Protein 6IXM (pdb70)

Radius of gyration: 27.57 Å; Cα contacts (8 Å, |Δi|>4): 2607; chains: 4; bounding box: 64×72×77 Å

CATH classification: 3.40.50.720

Foldseek 3Di:
DLQAPAEEEFEQCLFFLNLLLQLVCFVNHYAYEQEYQDPVSRVVSQVVSVVVVGHYDYDYAQLLDLVRLLVSLVVSCVVRNAHAEYELADADQFFQAAPVPHDPVRLVVRLSRLAVSQVSNCVNNVVRQLVVQEHEYEYEAAVLLPDDDHSRVSNSVSSVNVLVVQLVVQVVCVPRRYAYEYEHEYAEDTVVCVPDDPVRVQVSLVLALQSHHHYSNLSSVVSVCRRGCVCVVDHSYYHYPYNCNPVD/DLCALAEEEFEQCLDFLNVLLQLVNFVVHYAYEQEYQDPVSSVVSQVVSVVVVGHYDYDYAQLLDLVRLLVSLVVSCVVRNAHAEYELADADQFFFAAPVPHDPVRLVVRLSRLAVSQVSNCVNNVVRQLVVQEHEYEYEAAVLLPDPDHRRRSNSVNSVNVLVVQLVCQVVCVVSNYAYEYEHEYAEDVVQVSLVLALQSHHHHSNLSSVVSVCRRGCVCVVDHSYYHYPYNCNPVD/DLCALAEEEFEQCLFFLNLLLQLVNFVVHYAYEQEYQDVVSSVVSQVVSVVVPGHYDYDYAQLLDLVRLLVSLVVSCVVSNAHAEYELDDADQFFFAAPVPHDPVRLCVRLSRLAVSQVSNCVNNQVRQLVVQEHEYEYEAAVLLPDPDHRRVSNSVSSVNSLVVQLVCQVVCVVSNYAYEYEHEYAEDTCVCVPDDPVRLQVSLVLACQSHHHYSNQSSVVVVCRRGCVCVVDHSYYHYPYNCNPVD/DLCAAAEEEFEQCLDFLNVLLQLVNFVNHYAYEQEYQDPVSRVVSQVVSVVVPGHYDYDYAQLLDLVRLLVSLVVSCVVRNAHAEYELADADQFFFAAPVPHDPVRLVVRLSRLAVSQVSNCVNNQVRQLVPQEHEYEYEAAVLLPDDDHRRVSNSVSSVNSLVVQLVCQVVCVVSNYAYEYEHEYAEDDVVCVPDDPVVLQVSLVLALLSHHHYSNLSSVVVVCRRGCVCVVDHSYYHYPYNCNPVD

Solvent-accessible surface area: 33746 Å² total; per-residue (Å²): 65,68,3,80,119,68,2,0,1,0,6,16,0,10,61,22,32,0,50,11,0,0,54,18,0,8,176,37,31,1,71,0,0,0,1,17,96,56,76,116,85,0,81,100,2,10,103,46,1,116,85,149,73,18,78,1,26,42,20,108,4,43,12,29,54,30,134,68,2,84,52,2,8,135,110,0,44,98,54,36,52,82,0,7,4,0,0,4,20,25,41,61,48,31,73,126,15,36,0,6,94,0,24,63,96,29,2,121,84,1,4,16,18,1,0,6,3,5,1,17,2,0,29,17,1,1,78,18,0,89,145,27,56,5,11,20,0,0,0,8,3,6,1,6,2,58,13,1,9,59,68,13,0,0,48,0,0,0,9,5,0,0,5,0,0,1,36,0,0,0,13,19,4,8,141,84,114,2,21,0,0,0,0,0,7,11,65,14,70,16,102,156,28,133,99,54,71,145,110,97,54,89,59,26,43,90,117,3,26,28,28,77,10,0,117,23,107,13,0,3,53,2,0,16,8,0,4,3,135,80,1,35,0,0,1,5,4,33,1,20,0,1,0,0,17,17,4,57,73,70,2,86,101,84,2,0,1,0,5,14,0,10,66,43,31,0,51,11,1,0,55,18,0,8,175,36,30,2,64,0,0,0,1,15,101,54,90,115,95,0,74,127,2,9,102,48,1,97,88,143,72,17,77,1,26,33,13,99,3,39,13,36,54,31,131,65,2,81,48,2,8,137,100,0,43,106,56,35,52,80,0,11,2,0,1,4,18,22,39,52,50,31,71,140,19,43,1,11,97,0,28,54,122,29,0,75,94,0,0,22,30,1,0,13,4,5,0,25,1,0,21,14,1,1,74,22,0,88,153,22,70,5,12,20,0,0,0,8,2,6,1,7,2,58,12,1,8,64,64,18,0,0,46,0,0,0,8,4,0,0,5,0,0,1,36,0,0,0,14,19,2,8,144,81,120,3,19,0,0,0,0,0,8,9,69,42,122,179,94,135,61,54,48,92,116,3,25,28,26,74,20,0,117,27,106,16,0,3,50,3,0,12,8,0,4,2,137,73,1,22,0,1,1,4,3,34,0,21,0,1,0,0,18,17,4,59,70,64,2,89,98,69,2,0,1,0,7,17,0,9,62,21,31,0,46,12,0,0,53,16,0,7,171,30,28,2,60,0,0,0,1,14,106,56,94,105,88,0,66,133,4,6,89,53,2,100,85,146,71,20,79,6,28,44,21,123,3,41,14,36,52,31,132,67,2,79,58,3,4,101,105,0,28,129,59,38,55,87,0,9,3,0,0,4,19,24,42,65,46,35,70,134,21,40,1,3,90,0,20,72,78,11,4,144,91,0,5,21,37,0,0,7,3,5,1,17,2,0,25,27,1,0,52,12,0,79,145,22,65,6,12,20,0,0,0,7,3,6,1,7,2,59,13,0,8,68,62,19,0,0,46,0,0,0,8,4,0,0,6,0,0,1,37,0,0,0,14,18,1,7,141,82,116,2,17,0,0,0,0,0,7,10,55,14,80,13,104,156,34,138,104,55,69,166,139,103,48,98,55,27,49,92,117,3,28,26,26,73,12,0,115,21,110,14,0,3,52,2,0,13,6,0,4,2,118,75,0,32,1,1,1,6,4,33,0,18,0,2,0,0,18,17,4,57,72,70,2,90,97,96,2,0,0,0,5,16,0,9,62,26,30,0,51,11,0,0,43,16,0,8,175,36,26,1,65,0,0,0,1,15,105,51,75,113,87,0,79,107,2,12,104,42,2,117,90,138,73,19,76,2,27,42,19,106,3,43,13,36,54,36,124,67,2,75,51,2,8,135,104,0,41,101,57,28,54,93,0,10,2,0,0,4,19,23,42,55,46,34,69,133,17,40,0,1,85,1,25,60,124,38,0,79,115,2,0,22,21,1,0,14,4,6,0,29,2,0,19,15,1,0,67,22,0,87,155,21,63,6,13,21,0,0,0,8,2,6,1,8,3,58,12,0,8,59,70,14,0,0,46,0,0,0,9,4,0,0,5,0,0,1,37,0,0,0,14,20,1,8,142,78,117,3,18,0,0,0,0,0,8,10,59,14,65,18,104,146,28,116,99,46,71,156,139,96,59,98,57,24,43,89,111,4,24,28,28,68,10,0,113,22,108,16,0,2,51,2,0,11,6,0,4,3,140,73,0,20,1,2,1,4,3,33,0,20,0,1,0,0,15,17,4,57

Sequence (982 aa):
GILDNKVALVTGAGSGIGLAVAHSYAKEGAKVIVSDINEDHGNKAVEDIKAQGGEASFVKADTSNPEEVEALVKRTVEIYGRLDIACNNAGIGGEQALAGDYGLDSWRKVLSINLDGVFYGCKYELEQMEKNGGGVIVNMASIHGIVAAPLSSAYTSAKHAVVGLTKNIGAEYGQKNIRCNAVGPAYIETPLLESLTKEMKEALISKHPMGRLGKPEEVAELVLFLSSEKSSFMTGGYYLVDGGYTAVGILDNKVALVTGAGSGIGLAVAHSYAKEGAKVIVSDINEDHGNKAVEDIKAQGGEASFVKADTSNPEEVEALVKRTVEIYGRLDIACNNAG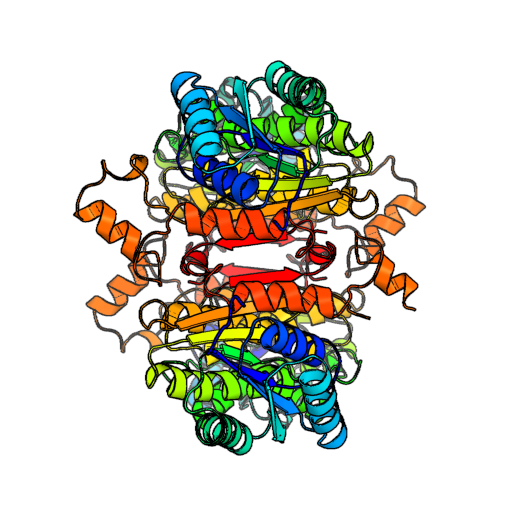IGGEQALAGDYGLDSWRKVLSINLDGVFYGCKYELEQMEKNGGGVIVNMASIHGIVAAPLSSAYTSAKHAVVGLTKNIGAEYGQKNIRCNAVGPAYIEMKEALISKHPMGRLGKPEEVAELVLFLSSEKSSFMTGGYYLVDGGYTAVGILDNKVALVTGAGSGIGLAVAHSYAKEGAKVIVSDINEDHGNKAVEDIKAQGGEASFVKADTSNPEEVEALVKRTVEIYGRLDIACNNAGIGGEQALAGDYGLDSWRKVLSINLDGVFYGCKYELEQMEKNGGGVIVNMASIHGIVAAPLSSAYTSAKHAVVGLTKNIGAEYGQKNIRCNAVGPAYIETPLLESLTKEMKEALISKHPMGRLGKPEEVAELVLFLSSEKSSFMTGGYYLVDGGYTAVGILDNKVALVTGAGSGIGLAVAHSYAKEGAKVIVSDINEDHGNKAVEDIKAQGGEASFVKADTSNPEEVEALVKRTVEIYGRLDIACNNAGIGGEQALAGDYGLDSWRKVLSINLDGVFYGCKYELEQMEKNGGGVIVNMASIHGIVAAPLSSAYTSAKHAVVGLTKNIGAEYGQKNIRCNAVGPAYIETPLLESLTKEMKEALISKHPMGRLGKPEEVAELVLFLSSEKSSFMTGGYYLVDGGYTAV

Structure (mmCIF, N/CA/C/O backbone):
data_6IXM
#
_entry.id   6IXM
#
_cell.length_a   63.891
_cell.length_b   113.980
_cell.length_c   131.819
_cell.angle_alpha   90.00
_cell.angle_beta   90.00
_cell.angle_gamma   90.00
#
_symmetry.space_group_name_H-M   'P 21 21 21'
#
loop_
_entity.id
_entity.type
_entity.pdbx_description
1 polymer 'Short-chain dehydrogenase reductase'
2 non-polymer NICOTINAMIDE-ADENINE-DINUCLEOTIDE
3 water water
#
loop_
_atom_site.group_PDB
_atom_site.id
_atom_site.type_symbol
_atom_site.label_atom_id
_atom_site.label_alt_id
_atom_site.label_comp_id
_atom_site.label_asym_id
_atom_site.label_entity_id
_atom_site.label_seq_id
_atom_site.pdbx_PDB_ins_code
_atom_site.Cartn_x
_atom_site.Cartn_y
_atom_site.Cartn_z
_atom_site.occupancy
_atom_site.B_iso_or_equiv
_atom_site.auth_seq_id
_atom_site.auth_comp_id
_atom_site.auth_asym_id
_atom_site.auth_atom_id
_atom_site.pdbx_PDB_model_num
ATOM 1 N N . GLY A 1 2 ? -30.919 -14.423 -12.889 1.00 29.01 2 GLY A N 1
ATOM 2 C CA . GLY A 1 2 ? -30.667 -14.192 -11.476 1.00 20.94 2 GLY A CA 1
ATOM 3 C C . GLY A 1 2 ? -30.202 -12.774 -11.223 1.00 16.58 2 GLY A C 1
ATOM 4 O O . GLY A 1 2 ? -29.336 -12.268 -11.935 1.00 20.96 2 GLY A O 1
ATOM 5 N N . ILE A 1 3 ? -30.767 -12.124 -10.199 1.00 14.75 3 ILE A N 1
ATOM 6 C CA . ILE A 1 3 ? -30.484 -10.709 -9.989 1.00 13.97 3 ILE A CA 1
ATOM 7 C C . ILE A 1 3 ? -29.083 -10.462 -9.455 1.00 17.53 3 ILE A C 1
ATOM 8 O O . ILE A 1 3 ? -28.644 -9.305 -9.417 1.00 20.93 3 ILE A O 1
ATOM 13 N N . LEU A 1 4 ? -28.362 -11.512 -9.055 1.00 12.70 4 LEU A N 1
ATOM 14 C CA . LEU A 1 4 ? -26.973 -11.390 -8.633 1.00 13.15 4 LEU A CA 1
ATOM 15 C C . LEU A 1 4 ? -26.014 -12.093 -9.591 1.00 11.62 4 LEU A C 1
ATOM 16 O O . LEU A 1 4 ? -24.900 -12.448 -9.192 1.00 12.01 4 LEU A O 1
ATOM 21 N N . ASP A 1 5 ? -26.429 -12.312 -10.845 1.00 12.73 5 ASP A N 1
ATOM 22 C CA . ASP A 1 5 ? -25.537 -12.911 -11.832 1.00 14.73 5 ASP A CA 1
ATOM 23 C C . ASP A 1 5 ? -24.230 -12.123 -11.898 1.00 12.67 5 ASP A C 1
ATOM 24 O O . ASP A 1 5 ? -24.229 -10.894 -11.826 1.00 12.06 5 ASP A O 1
ATOM 29 N N . ASN A 1 6 ? -23.117 -12.849 -11.993 1.00 14.07 6 ASN A N 1
ATOM 30 C CA . ASN A 1 6 ? -21.759 -12.317 -12.080 1.00 15.70 6 ASN A CA 1
ATOM 31 C C . ASN A 1 6 ? -21.315 -11.588 -10.819 1.00 14.73 6 ASN A C 1
ATOM 32 O O . ASN A 1 6 ? -20.318 -10.858 -10.857 1.00 15.31 6 ASN A O 1
ATOM 37 N N . LYS A 1 7 ? -22.015 -11.755 -9.702 1.00 11.91 7 LYS A N 1
ATOM 38 C CA . LYS A 1 7 ? -21.554 -11.196 -8.439 1.00 10.36 7 LYS A CA 1
ATOM 39 C C . LYS A 1 7 ? -20.957 -12.284 -7.554 1.00 10.82 7 LYS A C 1
ATOM 40 O O . LYS A 1 7 ? -21.327 -13.456 -7.641 1.00 12.32 7 LYS A O 1
ATOM 46 N N . VAL A 1 8 ? -20.029 -11.878 -6.691 1.00 9.51 8 VAL A N 1
ATOM 47 C CA . VAL A 1 8 ? -19.456 -12.749 -5.667 1.00 11.14 8 VAL A CA 1
ATOM 48 C C . VAL A 1 8 ? -19.900 -12.242 -4.304 1.00 9.21 8 VAL A C 1
ATOM 49 O O . VAL A 1 8 ? -19.743 -11.055 -4.000 1.00 9.47 8 VAL A O 1
ATOM 53 N N . ALA A 1 9 ? -20.430 -13.142 -3.476 1.00 10.23 9 ALA A N 1
ATOM 54 C CA . ALA A 1 9 ? -21.011 -12.773 -2.188 1.00 8.15 9 ALA A CA 1
ATOM 55 C C . ALA A 1 9 ? -20.382 -13.582 -1.066 1.00 12.52 9 ALA A C 1
ATOM 56 O O . ALA A 1 9 ? -20.123 -14.776 -1.225 1.00 13.05 9 ALA A O 1
ATOM 58 N N . LEU A 1 10 ? -20.137 -12.923 0.065 1.00 8.74 10 LEU A N 1
ATOM 59 C CA . LEU A 1 10 ? -19.611 -13.554 1.265 1.00 10.51 10 LEU A CA 1
ATOM 60 C C . LEU A 1 10 ? -20.667 -13.491 2.359 1.00 9.42 10 LEU A C 1
ATOM 61 O O . LEU A 1 10 ? -21.312 -12.452 2.539 1.00 8.88 10 LEU A O 1
ATOM 66 N N . VAL A 1 11 ? -20.844 -14.591 3.095 1.00 8.88 11 VAL A N 1
ATOM 67 C CA . VAL A 1 11 ? -21.757 -14.617 4.238 1.00 7.21 11 VAL A CA 1
ATOM 68 C C . VAL A 1 11 ? -21.030 -15.218 5.433 1.00 9.23 11 VAL A C 1
ATOM 69 O O . VAL A 1 11 ? -20.547 -16.351 5.351 1.00 8.51 11 VAL A O 1
ATOM 73 N N . THR A 1 12 ? -20.989 -14.491 6.554 1.00 8.55 12 THR A N 1
ATOM 74 C CA . THR A 1 12 ? -20.408 -15.052 7.773 1.00 10.04 12 THR A CA 1
ATOM 75 C C . THR A 1 12 ? -21.489 -15.715 8.619 1.00 11.14 12 THR A C 1
ATOM 76 O O . THR A 1 12 ? -22.667 -15.366 8.538 1.00 10.05 12 THR A O 1
ATOM 80 N N . GLY A 1 13 ? -21.076 -16.686 9.428 1.00 9.83 13 GLY A N 1
ATOM 81 C CA . GLY A 1 13 ? -22.038 -17.465 10.201 1.00 11.80 13 GLY A CA 1
ATOM 82 C C . GLY A 1 13 ? -23.082 -18.161 9.354 1.00 14.19 13 GLY A C 1
ATOM 83 O O . GLY A 1 13 ? -24.248 -18.258 9.765 1.00 12.91 13 GLY A O 1
ATOM 84 N N . ALA A 1 14 ? -22.687 -18.660 8.177 1.00 10.26 14 ALA A N 1
ATOM 85 C CA . ALA A 1 14 ? -23.611 -19.145 7.162 1.00 8.86 14 ALA A CA 1
ATOM 86 C C . ALA A 1 14 ? -23.926 -20.633 7.286 1.00 9.20 14 ALA A C 1
ATOM 87 O O . ALA A 1 14 ? -24.588 -21.179 6.402 1.00 11.22 14 ALA A O 1
ATOM 89 N N . GLY A 1 15 ? -23.469 -21.294 8.351 1.00 12.04 15 GLY A N 1
ATOM 90 C CA . GLY A 1 15 ? -23.764 -22.709 8.500 1.00 12.43 15 GLY A CA 1
ATOM 91 C C . GLY A 1 15 ? -25.131 -23.023 9.059 1.00 15.86 15 GLY A C 1
ATOM 92 O O . GLY A 1 15 ? -25.534 -24.191 9.056 1.00 14.89 15 GLY A O 1
ATOM 93 N N . SER A 1 16 ? -25.864 -22.013 9.522 1.00 12.19 16 SER A N 1
ATOM 94 C CA . SER A 1 16 ? -27.132 -22.244 10.199 1.00 12.26 16 SER A CA 1
ATOM 95 C C . SER A 1 16 ? -27.959 -20.963 10.190 1.00 13.28 16 SER A C 1
ATOM 96 O O . SER A 1 16 ? -27.445 -19.872 9.931 1.00 12.54 16 SER A O 1
ATOM 99 N N . GLY A 1 17 ? -29.256 -21.122 10.454 1.00 11.48 17 GLY A N 1
ATOM 100 C CA . GLY A 1 17 ? -30.108 -19.987 10.797 1.00 11.38 17 GLY A CA 1
ATOM 101 C C . GLY A 1 17 ? -30.220 -18.961 9.685 1.00 9.25 17 GLY A C 1
ATOM 102 O O . GLY A 1 17 ? -30.337 -19.295 8.507 1.00 9.99 17 GLY A O 1
ATOM 103 N N . ILE A 1 18 ? -30.190 -17.682 10.073 1.00 11.07 18 ILE A N 1
ATOM 104 C CA . ILE A 1 18 ? -30.366 -16.604 9.099 1.00 8.34 18 ILE A CA 1
ATOM 105 C C . ILE A 1 18 ? -29.262 -16.644 8.055 1.00 10.15 18 ILE A C 1
ATOM 106 O O . ILE A 1 18 ? -29.524 -16.465 6.861 1.00 8.76 18 ILE A O 1
ATOM 111 N N . GLY A 1 19 ? -28.016 -16.871 8.487 1.00 8.43 19 GLY A N 1
ATOM 112 C CA . GLY A 1 19 ? -26.898 -16.863 7.547 1.00 7.70 19 GLY A CA 1
ATOM 113 C C . GLY A 1 19 ? -27.020 -17.930 6.477 1.00 9.29 19 GLY A C 1
ATOM 114 O O . GLY A 1 19 ? -26.737 -17.685 5.300 1.00 9.29 19 GLY A O 1
ATOM 115 N N . LEU A 1 20 ? -27.432 -19.131 6.874 1.00 9.67 20 LEU A N 1
ATOM 116 C CA . LEU A 1 20 ? -27.664 -20.197 5.910 1.00 10.86 20 LEU A CA 1
ATOM 117 C C . LEU A 1 20 ? -28.736 -19.798 4.904 1.00 10.10 20 LEU A C 1
ATOM 118 O O . LEU A 1 20 ? -28.606 -20.056 3.700 1.00 11.50 20 LEU A O 1
ATOM 123 N N . ALA A 1 21 ? -29.798 -19.147 5.375 1.00 8.73 21 ALA A N 1
ATOM 124 C CA . ALA A 1 21 ? -30.855 -18.731 4.462 1.00 8.86 21 ALA A CA 1
ATOM 125 C C . ALA A 1 21 ? -30.368 -17.639 3.520 1.00 8.03 21 ALA A C 1
ATOM 126 O O . ALA A 1 21 ? -30.758 -17.608 2.349 1.00 9.55 21 ALA A O 1
ATOM 128 N N . VAL A 1 22 ? -29.531 -16.727 4.020 1.00 7.63 22 VAL A N 1
ATOM 129 C CA . VAL A 1 22 ? -28.970 -15.684 3.161 1.00 9.59 22 VAL A CA 1
ATOM 130 C C . VAL A 1 22 ? -28.087 -16.309 2.092 1.00 8.95 22 VAL A C 1
ATOM 131 O O . VAL A 1 22 ? -28.162 -15.949 0.910 1.00 8.98 22 VAL A O 1
ATOM 135 N N . ALA A 1 23 ? -27.259 -17.279 2.484 1.00 7.98 23 ALA A N 1
ATOM 136 C CA . ALA A 1 23 ? -26.379 -17.914 1.512 1.00 8.40 23 ALA A CA 1
ATOM 137 C C . ALA A 1 23 ? -27.194 -18.605 0.426 1.00 9.20 23 ALA A C 1
ATOM 138 O O . ALA A 1 23 ? -26.863 -18.518 -0.761 1.00 10.55 23 ALA A O 1
ATOM 140 N N . HIS A 1 24 ? -28.269 -19.293 0.816 1.00 9.86 24 HIS A N 1
ATOM 141 C CA . HIS A 1 24 ? -29.130 -19.944 -0.165 1.00 9.55 24 HIS A CA 1
ATOM 142 C C . HIS A 1 24 ? -29.793 -18.932 -1.087 1.00 12.78 24 HIS A C 1
ATOM 143 O O . HIS A 1 24 ? -29.935 -19.180 -2.291 1.00 12.93 24 HIS A O 1
ATOM 150 N N . SER A 1 25 ? -30.233 -17.798 -0.531 1.00 10.19 25 SER A N 1
ATOM 151 C CA . SER A 1 25 ? -30.913 -16.791 -1.336 1.00 9.84 25 SER A CA 1
ATOM 152 C C . SER A 1 25 ? -29.962 -16.159 -2.340 1.00 11.34 25 SER A C 1
ATOM 153 O O . SER A 1 25 ? -30.315 -15.970 -3.511 1.00 9.80 25 SER A O 1
ATOM 156 N N . TYR A 1 26 ? -28.753 -15.826 -1.892 1.00 7.90 26 TYR A N 1
ATOM 157 C CA . TYR A 1 26 ? -27.734 -15.299 -2.792 1.00 7.72 26 TYR A CA 1
ATOM 158 C C . TYR A 1 26 ? -27.455 -16.274 -3.926 1.00 9.07 26 TYR A C 1
ATOM 159 O O . TYR A 1 26 ? -27.393 -15.880 -5.097 1.00 11.19 26 TYR A O 1
ATOM 168 N N . ALA A 1 27 ? -27.259 -17.553 -3.590 1.00 9.20 27 ALA A N 1
ATOM 169 C CA . ALA A 1 27 ? -26.882 -18.535 -4.603 1.00 9.33 27 ALA A CA 1
ATOM 170 C C . ALA A 1 27 ? -28.015 -18.759 -5.594 1.00 12.37 27 ALA A C 1
ATOM 171 O O . ALA A 1 27 ? -27.777 -18.918 -6.803 1.00 11.80 27 ALA A O 1
ATOM 173 N N . LYS A 1 28 ? -29.252 -18.774 -5.096 1.00 11.08 28 LYS A N 1
ATOM 174 C CA . LYS A 1 28 ? -30.413 -18.946 -5.966 1.00 11.00 28 LYS A CA 1
ATOM 175 C C . LYS A 1 28 ? -30.494 -17.846 -7.012 1.00 13.40 28 LYS A C 1
ATOM 176 O O . LYS A 1 28 ? -30.938 -18.090 -8.142 1.00 16.17 28 LYS A O 1
ATOM 182 N N . GLU A 1 29 ? -30.062 -16.633 -6.667 1.00 11.21 29 GLU A N 1
ATOM 183 C CA . GLU A 1 29 ? -30.089 -15.506 -7.586 1.00 10.06 29 GLU A CA 1
ATOM 184 C C . GLU A 1 29 ? -28.800 -15.368 -8.394 1.00 11.20 29 GLU A C 1
ATOM 185 O O . GLU A 1 29 ? -28.574 -14.324 -9.009 1.00 12.47 29 GLU A O 1
ATOM 191 N N . GLY A 1 30 ? -27.960 -16.402 -8.419 1.00 10.58 30 GLY A N 1
ATOM 192 C CA . GLY A 1 30 ? -26.848 -16.445 -9.343 1.00 12.69 30 GLY A CA 1
ATOM 193 C C . GLY A 1 30 ? -25.508 -16.022 -8.787 1.00 11.37 30 GLY A C 1
ATOM 194 O O . GLY A 1 30 ? -24.521 -16.036 -9.531 1.00 13.35 30 GLY A O 1
ATOM 195 N N . ALA A 1 31 ? -25.433 -15.641 -7.515 1.00 10.25 31 ALA A N 1
ATOM 196 C CA . ALA A 1 31 ? -24.154 -15.228 -6.960 1.00 9.40 31 ALA A CA 1
ATOM 197 C C . ALA A 1 31 ? -23.260 -16.438 -6.714 1.00 11.85 31 ALA A C 1
ATOM 198 O O . ALA A 1 31 ? -23.733 -17.541 -6.434 1.00 12.51 31 ALA A O 1
ATOM 200 N N . LYS A 1 32 ? -21.951 -16.219 -6.818 1.00 12.68 32 LYS A N 1
ATOM 201 C CA . LYS A 1 32 ? -20.969 -17.181 -6.332 1.00 11.74 32 LYS A CA 1
ATOM 202 C C . LYS A 1 32 ? -20.739 -16.875 -4.860 1.00 9.66 32 LYS A C 1
ATOM 203 O O . LYS A 1 32 ? -20.316 -15.769 -4.516 1.00 11.50 32 LYS A O 1
ATOM 209 N N . VAL A 1 33 ? -21.056 -17.831 -3.990 1.00 9.31 33 VAL A N 1
ATOM 210 C CA . VAL A 1 33 ? -21.191 -17.568 -2.561 1.00 9.39 33 VAL A CA 1
ATOM 211 C C . VAL A 1 33 ? -20.039 -18.202 -1.803 1.00 11.37 33 VAL A C 1
ATOM 212 O O . VAL A 1 33 ? -19.813 -19.412 -1.902 1.00 12.58 33 VAL A O 1
ATOM 216 N N . ILE A 1 34 ? -19.340 -17.396 -1.010 1.00 9.82 34 ILE A N 1
ATOM 217 C CA . ILE A 1 34 ? -18.446 -17.928 0.006 1.00 8.63 34 ILE A CA 1
ATOM 218 C C . ILE A 1 34 ? -19.257 -18.101 1.284 1.00 11.69 34 ILE A C 1
ATOM 219 O O . ILE A 1 34 ? -19.739 -17.127 1.875 1.00 10.71 34 ILE A O 1
ATOM 224 N N . VAL A 1 35 ? -19.418 -19.351 1.693 1.00 9.24 35 VAL A N 1
ATOM 225 C CA . VAL A 1 35 ? -20.051 -19.704 2.954 1.00 11.81 35 VAL A CA 1
ATOM 226 C C . VAL A 1 35 ? -18.954 -19.759 4.000 1.00 11.10 35 VAL A C 1
ATOM 227 O O . VAL A 1 35 ? -18.024 -20.561 3.880 1.00 10.83 35 VAL A O 1
ATOM 231 N N . SER A 1 36 ? -19.028 -18.889 5.008 1.00 11.51 36 SER A N 1
ATOM 232 C CA . SER A 1 36 ? -18.069 -18.925 6.100 1.00 10.52 36 SER A CA 1
ATOM 233 C C . SER A 1 36 ? -18.789 -19.246 7.397 1.00 12.08 36 SER A C 1
ATOM 234 O O . SER A 1 36 ? -19.941 -18.839 7.599 1.00 12.38 36 SER A O 1
ATOM 237 N N . ASP A 1 37 ? -18.090 -19.966 8.274 1.00 12.67 37 ASP A N 1
ATOM 238 C CA . ASP A 1 37 ? -18.603 -20.357 9.586 1.00 10.17 37 ASP A CA 1
ATOM 239 C C . ASP A 1 37 ? -17.422 -20.831 10.416 1.00 14.39 37 ASP A C 1
ATOM 240 O O . ASP A 1 37 ? -16.386 -21.204 9.870 1.00 14.71 37 ASP A O 1
ATOM 245 N N . ILE A 1 38 ? -17.588 -20.819 11.742 1.00 14.74 38 ILE A N 1
ATOM 246 C CA . ILE A 1 38 ? -16.583 -21.458 12.584 1.00 18.14 38 ILE A CA 1
ATOM 247 C C . ILE A 1 38 ? -16.711 -22.972 12.508 1.00 19.58 38 ILE A C 1
ATOM 248 O O . ILE A 1 38 ? -15.713 -23.697 12.632 1.00 21.72 38 ILE A O 1
ATOM 253 N N . ASN A 1 39 ? -17.922 -23.473 12.287 1.00 17.72 39 ASN A N 1
ATOM 254 C CA . ASN A 1 39 ? -18.203 -24.905 12.313 1.00 20.80 39 ASN A CA 1
ATOM 255 C C . ASN A 1 39 ? -18.040 -25.464 10.904 1.00 19.03 39 ASN A C 1
ATOM 256 O O . ASN A 1 39 ? -18.872 -25.208 10.029 1.00 17.96 39 ASN A O 1
ATOM 261 N N . GLU A 1 40 ? -16.973 -26.239 10.686 1.00 21.16 40 GLU A N 1
ATOM 262 C CA . GLU A 1 40 ? -16.723 -26.762 9.347 1.00 19.94 40 GLU A CA 1
ATOM 263 C C . GLU A 1 40 ? -17.788 -27.758 8.910 1.00 19.00 40 GLU A C 1
ATOM 264 O O . GLU A 1 40 ? -18.123 -27.812 7.722 1.00 15.55 40 GLU A O 1
ATOM 270 N N . ASP A 1 41 ? -18.325 -28.563 9.831 1.00 19.32 41 ASP A N 1
ATOM 271 C CA . ASP A 1 41 ? -19.370 -29.501 9.436 1.00 18.77 41 ASP A CA 1
ATOM 272 C C . ASP A 1 41 ? -20.604 -28.758 8.945 1.00 17.74 41 ASP A C 1
ATOM 273 O O . ASP A 1 41 ? -21.210 -29.139 7.934 1.00 18.45 41 ASP A O 1
ATOM 278 N N . HIS A 1 42 ? -20.983 -27.687 9.649 1.00 17.80 42 HIS A N 1
ATOM 279 C CA . HIS A 1 42 ? -22.116 -26.874 9.225 1.00 16.90 42 HIS A CA 1
ATOM 280 C C . HIS A 1 42 ? -21.834 -26.197 7.893 1.00 14.86 42 HIS A C 1
ATOM 281 O O . HIS A 1 42 ? -22.686 -26.196 6.994 1.00 14.02 42 HIS A O 1
ATOM 288 N N . GLY A 1 43 ? -20.637 -25.626 7.747 1.00 15.34 43 GLY A N 1
ATOM 289 C CA . GLY A 1 43 ? -20.325 -24.883 6.538 1.00 15.76 43 GLY A CA 1
ATOM 290 C C . GLY A 1 43 ? -20.208 -25.764 5.311 1.00 15.45 43 GLY A C 1
ATOM 291 O O . GLY A 1 43 ? -20.685 -25.402 4.237 1.00 14.46 43 GLY A O 1
ATOM 292 N N . ASN A 1 44 ? -19.558 -26.926 5.442 1.00 14.41 44 ASN A N 1
ATOM 293 C CA . ASN A 1 44 ? -19.443 -27.804 4.283 1.00 17.00 44 ASN A CA 1
ATOM 294 C C . ASN A 1 44 ? -20.807 -28.343 3.870 1.00 15.46 44 ASN A C 1
ATOM 295 O O . ASN A 1 44 ? -21.101 -28.446 2.674 1.00 17.14 44 ASN A O 1
ATOM 300 N N . LYS A 1 45 ? -21.658 -28.659 4.848 1.00 17.08 45 LYS A N 1
ATOM 301 C CA . LYS A 1 45 ? -23.015 -29.099 4.550 1.00 19.00 45 LYS A CA 1
ATOM 302 C C . LYS A 1 45 ? -23.813 -28.010 3.841 1.00 19.25 45 LYS A C 1
ATOM 303 O O . LYS A 1 45 ? -24.582 -28.297 2.915 1.00 18.27 45 LYS A O 1
ATOM 309 N N . ALA A 1 46 ? -23.650 -26.754 4.267 1.00 14.74 46 ALA A N 1
ATOM 310 C CA . ALA A 1 46 ? -24.337 -25.656 3.597 1.00 15.74 46 ALA A CA 1
ATOM 311 C C . ALA A 1 46 ? -23.943 -25.577 2.132 1.00 15.22 46 ALA A C 1
ATOM 312 O O . ALA A 1 46 ? -24.801 -25.416 1.252 1.00 13.87 46 ALA A O 1
ATOM 314 N N . VAL A 1 47 ? -22.648 -25.720 1.852 1.00 13.99 47 VAL A N 1
ATOM 315 C CA . VAL A 1 47 ? -22.163 -25.667 0.477 1.00 14.25 47 VAL A CA 1
ATOM 316 C C . VAL A 1 47 ? -22.733 -26.830 -0.326 1.00 14.85 47 VAL A C 1
ATOM 317 O O . VAL A 1 47 ? -23.217 -26.656 -1.449 1.00 16.95 47 VAL A O 1
ATOM 321 N N . GLU A 1 48 ? -22.703 -28.029 0.256 1.00 17.92 48 GLU A N 1
ATOM 322 C CA . GLU A 1 48 ? -23.296 -29.208 -0.363 1.00 20.65 48 GLU A CA 1
ATOM 323 C C . GLU A 1 48 ? -24.756 -28.963 -0.741 1.00 20.72 48 GLU A C 1
ATOM 324 O O . GLU A 1 48 ? -25.180 -29.278 -1.859 1.00 20.77 48 GLU A O 1
ATOM 330 N N . ASP A 1 49 ? -25.532 -28.370 0.174 1.00 17.98 49 ASP A N 1
ATOM 331 C CA . ASP A 1 49 ? -26.948 -28.126 -0.099 1.00 19.00 49 ASP A CA 1
ATOM 332 C C . ASP A 1 49 ? -27.134 -27.069 -1.178 1.00 22.42 49 ASP A C 1
ATOM 333 O O . ASP A 1 49 ? -28.033 -27.185 -2.019 1.00 23.13 49 ASP A O 1
ATOM 338 N N . ILE A 1 50 ? -26.317 -26.014 -1.148 1.00 16.94 50 ILE A N 1
ATOM 339 C CA . ILE A 1 50 ? -26.415 -24.976 -2.167 1.00 16.76 50 ILE A CA 1
ATOM 340 C C . ILE A 1 50 ? -26.153 -25.563 -3.549 1.00 18.46 50 ILE A C 1
ATOM 341 O O . ILE A 1 50 ? -26.892 -25.303 -4.507 1.00 18.94 50 ILE A O 1
ATOM 346 N N . LYS A 1 51 ? -25.098 -26.374 -3.675 1.00 20.63 51 LYS A N 1
ATOM 347 C CA . LYS A 1 51 ? -24.784 -26.943 -4.981 1.00 20.63 51 LYS A CA 1
ATOM 348 C C . LYS A 1 51 ? -25.874 -27.896 -5.455 1.00 21.41 51 LYS A C 1
ATOM 349 O O . LYS A 1 51 ? -26.139 -27.981 -6.656 1.00 21.78 51 LYS A O 1
ATOM 355 N N . ALA A 1 52 ? -26.515 -28.611 -4.530 1.00 25.00 52 ALA A N 1
ATOM 356 C CA . ALA A 1 52 ? -27.600 -29.510 -4.904 1.00 25.05 52 ALA A CA 1
ATOM 357 C C . ALA A 1 52 ? -28.821 -28.758 -5.407 1.00 23.68 52 ALA A C 1
ATOM 358 O O . ALA A 1 52 ? -29.641 -29.342 -6.123 1.00 29.12 52 ALA A O 1
ATOM 360 N N . GLN A 1 53 ? -28.960 -27.481 -5.055 1.00 23.13 53 GLN A N 1
ATOM 361 C CA . GLN A 1 53 ? -30.021 -26.642 -5.593 1.00 22.23 53 GLN A CA 1
ATOM 362 C C . GLN A 1 53 ? -29.628 -25.968 -6.900 1.00 23.18 53 GLN A C 1
ATOM 363 O O . GLN A 1 53 ? -30.418 -25.181 -7.432 1.00 25.47 53 GLN A O 1
ATOM 369 N N . GLY A 1 54 ? -28.438 -26.254 -7.425 1.00 19.25 54 GLY A N 1
ATOM 370 C CA . GLY A 1 54 ? -27.970 -25.669 -8.662 1.00 19.81 54 GLY A CA 1
ATOM 371 C C . GLY A 1 54 ? -27.091 -24.450 -8.510 1.00 19.62 54 GLY A C 1
ATOM 372 O O . GLY A 1 54 ? -26.741 -23.831 -9.524 1.00 21.02 54 GLY A O 1
ATOM 373 N N . GLY A 1 55 ? -26.712 -24.092 -7.281 1.00 16.56 55 GLY A N 1
ATOM 374 C CA . GLY A 1 55 ? -25.934 -22.897 -7.040 1.00 16.61 55 GLY A CA 1
ATOM 375 C C . GLY A 1 55 ? -24.439 -23.159 -6.977 1.00 18.39 55 GLY A C 1
ATOM 376 O O . GLY A 1 55 ? -23.959 -24.290 -7.027 1.00 22.72 55 GLY A O 1
ATOM 377 N N . GLU A 1 56 ? -23.691 -22.068 -6.862 1.00 15.82 56 GLU A N 1
ATOM 378 C CA . GLU A 1 56 ? -22.233 -22.096 -6.817 1.00 15.40 56 GLU A CA 1
ATOM 379 C C . GLU A 1 56 ? -21.774 -21.546 -5.474 1.00 14.85 56 GLU A C 1
ATOM 380 O O . GLU A 1 56 ? -22.111 -20.409 -5.122 1.00 13.81 56 GLU A O 1
ATOM 386 N N . ALA A 1 57 ? -21.004 -22.342 -4.732 1.00 13.04 57 ALA A N 1
ATOM 387 C CA . ALA A 1 57 ? -20.563 -21.927 -3.405 1.00 12.92 57 ALA A CA 1
ATOM 388 C C . ALA A 1 57 ? -19.303 -22.678 -3.007 1.00 15.19 57 ALA A C 1
ATOM 389 O O . ALA A 1 57 ? -19.008 -23.755 -3.531 1.00 15.31 57 ALA A O 1
ATOM 391 N N . SER A 1 58 ? -18.574 -22.089 -2.058 1.00 13.15 58 SER A N 1
ATOM 392 C CA . SER A 1 58 ? -17.354 -22.663 -1.503 1.00 12.82 58 SER A CA 1
ATOM 393 C C . SER A 1 58 ? -17.257 -22.293 -0.029 1.00 14.93 58 SER A C 1
ATOM 394 O O . SER A 1 58 ? -17.653 -21.189 0.364 1.00 13.24 58 SER A O 1
ATOM 397 N N . PHE A 1 59 ? -16.709 -23.203 0.776 1.00 12.30 59 PHE A N 1
ATOM 398 C CA . PHE A 1 59 ? -16.595 -23.002 2.218 1.00 10.88 59 PHE A CA 1
ATOM 399 C C . PHE A 1 59 ? -15.225 -22.457 2.605 1.00 12.19 59 PHE A C 1
ATOM 400 O O . PHE A 1 59 ? -14.186 -22.940 2.133 1.00 14.69 59 PHE A O 1
ATOM 408 N N . VAL A 1 60 ? -15.228 -21.471 3.501 1.00 12.39 60 VAL A N 1
ATOM 409 C CA . VAL A 1 60 ? -14.008 -20.936 4.104 1.00 12.00 60 VAL A CA 1
ATOM 410 C C . VAL A 1 60 ? -14.249 -20.737 5.597 1.00 16.92 60 VAL A C 1
ATOM 411 O O . VAL A 1 60 ? -15.111 -19.943 5.987 1.00 14.47 60 VAL A O 1
ATOM 415 N N . LYS A 1 61 ? -13.482 -21.439 6.428 1.00 14.74 61 LYS A N 1
ATOM 416 C CA . LYS A 1 61 ? -13.626 -21.330 7.874 1.00 13.98 61 LYS A CA 1
ATOM 417 C C . LYS A 1 61 ? -13.067 -20.003 8.377 1.00 14.60 61 LYS A C 1
ATOM 418 O O . LYS A 1 61 ? -12.021 -19.539 7.917 1.00 16.08 61 LYS A O 1
ATOM 424 N N . ALA A 1 62 ? -13.774 -19.381 9.324 1.00 12.30 62 ALA A N 1
ATOM 425 C CA . ALA A 1 62 ? -13.274 -18.164 9.949 1.00 11.65 62 ALA A CA 1
ATOM 426 C C . ALA A 1 62 ? -14.007 -17.889 11.252 1.00 13.75 62 ALA A C 1
ATOM 427 O O . ALA A 1 62 ? -15.207 -18.160 11.374 1.00 12.82 62 ALA A O 1
ATOM 429 N N . ASP A 1 63 ? -13.257 -17.355 12.214 1.00 11.29 63 ASP A N 1
ATOM 430 C CA . ASP A 1 63 ? -13.766 -16.800 13.462 1.00 9.96 63 ASP A CA 1
ATOM 431 C C . ASP A 1 63 ? -13.722 -15.285 13.293 1.00 10.64 63 ASP A C 1
ATOM 432 O O . ASP A 1 63 ? -12.639 -14.706 13.173 1.00 11.73 63 ASP A O 1
ATOM 437 N N . THR A 1 64 ? -14.895 -14.641 13.256 1.00 11.68 64 THR A N 1
ATOM 438 C CA . THR A 1 64 ? -14.924 -13.222 12.902 1.00 9.91 64 THR A CA 1
ATOM 439 C C . THR A 1 64 ? -14.332 -12.326 13.983 1.00 11.70 64 THR A C 1
ATOM 440 O O . THR A 1 64 ? -14.047 -11.158 13.706 1.00 11.01 64 THR A O 1
ATOM 444 N N . SER A 1 65 ? -14.143 -12.827 15.204 1.00 12.26 65 SER A N 1
ATOM 445 C CA . SER A 1 65 ? -13.501 -12.035 16.242 1.00 11.41 65 SER A CA 1
ATOM 446 C C . SER A 1 65 ? -11.995 -11.933 16.042 1.00 10.41 65 SER A C 1
ATOM 447 O O . SER A 1 65 ? -11.343 -11.149 16.744 1.00 12.03 65 SER A O 1
ATOM 450 N N . ASN A 1 66 ? -11.441 -12.699 15.099 1.00 9.97 66 ASN A N 1
ATOM 451 C CA . ASN A 1 66 ? -10.013 -12.690 14.831 1.00 11.38 66 ASN A CA 1
ATOM 452 C C . ASN A 1 66 ? -9.780 -11.906 13.549 1.00 11.29 66 ASN A C 1
ATOM 453 O O . ASN A 1 66 ? -10.143 -12.394 12.466 1.00 10.51 66 ASN A O 1
ATOM 458 N N . PRO A 1 67 ? -9.216 -10.696 13.612 1.00 12.68 67 PRO A N 1
ATOM 459 C CA . PRO A 1 67 ? -9.113 -9.876 12.393 1.00 10.69 67 PRO A CA 1
ATOM 460 C C . PRO A 1 67 ? -8.253 -10.505 11.319 1.00 11.90 67 PRO A C 1
ATOM 461 O O . PRO A 1 67 ? -8.558 -10.354 10.126 1.00 11.75 67 PRO A O 1
ATOM 465 N N . GLU A 1 68 ? -7.200 -11.231 11.704 1.00 14.22 68 GLU A N 1
ATOM 466 C CA . GLU A 1 68 ? -6.380 -11.906 10.704 1.00 15.40 68 GLU A CA 1
ATOM 467 C C . GLU A 1 68 ? -7.177 -12.961 9.945 1.00 13.64 68 GLU A C 1
ATOM 468 O O . GLU A 1 68 ? -6.968 -13.156 8.743 1.00 12.28 68 GLU A O 1
ATOM 474 N N . GLU A 1 69 ? -8.103 -13.651 10.622 1.00 12.43 69 GLU A N 1
ATOM 475 C CA . GLU A 1 69 ? -8.903 -14.640 9.913 1.00 11.49 69 GLU A CA 1
ATOM 476 C C . GLU A 1 69 ? -9.919 -13.978 8.994 1.00 10.90 69 GLU A C 1
ATOM 477 O O . GLU A 1 69 ? -10.256 -14.539 7.949 1.00 11.08 69 GLU A O 1
ATOM 483 N N . VAL A 1 70 ? -10.413 -12.795 9.364 1.00 11.39 70 VAL A N 1
ATOM 484 C CA . VAL A 1 70 ? -11.348 -12.091 8.493 1.00 10.90 70 VAL A CA 1
ATOM 485 C C . VAL A 1 70 ? -10.625 -11.569 7.261 1.00 10.79 70 VAL A C 1
ATOM 486 O O . VAL A 1 70 ? -11.122 -11.689 6.134 1.00 9.60 70 VAL A O 1
ATOM 490 N N . GLU A 1 71 ? -9.433 -10.998 7.453 1.00 10.53 71 GLU A N 1
ATOM 491 C CA . GLU A 1 71 ? -8.611 -10.601 6.312 1.00 11.38 71 GLU A CA 1
ATOM 492 C C . GLU A 1 71 ? -8.349 -11.787 5.386 1.00 10.88 71 GLU A C 1
ATOM 493 O O . GLU A 1 71 ? -8.495 -11.680 4.160 1.00 10.13 71 GLU A O 1
ATOM 499 N N . ALA A 1 72 ? -7.979 -12.937 5.960 1.00 11.03 72 ALA A N 1
ATOM 500 C CA . ALA A 1 72 ? -7.739 -14.128 5.149 1.00 12.36 72 ALA A CA 1
ATOM 501 C C . ALA A 1 72 ? -9.007 -14.608 4.465 1.00 11.69 72 ALA A C 1
ATOM 502 O O . ALA A 1 72 ? -8.944 -15.174 3.364 1.00 12.14 72 ALA A O 1
ATOM 504 N N . LEU A 1 73 ? -10.161 -14.437 5.120 1.00 10.56 73 LEU A N 1
ATOM 505 C CA . LEU A 1 73 ? -11.427 -14.830 4.515 1.00 9.08 73 LEU A CA 1
ATOM 506 C C . LEU A 1 73 ? -11.670 -14.063 3.221 1.00 9.60 73 LEU A C 1
ATOM 507 O O . LEU A 1 73 ? -12.064 -14.643 2.205 1.00 10.11 73 LEU A O 1
ATOM 512 N N . VAL A 1 74 ? -11.447 -12.747 3.246 1.00 9.64 74 VAL A N 1
ATOM 513 C CA . VAL A 1 74 ? -11.652 -11.952 2.042 1.00 8.71 74 VAL A CA 1
ATOM 514 C C . VAL A 1 74 ? -10.594 -12.295 1.001 1.00 9.76 74 VAL A C 1
ATOM 515 O O . VAL A 1 74 ? -10.897 -12.428 -0.191 1.00 12.87 74 VAL A O 1
ATOM 519 N N . LYS A 1 75 ? -9.348 -12.492 1.437 1.00 11.91 75 LYS A N 1
ATOM 520 C CA . LYS A 1 75 ? -8.302 -12.884 0.494 1.00 13.19 75 LYS A CA 1
ATOM 521 C C . LYS A 1 75 ? -8.640 -14.213 -0.179 1.00 14.06 75 LYS A C 1
ATOM 522 O O . LYS A 1 75 ? -8.495 -14.356 -1.400 1.00 13.52 75 LYS A O 1
ATOM 528 N N . ARG A 1 76 ? -9.138 -15.183 0.592 1.00 11.59 76 ARG A N 1
ATOM 529 C CA . ARG A 1 76 ? -9.478 -16.476 0.009 1.00 12.43 76 ARG A CA 1
ATOM 530 C C . ARG A 1 76 ? -10.675 -16.364 -0.932 1.00 15.01 76 ARG A C 1
ATOM 531 O O . ARG A 1 76 ? -10.738 -17.066 -1.950 1.00 15.48 76 ARG A O 1
ATOM 539 N N . THR A 1 77 ? -11.631 -15.478 -0.612 1.00 9.52 77 THR A N 1
ATOM 540 C CA . THR A 1 77 ? -12.761 -15.221 -1.500 1.00 11.44 77 THR A CA 1
ATOM 541 C C . THR A 1 77 ? -12.282 -14.775 -2.876 1.00 13.41 77 THR A C 1
ATOM 542 O O . THR A 1 77 ? -12.779 -15.242 -3.912 1.00 12.50 77 THR A O 1
ATOM 546 N N . VAL A 1 78 ? -11.318 -13.854 -2.894 1.00 12.64 78 VAL A N 1
ATOM 547 C CA . VAL A 1 78 ? -10.762 -13.359 -4.151 1.00 12.97 78 VAL A CA 1
ATOM 548 C C . VAL A 1 78 ? -9.973 -14.462 -4.858 1.00 14.34 78 VAL A C 1
ATOM 549 O O . VAL A 1 78 ? -10.026 -14.589 -6.086 1.00 15.16 78 VAL A O 1
ATOM 553 N N . GLU A 1 79 ? -9.259 -15.295 -4.097 1.00 14.99 79 GLU A N 1
ATOM 554 C CA . GLU A 1 79 ? -8.537 -16.418 -4.701 1.00 15.20 79 GLU A CA 1
ATOM 555 C C . GLU A 1 79 ? -9.487 -17.398 -5.377 1.00 17.62 79 GLU A C 1
ATOM 556 O O . GLU A 1 79 ? -9.165 -17.963 -6.430 1.00 17.61 79 GLU A O 1
ATOM 562 N N . ILE A 1 80 ? -10.658 -17.622 -4.783 1.00 13.14 80 ILE A N 1
ATOM 563 C CA . ILE A 1 80 ? -11.580 -18.617 -5.317 1.00 13.31 80 ILE A CA 1
ATOM 564 C C . ILE A 1 80 ? -12.404 -18.048 -6.465 1.00 15.86 80 ILE A C 1
ATOM 565 O O . ILE A 1 80 ? -12.561 -18.698 -7.509 1.00 16.92 80 ILE A O 1
ATOM 570 N N . TYR A 1 81 ? -12.943 -16.832 -6.305 1.00 13.75 81 TYR A N 1
ATOM 571 C CA . TYR A 1 81 ? -13.904 -16.290 -7.263 1.00 11.99 81 TYR A CA 1
ATOM 572 C C . TYR A 1 81 ? -13.507 -14.957 -7.889 1.00 13.96 81 TYR A C 1
ATOM 573 O O . TYR A 1 81 ? -14.259 -14.446 -8.730 1.00 17.28 81 TYR A O 1
ATOM 582 N N . GLY A 1 82 ? -12.382 -14.359 -7.493 1.00 13.14 82 GLY A N 1
ATOM 583 C CA . GLY A 1 82 ? -11.755 -13.290 -8.255 1.00 14.34 82 GLY A CA 1
ATOM 584 C C . GLY A 1 82 ? -12.071 -11.867 -7.828 1.00 14.74 82 GLY A C 1
ATOM 585 O O . GLY A 1 82 ? -11.406 -10.937 -8.308 1.00 14.82 82 GLY A O 1
ATOM 586 N N . ARG A 1 83 ? -13.031 -11.669 -6.928 1.00 10.41 83 ARG A N 1
ATOM 587 C CA . ARG A 1 83 ? -13.548 -10.344 -6.608 1.00 11.80 83 ARG A CA 1
ATOM 588 C C . ARG A 1 83 ? -14.502 -10.512 -5.431 1.00 11.30 83 ARG A C 1
ATOM 589 O O . ARG A 1 83 ? -14.838 -11.637 -5.051 1.00 11.14 83 ARG A O 1
ATOM 597 N N . LEU A 1 84 ? -14.955 -9.383 -4.874 1.00 10.58 84 LEU A N 1
ATOM 598 C CA . LEU A 1 84 ? -15.988 -9.403 -3.835 1.00 9.15 84 LEU A CA 1
ATOM 599 C C . LEU A 1 84 ? -16.993 -8.298 -4.107 1.00 7.36 84 LEU A C 1
ATOM 600 O O . LEU A 1 84 ? -16.624 -7.124 -4.131 1.00 9.52 84 LEU A O 1
ATOM 605 N N . ASP A 1 85 ? -18.259 -8.664 -4.303 1.00 8.03 85 ASP A N 1
ATOM 606 C CA . ASP A 1 85 ? -19.276 -7.667 -4.621 1.00 9.01 85 ASP A CA 1
ATOM 607 C C . ASP A 1 85 ? -20.246 -7.392 -3.489 1.00 8.29 85 ASP A C 1
ATOM 608 O O . ASP A 1 85 ? -20.751 -6.270 -3.384 1.00 7.52 85 ASP A O 1
ATOM 613 N N . ILE A 1 86 ? -20.521 -8.399 -2.664 1.00 7.66 86 ILE A N 1
ATOM 614 C CA . ILE A 1 86 ? -21.595 -8.388 -1.678 1.00 6.73 86 ILE A CA 1
ATOM 615 C C . ILE A 1 86 ? -21.069 -9.073 -0.428 1.00 7.10 86 ILE A C 1
ATOM 616 O O . ILE A 1 86 ? -20.421 -10.117 -0.525 1.00 8.43 86 ILE A O 1
ATOM 621 N N . ALA A 1 87 ? -21.352 -8.510 0.744 1.00 7.32 87 ALA A N 1
ATOM 622 C CA . ALA A 1 87 ? -20.984 -9.196 1.976 1.00 7.07 87 ALA A CA 1
ATOM 623 C C . ALA A 1 87 ? -22.082 -9.017 3.006 1.00 7.12 87 ALA A C 1
ATOM 624 O O . ALA A 1 87 ? -22.607 -7.920 3.178 1.00 8.06 87 ALA A O 1
ATOM 626 N N . CYS A 1 88 ? -22.418 -10.105 3.686 1.00 8.28 88 CYS A N 1
ATOM 627 C CA . CYS A 1 88 ? -23.386 -10.079 4.776 1.00 6.97 88 CYS A CA 1
ATOM 628 C C . CYS A 1 88 ? -22.675 -10.495 6.058 1.00 8.64 88 CYS A C 1
ATOM 629 O O . CYS A 1 88 ? -22.291 -11.659 6.203 1.00 9.05 88 CYS A O 1
ATOM 632 N N . ASN A 1 89 ? -22.499 -9.545 6.982 1.00 7.47 89 ASN A N 1
ATOM 633 C CA . ASN A 1 89 ? -21.827 -9.784 8.262 1.00 5.94 89 ASN A CA 1
ATOM 634 C C . ASN A 1 89 ? -22.880 -10.234 9.263 1.00 7.23 89 ASN A C 1
ATOM 635 O O . ASN A 1 89 ? -23.541 -9.423 9.916 1.00 9.99 89 ASN A O 1
ATOM 640 N N . ASN A 1 90 ? -23.023 -11.553 9.386 1.00 7.29 90 ASN A N 1
ATOM 641 C CA . ASN A 1 90 ? -24.144 -12.159 10.099 1.00 7.94 90 ASN A CA 1
ATOM 642 C C . ASN A 1 90 ? -23.761 -12.923 11.362 1.00 11.18 90 ASN A C 1
ATOM 643 O O . ASN A 1 90 ? -24.595 -13.044 12.269 1.00 12.18 90 ASN A O 1
ATOM 648 N N . ALA A 1 91 ? -22.539 -13.455 11.445 1.00 9.72 91 ALA A N 1
ATOM 649 C CA . ALA A 1 91 ? -22.143 -14.250 12.608 1.00 12.60 91 ALA A CA 1
ATOM 650 C C . ALA A 1 91 ? -22.321 -13.463 13.907 1.00 12.37 91 ALA A C 1
ATOM 651 O O . ALA A 1 91 ? -21.911 -12.305 14.008 1.00 9.91 91 ALA A O 1
ATOM 653 N N . GLY A 1 92 ? -22.942 -14.097 14.906 1.00 12.12 92 GLY A N 1
ATOM 654 C CA . GLY A 1 92 ? -23.195 -13.423 16.169 1.00 11.82 92 GLY A CA 1
ATOM 655 C C . GLY A 1 92 ? -23.477 -14.437 17.255 1.00 13.71 92 GLY A C 1
ATOM 656 O O . GLY A 1 92 ? -23.738 -15.612 16.983 1.00 15.67 92 GLY A O 1
ATOM 657 N N . ILE A 1 93 ? -23.418 -13.969 18.506 1.00 11.57 93 ILE A N 1
ATOM 658 C CA . ILE A 1 93 ? -23.738 -14.800 19.666 1.00 10.88 93 ILE A CA 1
ATOM 659 C C . ILE A 1 93 ? -24.690 -14.053 20.590 1.00 11.70 93 ILE A C 1
ATOM 660 O O . ILE A 1 93 ? -24.755 -12.824 20.600 1.00 12.58 93 ILE A O 1
ATOM 665 N N . GLY A 1 94 ? -25.419 -14.824 21.403 1.00 12.05 94 GLY A N 1
ATOM 666 C CA . GLY A 1 94 ? -26.407 -14.242 22.298 1.00 12.25 94 GLY A CA 1
ATOM 667 C C . GLY A 1 94 ? -25.853 -13.671 23.587 1.00 14.42 94 GLY A C 1
ATOM 668 O O . GLY A 1 94 ? -26.302 -12.620 24.058 1.00 14.96 94 GLY A O 1
ATOM 669 N N . GLY A 1 95 ? -24.881 -14.351 24.180 1.00 11.46 95 GLY A N 1
ATOM 670 C CA . GLY A 1 95 ? -24.247 -13.866 25.387 1.00 10.22 95 GLY A CA 1
ATOM 671 C C . GLY A 1 95 ? -24.878 -14.365 26.676 1.00 11.39 95 GLY A C 1
ATOM 672 O O . GLY A 1 95 ? -25.992 -14.903 26.714 1.00 11.83 95 GLY A O 1
ATOM 673 N N . GLU A 1 96 ? -24.139 -14.140 27.766 1.00 10.19 96 GLU A N 1
ATOM 674 C CA . GLU A 1 96 ? -24.623 -14.441 29.107 1.00 9.35 96 GLU A CA 1
ATOM 675 C C . GLU A 1 96 ? -25.947 -13.730 29.373 1.00 11.84 96 GLU A C 1
ATOM 676 O O . GLU A 1 96 ? -26.191 -12.627 28.879 1.00 11.00 96 GLU A O 1
ATOM 682 N N . GLN A 1 97 ? -26.821 -14.379 30.140 1.00 10.54 97 GLN A N 1
ATOM 683 C CA . GLN A 1 97 ? -28.081 -13.780 30.566 1.00 12.00 97 GLN A CA 1
ATOM 684 C C . GLN A 1 97 ? -27.945 -13.362 32.025 1.00 11.25 97 GLN A C 1
ATOM 685 O O . GLN A 1 97 ? -28.011 -14.199 32.932 1.00 13.67 97 GLN A O 1
ATOM 691 N N . ALA A 1 98 ? -27.773 -12.060 32.253 1.00 8.00 98 ALA A N 1
ATOM 692 C CA . ALA A 1 98 ? -27.542 -11.545 33.598 1.00 9.22 98 ALA A CA 1
ATOM 693 C C . ALA A 1 98 ? -27.830 -10.050 33.635 1.00 8.11 98 ALA A C 1
ATOM 694 O O . ALA A 1 98 ? -27.714 -9.362 32.618 1.00 9.74 98 ALA A O 1
ATOM 696 N N . LEU A 1 99 ? -28.200 -9.554 34.817 1.00 8.63 99 LEU A N 1
ATOM 697 C CA . LEU A 1 99 ? -28.357 -8.114 34.999 1.00 8.24 99 LEU A CA 1
ATOM 698 C C . LEU A 1 99 ? -27.036 -7.414 34.711 1.00 9.05 99 LEU A C 1
ATOM 699 O O . LEU A 1 99 ? -25.962 -7.976 34.923 1.00 9.97 99 LEU A O 1
ATOM 704 N N . ALA A 1 100 ? -27.118 -6.174 34.212 1.00 8.03 100 ALA A N 1
ATOM 705 C CA . ALA A 1 100 ? -25.889 -5.454 33.874 1.00 9.74 100 ALA A CA 1
ATOM 706 C C . ALA A 1 100 ? -24.908 -5.431 35.041 1.00 8.65 100 ALA A C 1
ATOM 707 O O . ALA A 1 100 ? -23.702 -5.611 34.847 1.00 9.04 100 ALA A O 1
ATOM 709 N N . GLY A 1 101 ? -25.400 -5.224 36.266 1.00 8.06 101 GLY A N 1
ATOM 710 C CA . GLY A 1 101 ? -24.490 -5.172 37.400 1.00 11.37 101 GLY A CA 1
ATOM 711 C C . GLY A 1 101 ? -23.845 -6.504 37.717 1.00 11.26 101 GLY A C 1
ATOM 712 O O . GLY A 1 101 ? -22.772 -6.544 38.331 1.00 13.12 101 GLY A O 1
ATOM 713 N N . ASP A 1 102 ? -24.465 -7.589 37.294 1.00 8.69 102 ASP A N 1
ATOM 714 C CA . ASP A 1 102 ? -23.944 -8.931 37.475 1.00 11.12 102 ASP A CA 1
ATOM 715 C C . ASP A 1 102 ? -23.172 -9.443 36.263 1.00 11.37 102 ASP A C 1
ATOM 716 O O . ASP A 1 102 ? -22.695 -10.579 36.290 1.00 11.19 102 ASP A O 1
ATOM 721 N N . TYR A 1 103 ? -23.064 -8.656 35.193 1.00 8.40 103 TYR A N 1
ATOM 722 C CA . TYR A 1 103 ? -22.570 -9.184 33.928 1.00 9.43 103 TYR A CA 1
ATOM 723 C C . TYR A 1 103 ? -21.072 -9.475 34.002 1.00 8.06 103 TYR A C 1
ATOM 724 O O . TYR A 1 103 ? -20.289 -8.653 34.486 1.00 9.13 103 TYR A O 1
ATOM 733 N N . GLY A 1 104 ? -20.675 -10.648 33.513 1.00 7.71 104 GLY A N 1
ATOM 734 C CA . GLY A 1 104 ? -19.269 -11.020 33.564 1.00 7.70 104 GLY A CA 1
ATOM 735 C C . GLY A 1 104 ? -18.429 -10.150 32.644 1.00 9.90 104 GLY A C 1
ATOM 736 O O . GLY A 1 104 ? -18.856 -9.768 31.552 1.00 9.09 104 GLY A O 1
ATOM 737 N N . LEU A 1 105 ? -17.216 -9.829 33.103 1.00 10.11 105 LEU A N 1
ATOM 738 C CA . LEU A 1 105 ? -16.292 -9.083 32.253 1.00 9.15 105 LEU A CA 1
ATOM 739 C C . LEU A 1 105 ? -15.944 -9.871 30.997 1.00 8.93 105 LEU A C 1
ATOM 740 O O . LEU A 1 105 ? -15.894 -9.309 29.895 1.00 9.27 105 LEU A O 1
ATOM 745 N N . ASP A 1 106 ? -15.672 -11.173 31.141 1.00 9.09 106 ASP A N 1
ATOM 746 C CA . ASP A 1 106 ? -15.358 -11.979 29.971 1.00 10.73 106 ASP A CA 1
ATOM 747 C C . ASP A 1 106 ? -16.565 -12.104 29.057 1.00 9.24 106 ASP A C 1
ATOM 748 O O . ASP A 1 106 ? -16.417 -12.086 27.828 1.00 10.93 106 ASP A O 1
ATOM 753 N N . SER A 1 107 ? -17.766 -12.228 29.641 1.00 9.06 107 SER A N 1
ATOM 754 C CA . SER A 1 107 ? -18.990 -12.298 28.843 1.00 8.64 107 SER A CA 1
ATOM 755 C C . SER A 1 107 ? -19.192 -11.036 28.019 1.00 8.20 107 SER A C 1
ATOM 756 O O . SER A 1 107 ? -19.552 -11.108 26.835 1.00 8.48 107 SER A O 1
ATOM 759 N N . TRP A 1 108 ? -18.992 -9.876 28.641 1.00 7.90 108 TRP A N 1
ATOM 760 C CA . TRP A 1 108 ? -19.110 -8.611 27.925 1.00 7.26 108 TRP A CA 1
ATOM 761 C C . TRP A 1 108 ? -18.132 -8.552 26.764 1.00 9.16 108 TRP A C 1
ATOM 762 O O . TRP A 1 108 ? -18.521 -8.306 25.612 1.00 8.70 108 TRP A O 1
ATOM 773 N N . ARG A 1 109 ? -16.851 -8.766 27.060 1.00 8.23 109 ARG A N 1
ATOM 774 C CA . ARG A 1 109 ? -15.811 -8.754 26.032 1.00 7.89 109 ARG A CA 1
ATOM 775 C C . ARG A 1 109 ? -16.139 -9.696 24.881 1.00 8.70 109 ARG A C 1
ATOM 776 O O . ARG A 1 109 ? -15.974 -9.340 23.704 1.00 10.54 109 ARG A O 1
ATOM 784 N N . LYS A 1 110 ? -16.584 -10.913 25.205 1.00 9.24 110 LYS A N 1
ATOM 785 C CA . LYS A 1 110 ? -16.837 -11.916 24.177 1.00 10.59 110 LYS A CA 1
ATOM 786 C C . LYS A 1 110 ? -17.940 -11.462 23.231 1.00 9.38 110 LYS A C 1
ATOM 787 O O . LYS A 1 110 ? -17.794 -11.544 22.005 1.00 10.69 110 LYS A O 1
ATOM 793 N N . VAL A 1 111 ? -19.053 -10.974 23.780 1.00 7.72 111 VAL A N 1
ATOM 794 C CA . VAL A 1 111 ? -20.173 -10.555 22.934 1.00 7.47 111 VAL A CA 1
ATOM 795 C C . VAL A 1 111 ? -19.748 -9.398 22.046 1.00 8.15 111 VAL A C 1
ATOM 796 O O . VAL A 1 111 ? -20.036 -9.374 20.844 1.00 9.03 111 VAL A O 1
ATOM 800 N N . LEU A 1 112 ? -19.059 -8.420 22.625 1.00 6.98 112 LEU A N 1
ATOM 801 C CA . LEU A 1 112 ? -18.660 -7.273 21.825 1.00 6.59 112 LEU A CA 1
ATOM 802 C C . LEU A 1 112 ? -17.619 -7.669 20.787 1.00 9.43 112 LEU A C 1
ATOM 803 O O . LEU A 1 112 ? -17.619 -7.123 19.679 1.00 9.53 112 LEU A O 1
ATOM 808 N N . SER A 1 113 ? -16.749 -8.637 21.101 1.00 8.47 113 SER A N 1
ATOM 809 C CA . SER A 1 113 ? -15.713 -9.007 20.139 1.00 10.44 113 SER A CA 1
ATOM 810 C C . SER A 1 113 ? -16.312 -9.657 18.899 1.00 10.52 113 SER A C 1
ATOM 811 O O . SER A 1 113 ? -15.827 -9.441 17.781 1.00 10.79 113 SER A O 1
ATOM 814 N N . ILE A 1 114 ? -17.374 -10.441 19.059 1.00 7.85 114 ILE A N 1
ATOM 815 C CA . ILE A 1 114 ? -17.998 -11.077 17.902 1.00 9.49 114 ILE A CA 1
ATOM 816 C C . ILE A 1 114 ? -19.026 -10.164 17.257 1.00 9.55 114 ILE A C 1
ATOM 817 O O . ILE A 1 114 ? -18.999 -9.940 16.043 1.00 10.91 114 ILE A O 1
ATOM 822 N N . ASN A 1 115 ? -19.950 -9.634 18.060 1.00 8.68 115 ASN A N 1
ATOM 823 C CA . ASN A 1 115 ? -21.118 -8.960 17.511 1.00 8.40 115 ASN A CA 1
ATOM 824 C C . ASN A 1 115 ? -20.824 -7.544 17.048 1.00 8.76 115 ASN A C 1
ATOM 825 O O . ASN A 1 115 ? -21.570 -7.025 16.216 1.00 9.68 115 ASN A O 1
ATOM 830 N N . LEU A 1 116 ? -19.771 -6.911 17.563 1.00 7.17 116 LEU A N 1
ATOM 831 C CA . LEU A 1 116 ? -19.339 -5.610 17.065 1.00 7.55 116 LEU A CA 1
ATOM 832 C C . LEU A 1 116 ? -17.995 -5.697 16.355 1.00 9.36 116 LEU A C 1
ATOM 833 O O . LEU A 1 116 ? -17.915 -5.384 15.160 1.00 9.43 116 LEU A O 1
ATOM 838 N N . ASP A 1 117 ? -16.925 -6.104 17.053 1.00 7.80 117 ASP A N 1
ATOM 839 C CA . ASP A 1 117 ? -15.607 -6.053 16.420 1.00 10.12 117 ASP A CA 1
ATOM 840 C C . ASP A 1 117 ? -15.565 -6.915 15.162 1.00 8.88 117 ASP A C 1
ATOM 841 O O . ASP A 1 117 ? -14.995 -6.506 14.141 1.00 7.59 117 ASP A O 1
ATOM 846 N N . GLY A 1 118 ? -16.182 -8.095 15.206 1.00 8.19 118 GLY A N 1
ATOM 847 C CA . GLY A 1 118 ? -16.186 -8.968 14.039 1.00 9.66 118 GLY A CA 1
ATOM 848 C C . GLY A 1 118 ? -16.906 -8.360 12.855 1.00 9.08 118 GLY A C 1
ATOM 849 O O . GLY A 1 118 ? -16.522 -8.579 11.700 1.00 7.61 118 GLY A O 1
ATOM 850 N N . VAL A 1 119 ? -17.963 -7.588 13.126 1.00 7.14 119 VAL A N 1
ATOM 851 C CA . VAL A 1 119 ? -18.645 -6.876 12.054 1.00 7.49 119 VAL A CA 1
ATOM 852 C C . VAL A 1 119 ? -17.746 -5.780 11.503 1.00 7.94 119 VAL A C 1
ATOM 853 O O . VAL A 1 119 ? -17.640 -5.596 10.285 1.00 9.04 119 VAL A O 1
ATOM 857 N N . PHE A 1 120 ? -17.061 -5.058 12.388 1.00 5.93 120 PHE A N 1
ATOM 858 C CA . PHE A 1 120 ? -16.129 -4.031 11.937 1.00 6.11 120 PHE A CA 1
ATOM 859 C C . PHE A 1 120 ? -14.998 -4.638 11.116 1.00 7.83 120 PHE A C 1
ATOM 860 O O . PHE A 1 120 ? -14.663 -4.122 10.043 1.00 8.04 120 PHE A O 1
ATOM 868 N N . TYR A 1 121 ? -14.395 -5.734 11.603 1.00 9.43 121 TYR A N 1
ATOM 869 C CA . TYR A 1 121 ? -13.329 -6.382 10.835 1.00 11.49 121 TYR A CA 1
ATOM 870 C C . TYR A 1 121 ? -13.830 -6.805 9.462 1.00 7.92 121 TYR A C 1
ATOM 871 O O . TYR A 1 121 ? -13.136 -6.614 8.454 1.00 7.35 121 TYR A O 1
ATOM 880 N N . GLY A 1 122 ? -15.021 -7.406 9.404 1.00 8.39 122 GLY A N 1
ATOM 881 C CA . GLY A 1 122 ? -15.612 -7.741 8.121 1.00 7.09 122 GLY A CA 1
ATOM 882 C C . GLY A 1 122 ? -15.728 -6.533 7.217 1.00 8.06 122 GLY A C 1
ATOM 883 O O . GLY A 1 122 ? -15.237 -6.540 6.087 1.00 8.01 122 GLY A O 1
ATOM 884 N N . CYS A 1 123 ? -16.349 -5.464 7.715 1.00 7.18 123 CYS A N 1
ATOM 885 C CA . CYS A 1 123 ? -16.500 -4.262 6.898 1.00 6.50 123 CYS A CA 1
ATOM 886 C C . CYS A 1 123 ? -15.145 -3.731 6.440 1.00 9.01 123 CYS A C 1
ATOM 887 O O . CYS A 1 123 ? -14.979 -3.348 5.275 1.00 9.01 123 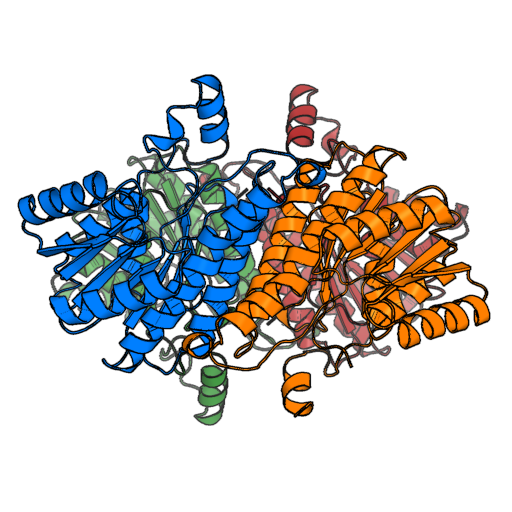CYS A O 1
ATOM 890 N N . LYS A 1 124 ? -14.164 -3.700 7.341 1.00 6.95 124 LYS A N 1
ATOM 891 C CA . LYS A 1 124 ? -12.851 -3.172 6.980 1.00 7.62 124 LYS A CA 1
ATOM 892 C C . LYS A 1 124 ? -12.268 -3.923 5.788 1.00 9.79 124 LYS A C 1
ATOM 893 O O . LYS A 1 124 ? -11.898 -3.314 4.776 1.00 9.85 124 LYS A O 1
ATOM 899 N N . TYR A 1 125 ? -12.194 -5.248 5.873 1.00 9.02 125 TYR A N 1
ATOM 900 C CA . TYR A 1 125 ? -11.528 -5.965 4.792 1.00 8.45 125 TYR A CA 1
ATOM 901 C C . TYR A 1 125 ? -12.430 -6.124 3.575 1.00 8.94 125 TYR A C 1
ATOM 902 O O . TYR A 1 125 ? -11.923 -6.248 2.450 1.00 10.12 125 TYR A O 1
ATOM 911 N N . GLU A 1 126 ? -13.755 -6.124 3.771 1.00 7.39 126 GLU A N 1
ATOM 912 C CA . GLU A 1 126 ? -14.674 -6.101 2.640 1.00 6.76 126 GLU A CA 1
ATOM 913 C C . GLU A 1 126 ? -14.538 -4.802 1.856 1.00 7.92 126 GLU A C 1
ATOM 914 O O . GLU A 1 126 ? -14.425 -4.820 0.623 1.00 8.09 126 GLU A O 1
ATOM 920 N N . LEU A 1 127 ? -14.576 -3.664 2.557 1.00 7.53 127 LEU A N 1
ATOM 921 C CA . LEU A 1 127 ? -14.412 -2.370 1.905 1.00 7.54 127 LEU A CA 1
ATOM 922 C C . LEU A 1 127 ? -13.087 -2.298 1.162 1.00 9.70 127 LEU A C 1
ATOM 923 O O . LEU A 1 127 ? -13.029 -1.767 0.046 1.00 9.60 127 LEU A O 1
ATOM 928 N N . GLU A 1 128 ? -12.018 -2.836 1.755 1.00 10.22 128 GLU A N 1
ATOM 929 C CA . GLU A 1 128 ? -10.721 -2.809 1.080 1.00 12.57 128 GLU A CA 1
ATOM 930 C C . GLU A 1 128 ? -10.790 -3.506 -0.275 1.00 12.23 128 GLU A C 1
ATOM 931 O O . GLU A 1 128 ? -10.272 -2.989 -1.277 1.00 11.86 128 GLU A O 1
ATOM 937 N N . GLN A 1 129 ? -11.419 -4.683 -0.332 1.00 9.80 129 GLN A N 1
ATOM 938 C CA . GLN A 1 129 ? -11.520 -5.370 -1.616 1.00 9.68 129 GLN A CA 1
ATOM 939 C C . GLN A 1 129 ? -12.517 -4.679 -2.538 1.00 10.64 129 GLN A C 1
ATOM 940 O O . GLN A 1 129 ? -12.305 -4.620 -3.758 1.00 10.72 129 GLN A O 1
ATOM 946 N N . MET A 1 130 ? -13.631 -4.191 -1.992 1.00 8.97 130 MET A N 1
ATOM 947 C CA . MET A 1 130 ? -14.615 -3.538 -2.853 1.00 7.86 130 MET A CA 1
ATOM 948 C C . MET A 1 130 ? -14.018 -2.319 -3.549 1.00 11.24 130 MET A C 1
ATOM 949 O O . MET A 1 130 ? -14.311 -2.064 -4.725 1.00 11.37 130 MET A O 1
ATOM 954 N N . GLU A 1 131 ? -13.144 -1.584 -2.862 1.00 9.74 131 GLU A N 1
ATOM 955 C CA . GLU A 1 131 ? -12.461 -0.469 -3.514 1.00 12.41 131 GLU A CA 1
ATOM 956 C C . GLU A 1 131 ? -11.591 -0.958 -4.668 1.00 15.43 131 GLU A C 1
ATOM 957 O O . GLU A 1 131 ? -11.406 -0.230 -5.650 1.00 17.15 131 GLU A O 1
ATOM 963 N N . LYS A 1 132 ? -11.088 -2.195 -4.590 1.00 11.82 132 LYS A N 1
ATOM 964 C CA . LYS A 1 132 ? -10.242 -2.707 -5.665 1.00 14.54 132 LYS A CA 1
ATOM 965 C C . LYS A 1 132 ? -11.040 -3.166 -6.881 1.00 17.34 132 LYS A C 1
ATOM 966 O O . LYS A 1 132 ? -10.493 -3.183 -7.993 1.00 16.18 132 LYS A O 1
ATOM 972 N N . ASN A 1 133 ? -12.306 -3.566 -6.718 1.00 12.40 133 ASN A N 1
ATOM 973 C CA . ASN A 1 133 ? -13.094 -4.018 -7.863 1.00 11.37 133 ASN A CA 1
ATOM 974 C C . ASN A 1 133 ? -14.340 -3.161 -8.080 1.00 12.01 133 ASN A C 1
ATOM 975 O O . ASN A 1 133 ? -15.404 -3.662 -8.456 1.00 13.60 133 ASN A O 1
ATOM 980 N N . GLY A 1 134 ? -14.209 -1.850 -7.858 1.00 11.65 134 GLY A N 1
ATOM 981 C CA . GLY A 1 134 ? -15.159 -0.877 -8.354 1.00 11.77 134 GLY A CA 1
ATOM 982 C C . GLY A 1 134 ? -16.368 -0.616 -7.482 1.00 12.73 134 GLY A C 1
ATOM 983 O O . GLY A 1 134 ? -17.254 0.139 -7.902 1.00 13.95 134 GLY A O 1
ATOM 984 N N . GLY A 1 135 ? -16.431 -1.196 -6.297 1.00 10.25 135 GLY A N 1
ATOM 985 C CA . GLY A 1 135 ? -17.518 -0.935 -5.373 1.00 10.61 135 GLY A CA 1
ATOM 986 C C . GLY A 1 135 ? -18.156 -2.221 -4.887 1.00 9.67 135 GLY A C 1
ATOM 987 O O . GLY A 1 135 ? -17.639 -3.322 -5.097 1.00 10.73 135 GLY A O 1
ATOM 988 N N . GLY A 1 136 ? -19.311 -2.087 -4.245 1.00 9.31 136 GLY A N 1
ATOM 989 C CA . GLY A 1 136 ? -19.986 -3.248 -3.697 1.00 8.45 136 GLY A CA 1
ATOM 990 C C . GLY A 1 136 ? -21.047 -2.847 -2.685 1.00 7.66 136 GLY A C 1
ATOM 991 O O . GLY A 1 136 ? -21.332 -1.670 -2.492 1.00 9.50 136 GLY A O 1
ATOM 992 N N . VAL A 1 137 ? -21.624 -3.861 -2.044 1.00 6.66 137 VAL A N 1
ATOM 993 C CA . VAL A 1 137 ? -22.722 -3.644 -1.104 1.00 5.67 137 VAL A CA 1
ATOM 994 C C . VAL A 1 137 ? -22.497 -4.518 0.123 1.00 6.12 137 VAL A C 1
ATOM 995 O O . VAL A 1 137 ? -22.187 -5.706 -0.007 1.00 6.86 137 VAL A O 1
ATOM 999 N N . ILE A 1 138 ? -22.668 -3.938 1.312 1.00 5.33 138 ILE A N 1
ATOM 1000 C CA . ILE A 1 138 ? -22.557 -4.661 2.574 1.00 5.27 138 ILE A CA 1
ATOM 1001 C C . ILE A 1 138 ? -23.910 -4.636 3.274 1.00 5.67 138 ILE A C 1
ATOM 1002 O O . ILE A 1 138 ? -24.597 -3.605 3.281 1.00 6.11 138 ILE A O 1
ATOM 1007 N N . VAL A 1 139 ? -24.296 -5.765 3.864 1.00 6.66 139 VAL A N 1
ATOM 1008 C CA . VAL A 1 139 ? -25.435 -5.809 4.781 1.00 5.49 139 VAL A CA 1
ATOM 1009 C C . VAL A 1 139 ? -24.918 -6.281 6.127 1.00 6.12 139 VAL A C 1
ATOM 1010 O O . VAL A 1 139 ? -24.323 -7.358 6.225 1.00 8.33 139 VAL A O 1
ATOM 1014 N N . ASN A 1 140 ? -25.164 -5.490 7.168 1.00 6.79 140 ASN A N 1
ATOM 1015 C CA . ASN A 1 140 ? -24.785 -5.843 8.525 1.00 6.80 140 ASN A CA 1
ATOM 1016 C C . ASN A 1 140 ? -26.004 -6.379 9.253 1.00 6.63 140 ASN A C 1
ATOM 1017 O O . ASN A 1 140 ? -27.080 -5.767 9.210 1.00 7.77 140 ASN A O 1
ATOM 1022 N N . MET A 1 141 ? -25.850 -7.537 9.885 1.00 7.94 141 MET A N 1
ATOM 1023 C CA . MET A 1 141 ? -26.937 -8.105 10.670 1.00 9.68 141 MET A CA 1
ATOM 1024 C C . MET A 1 141 ? -26.953 -7.432 12.025 1.00 10.25 141 MET A C 1
ATOM 1025 O O . MET A 1 141 ? -26.042 -7.611 12.835 1.00 10.20 141 MET A O 1
ATOM 1030 N N . ALA A 1 142 ? -27.977 -6.632 12.264 1.00 10.30 142 ALA A N 1
ATOM 1031 C CA . ALA A 1 142 ? -28.215 -6.061 13.579 1.00 8.78 142 ALA A CA 1
ATOM 1032 C C . ALA A 1 142 ? -29.307 -6.898 14.252 1.00 12.38 142 ALA A C 1
ATOM 1033 O O . ALA A 1 142 ? -29.177 -8.128 14.256 1.00 12.01 142 ALA A O 1
ATOM 1035 N N . SER A 1 143 ? -30.390 -6.315 14.725 1.00 7.05 143 SER A N 1
ATOM 1036 C CA . SER A 1 143 ? -31.397 -6.956 15.548 1.00 8.26 143 SER A CA 1
ATOM 1037 C C . SER A 1 143 ? -32.389 -5.854 15.869 1.00 6.78 143 SER A C 1
ATOM 1038 O O . SER A 1 143 ? -32.054 -4.667 15.757 1.00 7.21 143 SER A O 1
ATOM 1041 N N . ILE A 1 144 ? -33.596 -6.242 16.304 1.00 6.66 144 ILE A N 1
ATOM 1042 C CA . ILE A 1 144 ? -34.450 -5.262 16.976 1.00 6.89 144 ILE A CA 1
ATOM 1043 C C . ILE A 1 144 ? -33.701 -4.619 18.127 1.00 4.74 144 ILE A C 1
ATOM 1044 O O . ILE A 1 144 ? -33.990 -3.479 18.508 1.00 6.29 144 ILE A O 1
ATOM 1049 N N . HIS A 1 145 ? -32.720 -5.321 18.690 1.00 6.10 145 HIS A N 1
ATOM 1050 C CA . HIS A 1 145 ? -32.004 -4.799 19.845 1.00 5.91 145 HIS A CA 1
ATOM 1051 C C . HIS A 1 145 ? -30.874 -3.859 19.461 1.00 6.81 145 HIS A C 1
ATOM 1052 O O . HIS A 1 145 ? -30.116 -3.425 20.327 1.00 7.17 145 HIS A O 1
ATOM 1059 N N . GLY A 1 146 ? -30.797 -3.498 18.180 1.00 5.81 146 GLY A N 1
ATOM 1060 C CA . GLY A 1 146 ? -30.118 -2.284 17.782 1.00 6.89 146 GLY A CA 1
ATOM 1061 C C . GLY A 1 146 ? -30.898 -1.013 18.065 1.00 5.58 146 GLY A C 1
ATOM 1062 O O . GLY A 1 146 ? -30.325 0.074 17.945 1.00 7.88 146 GLY A O 1
ATOM 1063 N N . ILE A 1 147 ? -32.182 -1.114 18.440 1.00 7.69 147 ILE A N 1
ATOM 1064 C CA . ILE A 1 147 ? -32.949 0.088 18.766 1.00 5.65 147 ILE A CA 1
ATOM 1065 C C . ILE A 1 147 ? -33.780 -0.039 20.048 1.00 7.44 147 ILE A C 1
ATOM 1066 O O . ILE A 1 147 ? -34.228 0.979 20.570 1.00 7.56 147 ILE A O 1
ATOM 1071 N N . VAL A 1 148 ? -33.993 -1.256 20.580 1.00 7.50 148 VAL A N 1
ATOM 1072 C CA . VAL A 1 148 ? -34.684 -1.412 21.866 1.00 7.81 148 VAL A CA 1
ATOM 1073 C C . VAL A 1 148 ? -33.950 -2.425 22.740 1.00 6.38 148 VAL A C 1
ATOM 1074 O O . VAL A 1 148 ? -33.211 -3.285 22.259 1.00 7.46 148 VAL A O 1
ATOM 1078 N N . ALA A 1 149 ? -34.197 -2.330 24.043 1.00 6.27 149 ALA A N 1
ATOM 1079 C CA . ALA A 1 149 ? -33.486 -3.137 25.027 1.00 7.38 149 ALA A CA 1
ATOM 1080 C C . ALA A 1 149 ? -33.871 -4.610 24.958 1.00 6.96 149 ALA A C 1
ATOM 1081 O O . ALA A 1 149 ? -34.981 -4.983 24.568 1.00 8.68 149 ALA A O 1
ATOM 1083 N N . ALA A 1 150 ? -32.929 -5.452 25.383 1.00 8.02 150 ALA A N 1
ATOM 1084 C CA . ALA A 1 150 ? -33.172 -6.872 25.632 1.00 7.71 150 ALA A CA 1
ATOM 1085 C C . ALA A 1 150 ? -32.761 -7.115 27.076 1.00 7.14 150 ALA A C 1
ATOM 1086 O O . ALA A 1 150 ? -31.588 -7.395 27.343 1.00 8.59 150 ALA A O 1
ATOM 1088 N N . PRO A 1 151 ? -33.676 -7.003 28.036 1.00 8.25 151 PRO A N 1
ATOM 1089 C CA . PRO A 1 151 ? -33.289 -7.162 29.445 1.00 9.18 151 PRO A CA 1
ATOM 1090 C C . PRO A 1 151 ? -32.578 -8.486 29.699 1.00 9.47 151 PRO A C 1
ATOM 1091 O O . PRO A 1 151 ? -33.008 -9.542 29.224 1.00 12.59 151 PRO A O 1
ATOM 1095 N N . LEU A 1 152 ? -31.467 -8.407 30.437 1.00 8.00 152 LEU A N 1
ATOM 1096 C CA . LEU A 1 152 ? -30.521 -9.469 30.794 1.00 11.20 152 LEU A CA 1
ATOM 1097 C C . LEU A 1 152 ? -29.504 -9.699 29.682 1.00 8.84 152 LEU A C 1
ATOM 1098 O O . LEU A 1 152 ? -28.604 -10.549 29.841 1.00 8.57 152 LEU A O 1
ATOM 1103 N N . SER A 1 153 ? -29.588 -8.966 28.573 1.00 8.20 153 SER A N 1
ATOM 1104 C CA . SER A 1 153 ? -28.631 -9.085 27.478 1.00 6.39 153 SER A CA 1
ATOM 1105 C C . SER A 1 153 ? -28.032 -7.725 27.121 1.00 6.52 153 SER A C 1
ATOM 1106 O O . SER A 1 153 ? -28.059 -7.303 25.960 1.00 7.16 153 SER A O 1
ATOM 1109 N N . SER A 1 154 ? -27.440 -7.034 28.103 1.00 7.86 154 SER A N 1
ATOM 1110 C CA . SER A 1 154 ? -26.949 -5.679 27.855 1.00 6.00 154 SER A CA 1
ATOM 1111 C C . SER A 1 154 ? -25.803 -5.662 26.846 1.00 6.84 154 SER A C 1
ATOM 1112 O O . SER A 1 154 ? -25.694 -4.722 26.056 1.00 7.83 154 SER A O 1
ATOM 1115 N N . ALA A 1 155 ? -24.932 -6.675 26.861 1.00 5.57 155 ALA A N 1
ATOM 1116 C CA . ALA A 1 155 ? -23.832 -6.684 25.897 1.00 5.59 155 ALA A CA 1
ATOM 1117 C C . ALA A 1 155 ? -24.361 -6.838 24.480 1.00 6.89 155 ALA A C 1
ATOM 1118 O O . ALA A 1 155 ? -23.891 -6.164 23.552 1.00 6.07 155 ALA A O 1
ATOM 1120 N N . TYR A 1 156 ? -25.343 -7.724 24.294 1.00 6.11 156 TYR A N 1
ATOM 1121 C CA . TYR A 1 156 ? -25.933 -7.909 22.974 1.00 7.24 156 TYR A CA 1
ATOM 1122 C C . TYR A 1 156 ? -26.552 -6.613 22.466 1.00 7.25 156 TYR A C 1
ATOM 1123 O O . TYR A 1 156 ? -26.323 -6.209 21.321 1.00 6.50 156 TYR A O 1
ATOM 1132 N N . THR A 1 157 ? -27.348 -5.953 23.311 1.00 5.75 157 THR A N 1
ATOM 1133 C CA . THR A 1 157 ? -27.990 -4.704 22.919 1.00 5.32 157 THR A CA 1
ATOM 1134 C C . THR A 1 157 ? -26.961 -3.630 22.588 1.00 5.49 157 THR A C 1
ATOM 1135 O O . THR A 1 157 ? -27.110 -2.892 21.604 1.00 6.38 157 THR A O 1
ATOM 1139 N N . SER A 1 158 ? -25.934 -3.495 23.429 1.00 5.20 158 SER A N 1
ATOM 1140 C CA . SER A 1 158 ? -24.858 -2.545 23.157 1.00 5.95 158 SER A CA 1
ATOM 1141 C C . SER A 1 158 ? -24.206 -2.812 21.812 1.00 6.48 158 SER A C 1
ATOM 1142 O O . SER A 1 158 ? -24.037 -1.898 20.993 1.00 6.62 158 SER A O 1
ATOM 1145 N N . ALA A 1 159 ? -23.814 -4.065 21.585 1.00 5.80 159 ALA A N 1
ATOM 1146 C CA . ALA A 1 159 ? -23.159 -4.422 20.335 1.00 6.15 159 ALA A CA 1
ATOM 1147 C C . ALA A 1 159 ? -24.049 -4.149 19.127 1.00 6.49 159 ALA A C 1
ATOM 1148 O O . ALA A 1 159 ? -23.573 -3.650 18.101 1.00 6.49 159 ALA A O 1
ATOM 1150 N N . LYS A 1 160 ? -25.339 -4.485 19.218 1.00 4.93 160 LYS A N 1
ATOM 1151 C CA . LYS A 1 160 ? -26.197 -4.334 18.048 1.00 5.83 160 LYS A CA 1
ATOM 1152 C C . LYS A 1 160 ? -26.506 -2.866 17.772 1.00 7.31 160 LYS A C 1
ATOM 1153 O O . LYS A 1 160 ? -26.600 -2.459 16.608 1.00 6.99 160 LYS A O 1
ATOM 1159 N N . HIS A 1 161 ? -26.669 -2.059 18.829 1.00 5.02 161 HIS A N 1
ATOM 1160 C CA . HIS A 1 161 ? -26.729 -0.608 18.656 1.00 6.62 161 HIS A CA 1
ATOM 1161 C C . HIS A 1 161 ? -25.478 -0.101 17.949 1.00 7.06 161 HIS A C 1
ATOM 1162 O O . HIS A 1 161 ? -25.564 0.738 17.046 1.00 6.27 161 HIS A O 1
ATOM 1169 N N . ALA A 1 162 ? -24.304 -0.592 18.362 1.00 6.24 162 ALA A N 1
ATOM 1170 C CA . ALA A 1 162 ? -23.049 -0.178 17.734 1.00 4.79 162 ALA A CA 1
ATOM 1171 C C . ALA A 1 162 ? -23.040 -0.500 16.244 1.00 6.66 162 ALA A C 1
ATOM 1172 O O . ALA A 1 162 ? -22.540 0.297 15.440 1.00 6.33 162 ALA A O 1
ATOM 1174 N N . VAL A 1 163 ? -23.612 -1.650 15.858 1.00 5.71 163 VAL A N 1
ATOM 1175 C CA . VAL A 1 163 ? -23.654 -2.034 14.442 1.00 5.06 163 VAL A CA 1
ATOM 1176 C C . VAL A 1 163 ? -24.502 -1.054 13.647 1.00 7.94 163 VAL A C 1
ATOM 1177 O O . VAL A 1 163 ? -24.165 -0.699 12.510 1.00 7.40 163 VAL A O 1
ATOM 1181 N N . VAL A 1 164 ? -25.607 -0.592 14.231 1.00 6.37 164 VAL A N 1
ATOM 1182 C CA . VAL A 1 164 ? -26.418 0.422 13.562 1.00 6.07 164 VAL A CA 1
ATOM 1183 C C . VAL A 1 164 ? -25.597 1.686 13.322 1.00 7.21 164 VAL A C 1
ATOM 1184 O O . VAL A 1 164 ? -25.619 2.262 12.221 1.00 6.66 164 VAL A O 1
ATOM 1188 N N . GLY A 1 165 ? -24.835 2.120 14.337 1.00 7.65 165 GLY A N 1
ATOM 1189 C CA . GLY A 1 165 ? -24.022 3.319 14.184 1.00 7.16 165 GLY A CA 1
ATOM 1190 C C . GLY A 1 165 ? -22.923 3.147 13.151 1.00 6.66 165 GLY A C 1
ATOM 1191 O O . GLY A 1 165 ? -22.704 4.034 12.310 1.00 6.80 165 GLY A O 1
ATOM 1192 N N . LEU A 1 166 ? -22.244 1.989 13.172 1.00 6.09 166 LEU A N 1
ATOM 1193 C CA . LEU A 1 166 ? -21.203 1.706 12.185 1.00 5.35 166 LEU A CA 1
ATOM 1194 C C . LEU A 1 166 ? -21.773 1.751 10.782 1.00 8.10 166 LEU A C 1
ATOM 1195 O O . LEU A 1 166 ? -21.135 2.265 9.856 1.00 7.53 166 LEU A O 1
ATOM 1200 N N . THR A 1 167 ? -22.978 1.201 10.615 1.00 5.67 167 THR A N 1
ATOM 1201 C CA . THR A 1 167 ? -23.642 1.176 9.314 1.00 5.51 167 THR A CA 1
ATOM 1202 C C . THR A 1 167 ? -23.945 2.588 8.812 1.00 7.48 167 THR A C 1
ATOM 1203 O O . THR A 1 167 ? -23.715 2.899 7.635 1.00 6.61 167 THR A O 1
ATOM 1207 N N . LYS A 1 168 ? -24.466 3.461 9.691 1.00 7.72 168 LYS A N 1
ATOM 1208 C CA . LYS A 1 168 ? -24.676 4.860 9.301 1.00 6.88 168 LYS A CA 1
ATOM 1209 C C . LYS A 1 168 ? -23.363 5.492 8.851 1.00 6.38 168 LYS A C 1
ATOM 1210 O O . LYS A 1 168 ? -23.311 6.199 7.838 1.00 7.33 168 LYS A O 1
ATOM 1216 N N . ASN A 1 169 ? -22.286 5.240 9.594 1.00 6.73 169 ASN A N 1
ATOM 1217 C CA . ASN A 1 169 ? -20.998 5.828 9.246 1.00 8.10 169 ASN A CA 1
ATOM 1218 C C . ASN A 1 169 ? -20.503 5.342 7.890 1.00 8.73 169 ASN A C 1
ATOM 1219 O O . ASN A 1 169 ? -20.059 6.144 7.062 1.00 9.44 169 ASN A O 1
ATOM 1224 N N . ILE A 1 170 ? -20.570 4.032 7.636 1.00 6.85 170 ILE A N 1
ATOM 1225 C CA . ILE A 1 170 ? -20.050 3.529 6.367 1.00 7.48 170 ILE A CA 1
ATOM 1226 C C . ILE A 1 170 ? -20.896 4.044 5.215 1.00 6.96 170 ILE A C 1
ATOM 1227 O O . ILE A 1 170 ? -20.372 4.483 4.184 1.00 8.23 170 ILE A O 1
ATOM 1232 N N . GLY A 1 171 ? -22.218 4.008 5.372 1.00 5.88 171 GLY A N 1
ATOM 1233 C CA . GLY A 1 171 ? -23.083 4.532 4.327 1.00 7.06 171 GLY A CA 1
ATOM 1234 C C . GLY A 1 171 ? -22.759 5.973 3.990 1.00 7.03 171 GLY A C 1
ATOM 1235 O O . GLY A 1 171 ? -22.675 6.347 2.818 1.00 9.28 171 GLY A O 1
ATOM 1236 N N . ALA A 1 172 ? -22.596 6.811 5.019 1.00 8.10 172 ALA A N 1
ATOM 1237 C CA . ALA A 1 172 ? -22.316 8.226 4.779 1.00 7.56 172 ALA A CA 1
ATOM 1238 C C . ALA A 1 172 ? -20.940 8.420 4.157 1.00 8.88 172 ALA A C 1
ATOM 1239 O O . ALA A 1 172 ? -20.783 9.216 3.222 1.00 10.72 172 ALA A O 1
ATOM 1241 N N . GLU A 1 173 ? -19.939 7.677 4.637 1.00 7.96 173 GLU A N 1
ATOM 1242 C CA . GLU A 1 173 ? -18.568 7.883 4.180 1.00 8.79 173 GLU A CA 1
ATOM 1243 C C . GLU A 1 173 ? -18.356 7.423 2.748 1.00 9.67 173 GLU A C 1
ATOM 1244 O O . GLU A 1 173 ? -17.535 8.014 2.032 1.00 10.52 173 GLU A O 1
ATOM 1250 N N . TYR A 1 174 ? -19.046 6.359 2.325 1.00 6.93 174 TYR A N 1
ATOM 1251 C CA . TYR A 1 174 ? -18.779 5.721 1.043 1.00 8.44 174 TYR A CA 1
ATOM 1252 C C . TYR A 1 174 ? -19.867 6.003 0.013 1.00 8.52 174 TYR A C 1
ATOM 1253 O O . TYR A 1 174 ? -19.906 5.349 -1.039 1.00 8.49 174 TYR A O 1
ATOM 1262 N N . GLY A 1 175 ? -20.726 6.990 0.281 1.00 9.59 175 GLY A N 1
ATOM 1263 C CA . GLY A 1 175 ? -21.857 7.261 -0.594 1.00 9.01 175 GLY A CA 1
ATOM 1264 C C . GLY A 1 175 ? -21.471 7.563 -2.027 1.00 8.77 175 GLY A C 1
ATOM 1265 O O . GLY A 1 175 ? -22.217 7.236 -2.949 1.00 10.41 175 GLY A O 1
ATOM 1266 N N . GLN A 1 176 ? -20.307 8.181 -2.240 1.00 8.54 176 GLN A N 1
ATOM 1267 C CA . GLN A 1 176 ? -19.869 8.523 -3.590 1.00 10.26 176 GLN A CA 1
ATOM 1268 C C . GLN A 1 176 ? -18.749 7.609 -4.082 1.00 13.36 176 GLN A C 1
ATOM 1269 O O . GLN A 1 176 ? -18.032 7.953 -5.036 1.00 12.78 176 GLN A O 1
ATOM 1275 N N . LYS A 1 177 ? -18.588 6.443 -3.455 1.00 9.74 177 LYS A N 1
ATOM 1276 C CA . LYS A 1 177 ? -17.580 5.467 -3.847 1.00 11.50 177 LYS A CA 1
ATOM 1277 C C . LYS A 1 177 ? -18.189 4.168 -4.371 1.00 10.10 177 LYS A C 1
ATOM 1278 O O . LYS A 1 177 ? -17.509 3.133 -4.388 1.00 11.50 177 LYS A O 1
ATOM 1284 N N . ASN A 1 178 ? -19.445 4.213 -4.838 1.00 9.90 178 ASN A N 1
ATOM 1285 C CA . ASN A 1 178 ? -20.151 3.045 -5.379 1.00 9.36 178 ASN A CA 1
ATOM 1286 C C . ASN A 1 178 ? -20.196 1.898 -4.379 1.00 8.25 178 ASN A C 1
ATOM 1287 O O . ASN A 1 178 ? -20.171 0.728 -4.761 1.00 10.06 178 ASN A O 1
ATOM 1292 N N . ILE A 1 179 ? -20.282 2.225 -3.097 1.00 9.84 179 ILE A N 1
ATOM 1293 C CA . ILE A 1 179 ? -20.466 1.241 -2.041 1.00 7.75 179 ILE A CA 1
ATOM 1294 C C . ILE A 1 179 ? -21.688 1.651 -1.232 1.00 7.94 179 ILE A C 1
ATOM 1295 O O . ILE A 1 179 ? -21.889 2.840 -0.960 1.00 11.45 179 ILE A O 1
ATOM 1300 N N . ARG A 1 180 ? -22.541 0.684 -0.913 1.00 6.56 180 ARG A N 1
ATOM 1301 C CA . ARG A 1 180 ? -23.662 0.932 -0.018 1.00 5.91 180 ARG A CA 1
ATOM 1302 C C . ARG A 1 180 ? -23.530 0.009 1.184 1.00 6.35 180 ARG A C 1
ATOM 1303 O O . ARG A 1 180 ? -22.931 -1.064 1.086 1.00 7.32 180 ARG A O 1
ATOM 1311 N N . CYS A 1 181 ? -24.093 0.441 2.317 1.00 5.43 181 CYS A N 1
ATOM 1312 C CA . CYS A 1 181 ? -24.062 -0.356 3.545 1.00 5.93 181 CYS A CA 1
ATOM 1313 C C . CYS A 1 181 ? -25.344 -0.109 4.328 1.00 4.68 181 CYS A C 1
ATOM 1314 O O . CYS A 1 181 ? -25.678 1.043 4.609 1.00 7.03 181 CYS A O 1
ATOM 1317 N N . ASN A 1 182 ? -26.051 -1.188 4.676 1.00 4.79 182 ASN A N 1
ATOM 1318 C CA . ASN A 1 182 ? -27.300 -1.085 5.421 1.00 4.53 182 ASN A CA 1
ATOM 1319 C C . ASN A 1 182 ? -27.333 -2.182 6.472 1.00 6.50 182 ASN A C 1
ATOM 1320 O O . ASN A 1 182 ? -26.588 -3.163 6.394 1.00 6.42 182 ASN A O 1
ATOM 1325 N N . ALA A 1 183 ? -28.217 -2.009 7.454 1.00 5.96 183 ALA A N 1
ATOM 1326 C CA . ALA A 1 183 ? -28.370 -2.964 8.539 1.00 6.40 183 ALA A CA 1
ATOM 1327 C C . ALA A 1 183 ? -29.792 -3.500 8.556 1.00 7.46 183 ALA A C 1
ATOM 1328 O O . ALA A 1 183 ? -30.748 -2.770 8.262 1.00 6.57 183 ALA A O 1
ATOM 1330 N N . VAL A 1 184 ? -29.911 -4.777 8.896 1.00 7.53 184 VAL A N 1
ATOM 1331 C CA . VAL A 1 184 ? -31.186 -5.468 9.018 1.00 6.79 184 VAL A CA 1
ATOM 1332 C C . VAL A 1 184 ? -31.441 -5.741 10.495 1.00 6.93 184 VAL A C 1
ATOM 1333 O O . VAL A 1 184 ? -30.526 -6.122 11.233 1.00 8.04 184 VAL A O 1
ATOM 1337 N N . GLY A 1 185 ? -32.679 -5.511 10.931 1.00 5.99 185 GLY A N 1
ATOM 1338 C CA . GLY A 1 185 ? -33.047 -5.723 12.318 1.00 5.91 185 GLY A CA 1
ATOM 1339 C C . GLY A 1 185 ? -34.153 -6.748 12.488 1.00 6.64 185 GLY A C 1
ATOM 1340 O O . GLY A 1 185 ? -35.331 -6.409 12.579 1.00 8.13 185 GLY A O 1
ATOM 1341 N N . PRO A 1 186 ? -33.798 -8.026 12.552 1.00 5.49 186 PRO A N 1
ATOM 1342 C CA . PRO A 1 186 ? -34.819 -9.049 12.819 1.00 5.19 186 PRO A CA 1
ATOM 1343 C C . PRO A 1 186 ? -35.274 -9.043 14.268 1.00 7.51 186 PRO A C 1
ATOM 1344 O O . PRO A 1 186 ? -34.510 -8.748 15.192 1.00 8.14 186 PRO A O 1
ATOM 1348 N N . ALA A 1 187 ? -36.538 -9.418 14.453 1.00 6.74 187 ALA A N 1
ATOM 1349 C CA . ALA A 1 187 ? -37.024 -9.786 15.777 1.00 6.83 187 ALA A CA 1
ATOM 1350 C C . ALA A 1 187 ? -36.654 -11.241 16.033 1.00 8.81 187 ALA A C 1
ATOM 1351 O O . ALA A 1 187 ? -35.607 -11.703 15.570 1.00 11.36 187 ALA A O 1
ATOM 1353 N N . TYR A 1 188 ? -37.481 -11.987 16.753 1.00 7.67 188 TYR A N 1
ATOM 1354 C CA . TYR A 1 188 ? -37.110 -13.352 17.088 1.00 10.05 188 TYR A CA 1
ATOM 1355 C C . TYR A 1 188 ? -37.518 -14.278 15.947 1.00 9.72 188 TYR A C 1
ATOM 1356 O O . TYR A 1 188 ? -38.625 -14.169 15.408 1.00 10.30 188 TYR A O 1
ATOM 1365 N N . ILE A 1 189 ? -36.591 -15.152 15.553 1.00 11.16 189 ILE A N 1
ATOM 1366 C CA . ILE A 1 189 ? -36.691 -15.973 14.353 1.00 12.02 189 ILE A CA 1
ATOM 1367 C C . ILE A 1 189 ? -36.687 -17.425 14.797 1.00 13.02 189 ILE A C 1
ATOM 1368 O O . ILE A 1 189 ? -35.854 -17.810 15.621 1.00 14.76 189 ILE A O 1
ATOM 1373 N N . GLU A 1 190 ? -37.598 -18.225 14.241 1.00 12.68 190 GLU A N 1
ATOM 1374 C CA . GLU A 1 190 ? -37.680 -19.641 14.589 1.00 17.92 190 GLU A CA 1
ATOM 1375 C C . GLU A 1 190 ? -36.484 -20.382 14.008 1.00 16.46 190 GLU A C 1
ATOM 1376 O O . GLU A 1 190 ? -36.386 -20.558 12.789 1.00 19.26 190 GLU A O 1
ATOM 1382 N N . THR A 1 191 ? -35.566 -20.803 14.875 1.00 17.65 191 THR A N 1
ATOM 1383 C CA . THR A 1 191 ? -34.433 -21.648 14.509 1.00 20.19 191 THR A CA 1
ATOM 1384 C C . THR A 1 191 ? -34.212 -22.639 15.647 1.00 19.24 191 THR A C 1
ATOM 1385 O O . THR A 1 191 ? -34.799 -22.469 16.723 1.00 16.56 191 THR A O 1
ATOM 1389 N N . PRO A 1 192 ? -33.379 -23.670 15.466 1.00 25.54 192 PRO A N 1
ATOM 1390 C CA . PRO A 1 192 ? -33.081 -24.573 16.593 1.00 26.80 192 PRO A CA 1
ATOM 1391 C C . PRO A 1 192 ? -32.566 -23.860 17.837 1.00 26.85 192 PRO A C 1
ATOM 1392 O O . PRO A 1 192 ? -32.670 -24.422 18.937 1.00 30.14 192 PRO A O 1
ATOM 1396 N N . LEU A 1 193 ? -32.035 -22.640 17.706 1.00 22.32 193 LEU A N 1
ATOM 1397 C CA . LEU A 1 193 ? -31.584 -21.890 18.876 1.00 24.03 193 LEU A CA 1
ATOM 1398 C C . LEU A 1 193 ? -32.690 -21.729 19.912 1.00 27.62 193 LEU A C 1
ATOM 1399 O O . LEU A 1 193 ? -32.404 -21.633 21.110 1.00 29.44 193 LEU A O 1
ATOM 1404 N N . LEU A 1 194 ? -33.952 -21.685 19.482 1.00 22.80 194 LEU A N 1
ATOM 1405 C CA . LEU A 1 194 ? -35.046 -21.413 20.405 1.00 23.38 194 LEU A CA 1
ATOM 1406 C C . LEU A 1 194 ? -35.646 -22.670 21.014 1.00 29.98 194 LEU A C 1
ATOM 1407 O O . LEU A 1 194 ? -36.607 -22.571 21.782 1.00 31.17 194 LEU A O 1
ATOM 1412 N N . GLU A 1 195 ? -35.102 -23.843 20.704 1.00 31.48 195 GLU A N 1
ATOM 1413 C CA . GLU A 1 195 ? -35.670 -25.069 21.243 1.00 33.39 195 GLU A CA 1
ATOM 1414 C C . GLU A 1 195 ? -35.396 -25.240 22.732 1.00 34.94 195 GLU A C 1
ATOM 1415 O O . GLU A 1 195 ? -35.998 -26.118 23.356 1.00 36.23 195 GLU A O 1
ATOM 1421 N N . SER A 1 196 ? -34.532 -24.414 23.320 1.00 34.91 196 SER A N 1
ATOM 1422 C CA . SER A 1 196 ? -34.300 -24.437 24.761 1.00 37.24 196 SER A CA 1
ATOM 1423 C C . SER A 1 196 ? -35.377 -23.708 25.558 1.00 43.30 196 SER A C 1
ATOM 1424 O O . SER A 1 196 ? -35.312 -23.707 26.793 1.00 41.32 196 SER A O 1
ATOM 1427 N N . LEU A 1 197 ? -36.355 -23.084 24.899 1.00 35.91 197 LEU A N 1
ATOM 1428 C CA . LEU A 1 197 ? -37.428 -22.387 25.596 1.00 34.59 197 LEU A CA 1
ATOM 1429 C C . LEU A 1 197 ? -38.624 -23.310 25.778 1.00 36.79 197 LEU A C 1
ATOM 1430 O O . LEU A 1 197 ? -38.927 -24.137 24.912 1.00 36.96 197 LEU A O 1
ATOM 1435 N N . THR A 1 198 ? -39.309 -23.161 26.908 1.00 31.70 198 THR A N 1
ATOM 1436 C CA . THR A 1 198 ? -40.478 -23.983 27.171 1.00 33.32 198 THR A CA 1
ATOM 1437 C C . THR A 1 198 ? -41.679 -23.477 26.375 1.00 37.00 198 THR A C 1
ATOM 1438 O O . THR A 1 198 ? -41.676 -22.376 25.820 1.00 34.71 198 THR A O 1
ATOM 1442 N N . LYS A 1 199 ? -42.718 -24.317 26.333 1.00 31.72 199 LYS A N 1
ATOM 1443 C CA . LYS A 1 199 ? -43.997 -23.918 25.755 1.00 33.43 199 LYS A CA 1
ATOM 1444 C C . LYS A 1 199 ? -44.427 -22.555 26.277 1.00 31.70 199 LYS A C 1
ATOM 1445 O O . LYS A 1 199 ? -44.888 -21.699 25.512 1.00 30.07 199 LYS A O 1
ATOM 1451 N N . GLU A 1 200 ? -44.238 -22.320 27.574 1.00 30.59 200 GLU A N 1
ATOM 1452 C CA . GLU A 1 200 ? -44.678 -21.069 28.177 1.00 29.76 200 GLU A CA 1
ATOM 1453 C C . GLU A 1 200 ? -43.801 -19.905 27.730 1.00 29.57 200 GLU A C 1
ATOM 1454 O O . GLU A 1 200 ? -44.311 -18.846 27.342 1.00 23.83 200 GLU A O 1
ATOM 1460 N N . MET A 1 201 ? -42.477 -20.082 27.776 1.00 29.78 201 MET A N 1
ATOM 1461 C CA . MET A 1 201 ? -41.572 -18.993 27.416 1.00 28.29 201 MET A CA 1
ATOM 1462 C C . MET A 1 201 ? -41.764 -18.567 25.967 1.00 24.17 201 MET A C 1
ATOM 1463 O O . MET A 1 201 ? -41.684 -17.375 25.645 1.00 24.97 201 MET A O 1
ATOM 1468 N N . LYS A 1 202 ? -41.999 -19.524 25.072 1.00 24.90 202 LYS A N 1
ATOM 1469 C CA . LYS A 1 202 ? -42.122 -19.158 23.668 1.00 23.14 202 LYS A CA 1
ATOM 1470 C C . LYS A 1 202 ? -43.446 -18.459 23.399 1.00 24.35 202 LYS A C 1
ATOM 1471 O O . LYS A 1 202 ? -43.506 -17.525 22.593 1.00 19.43 202 LYS A O 1
ATOM 1477 N N . GLU A 1 203 ? -44.515 -18.890 24.071 1.00 20.92 203 GLU A N 1
ATOM 1478 C CA . GLU A 1 203 ? -45.775 -18.156 23.996 1.00 19.27 203 GLU A CA 1
ATOM 1479 C C . GLU A 1 203 ? -45.589 -16.716 24.463 1.00 19.66 203 GLU A C 1
ATOM 1480 O O . GLU A 1 203 ? -46.109 -15.781 23.843 1.00 18.50 203 GLU A O 1
ATOM 1486 N N . ALA A 1 204 ? -44.846 -16.515 25.557 1.00 20.65 204 ALA A N 1
ATOM 1487 C CA . ALA A 1 204 ? -44.580 -15.162 26.033 1.00 20.15 204 ALA A CA 1
ATOM 1488 C C . ALA A 1 204 ? -43.786 -14.366 25.006 1.00 21.11 204 ALA A C 1
ATOM 1489 O O . ALA A 1 204 ? -44.060 -13.180 24.783 1.00 21.14 204 ALA A O 1
ATOM 1491 N N . LEU A 1 205 ? -42.813 -15.008 24.354 1.00 16.25 205 LEU A N 1
ATOM 1492 C CA . LEU A 1 205 ? -42.027 -14.328 23.325 1.00 16.16 205 LEU A CA 1
ATOM 1493 C C . LEU A 1 205 ? -42.885 -13.968 22.116 1.00 12.43 205 LEU A C 1
ATOM 1494 O O . LEU A 1 205 ? -42.790 -12.853 21.583 1.00 13.81 205 LEU A O 1
ATOM 1499 N N . ILE A 1 206 ? -43.730 -14.897 21.673 1.00 14.87 206 ILE A N 1
ATOM 1500 C CA . ILE A 1 206 ? -44.624 -14.629 20.552 1.00 11.85 206 ILE A CA 1
ATOM 1501 C C . ILE A 1 206 ? -45.581 -13.490 20.879 1.00 12.45 206 ILE A C 1
ATOM 1502 O O . ILE A 1 206 ? -45.954 -12.707 19.995 1.00 13.71 206 ILE A O 1
ATOM 1507 N N . SER A 1 207 ? -45.985 -13.360 22.145 1.00 15.23 207 SER A N 1
ATOM 1508 C CA . SER A 1 207 ? -46.923 -12.296 22.499 1.00 13.45 207 SER A CA 1
ATOM 1509 C C . SER A 1 207 ? -46.315 -10.901 22.371 1.00 13.91 207 SER A C 1
ATOM 1510 O O . SER A 1 207 ? -47.066 -9.917 22.332 1.00 15.36 207 SER A O 1
ATOM 1513 N N . LYS A 1 208 ? -44.986 -10.789 22.293 1.00 14.04 208 LYS A N 1
ATOM 1514 C CA . LYS A 1 208 ? -44.337 -9.512 22.028 1.00 12.15 208 LYS A CA 1
ATOM 1515 C C . LYS A 1 208 ? -44.246 -9.191 20.539 1.00 12.62 208 LYS A C 1
ATOM 1516 O O . LYS A 1 208 ? -43.734 -8.123 20.191 1.00 11.48 208 LYS A O 1
ATOM 1522 N N . HIS A 1 209 ? -44.713 -10.080 19.661 1.00 10.22 209 HIS A N 1
ATOM 1523 C CA . HIS A 1 209 ? -44.736 -9.799 18.224 1.00 9.12 209 HIS A CA 1
ATOM 1524 C C . HIS A 1 209 ? -46.181 -9.603 17.778 1.00 11.49 209 HIS A C 1
ATOM 1525 O O . HIS A 1 209 ? -46.963 -10.568 17.790 1.00 10.76 209 HIS A O 1
ATOM 1532 N N . PRO A 1 210 ? -46.575 -8.402 17.356 1.00 10.24 210 PRO A N 1
ATOM 1533 C CA . PRO A 1 210 ? -47.964 -8.187 16.907 1.00 9.93 210 PRO A CA 1
ATOM 1534 C C . PRO A 1 210 ? -48.445 -9.134 15.815 1.00 12.21 210 PRO A C 1
ATOM 1535 O O . PRO A 1 210 ? -49.659 -9.388 15.729 1.00 12.40 210 PRO A O 1
ATOM 1539 N N . MET A 1 211 ? -47.553 -9.663 14.973 1.00 10.66 211 MET A N 1
ATOM 1540 C CA . MET A 1 211 ? -48.010 -10.605 13.953 1.00 10.03 211 MET A CA 1
ATOM 1541 C C . MET A 1 211 ? -48.369 -11.981 14.521 1.00 11.71 211 MET A C 1
ATOM 1542 O O . MET A 1 211 ? -48.831 -12.834 13.752 1.00 13.57 211 MET A O 1
ATOM 1547 N N . GLY A 1 212 ? -48.173 -12.214 15.818 1.00 13.27 212 GLY A N 1
ATOM 1548 C CA . GLY A 1 212 ? -48.668 -13.426 16.454 1.00 13.20 212 GLY A CA 1
ATOM 1549 C C . GLY A 1 212 ? -47.871 -14.677 16.175 1.00 13.88 212 GLY A C 1
ATOM 1550 O O . GLY A 1 212 ? -48.386 -15.785 16.376 1.00 14.02 212 GLY A O 1
ATOM 1551 N N . ARG A 1 213 ? -46.628 -14.535 15.720 1.00 11.80 213 ARG A N 1
ATOM 1552 C CA . ARG A 1 213 ? -45.754 -15.655 15.413 1.00 11.90 213 ARG A CA 1
ATOM 1553 C C . ARG A 1 213 ? -44.333 -15.124 15.361 1.00 11.12 213 ARG A C 1
ATOM 1554 O O . ARG A 1 213 ? -44.111 -13.911 15.291 1.00 11.33 213 ARG A O 1
ATOM 1562 N N . LEU A 1 214 ? -43.380 -16.042 15.401 1.00 11.80 214 LEU A N 1
ATOM 1563 C CA . LEU A 1 214 ? -41.996 -15.672 15.163 1.00 12.60 214 LEU A CA 1
ATOM 1564 C C . LEU A 1 214 ? -41.712 -15.676 13.671 1.00 9.87 214 LEU A C 1
ATOM 1565 O O . LEU A 1 214 ? -42.480 -16.209 12.864 1.00 12.43 214 LEU A O 1
ATOM 1570 N N . GLY A 1 215 ? -40.600 -15.051 13.304 1.00 9.56 215 GLY A N 1
ATOM 1571 C CA . GLY A 1 215 ? -40.213 -15.005 11.910 1.00 8.84 215 GLY A CA 1
ATOM 1572 C C . GLY A 1 215 ? -39.501 -16.270 11.457 1.00 12.81 215 GLY A C 1
ATOM 1573 O O . GLY A 1 215 ? -39.044 -17.078 12.257 1.00 13.70 215 GLY A O 1
ATOM 1574 N N . LYS A 1 216 ? -39.415 -16.438 10.143 1.00 10.03 216 LYS A N 1
ATOM 1575 C CA . LYS A 1 216 ? -38.636 -17.526 9.567 1.00 12.81 216 LYS A CA 1
ATOM 1576 C C . LYS A 1 216 ? -37.325 -16.988 9.005 1.00 11.96 216 LYS A C 1
ATOM 1577 O O . LYS A 1 216 ? -37.260 -15.832 8.576 1.00 10.94 216 LYS A O 1
ATOM 1583 N N . PRO A 1 217 ? -36.245 -17.784 9.006 1.00 12.87 217 PRO A N 1
ATOM 1584 C CA . PRO A 1 217 ? -34.972 -17.269 8.462 1.00 9.05 217 PRO A CA 1
ATOM 1585 C C . PRO A 1 217 ? -35.091 -16.790 7.025 1.00 10.84 217 PRO A C 1
ATOM 1586 O O . PRO A 1 217 ? -34.452 -15.797 6.648 1.00 8.92 217 PRO A O 1
ATOM 1590 N N . GLU A 1 218 ? -35.910 -17.465 6.215 1.00 10.63 218 GLU A N 1
ATOM 1591 C CA . GLU A 1 218 ? -36.098 -17.050 4.828 1.00 8.43 218 GLU A CA 1
ATOM 1592 C C . GLU A 1 218 ? -36.710 -15.656 4.729 1.00 10.55 218 GLU A C 1
ATOM 1593 O O . GLU A 1 218 ? -36.464 -14.936 3.753 1.00 10.57 218 GLU A O 1
ATOM 1599 N N . GLU A 1 219 ? -37.521 -15.258 5.715 1.00 10.14 219 GLU A N 1
ATOM 1600 C CA . GLU A 1 219 ? -38.125 -13.933 5.666 1.00 10.31 219 GLU A CA 1
ATOM 1601 C C . GLU A 1 219 ? -37.085 -12.857 5.922 1.00 8.51 219 GLU A C 1
ATOM 1602 O O . GLU A 1 219 ? -37.191 -11.743 5.387 1.00 9.26 219 GLU A O 1
ATOM 1608 N N . VAL A 1 220 ? -36.091 -13.156 6.753 1.00 8.15 220 VAL A N 1
ATOM 1609 C CA . VAL A 1 220 ? -34.968 -12.241 6.907 1.00 7.11 220 VAL A CA 1
ATOM 1610 C C . VAL A 1 220 ? -34.128 -12.216 5.639 1.00 9.81 220 VAL A C 1
ATOM 1611 O O . VAL A 1 220 ? -33.706 -11.149 5.170 1.00 8.62 220 VAL A O 1
ATOM 1615 N N . ALA A 1 221 ? -33.852 -13.395 5.077 1.00 7.75 221 ALA A N 1
ATOM 1616 C CA . ALA A 1 221 ? -33.009 -13.464 3.894 1.00 7.53 221 ALA A CA 1
ATOM 1617 C C . ALA A 1 221 ? -33.597 -12.672 2.727 1.00 10.41 221 ALA A C 1
ATOM 1618 O O . ALA A 1 221 ? -32.842 -12.098 1.937 1.00 6.93 221 ALA A O 1
ATOM 1620 N N . GLU A 1 222 ? -34.931 -12.606 2.606 1.00 7.23 222 GLU A N 1
ATOM 1621 C CA . GLU A 1 222 ? -35.505 -11.836 1.503 1.00 8.77 222 GLU A CA 1
ATOM 1622 C C . GLU A 1 222 ? -35.130 -10.362 1.596 1.00 7.52 222 GLU A C 1
ATOM 1623 O O . GLU A 1 222 ? -34.824 -9.728 0.577 1.00 9.13 222 GLU A O 1
ATOM 1629 N N . LEU A 1 223 ? -35.168 -9.792 2.805 1.00 7.02 223 LEU A N 1
ATOM 1630 C CA . LEU A 1 223 ? -34.766 -8.402 2.972 1.00 6.90 223 LEU A CA 1
ATOM 1631 C C . LEU A 1 223 ? -33.271 -8.232 2.732 1.00 6.69 223 LEU A C 1
ATOM 1632 O O . LEU A 1 223 ? -32.854 -7.260 2.096 1.00 7.53 223 LEU A O 1
ATOM 1637 N N . VAL A 1 224 ? -32.450 -9.168 3.222 1.00 7.29 224 VAL A N 1
ATOM 1638 C CA . VAL A 1 224 ? -31.012 -9.100 2.953 1.00 6.26 224 VAL A CA 1
ATOM 1639 C C . VAL A 1 224 ? -30.748 -9.129 1.452 1.00 7.74 224 VAL A C 1
ATOM 1640 O O . VAL A 1 224 ? -29.928 -8.361 0.939 1.00 7.97 224 VAL A O 1
ATOM 1644 N N . LEU A 1 225 ? -31.426 -10.026 0.731 1.00 7.83 225 LEU A N 1
ATOM 1645 C CA . LEU A 1 225 ? -31.252 -10.104 -0.720 1.00 7.83 225 LEU A CA 1
ATOM 1646 C C . LEU A 1 225 ? -31.613 -8.784 -1.389 1.00 7.22 225 LEU A C 1
ATOM 1647 O O . LEU A 1 225 ? -30.876 -8.285 -2.249 1.00 8.26 225 LEU A O 1
ATOM 1652 N N . PHE A 1 226 ? -32.752 -8.205 -1.013 1.00 7.45 226 PHE A N 1
ATOM 1653 C CA . PHE A 1 226 ? -33.165 -6.933 -1.597 1.00 7.61 226 PHE A CA 1
ATOM 1654 C C . PHE A 1 226 ? -32.109 -5.857 -1.370 1.00 5.74 226 PHE A C 1
ATOM 1655 O O . PHE A 1 226 ? -31.741 -5.115 -2.295 1.00 6.83 226 PHE A O 1
ATOM 1663 N N . LEU A 1 227 ? -31.610 -5.753 -0.137 1.00 4.84 227 LEU A N 1
ATOM 1664 C CA . LEU A 1 227 ? -30.625 -4.733 0.197 1.00 5.63 227 LEU A CA 1
ATOM 1665 C C . LEU A 1 227 ? -29.257 -5.019 -0.400 1.00 7.18 227 LEU A C 1
ATOM 1666 O O . LEU A 1 227 ? -28.414 -4.115 -0.429 1.00 8.82 227 LEU A O 1
ATOM 1671 N N . SER A 1 228 ? -29.028 -6.236 -0.888 1.00 8.27 228 SER A N 1
ATOM 1672 C CA . SER A 1 228 ? -27.774 -6.612 -1.524 1.00 8.19 228 SER A CA 1
ATOM 1673 C C . SER A 1 228 ? -27.805 -6.396 -3.029 1.00 10.05 228 SER A C 1
ATOM 1674 O O . SER A 1 228 ? -26.749 -6.387 -3.667 1.00 13.56 228 SER A O 1
ATOM 1677 N N . SER A 1 229 ? -28.983 -6.190 -3.595 1.00 8.77 229 SER A N 1
ATOM 1678 C CA . SER A 1 229 ? -29.199 -6.145 -5.036 1.00 8.63 229 SER A CA 1
ATOM 1679 C C . SER A 1 229 ? -29.247 -4.708 -5.540 1.00 10.43 229 SER A C 1
ATOM 1680 O O . SER A 1 229 ? -29.313 -3.750 -4.768 1.00 9.72 229 SER A O 1
ATOM 1683 N N . GLU A 1 230 ? -29.250 -4.564 -6.870 1.00 10.49 230 GLU A N 1
ATOM 1684 C CA . GLU A 1 230 ? -29.349 -3.226 -7.427 1.00 10.67 230 GLU A CA 1
ATOM 1685 C C . GLU A 1 230 ? -30.728 -2.615 -7.237 1.00 10.18 230 GLU A C 1
ATOM 1686 O O . GLU A 1 230 ? -30.881 -1.417 -7.487 1.00 9.84 230 GLU A O 1
ATOM 1692 N N . LYS A 1 231 ? -31.724 -3.398 -6.803 1.00 8.62 231 LYS A N 1
ATOM 1693 C CA . LYS A 1 231 ? -33.053 -2.849 -6.571 1.00 10.63 231 LYS A CA 1
ATOM 1694 C C . LYS A 1 231 ? -33.036 -1.788 -5.486 1.00 10.63 231 LYS A C 1
ATOM 1695 O O . LYS A 1 231 ? -33.858 -0.871 -5.508 1.00 10.62 231 LYS A O 1
ATOM 1701 N N . SER A 1 232 ? -32.114 -1.902 -4.525 1.00 7.33 232 SER A N 1
ATOM 1702 C CA . SER A 1 232 ? -32.010 -0.963 -3.415 1.00 8.23 232 SER A CA 1
ATOM 1703 C C . SER A 1 232 ? -30.988 0.141 -3.687 1.00 9.03 232 SER A C 1
ATOM 1704 O O . SER A 1 232 ? -30.348 0.643 -2.758 1.00 7.44 232 SER A O 1
ATOM 1707 N N . SER A 1 233 ? -30.842 0.545 -4.950 1.00 6.88 233 SER A N 1
ATOM 1708 C CA . SER A 1 233 ? -29.739 1.407 -5.374 1.00 8.31 233 SER A CA 1
ATOM 1709 C C . SER A 1 233 ? -29.684 2.765 -4.679 1.00 6.86 233 SER A C 1
ATOM 1710 O O . SER A 1 233 ? -28.613 3.367 -4.660 1.00 8.28 233 SER A O 1
ATOM 1713 N N . PHE A 1 234 ? -30.785 3.281 -4.119 1.00 7.55 234 PHE A N 1
ATOM 1714 C CA . PHE A 1 234 ? -30.720 4.567 -3.421 1.00 7.80 234 PHE A CA 1
ATOM 1715 C C . PHE A 1 234 ? -30.815 4.406 -1.907 1.00 7.98 234 PHE A C 1
ATOM 1716 O O . PHE A 1 234 ? -31.144 5.366 -1.201 1.00 8.88 234 PHE A O 1
ATOM 1724 N N . MET A 1 235 ? -30.509 3.221 -1.393 1.00 8.29 235 MET A N 1
ATOM 1725 C CA . MET A 1 235 ? -30.646 2.926 0.030 1.00 6.81 235 MET A CA 1
ATOM 1726 C C . MET A 1 235 ? -29.261 2.691 0.616 1.00 7.34 235 MET A C 1
ATOM 1727 O O . MET A 1 235 ? -28.578 1.731 0.233 1.00 7.29 235 MET A O 1
ATOM 1732 N N . THR A 1 236 ? -28.844 3.564 1.541 1.00 5.98 236 THR A N 1
ATOM 1733 C CA . THR A 1 236 ? -27.566 3.360 2.203 1.00 5.86 236 THR A CA 1
ATOM 1734 C C . THR A 1 236 ? -27.601 4.015 3.574 1.00 8.53 236 THR A C 1
ATOM 1735 O O . THR A 1 236 ? -28.342 4.979 3.805 1.00 6.73 236 THR A O 1
ATOM 1739 N N . GLY A 1 237 ? -26.808 3.453 4.487 1.00 6.18 237 GLY A N 1
ATOM 1740 C CA . GLY A 1 237 ? -26.728 3.931 5.851 1.00 5.97 237 GLY A CA 1
ATOM 1741 C C . GLY A 1 237 ? -27.940 3.634 6.698 1.00 9.59 237 GLY A C 1
ATOM 1742 O O . GLY A 1 237 ? -28.003 4.092 7.839 1.00 10.80 237 GLY A O 1
ATOM 1743 N N . GLY A 1 238 ? -28.900 2.869 6.188 1.00 6.33 238 GLY A N 1
ATOM 1744 C CA . GLY A 1 238 ? -30.182 2.733 6.840 1.00 7.46 238 GLY A CA 1
ATOM 1745 C C . GLY A 1 238 ? -30.322 1.466 7.658 1.00 6.85 238 GLY A C 1
ATOM 1746 O O . GLY A 1 238 ? -29.577 0.506 7.518 1.00 8.10 238 GLY A O 1
ATOM 1747 N N . TYR A 1 239 ? -31.317 1.488 8.536 1.00 6.23 239 TYR A N 1
ATOM 1748 C CA . TYR A 1 239 ? -31.655 0.354 9.381 1.00 7.86 239 TYR A CA 1
ATOM 1749 C C . TYR A 1 239 ? -33.047 -0.112 8.997 1.00 7.32 239 TYR A C 1
ATOM 1750 O O . TYR A 1 239 ? -33.977 0.702 8.920 1.00 7.90 239 TYR A O 1
ATOM 1759 N N . TYR A 1 240 ? -33.178 -1.410 8.741 1.00 6.17 240 TYR A N 1
ATOM 1760 C CA . TYR A 1 240 ? -34.377 -1.960 8.112 1.00 6.38 240 TYR A CA 1
ATOM 1761 C C . TYR A 1 240 ? -34.915 -3.107 8.958 1.00 8.26 240 TYR A C 1
ATOM 1762 O O . TYR A 1 240 ? -34.298 -4.172 9.032 1.00 7.70 240 TYR A O 1
ATOM 1771 N N . LEU A 1 241 ? -36.062 -2.881 9.592 1.00 7.24 241 LEU A N 1
ATOM 1772 C CA . LEU A 1 241 ? -36.676 -3.885 10.461 1.00 6.14 241 LEU A CA 1
ATOM 1773 C C . LEU A 1 241 ? -37.294 -5.042 9.685 1.00 9.07 241 LEU A C 1
ATOM 1774 O O . LEU A 1 241 ? -37.927 -4.857 8.641 1.00 8.24 241 LEU A O 1
ATOM 1779 N N . VAL A 1 242 ? -37.178 -6.238 10.248 1.00 5.86 242 VAL A N 1
ATOM 1780 C CA . VAL A 1 242 ? -38.014 -7.356 9.828 1.00 6.82 242 VAL A CA 1
ATOM 1781 C C . VAL A 1 242 ? -38.455 -8.013 11.137 1.00 7.82 242 VAL A C 1
ATOM 1782 O O . VAL A 1 242 ? -37.870 -8.998 11.603 1.00 7.13 242 VAL A O 1
ATOM 1786 N N . ASP A 1 243 ? -39.481 -7.416 11.770 1.00 6.61 243 ASP A N 1
ATOM 1787 C CA . ASP A 1 243 ? -39.708 -7.626 13.194 1.00 5.54 243 ASP A CA 1
ATOM 1788 C C . ASP A 1 243 ? -41.132 -8.024 13.551 1.00 7.87 243 ASP A C 1
ATOM 1789 O O . ASP A 1 243 ? -41.444 -8.118 14.742 1.00 7.43 243 ASP A O 1
ATOM 1794 N N . GLY A 1 244 ? -41.987 -8.295 12.564 1.00 6.40 244 GLY A N 1
ATOM 1795 C CA . GLY A 1 244 ? -43.358 -8.682 12.872 1.00 8.37 244 GLY A CA 1
ATOM 1796 C C . GLY A 1 244 ? -44.095 -7.688 13.731 1.00 8.51 244 GLY A C 1
ATOM 1797 O O . GLY A 1 244 ? -45.028 -8.074 14.448 1.00 9.68 244 GLY A O 1
ATOM 1798 N N . GLY A 1 245 ? -43.680 -6.418 13.710 1.00 6.82 245 GLY A N 1
ATOM 1799 C CA . GLY A 1 245 ? -44.296 -5.359 14.488 1.00 8.31 245 GLY A CA 1
ATOM 1800 C C . GLY A 1 245 ? -43.732 -5.139 15.880 1.00 8.33 245 GLY A C 1
ATOM 1801 O O . GLY A 1 245 ? -44.268 -4.296 16.615 1.00 8.30 245 GLY A O 1
ATOM 1802 N N . TYR A 1 246 ? -42.692 -5.879 16.276 1.00 7.26 246 TYR A N 1
ATOM 1803 C CA . TYR A 1 246 ? -42.181 -5.823 17.651 1.00 6.61 246 TYR A CA 1
ATOM 1804 C C . TYR A 1 246 ? -41.924 -4.395 18.124 1.00 7.56 246 TYR A C 1
ATOM 1805 O O . TYR A 1 246 ? -42.275 -4.031 19.253 1.00 9.88 246 TYR A O 1
ATOM 1814 N N . THR A 1 247 ? -41.249 -3.587 17.301 1.00 6.30 247 THR A N 1
ATOM 1815 C CA . THR A 1 247 ? -40.851 -2.251 17.741 1.00 7.67 247 THR A CA 1
ATOM 1816 C C . THR A 1 247 ? -41.890 -1.200 17.407 1.00 9.70 247 THR A C 1
ATOM 1817 O O . THR A 1 247 ? -41.666 -0.019 17.676 1.00 10.57 247 THR A O 1
ATOM 1821 N N . ALA A 1 248 ? -43.016 -1.592 16.819 1.00 7.17 248 ALA A N 1
ATOM 1822 C CA . ALA A 1 248 ? -44.058 -0.618 16.543 1.00 7.13 248 ALA A CA 1
ATOM 1823 C C . ALA A 1 248 ? -44.753 -0.138 17.803 1.00 7.98 248 ALA A C 1
ATOM 1824 O O . ALA A 1 248 ? -45.380 0.929 17.770 1.00 9.23 248 ALA A O 1
ATOM 1826 N N . VAL A 1 249 ? -44.658 -0.897 18.893 1.00 9.69 249 VAL A N 1
ATOM 1827 C CA . VAL A 1 249 ? -45.360 -0.576 20.132 1.00 11.07 249 VAL A CA 1
ATOM 1828 C C . VAL A 1 249 ? -44.374 -0.278 21.245 1.00 10.73 249 VAL A C 1
ATOM 1829 O O . VAL A 1 249 ? -44.788 0.121 22.341 1.00 9.53 249 VAL A O 1
ATOM 1834 N N . GLY B 1 2 ? -29.384 22.699 48.668 1.00 25.88 2 GLY B N 1
ATOM 1835 C CA . GLY B 1 2 ? -29.055 22.196 47.345 1.00 23.90 2 GLY B CA 1
ATOM 1836 C C . GLY B 1 2 ? -29.829 20.942 47.007 1.00 17.61 2 GLY B C 1
ATOM 1837 O O . GLY B 1 2 ? -30.128 20.133 47.885 1.00 22.10 2 GLY B O 1
ATOM 1838 N N . ILE B 1 3 ? -30.133 20.751 45.721 1.00 16.84 3 ILE B N 1
ATOM 1839 C CA . ILE B 1 3 ? -31.020 19.654 45.345 1.00 19.20 3 ILE B CA 1
ATOM 1840 C C . ILE B 1 3 ? -30.334 18.300 45.408 1.00 18.82 3 ILE B C 1
ATOM 1841 O O . ILE B 1 3 ? -31.009 17.275 45.251 1.00 19.59 3 ILE B O 1
ATOM 1846 N N . LEU B 1 4 ? -29.018 18.262 45.645 1.00 17.40 4 LEU B N 1
ATOM 1847 C CA . LEU B 1 4 ? -28.279 17.014 45.833 1.00 16.99 4 LEU B CA 1
ATOM 1848 C C . LEU B 1 4 ? -27.698 16.913 47.240 1.00 16.11 4 LEU B C 1
ATOM 1849 O O . LEU B 1 4 ? -26.702 16.216 47.458 1.00 16.52 4 LEU B O 1
ATOM 1854 N N . ASP B 1 5 ? -28.302 17.610 48.200 1.00 18.68 5 ASP B N 1
ATOM 1855 C CA . ASP B 1 5 ? -27.746 17.669 49.544 1.00 19.38 5 ASP B CA 1
ATOM 1856 C C . ASP B 1 5 ? -27.518 16.273 50.120 1.00 19.54 5 ASP B C 1
ATOM 1857 O O . ASP B 1 5 ? -28.409 15.422 50.095 1.00 19.08 5 ASP B O 1
ATOM 1862 N N . ASN B 1 6 ? -26.303 16.050 50.618 1.00 20.93 6 ASN B N 1
ATOM 1863 C CA . ASN B 1 6 ? -25.874 14.806 51.257 1.00 27.83 6 ASN B CA 1
ATOM 1864 C C . ASN B 1 6 ? -25.969 13.598 50.329 1.00 26.06 6 ASN B C 1
ATOM 1865 O O . ASN B 1 6 ? -26.055 12.458 50.795 1.00 28.75 6 ASN B O 1
ATOM 1870 N N . LYS B 1 7 ? -25.972 13.820 49.021 1.00 19.00 7 LYS B N 1
ATOM 1871 C CA . LYS B 1 7 ? -25.758 12.739 48.073 1.00 14.16 7 LYS B CA 1
ATOM 1872 C C . LYS B 1 7 ? -24.267 12.638 47.779 1.00 11.91 7 LYS B C 1
ATOM 1873 O O . LYS B 1 7 ? -23.535 13.629 47.858 1.00 16.13 7 LYS B O 1
ATOM 1879 N N . VAL B 1 8 ? -23.812 11.433 47.457 1.00 11.46 8 VAL B N 1
ATOM 1880 C CA . VAL B 1 8 ? -22.437 11.200 47.027 1.00 8.69 8 VAL B CA 1
ATOM 1881 C C . VAL B 1 8 ? -22.452 10.959 45.529 1.00 10.67 8 VAL B C 1
ATOM 1882 O O . VAL B 1 8 ? -23.163 10.068 45.056 1.00 9.31 8 VAL B O 1
ATOM 1886 N N . ALA B 1 9 ? -21.658 11.732 44.788 1.00 8.27 9 ALA B N 1
ATOM 1887 C CA . ALA B 1 9 ? -21.660 11.665 43.334 1.00 10.18 9 ALA B CA 1
ATOM 1888 C C . ALA B 1 9 ? -20.261 11.383 42.806 1.00 12.59 9 ALA B C 1
ATOM 1889 O O . ALA B 1 9 ? -19.278 11.972 43.266 1.00 14.26 9 ALA B O 1
ATOM 1891 N N . LEU B 1 10 ? -20.186 10.513 41.809 1.00 7.28 10 LEU B N 1
ATOM 1892 C CA . LEU B 1 10 ? -18.944 10.163 41.133 1.00 8.56 10 LEU B CA 1
ATOM 1893 C C . LEU B 1 10 ? -18.998 10.675 39.701 1.00 9.22 10 LEU B C 1
ATOM 1894 O O . LEU B 1 10 ? -20.020 10.517 39.029 1.00 10.18 10 LEU B O 1
ATOM 1899 N N . VAL B 1 11 ? -17.913 11.303 39.238 1.00 9.30 11 VAL B N 1
ATOM 1900 C CA . VAL B 1 11 ? -17.814 11.805 37.867 1.00 9.88 11 VAL B CA 1
ATOM 1901 C C . VAL B 1 11 ? -16.495 11.331 37.284 1.00 10.59 11 VAL B C 1
ATOM 1902 O O . VAL B 1 11 ? -15.436 11.650 37.830 1.00 10.40 11 VAL B O 1
ATOM 1906 N N . THR B 1 12 ? -16.543 10.604 36.168 1.00 7.33 12 THR B N 1
ATOM 1907 C CA . THR B 1 12 ? -15.302 10.244 35.495 1.00 7.24 12 THR B CA 1
ATOM 1908 C C . THR B 1 12 ? -14.927 11.309 34.464 1.00 11.78 12 THR B C 1
ATOM 1909 O O . THR B 1 12 ? -15.769 12.058 33.970 1.00 12.14 12 THR B O 1
ATOM 1913 N N . GLY B 1 13 ? -13.633 11.373 34.154 1.00 12.59 13 GLY B N 1
ATOM 1914 C CA . GLY B 1 13 ? -13.157 12.393 33.236 1.00 13.56 13 GLY B CA 1
ATOM 1915 C C . GLY B 1 13 ? -13.449 13.791 33.721 1.00 12.25 13 GLY B C 1
ATOM 1916 O O . GLY B 1 13 ? -13.734 14.682 32.912 1.00 13.81 13 GLY B O 1
ATOM 1917 N N . ALA B 1 14 ? -13.388 14.009 35.033 1.00 12.01 14 ALA B N 1
ATOM 1918 C CA . ALA B 1 14 ? -13.859 15.245 35.635 1.00 11.92 14 ALA B CA 1
ATOM 1919 C C . ALA B 1 14 ? -12.793 16.329 35.692 1.00 11.03 14 ALA B C 1
ATOM 1920 O O . ALA B 1 14 ? -13.026 17.367 36.309 1.00 12.73 14 ALA B O 1
ATOM 1922 N N . GLY B 1 15 ? -11.645 16.110 35.064 1.00 11.80 15 GLY B N 1
ATOM 1923 C CA . GLY B 1 15 ? -10.580 17.094 35.079 1.00 15.95 15 GLY B CA 1
ATOM 1924 C C . GLY B 1 15 ? -10.721 18.205 34.067 1.00 14.42 15 GLY B C 1
ATOM 1925 O O . GLY B 1 15 ? -9.980 19.187 34.147 1.00 15.65 15 GLY B O 1
ATOM 1926 N N . SER B 1 16 ? -11.653 18.089 33.126 1.00 12.59 16 SER B N 1
ATOM 1927 C CA . SER B 1 16 ? -11.766 19.090 32.073 1.00 14.51 16 SER B CA 1
ATOM 1928 C C . SER B 1 16 ? -13.137 18.985 31.419 1.00 15.63 16 SER B C 1
ATOM 1929 O O . SER B 1 16 ? -13.868 18.011 31.613 1.00 12.93 16 SER B O 1
ATOM 1932 N N . GLY B 1 17 ? -13.472 20.020 30.648 1.00 12.54 17 GLY B N 1
ATOM 1933 C CA . GLY B 1 17 ? -14.632 19.975 29.765 1.00 14.58 17 GLY B CA 1
ATOM 1934 C C . GLY B 1 17 ? -15.948 19.694 30.470 1.00 10.36 17 GLY B C 1
ATOM 1935 O O . GLY B 1 17 ? -16.267 20.276 31.513 1.00 10.75 17 GLY B O 1
ATOM 1936 N N . ILE B 1 18 ? -16.735 18.788 29.867 1.00 11.76 18 ILE B N 1
ATOM 1937 C CA . ILE B 1 18 ? -18.071 18.488 30.379 1.00 10.37 18 ILE B CA 1
ATOM 1938 C C . ILE B 1 18 ? -17.990 17.875 31.771 1.00 10.43 18 ILE B C 1
ATOM 1939 O O . ILE B 1 18 ? -18.773 18.226 32.661 1.00 11.08 18 ILE B O 1
ATOM 1944 N N . GLY B 1 19 ? -17.054 16.947 31.975 1.00 9.80 19 GLY B N 1
ATOM 1945 C CA . GLY B 1 19 ? -16.948 16.300 33.274 1.00 10.25 19 GLY B CA 1
ATOM 1946 C C . GLY B 1 19 ? -16.616 17.281 34.380 1.00 10.53 19 GLY B C 1
ATOM 1947 O O . GLY B 1 19 ? -17.174 17.209 35.474 1.00 10.70 19 GLY B O 1
ATOM 1948 N N . LEU B 1 20 ? -15.723 18.231 34.096 1.00 9.84 20 LEU B N 1
ATOM 1949 C CA . LEU B 1 20 ? -15.417 19.274 35.070 1.00 10.26 20 LEU B CA 1
ATOM 1950 C C . LEU B 1 20 ? -16.651 20.116 35.381 1.00 10.30 20 LEU B C 1
ATOM 1951 O O . LEU B 1 20 ? -16.931 20.415 36.548 1.00 10.92 20 LEU B O 1
ATOM 1956 N N . ALA B 1 21 ? -17.422 20.493 34.350 1.00 9.67 21 ALA B N 1
ATOM 1957 C CA . ALA B 1 21 ? -18.641 21.260 34.598 1.00 10.91 21 ALA B CA 1
ATOM 1958 C C . ALA B 1 21 ? -19.670 20.450 35.381 1.00 10.27 21 ALA B C 1
ATOM 1959 O O . ALA B 1 21 ? -20.382 21.000 36.230 1.00 9.69 21 ALA B O 1
ATOM 1961 N N . VAL B 1 22 ? -19.762 19.144 35.110 1.00 9.67 22 VAL B N 1
ATOM 1962 C CA . VAL B 1 22 ? -20.677 18.293 35.861 1.00 8.56 22 VAL B CA 1
ATOM 1963 C C . VAL B 1 22 ? -20.259 18.230 37.323 1.00 9.67 22 VAL B C 1
ATOM 1964 O O . VAL B 1 22 ? -21.094 18.358 38.225 1.00 9.70 22 VAL B O 1
ATOM 1968 N N . ALA B 1 23 ? -18.960 18.052 37.580 1.00 10.35 23 ALA B N 1
ATOM 1969 C CA . ALA B 1 23 ? -18.500 17.972 38.968 1.00 9.53 23 ALA B CA 1
ATOM 1970 C C . ALA B 1 23 ? -18.791 19.264 39.718 1.00 11.38 23 ALA B C 1
ATOM 1971 O O . ALA B 1 23 ? -19.259 19.238 40.864 1.00 10.93 23 ALA B O 1
ATOM 1973 N N . HIS B 1 24 ? -18.544 20.409 39.076 1.00 9.79 24 HIS B N 1
ATOM 1974 C CA . HIS B 1 24 ? -18.865 21.692 39.694 1.00 13.19 24 HIS B CA 1
ATOM 1975 C C . HIS B 1 24 ? -20.352 21.814 39.990 1.00 11.98 24 HIS B C 1
ATOM 1976 O O . HIS B 1 24 ? -20.748 22.289 41.058 1.00 13.32 24 HIS B O 1
ATOM 1983 N N . SER B 1 25 ? -21.194 21.429 39.030 1.00 12.61 25 SER B N 1
ATOM 1984 C CA . SER B 1 25 ? -22.638 21.536 39.208 1.00 12.31 25 SER B CA 1
ATOM 1985 C C . SER B 1 25 ? -23.123 20.647 40.347 1.00 12.13 25 SER B C 1
ATOM 1986 O O . SER B 1 25 ? -23.943 21.069 41.172 1.00 13.18 25 SER B O 1
ATOM 1989 N N . TYR B 1 26 ? -22.629 19.409 40.404 1.00 10.81 26 TYR B N 1
ATOM 1990 C CA . TYR B 1 26 ? -22.989 18.507 41.492 1.00 9.88 26 TYR B CA 1
ATOM 1991 C C . TYR B 1 26 ? -22.605 19.107 42.840 1.00 11.23 26 TYR B C 1
ATOM 1992 O O . TYR B 1 26 ? -23.388 19.081 43.793 1.00 10.98 26 TYR B O 1
ATOM 2001 N N . ALA B 1 27 ? -21.387 19.641 42.938 1.00 12.38 27 ALA B N 1
ATOM 2002 C CA . ALA B 1 27 ? -20.908 20.169 44.214 1.00 11.91 27 ALA B CA 1
ATOM 2003 C C . ALA B 1 27 ? -21.670 21.418 44.626 1.00 14.26 27 ALA B C 1
ATOM 2004 O O . ALA B 1 27 ? -21.959 21.612 45.814 1.00 12.90 27 ALA B O 1
ATOM 2006 N N . LYS B 1 28 ? -21.983 22.289 43.663 1.00 15.11 28 LYS B N 1
ATOM 2007 C CA . LYS B 1 28 ? -22.758 23.479 43.984 1.00 13.45 28 LYS B CA 1
ATOM 2008 C C . LYS B 1 28 ? -24.113 23.110 44.566 1.00 15.06 28 LYS B C 1
ATOM 2009 O O . LYS B 1 28 ? -24.638 23.818 45.432 1.00 16.30 28 LYS B O 1
ATOM 2015 N N . GLU B 1 29 ? -24.684 21.990 44.138 1.00 11.52 29 GLU B N 1
ATOM 2016 C CA . GLU B 1 29 ? -25.975 21.569 44.652 1.00 11.13 29 GLU B CA 1
ATOM 2017 C C . GLU B 1 29 ? -25.858 20.701 45.899 1.00 12.59 29 GLU B C 1
ATOM 2018 O O . GLU B 1 29 ? -26.845 20.071 46.292 1.00 12.65 29 GLU B O 1
ATOM 2024 N N . GLY B 1 30 ? -24.672 20.642 46.518 1.00 12.70 30 GLY B N 1
ATOM 2025 C CA . GLY B 1 30 ? -24.510 20.028 47.821 1.00 13.49 30 GLY B CA 1
ATOM 2026 C C . GLY B 1 30 ? -24.009 18.602 47.834 1.00 12.38 30 GLY B C 1
ATOM 2027 O O . GLY B 1 30 ? -23.895 18.017 48.916 1.00 14.08 30 GLY B O 1
ATOM 2028 N N . ALA B 1 31 ? -23.721 18.011 46.680 1.00 11.99 31 ALA B N 1
ATOM 2029 C CA . ALA B 1 31 ? -23.232 16.643 46.683 1.00 10.61 31 ALA B CA 1
ATOM 2030 C C . ALA B 1 31 ? -21.779 16.602 47.137 1.00 12.37 31 ALA B C 1
ATOM 2031 O O . ALA B 1 31 ? -21.012 17.546 46.934 1.00 12.92 31 ALA B O 1
ATOM 2033 N N . LYS B 1 32 ? -21.411 15.500 47.777 1.00 11.83 32 LYS B N 1
ATOM 2034 C CA . LYS B 1 32 ? -20.007 15.175 47.973 1.00 10.34 32 LYS B CA 1
ATOM 2035 C C . LYS B 1 32 ? -19.508 14.470 46.719 1.00 9.11 32 LYS B C 1
ATOM 2036 O O . LYS B 1 32 ? -20.017 13.398 46.366 1.00 11.28 32 LYS B O 1
ATOM 2042 N N . VAL B 1 33 ? -18.538 15.070 46.031 1.00 9.31 33 VAL B N 1
ATOM 2043 C CA . VAL B 1 33 ? -18.166 14.662 44.677 1.00 11.61 33 VAL B CA 1
ATOM 2044 C C . VAL B 1 33 ? -16.819 13.955 44.674 1.00 10.71 33 VAL B C 1
ATOM 2045 O O . VAL B 1 33 ? -15.816 14.511 45.136 1.00 12.06 33 VAL B O 1
ATOM 2049 N N . ILE B 1 34 ? -16.774 12.761 44.087 1.00 8.90 34 ILE B N 1
ATOM 2050 C CA . ILE B 1 34 ? -15.503 12.140 43.734 1.00 9.95 34 ILE B CA 1
ATOM 2051 C C . ILE B 1 34 ? -15.176 12.581 42.312 1.00 9.36 34 ILE B C 1
ATOM 2052 O O . ILE B 1 34 ? -15.867 12.216 41.353 1.00 10.88 34 ILE B O 1
ATOM 2057 N N . VAL B 1 35 ? -14.152 13.417 42.192 1.00 11.21 35 VAL B N 1
ATOM 2058 C CA . VAL B 1 35 ? -13.582 13.794 40.906 1.00 10.37 35 VAL B CA 1
ATOM 2059 C C . VAL B 1 35 ? -12.623 12.692 40.493 1.00 12.64 35 VAL B C 1
ATOM 2060 O O . VAL B 1 35 ? -11.643 12.423 41.195 1.00 11.52 35 VAL B O 1
ATOM 2064 N N . SER B 1 36 ? -12.904 12.034 39.371 1.00 10.11 36 SER B N 1
ATOM 2065 C CA . SER B 1 36 ? -12.002 11.032 38.842 1.00 8.77 36 SER B CA 1
ATOM 2066 C C . SER B 1 36 ? -11.523 11.464 37.469 1.00 12.60 36 SER B C 1
ATOM 2067 O O . SER B 1 36 ? -12.288 12.033 36.680 1.00 12.27 36 SER B O 1
ATOM 2070 N N . ASP B 1 37 ? -10.245 11.217 37.211 1.00 13.73 37 ASP B N 1
ATOM 2071 C CA . ASP B 1 37 ? -9.635 11.501 35.924 1.00 14.11 37 ASP B CA 1
ATOM 2072 C C . ASP B 1 37 ? -8.403 10.626 35.810 1.00 15.43 37 ASP B C 1
ATOM 2073 O O . ASP B 1 37 ? -7.866 10.158 36.816 1.00 15.39 37 ASP B O 1
ATOM 2078 N N . ILE B 1 38 ? -7.971 10.395 34.571 1.00 15.00 38 ILE B N 1
ATOM 2079 C CA . ILE B 1 38 ? -6.720 9.676 34.361 1.00 17.76 38 ILE B CA 1
ATOM 2080 C C . ILE B 1 38 ? -5.521 10.581 34.629 1.00 20.47 38 ILE B C 1
ATOM 2081 O O . ILE B 1 38 ? -4.413 10.084 34.885 1.00 19.74 38 ILE B O 1
ATOM 2086 N N . ASN B 1 39 ? -5.730 11.899 34.610 1.00 19.41 39 ASN B N 1
ATOM 2087 C CA . ASN B 1 39 ? -4.677 12.893 34.802 1.00 22.45 39 ASN B CA 1
ATOM 2088 C C . ASN B 1 39 ? -4.797 13.457 36.217 1.00 21.58 39 ASN B C 1
ATOM 2089 O O . ASN B 1 39 ? -5.754 14.176 36.527 1.00 18.04 39 ASN B O 1
ATOM 2094 N N . GLU B 1 40 ? -3.806 13.143 37.063 1.00 21.87 40 GLU B N 1
ATOM 2095 C CA . GLU B 1 40 ? -3.835 13.552 38.466 1.00 21.84 40 GLU B CA 1
ATOM 2096 C C . GLU B 1 40 ? -3.800 15.067 38.618 1.00 17.75 40 GLU B C 1
ATOM 2097 O O . GLU B 1 40 ? -4.450 15.625 39.511 1.00 18.37 40 GLU B O 1
ATOM 2103 N N . ASP B 1 41 ? -3.004 15.746 37.789 1.00 25.36 41 ASP B N 1
ATOM 2104 C CA . ASP B 1 41 ? -2.892 17.196 37.899 1.00 24.59 41 ASP B CA 1
ATOM 2105 C C . ASP B 1 41 ? -4.227 17.870 37.630 1.00 17.10 41 ASP B C 1
ATOM 2106 O O . ASP B 1 41 ? -4.639 18.774 38.366 1.00 18.28 41 ASP B O 1
ATOM 2111 N N . HIS B 1 42 ? -4.912 17.459 36.560 1.00 22.03 42 HIS B N 1
ATOM 2112 C CA . HIS B 1 42 ? -6.206 18.061 36.252 1.00 20.16 42 HIS B CA 1
ATOM 2113 C C . HIS B 1 42 ? -7.236 17.732 37.326 1.00 14.85 42 HIS B C 1
ATOM 2114 O O . HIS B 1 42 ? -8.025 18.597 37.719 1.00 15.54 42 HIS B O 1
ATOM 2121 N N . GLY B 1 43 ? -7.229 16.497 37.828 1.00 17.39 43 GLY B N 1
ATOM 2122 C CA . GLY B 1 43 ? -8.190 16.128 38.856 1.00 16.04 43 GLY B CA 1
ATOM 2123 C C . GLY B 1 43 ? -7.976 16.858 40.171 1.00 15.17 43 GLY B C 1
ATOM 2124 O O . GLY B 1 43 ? -8.935 17.306 40.806 1.00 16.57 43 GLY B O 1
ATOM 2125 N N . ASN B 1 44 ? -6.718 16.984 40.610 1.00 15.45 44 ASN B N 1
ATOM 2126 C CA . ASN B 1 44 ? -6.465 17.717 41.849 1.00 16.18 44 ASN B CA 1
ATOM 2127 C C . ASN B 1 44 ? -6.823 19.193 41.705 1.00 14.57 44 ASN B C 1
ATOM 2128 O O . ASN B 1 44 ? -7.356 19.806 42.640 1.00 16.77 44 ASN B O 1
ATOM 2133 N N . LYS B 1 45 ? -6.540 19.780 40.539 1.00 15.86 45 LYS B N 1
ATOM 2134 C CA . LYS B 1 45 ? -6.926 21.165 40.297 1.00 17.27 45 LYS B CA 1
ATOM 2135 C C . LYS B 1 45 ? -8.443 21.316 40.307 1.00 17.20 45 LYS B C 1
ATOM 2136 O O . LYS B 1 45 ? -8.977 22.284 40.854 1.00 17.07 45 LYS B O 1
ATOM 2142 N N . ALA B 1 46 ? -9.157 20.349 39.728 1.00 16.69 46 ALA B N 1
ATOM 2143 C CA . ALA B 1 46 ? -10.614 20.396 39.770 1.00 17.13 46 ALA B CA 1
ATOM 2144 C C . ALA B 1 46 ? -11.126 20.381 41.205 1.00 14.69 46 ALA B C 1
ATOM 2145 O O . ALA B 1 46 ? -12.024 21.152 41.560 1.00 14.62 46 ALA B O 1
ATOM 2147 N N . VAL B 1 47 ? -10.553 19.519 42.051 1.00 14.19 47 VAL B N 1
ATOM 2148 C CA . VAL B 1 47 ? -10.972 19.446 43.449 1.00 17.09 47 VAL B CA 1
ATOM 2149 C C . VAL B 1 47 ? -10.697 20.765 44.161 1.00 14.46 47 VAL B C 1
ATOM 2150 O O . VAL B 1 47 ? -11.531 21.261 44.930 1.00 16.02 47 VAL B O 1
ATOM 2154 N N . GLU B 1 48 ? -9.529 21.358 43.912 1.00 17.37 48 GLU B N 1
ATOM 2155 C CA . GLU B 1 48 ? -9.206 22.614 44.578 1.00 21.27 48 GLU B CA 1
ATOM 2156 C C . GLU B 1 48 ? -10.154 23.725 44.142 1.00 20.28 48 GLU B C 1
ATOM 2157 O O . GLU B 1 48 ? -10.636 24.501 44.978 1.00 21.92 48 GLU B O 1
ATOM 2163 N N . ASP B 1 49 ? -10.459 23.796 42.840 1.00 19.72 49 ASP B N 1
ATOM 2164 C CA . ASP B 1 49 ? -11.403 24.799 42.356 1.00 19.26 49 ASP B CA 1
ATOM 2165 C C . ASP B 1 49 ? -12.796 24.582 42.948 1.00 19.21 49 ASP B C 1
ATOM 2166 O O . ASP B 1 49 ? -13.485 25.548 43.304 1.00 21.83 49 ASP B O 1
ATOM 2171 N N . ILE B 1 50 ? -13.222 23.318 43.078 1.00 16.34 50 ILE B N 1
ATOM 2172 C CA . ILE B 1 50 ? -14.530 23.026 43.665 1.00 15.26 50 ILE B CA 1
ATOM 2173 C C . ILE B 1 50 ? -14.583 23.483 45.121 1.00 19.16 50 ILE B C 1
ATOM 2174 O O . ILE B 1 50 ? -15.550 24.118 45.562 1.00 19.02 50 ILE B O 1
ATOM 2179 N N . LYS B 1 51 ? -13.550 23.152 45.897 1.00 19.16 51 LYS B N 1
ATOM 2180 C CA . LYS B 1 51 ? -13.544 23.546 47.301 1.00 18.93 51 LYS B CA 1
ATOM 2181 C C . LYS B 1 51 ? -13.459 25.061 47.434 1.00 22.44 51 LYS B C 1
ATOM 2182 O O . LYS B 1 51 ? -14.092 25.649 48.318 1.00 23.85 51 LYS B O 1
ATOM 2188 N N . ALA B 1 52 ? -12.706 25.708 46.540 1.00 22.22 52 ALA B N 1
ATOM 2189 C CA . ALA B 1 52 ? -12.679 27.167 46.513 1.00 27.04 52 ALA B CA 1
ATOM 2190 C C . ALA B 1 52 ? -14.074 27.756 46.330 1.00 27.02 52 ALA B C 1
ATOM 2191 O O . ALA B 1 52 ? -14.333 28.878 46.777 1.00 30.92 52 ALA B O 1
ATOM 2193 N N . GLN B 1 53 ? -14.985 27.023 45.687 1.00 26.43 53 GLN B N 1
ATOM 2194 C CA . GLN B 1 53 ? -16.353 27.488 45.490 1.00 22.83 53 GLN B CA 1
ATOM 2195 C C . GLN B 1 53 ? -17.285 27.114 46.634 1.00 22.05 53 GLN B C 1
ATOM 2196 O O . GLN B 1 53 ? -18.478 27.427 46.564 1.00 29.38 53 GLN B O 1
ATOM 2202 N N . GLY B 1 54 ? -16.784 26.447 47.667 1.00 21.65 54 GLY B N 1
ATOM 2203 C CA . GLY B 1 54 ? -17.592 26.081 48.811 1.00 25.34 54 GLY B CA 1
ATOM 2204 C C . GLY B 1 54 ? -18.098 24.656 48.826 1.00 21.60 54 GLY B C 1
ATOM 2205 O O . GLY B 1 54 ? -18.868 24.306 49.727 1.00 24.34 54 GLY B O 1
ATOM 2206 N N . GLY B 1 55 ? -17.685 23.824 47.869 1.00 19.89 55 GLY B N 1
ATOM 2207 C CA . GLY B 1 55 ? -18.177 22.468 47.763 1.00 17.64 55 GLY B CA 1
ATOM 2208 C C . GLY B 1 55 ? -17.216 21.442 48.355 1.00 20.76 55 GLY B C 1
ATOM 2209 O O . GLY B 1 55 ? -16.090 21.744 48.747 1.00 20.52 55 GLY B O 1
ATOM 2210 N N . GLU B 1 56 ? -17.695 20.200 48.415 1.00 16.66 56 GLU B N 1
ATOM 2211 C CA . GLU B 1 56 ? -16.936 19.084 48.972 1.00 16.71 56 GLU B CA 1
ATOM 2212 C C . GLU B 1 56 ? -16.588 18.120 47.849 1.00 14.42 56 GLU B C 1
ATOM 2213 O O . GLU B 1 56 ? -17.484 17.605 47.168 1.00 13.90 56 GLU B O 1
ATOM 2219 N N . ALA B 1 57 ? -15.297 17.868 47.668 1.00 13.71 57 ALA B N 1
ATOM 2220 C CA . ALA B 1 57 ? -14.833 16.986 46.609 1.00 12.72 57 ALA B CA 1
ATOM 2221 C C . ALA B 1 57 ? -13.529 16.324 47.022 1.00 15.88 57 ALA B C 1
ATOM 2222 O O . ALA B 1 57 ? -12.778 16.859 47.843 1.00 14.89 57 ALA B O 1
ATOM 2224 N N . SER B 1 58 ? -13.268 15.155 46.439 1.00 13.22 58 SER B N 1
ATOM 2225 C CA . SER B 1 58 ? -11.999 14.458 46.605 1.00 11.97 58 SER B CA 1
ATOM 2226 C C . SER B 1 58 ? -11.617 13.817 45.281 1.00 14.99 58 SER B C 1
ATOM 2227 O O . SER B 1 58 ? -12.485 13.479 44.472 1.00 11.89 58 SER B O 1
ATOM 2230 N N . PHE B 1 59 ? -10.316 13.647 45.060 1.00 11.09 59 PHE B N 1
ATOM 2231 C CA . PHE B 1 59 ? -9.815 13.092 43.808 1.00 11.45 59 PHE B CA 1
ATOM 2232 C C . PHE B 1 59 ? -9.475 11.612 43.949 1.00 15.42 59 PHE B C 1
ATOM 2233 O O . PHE B 1 59 ? -8.838 11.197 44.925 1.00 16.26 59 PHE B O 1
ATOM 2241 N N . VAL B 1 60 ? -9.881 10.816 42.954 1.00 11.53 60 VAL B N 1
ATOM 2242 C CA . VAL B 1 60 ? -9.455 9.424 42.833 1.00 13.20 60 VAL B CA 1
ATOM 2243 C C . VAL B 1 60 ? -9.079 9.173 41.379 1.00 13.36 60 VAL B C 1
ATOM 2244 O O . VAL B 1 60 ? -9.927 9.288 40.487 1.00 11.97 60 VAL B O 1
ATOM 2248 N N . LYS B 1 61 ? -7.820 8.814 41.141 1.00 12.63 61 LYS B N 1
ATOM 2249 C CA . LYS B 1 61 ? -7.346 8.539 39.791 1.00 15.12 61 LYS B CA 1
ATOM 2250 C C . LYS B 1 61 ? -7.895 7.208 39.291 1.00 13.40 61 LYS B C 1
ATOM 2251 O O . LYS B 1 61 ? -7.972 6.230 40.041 1.00 13.38 61 LYS B O 1
ATOM 2257 N N . ALA B 1 62 ? -8.261 7.164 38.009 1.00 13.49 62 ALA B N 1
ATOM 2258 C CA . ALA B 1 62 ? -8.642 5.905 37.383 1.00 12.11 62 ALA B CA 1
ATOM 2259 C C . ALA B 1 62 ? -8.538 6.025 35.869 1.00 14.48 62 ALA B C 1
ATOM 2260 O O . ALA B 1 62 ? -8.846 7.075 35.295 1.00 15.89 62 ALA B O 1
ATOM 2262 N N . ASP B 1 63 ? -8.109 4.935 35.243 1.00 11.55 63 ASP B N 1
ATOM 2263 C CA . ASP B 1 63 ? -8.218 4.730 33.805 1.00 12.90 63 ASP B CA 1
ATOM 2264 C C . ASP B 1 63 ? -9.451 3.857 33.589 1.00 13.15 63 ASP B C 1
ATOM 2265 O O . ASP B 1 63 ? -9.460 2.692 33.990 1.00 12.45 63 ASP B O 1
ATOM 2270 N N . THR B 1 64 ? -10.498 4.429 32.984 1.00 17.65 64 THR B N 1
ATOM 2271 C CA . THR B 1 64 ? -11.763 3.705 32.888 1.00 15.59 64 THR B CA 1
ATOM 2272 C C . THR B 1 64 ? -11.689 2.512 31.944 1.00 13.93 64 THR B C 1
ATOM 2273 O O . THR B 1 64 ? -12.573 1.649 31.991 1.00 13.52 64 THR B O 1
ATOM 2277 N N . SER B 1 65 ? -10.657 2.430 31.108 1.00 14.12 65 SER B N 1
ATOM 2278 C CA . SER B 1 65 ? -10.444 1.257 30.265 1.00 15.67 65 SER B CA 1
ATOM 2279 C C . SER B 1 65 ? -9.993 0.026 31.046 1.00 14.11 65 SER B C 1
ATOM 2280 O O . SER B 1 65 ? -10.046 -1.084 30.501 1.00 12.72 65 SER B O 1
ATOM 2283 N N . ASN B 1 66 ? -9.559 0.196 32.300 1.00 11.98 66 ASN B N 1
ATOM 2284 C CA . ASN B 1 66 ? -9.104 -0.890 33.156 1.00 12.35 66 ASN B CA 1
ATOM 2285 C C . ASN B 1 66 ? -10.207 -1.232 34.147 1.00 12.11 66 ASN B C 1
ATOM 2286 O O . ASN B 1 66 ? -10.475 -0.431 35.058 1.00 11.71 66 ASN B O 1
ATOM 2291 N N . PRO B 1 67 ? -10.871 -2.389 34.028 1.00 11.44 67 PRO B N 1
ATOM 2292 C CA . PRO B 1 67 ? -12.016 -2.650 34.915 1.00 9.93 67 PRO B CA 1
ATOM 2293 C C . PRO B 1 67 ? -11.627 -2.716 36.372 1.00 12.88 67 PRO B C 1
ATOM 2294 O O . PRO B 1 67 ? -12.422 -2.308 37.225 1.00 12.24 67 PRO B O 1
ATOM 2298 N N . GLU B 1 68 ? -10.411 -3.178 36.679 1.00 12.45 68 GLU B N 1
ATOM 2299 C CA . GLU B 1 68 ? -9.974 -3.226 38.070 1.00 12.42 68 GLU B CA 1
ATOM 2300 C C . GLU B 1 68 ? -9.861 -1.825 38.667 1.00 11.93 68 GLU B C 1
ATOM 2301 O O . GLU B 1 68 ? -10.139 -1.625 39.859 1.00 10.86 68 GLU B O 1
ATOM 2307 N N . GLU B 1 69 ? -9.450 -0.841 37.863 1.00 10.67 69 GLU B N 1
ATOM 2308 C CA . GLU B 1 69 ? -9.357 0.515 38.391 1.00 10.45 69 GLU B CA 1
ATOM 2309 C C . GLU B 1 69 ? -10.737 1.130 38.593 1.00 10.72 69 GLU B C 1
ATOM 2310 O O . GLU B 1 69 ? -10.912 1.973 39.475 1.00 11.00 69 GLU B O 1
ATOM 2316 N N . VAL B 1 70 ? -11.721 0.739 37.780 1.00 10.21 70 VAL B N 1
ATOM 2317 C CA . VAL B 1 70 ? -13.070 1.271 37.966 1.00 8.27 70 VAL B CA 1
ATOM 2318 C C . VAL B 1 70 ? -13.714 0.661 39.203 1.00 8.35 70 VAL B C 1
ATOM 2319 O O . VAL B 1 70 ? -14.395 1.355 39.972 1.00 8.69 70 VAL B O 1
ATOM 2323 N N . GLU B 1 71 ? -13.535 -0.651 39.399 1.00 9.98 71 GLU B N 1
ATOM 2324 C CA . GLU B 1 71 ? -13.997 -1.281 40.628 1.00 9.18 71 GLU B CA 1
ATOM 2325 C C . GLU B 1 71 ? -13.349 -0.622 41.845 1.00 8.58 71 GLU B C 1
ATOM 2326 O O . GLU B 1 71 ? -14.024 -0.321 42.835 1.00 10.33 71 GLU B O 1
ATOM 2332 N N . ALA B 1 72 ? -12.041 -0.355 41.769 1.00 10.48 72 ALA B N 1
ATOM 2333 C CA . ALA B 1 72 ? -11.360 0.321 42.867 1.00 10.40 72 ALA B CA 1
ATOM 2334 C C . ALA B 1 72 ? -11.876 1.740 43.053 1.00 10.74 72 ALA B C 1
ATOM 2335 O O . ALA B 1 72 ? -11.951 2.233 44.184 1.00 11.30 72 ALA B O 1
ATOM 2337 N N . LEU B 1 73 ? -12.238 2.405 41.956 1.00 11.12 73 LEU B N 1
ATOM 2338 C CA . LEU B 1 73 ? -12.767 3.756 42.047 1.00 10.49 73 LEU B CA 1
ATOM 2339 C C . LEU B 1 73 ? -14.051 3.791 42.866 1.00 9.01 73 LEU B C 1
ATOM 2340 O O . LEU B 1 73 ? -14.235 4.680 43.705 1.00 10.90 73 LEU B O 1
ATOM 2345 N N . VAL B 1 74 ? -14.960 2.843 42.631 1.00 9.19 74 VAL B N 1
ATOM 2346 C CA . VAL B 1 74 ? -16.181 2.781 43.426 1.00 10.04 74 VAL B CA 1
ATOM 2347 C C . VAL B 1 74 ? -15.863 2.428 44.877 1.00 10.94 74 VAL B C 1
ATOM 2348 O O . VAL B 1 74 ? -16.449 2.994 45.808 1.00 9.51 74 VAL B O 1
ATOM 2352 N N . LYS B 1 75 ? -14.936 1.489 45.093 1.00 11.93 75 LYS B N 1
ATOM 2353 C CA . LYS B 1 75 ? -14.518 1.161 46.456 1.00 9.80 75 LYS B CA 1
ATOM 2354 C C . LYS B 1 75 ? -13.982 2.390 47.188 1.00 10.49 75 LYS B C 1
ATOM 2355 O O . LYS B 1 75 ? -14.329 2.629 48.355 1.00 10.94 75 LYS B O 1
ATOM 2361 N N . ARG B 1 76 ? -13.140 3.186 46.520 1.00 10.60 76 ARG B N 1
ATOM 2362 C CA . ARG B 1 76 ? -12.582 4.386 47.146 1.00 11.66 76 ARG B CA 1
ATOM 2363 C C . ARG B 1 76 ? -13.664 5.422 47.423 1.00 11.88 76 ARG B C 1
ATOM 2364 O O . ARG B 1 76 ? -13.618 6.120 48.442 1.00 11.04 76 ARG B O 1
ATOM 2372 N N . THR B 1 77 ? -14.640 5.552 46.515 1.00 8.53 77 THR B N 1
ATOM 2373 C CA . THR B 1 77 ? -15.769 6.439 46.764 1.00 8.68 77 THR B CA 1
ATOM 2374 C C . THR B 1 77 ? -16.449 6.094 48.077 1.00 10.02 77 THR B C 1
ATOM 2375 O O . THR B 1 77 ? -16.784 6.981 48.869 1.00 10.11 77 THR B O 1
ATOM 2379 N N . VAL B 1 78 ? -16.649 4.801 48.326 1.00 10.19 78 VAL B N 1
ATOM 2380 C CA . VAL B 1 78 ? -17.305 4.377 49.555 1.00 8.70 78 VAL B CA 1
ATOM 2381 C C . VAL B 1 78 ? -16.383 4.580 50.750 1.00 9.00 78 VAL B C 1
ATOM 2382 O O . VAL B 1 78 ? -16.842 4.920 51.848 1.00 11.10 78 VAL B O 1
ATOM 2386 N N . GLU B 1 79 ? -15.078 4.391 50.561 1.00 10.19 79 GLU B N 1
ATOM 2387 C CA . GLU B 1 79 ? -14.141 4.624 51.656 1.00 11.25 79 GLU B CA 1
ATOM 2388 C C . GLU B 1 79 ? -14.125 6.086 52.076 1.00 14.33 79 GLU B C 1
ATOM 2389 O O . GLU B 1 79 ? -13.962 6.394 53.263 1.00 14.91 79 GLU B O 1
ATOM 2395 N N . ILE B 1 80 ? -14.290 6.995 51.123 1.00 11.02 80 ILE B N 1
ATOM 2396 C CA . ILE B 1 80 ? -14.172 8.423 51.390 1.00 9.19 80 ILE B CA 1
ATOM 2397 C C . ILE B 1 80 ? -15.492 9.014 51.870 1.00 12.21 80 ILE B C 1
ATOM 2398 O O . ILE B 1 80 ? -15.518 9.795 52.824 1.00 11.99 80 ILE B O 1
ATOM 2403 N N . TYR B 1 81 ? -16.606 8.668 51.220 1.00 10.86 81 TYR B N 1
ATOM 2404 C CA . TYR B 1 81 ? -17.874 9.320 51.502 1.00 10.14 81 TYR B CA 1
ATOM 2405 C C . TYR B 1 81 ? -18.982 8.368 51.936 1.00 11.10 81 TYR B C 1
ATOM 2406 O O . TYR B 1 81 ? -20.094 8.835 52.209 1.00 16.63 81 TYR B O 1
ATOM 2415 N N . GLY B 1 82 ? -18.734 7.057 51.968 1.00 10.64 82 GLY B N 1
ATOM 2416 C CA . GLY B 1 82 ? -19.606 6.120 52.657 1.00 12.82 82 GLY B CA 1
ATOM 2417 C C . GLY B 1 82 ? -20.642 5.413 51.809 1.00 12.25 82 GLY B C 1
ATOM 2418 O O . GLY B 1 82 ? -21.258 4.448 52.294 1.00 11.40 82 GLY B O 1
ATOM 2419 N N . ARG B 1 83 ? -20.837 5.830 50.564 1.00 9.25 83 ARG B N 1
ATOM 2420 C CA . ARG B 1 83 ? -21.955 5.353 49.755 1.00 10.95 83 ARG B CA 1
ATOM 2421 C C . ARG B 1 83 ? -21.771 5.926 48.360 1.00 8.88 83 ARG B C 1
ATOM 2422 O O . ARG B 1 83 ? -20.843 6.701 48.115 1.00 11.32 83 ARG B O 1
ATOM 2430 N N . LEU B 1 84 ? -22.668 5.549 47.447 1.00 9.24 84 LEU B N 1
ATOM 2431 C CA . LEU B 1 84 ? -22.675 6.104 46.093 1.00 9.40 84 LEU B CA 1
ATOM 2432 C C . LEU B 1 84 ? -24.116 6.300 45.661 1.00 8.48 84 LEU B C 1
ATOM 2433 O O . LEU B 1 84 ? -24.844 5.316 45.497 1.00 10.31 84 LEU B O 1
ATOM 2438 N N . ASP B 1 85 ? -24.514 7.553 45.453 1.00 8.14 85 ASP B N 1
ATOM 2439 C CA . ASP B 1 85 ? -25.887 7.873 45.062 1.00 7.55 85 ASP B CA 1
ATOM 2440 C C . ASP B 1 85 ? -26.037 8.209 43.595 1.00 10.09 85 ASP B C 1
ATOM 2441 O O . ASP B 1 85 ? -27.109 7.977 43.033 1.00 9.24 85 ASP B O 1
ATOM 2446 N N . ILE B 1 86 ? -24.998 8.769 42.981 1.00 9.43 86 ILE B N 1
ATOM 2447 C CA . ILE B 1 86 ? -25.068 9.360 41.644 1.00 7.92 86 ILE B CA 1
ATOM 2448 C C . ILE B 1 86 ? -23.749 9.073 40.952 1.00 7.64 86 ILE B C 1
ATOM 2449 O O . ILE B 1 86 ? -22.684 9.204 41.562 1.00 8.96 86 ILE B O 1
ATOM 2454 N N . ALA B 1 87 ? -23.805 8.682 39.676 1.00 6.08 87 ALA B N 1
ATOM 2455 C CA . ALA B 1 87 ? -22.585 8.514 38.894 1.00 7.16 87 ALA B CA 1
ATOM 2456 C C . ALA B 1 87 ? -22.791 9.045 37.487 1.00 8.65 87 ALA B C 1
ATOM 2457 O O . ALA B 1 87 ? -23.806 8.752 36.846 1.00 7.90 87 ALA B O 1
ATOM 2459 N N . CYS B 1 88 ? -21.807 9.803 37.007 1.00 6.97 88 CYS B N 1
ATOM 2460 C CA . CYS B 1 88 ? -21.792 10.295 35.635 1.00 7.92 88 CYS B CA 1
ATOM 2461 C C . CYS B 1 88 ? -20.594 9.677 34.914 1.00 9.66 88 CYS B C 1
ATOM 2462 O O . CYS B 1 88 ? -19.444 9.973 35.252 1.00 8.58 88 CYS B O 1
ATOM 2465 N N . ASN B 1 89 ? -20.862 8.785 33.947 1.00 6.29 89 ASN B N 1
ATOM 2466 C CA . ASN B 1 89 ? -19.816 8.082 33.198 1.00 6.89 89 ASN B CA 1
ATOM 2467 C C . ASN B 1 89 ? -19.492 8.931 31.974 1.00 9.62 89 ASN B C 1
ATOM 2468 O O . ASN B 1 89 ? -20.124 8.824 30.918 1.00 9.81 89 ASN B O 1
ATOM 2473 N N . ASN B 1 90 ? -18.482 9.786 32.122 1.00 8.75 90 ASN B N 1
ATOM 2474 C CA . ASN B 1 90 ? -18.235 10.864 31.172 1.00 8.35 90 ASN B CA 1
ATOM 2475 C C . ASN B 1 90 ? -16.919 10.734 30.408 1.00 12.65 90 ASN B C 1
ATOM 2476 O O . ASN B 1 90 ? -16.850 11.165 29.254 1.00 15.65 90 ASN B O 1
ATOM 2481 N N . ALA B 1 91 ? -15.891 10.125 31.000 1.00 10.77 91 ALA B N 1
ATOM 2482 C CA . ALA B 1 91 ? -14.582 10.035 30.357 1.00 14.75 91 ALA B CA 1
ATOM 2483 C C . ALA B 1 91 ? -14.683 9.467 28.946 1.00 15.10 91 ALA B C 1
ATOM 2484 O O . ALA B 1 91 ? -15.286 8.413 28.723 1.00 15.17 91 ALA B O 1
ATOM 2486 N N . GLY B 1 92 ? -14.079 10.169 27.989 1.00 16.01 92 GLY B N 1
ATOM 2487 C CA . GLY B 1 92 ? -14.077 9.665 26.628 1.00 14.31 92 GLY B CA 1
ATOM 2488 C C . GLY B 1 92 ? -12.901 10.224 25.863 1.00 20.76 92 GLY B C 1
ATOM 2489 O O . GLY B 1 92 ? -12.155 11.071 26.357 1.00 24.39 92 GLY B O 1
ATOM 2490 N N . ILE B 1 93 ? -12.739 9.724 24.639 1.00 16.60 93 ILE B N 1
ATOM 2491 C CA . ILE B 1 93 ? -11.671 10.158 23.745 1.00 21.34 93 ILE B CA 1
ATOM 2492 C C . ILE B 1 93 ? -12.231 10.227 22.333 1.00 18.55 93 ILE B C 1
ATOM 2493 O O . ILE B 1 93 ? -13.109 9.448 21.957 1.00 19.59 93 ILE B O 1
ATOM 2498 N N . GLY B 1 94 ? -11.706 11.164 21.545 1.00 22.57 94 GLY B N 1
ATOM 2499 C CA . GLY B 1 94 ? -12.165 11.339 20.181 1.00 24.36 94 GLY B CA 1
ATOM 2500 C C . GLY B 1 94 ? -11.725 10.272 19.193 1.00 23.92 94 GLY B C 1
ATOM 2501 O O . GLY B 1 94 ? -12.525 9.842 18.353 1.00 30.76 94 GLY B O 1
ATOM 2502 N N . GLY B 1 95 ? -10.461 9.853 19.256 1.00 22.48 95 GLY B N 1
ATOM 2503 C CA . GLY B 1 95 ? -9.925 8.869 18.335 1.00 21.29 95 GLY B CA 1
ATOM 2504 C C . GLY B 1 95 ? -9.405 9.463 17.033 1.00 22.57 95 GLY B C 1
ATOM 2505 O O . GLY B 1 95 ? -9.647 10.621 16.689 1.00 22.57 95 GLY B O 1
ATOM 2506 N N . GLU B 1 96 ? -8.687 8.630 16.282 1.00 23.22 96 GLU B N 1
ATOM 2507 C CA . GLU B 1 96 ? -8.159 9.047 14.989 1.00 19.53 96 GLU B CA 1
ATOM 2508 C C . GLU B 1 96 ? -9.292 9.300 13.998 1.00 21.32 96 GLU B C 1
ATOM 2509 O O . GLU B 1 96 ? -10.381 8.733 14.105 1.00 19.75 96 GLU B O 1
ATOM 2515 N N . GLN B 1 97 ? -9.032 10.177 13.033 1.00 19.08 97 GLN B N 1
ATOM 2516 C CA . GLN B 1 97 ? -9.978 10.467 11.963 1.00 18.07 97 GLN B CA 1
ATOM 2517 C C . GLN B 1 97 ? -9.529 9.722 10.714 1.00 20.65 97 GLN B C 1
ATOM 2518 O O . GLN B 1 97 ? -8.438 9.977 10.195 1.00 21.95 97 GLN B O 1
ATOM 2524 N N . ALA B 1 98 ? -10.366 8.805 10.239 1.00 14.45 98 ALA B N 1
ATOM 2525 C CA . ALA B 1 98 ? -10.048 7.977 9.084 1.00 13.39 98 ALA B CA 1
ATOM 2526 C C . ALA B 1 98 ? -11.329 7.304 8.624 1.00 14.83 98 ALA B C 1
ATOM 2527 O O . ALA B 1 98 ? -12.210 7.021 9.442 1.00 13.01 98 ALA B O 1
ATOM 2529 N N . LEU B 1 99 ? -11.431 7.060 7.316 1.00 12.92 99 LEU B N 1
ATOM 2530 C CA . LEU B 1 99 ? -12.538 6.272 6.782 1.00 11.48 99 LEU B CA 1
ATOM 2531 C C . LEU B 1 99 ? -12.612 4.913 7.471 1.00 11.86 99 LEU B C 1
ATOM 2532 O O . LEU B 1 99 ? -11.599 4.351 7.885 1.00 12.02 99 LEU B O 1
ATOM 2537 N N . ALA B 1 100 ? -13.830 4.366 7.569 1.00 11.62 100 ALA B N 1
ATOM 2538 C CA . ALA B 1 100 ? -14.012 3.103 8.279 1.00 11.45 100 ALA B CA 1
ATOM 2539 C C . ALA B 1 100 ? -13.108 2.007 7.720 1.00 10.76 100 ALA B C 1
ATOM 2540 O O . ALA B 1 100 ? -12.479 1.264 8.484 1.00 11.60 100 ALA B O 1
ATOM 2542 N N . GLY B 1 101 ? -13.018 1.895 6.392 1.00 9.43 101 GLY B N 1
ATOM 2543 C CA . GLY B 1 101 ? -12.150 0.886 5.800 1.00 15.03 101 GLY B CA 1
ATOM 2544 C C . GLY B 1 101 ? -10.669 1.098 6.058 1.00 15.84 101 GLY B C 1
ATOM 2545 O O . GLY B 1 101 ? -9.886 0.150 5.935 1.00 17.00 101 GLY B O 1
ATOM 2546 N N . ASP B 1 102 ? -10.270 2.319 6.391 1.00 10.73 102 ASP B N 1
ATOM 2547 C CA . ASP B 1 102 ? -8.889 2.655 6.713 1.00 13.02 102 ASP B CA 1
ATOM 2548 C C . ASP B 1 102 ? -8.591 2.598 8.205 1.00 14.35 102 ASP B C 1
ATOM 2549 O O . ASP B 1 102 ? -7.434 2.800 8.596 1.00 14.49 102 ASP B O 1
ATOM 2554 N N . TYR B 1 103 ? -9.593 2.341 9.051 1.00 10.67 103 TYR B N 1
ATOM 2555 C CA . TYR B 1 103 ? -9.427 2.538 10.486 1.00 11.38 103 TYR B CA 1
ATOM 2556 C C . TYR B 1 103 ? -8.493 1.476 11.054 1.00 10.83 103 TYR B C 1
ATOM 2557 O O . TYR B 1 103 ? -8.639 0.289 10.752 1.00 12.87 103 TYR B O 1
ATOM 2566 N N . GLY B 1 104 ? -7.540 1.904 11.878 1.00 13.08 104 GLY B N 1
ATOM 2567 C CA . GLY B 1 104 ? -6.608 0.955 12.467 1.00 13.63 104 GLY B CA 1
ATOM 2568 C C . GLY B 1 104 ? -7.297 0.017 13.440 1.00 14.05 104 GLY B C 1
ATOM 2569 O O . GLY B 1 104 ? -8.250 0.388 14.130 1.00 14.83 104 GLY B O 1
ATOM 2570 N N . LEU B 1 105 ? -6.808 -1.225 13.487 1.00 12.35 105 LEU B N 1
ATOM 2571 C CA . LEU B 1 105 ? -7.400 -2.219 14.380 1.00 11.13 105 LEU B CA 1
ATOM 2572 C C . LEU B 1 105 ? -7.249 -1.802 15.834 1.00 14.37 105 LEU B C 1
ATOM 2573 O O . LEU B 1 105 ? -8.205 -1.870 16.619 1.00 13.11 105 LEU B O 1
ATOM 2578 N N . ASP B 1 106 ? -6.040 -1.388 16.223 1.00 13.78 106 ASP B N 1
ATOM 2579 C CA . ASP B 1 106 ? -5.817 -0.965 17.599 1.00 12.38 106 ASP B CA 1
ATOM 2580 C C . ASP B 1 106 ? -6.509 0.360 17.895 1.00 12.86 106 ASP B C 1
ATOM 2581 O O . ASP B 1 106 ? -7.027 0.558 19.001 1.00 15.19 106 ASP B O 1
ATOM 2586 N N . SER B 1 107 ? -6.549 1.271 16.917 1.00 12.53 107 SER B N 1
ATOM 2587 C CA . SER B 1 107 ? -7.248 2.535 17.118 1.00 11.25 107 SER B CA 1
ATOM 2588 C C . SER B 1 107 ? -8.734 2.301 17.356 1.00 10.82 107 SER B C 1
ATOM 2589 O O . SER B 1 107 ? -9.347 2.971 18.193 1.00 10.31 107 SER B O 1
ATOM 2592 N N . TRP B 1 108 ? -9.326 1.373 16.604 1.00 12.28 108 TRP B N 1
ATOM 2593 C CA . TRP B 1 108 ? -10.724 1.009 16.839 1.00 8.73 108 TRP B CA 1
ATOM 2594 C C . TRP B 1 108 ? -10.921 0.538 18.274 1.00 12.74 108 TRP B C 1
ATOM 2595 O O . TRP B 1 108 ? -11.787 1.044 18.997 1.00 10.88 108 TRP B O 1
ATOM 2606 N N . ARG B 1 109 ? -10.108 -0.425 18.708 1.00 11.89 109 ARG B N 1
ATOM 2607 C CA . ARG B 1 109 ? -10.294 -0.996 20.035 1.00 12.19 109 ARG B CA 1
ATOM 2608 C C . ARG B 1 109 ? -10.068 0.043 21.127 1.00 12.49 109 ARG B C 1
ATOM 2609 O O . ARG B 1 109 ? -10.755 0.028 22.157 1.00 11.87 109 ARG B O 1
ATOM 2617 N N . LYS B 1 110 ? -9.117 0.958 20.922 1.00 12.36 110 LYS B N 1
ATOM 2618 C CA . LYS B 1 110 ? -8.845 1.962 21.942 1.00 13.14 110 LYS B CA 1
ATOM 2619 C C . LYS B 1 110 ? -10.042 2.877 22.147 1.00 14.59 110 LYS B C 1
ATOM 2620 O O . LYS B 1 110 ? -10.393 3.209 23.284 1.00 13.53 110 LYS B O 1
ATOM 2626 N N . VAL B 1 111 ? -10.676 3.305 21.055 1.00 11.04 111 VAL B N 1
ATOM 2627 C CA . VAL B 1 111 ? -11.858 4.151 21.177 1.00 9.38 111 VAL B CA 1
ATOM 2628 C C . VAL B 1 111 ? -13.001 3.389 21.841 1.00 10.04 111 VAL B C 1
ATOM 2629 O O . VAL B 1 111 ? -13.694 3.927 22.714 1.00 10.45 111 VAL B O 1
ATOM 2633 N N . LEU B 1 112 ? -13.210 2.129 21.457 1.00 10.18 112 LEU B N 1
ATOM 2634 C CA . LEU B 1 112 ? -14.285 1.359 22.087 1.00 7.92 112 LEU B CA 1
ATOM 2635 C C . LEU B 1 112 ? -13.977 1.067 23.548 1.00 10.48 112 LEU B C 1
ATOM 2636 O O . LEU B 1 112 ? -14.886 1.052 24.386 1.00 9.92 112 LEU B O 1
ATOM 2641 N N . SER B 1 113 ? -12.707 0.816 23.878 1.00 9.58 113 SER B N 1
ATOM 2642 C CA . SER B 1 113 ? -12.382 0.461 25.260 1.00 9.86 113 SER B CA 1
ATOM 2643 C C . SER B 1 113 ? -12.704 1.598 26.225 1.00 10.60 113 SER B C 1
ATOM 2644 O O . SER B 1 113 ? -13.171 1.357 27.343 1.00 12.01 113 SER B O 1
ATOM 2647 N N . ILE B 1 114 ? -12.464 2.843 25.826 1.00 10.19 114 ILE B N 1
ATOM 2648 C CA . ILE B 1 114 ? -12.737 3.965 26.717 1.00 11.03 114 ILE B CA 1
ATOM 2649 C C . ILE B 1 114 ? -14.185 4.423 26.610 1.00 10.36 114 ILE B C 1
ATOM 2650 O O . ILE B 1 114 ? -14.872 4.596 27.621 1.00 12.07 114 ILE B O 1
ATOM 2655 N N . ASN B 1 115 ? -14.670 4.620 25.384 1.00 9.09 115 ASN B N 1
ATOM 2656 C CA . ASN B 1 115 ? -15.968 5.258 25.184 1.00 10.93 115 ASN B CA 1
ATOM 2657 C C . ASN B 1 115 ? -17.137 4.306 25.395 1.00 10.65 115 ASN B C 1
ATOM 2658 O O . ASN B 1 115 ? -18.252 4.779 25.637 1.00 10.59 115 ASN B O 1
ATOM 2663 N N . LEU B 1 116 ? -16.921 2.989 25.290 1.00 7.67 116 LEU B N 1
ATOM 2664 C CA . LEU B 1 116 ? -17.953 2.008 25.619 1.00 8.47 116 L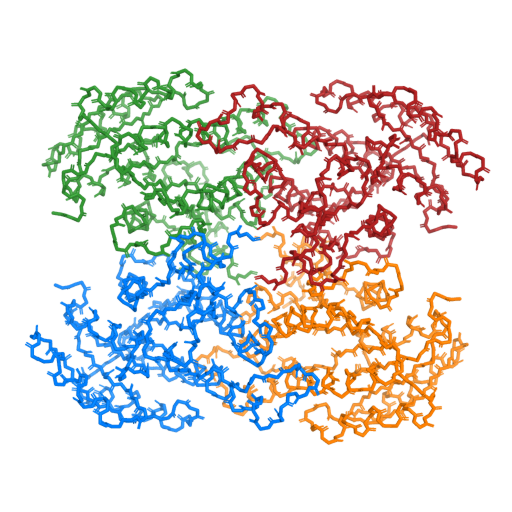EU B CA 1
ATOM 2665 C C . LEU B 1 116 ? -17.561 1.143 26.808 1.00 7.73 116 LEU B C 1
ATOM 2666 O O . LEU B 1 116 ? -18.297 1.133 27.798 1.00 8.71 116 LEU B O 1
ATOM 2671 N N . ASP B 1 117 ? -16.447 0.394 26.743 1.00 7.94 117 ASP B N 1
ATOM 2672 C CA . ASP B 1 117 ? -16.160 -0.555 27.815 1.00 8.14 117 ASP B CA 1
ATOM 2673 C C . ASP B 1 117 ? -16.033 0.159 29.157 1.00 9.64 117 ASP B C 1
ATOM 2674 O O . ASP B 1 117 ? -16.570 -0.310 30.165 1.00 8.71 117 ASP B O 1
ATOM 2679 N N . GLY B 1 118 ? -15.358 1.309 29.177 1.00 8.04 118 GLY B N 1
ATOM 2680 C CA . GLY B 1 118 ? -15.226 2.064 30.413 1.00 8.35 118 GLY B CA 1
ATOM 2681 C C . GLY B 1 118 ? -16.558 2.509 30.991 1.00 7.54 118 GLY B C 1
ATOM 2682 O O . GLY B 1 118 ? -16.723 2.571 32.213 1.00 8.57 118 GLY B O 1
ATOM 2683 N N . VAL B 1 119 ? -17.526 2.828 30.125 1.00 7.15 119 VAL B N 1
ATOM 2684 C CA . VAL B 1 119 ? -18.863 3.173 30.600 1.00 7.15 119 VAL B CA 1
ATOM 2685 C C . VAL B 1 119 ? -19.555 1.942 31.177 1.00 8.02 119 VAL B C 1
ATOM 2686 O O . VAL B 1 119 ? -20.217 2.014 32.221 1.00 7.85 119 VAL B O 1
ATOM 2690 N N . PHE B 1 120 ? -19.426 0.795 30.505 1.00 5.76 120 PHE B N 1
ATOM 2691 C CA . PHE B 1 120 ? -19.980 -0.434 31.061 1.00 6.15 120 PHE B CA 1
ATOM 2692 C C . PHE B 1 120 ? -19.332 -0.787 32.399 1.00 7.04 120 PHE B C 1
ATOM 2693 O O . PHE B 1 120 ? -20.031 -1.120 33.359 1.00 8.36 120 PHE B O 1
ATOM 2701 N N . TYR B 1 121 ? -17.995 -0.724 32.489 1.00 7.90 121 TYR B N 1
ATOM 2702 C CA . TYR B 1 121 ? -17.349 -1.028 33.770 1.00 7.93 121 TYR B CA 1
ATOM 2703 C C . TYR B 1 121 ? -17.843 -0.097 34.866 1.00 5.92 121 TYR B C 1
ATOM 2704 O O . TYR B 1 121 ? -18.135 -0.541 35.987 1.00 7.60 121 TYR B O 1
ATOM 2713 N N . GLY B 1 122 ? -17.962 1.199 34.563 1.00 6.93 122 GLY B N 1
ATOM 2714 C CA . GLY B 1 122 ? -18.541 2.108 35.534 1.00 7.31 122 GLY B CA 1
ATOM 2715 C C . GLY B 1 122 ? -19.929 1.672 35.950 1.00 6.67 122 GLY B C 1
ATOM 2716 O O . GLY B 1 122 ? -20.216 1.515 37.138 1.00 5.91 122 GLY B O 1
ATOM 2717 N N . CYS B 1 123 ? -20.807 1.440 34.974 1.00 7.84 123 CYS B N 1
ATOM 2718 C CA . CYS B 1 123 ? -22.168 1.042 35.312 1.00 6.41 123 CYS B CA 1
ATOM 2719 C C . CYS B 1 123 ? -22.184 -0.222 36.163 1.00 7.93 123 CYS B C 1
ATOM 2720 O O . CYS B 1 123 ? -22.924 -0.300 37.153 1.00 8.58 123 CYS B O 1
ATOM 2723 N N . LYS B 1 124 ? -21.385 -1.229 35.781 1.00 6.37 124 LYS B N 1
ATOM 2724 C CA . LYS B 1 124 ? -21.365 -2.496 36.512 1.00 7.18 124 LYS B CA 1
ATOM 2725 C C . LYS B 1 124 ? -21.051 -2.276 37.986 1.00 9.17 124 LYS B C 1
ATOM 2726 O O . LYS B 1 124 ? -21.815 -2.694 38.860 1.00 8.19 124 LYS B O 1
ATOM 2732 N N . TYR B 1 125 ? -19.948 -1.590 38.282 1.00 8.02 125 TYR B N 1
ATOM 2733 C CA . TYR B 1 125 ? -19.564 -1.440 39.684 1.00 7.45 125 TYR B CA 1
ATOM 2734 C C . TYR B 1 125 ? -20.381 -0.371 40.395 1.00 7.78 125 TYR B C 1
ATOM 2735 O O . TYR B 1 125 ? -20.575 -0.460 41.615 1.00 7.61 125 TYR B O 1
ATOM 2744 N N . GLU B 1 126 ? -20.894 0.626 39.665 1.00 6.86 126 GLU B N 1
ATOM 2745 C CA . GLU B 1 126 ? -21.818 1.568 40.290 1.00 6.41 126 GLU B CA 1
ATOM 2746 C C . GLU B 1 126 ? -23.113 0.877 40.680 1.00 7.63 126 GLU B C 1
ATOM 2747 O O . GLU B 1 126 ? -23.635 1.091 41.781 1.00 7.72 126 GLU B O 1
ATOM 2753 N N . LEU B 1 127 ? -23.652 0.051 39.781 1.00 6.61 127 LEU B N 1
ATOM 2754 C CA . LEU B 1 127 ? -24.894 -0.651 40.080 1.00 6.76 127 LEU B CA 1
ATOM 2755 C C . LEU B 1 127 ? -24.717 -1.568 41.275 1.00 7.64 127 LEU B C 1
ATOM 2756 O O . LEU B 1 127 ? -25.576 -1.617 42.157 1.00 8.00 127 LEU B O 1
ATOM 2761 N N . GLU B 1 128 ? -23.598 -2.291 41.313 1.00 9.52 128 GLU B N 1
ATOM 2762 C CA . GLU B 1 128 ? -23.269 -3.152 42.444 1.00 9.34 128 GLU B CA 1
ATOM 2763 C C . GLU B 1 128 ? -23.353 -2.385 43.760 1.00 10.64 128 GLU B C 1
ATOM 2764 O O . GLU B 1 128 ? -23.973 -2.845 44.731 1.00 10.67 128 GLU B O 1
ATOM 2770 N N . GLN B 1 129 ? -22.745 -1.195 43.807 1.00 7.50 129 GLN B N 1
ATOM 2771 C CA . GLN B 1 129 ? -22.775 -0.432 45.051 1.00 6.55 129 GLN B CA 1
ATOM 2772 C C . GLN B 1 129 ? -24.151 0.170 45.309 1.00 9.79 129 GLN B C 1
ATOM 2773 O O . GLN B 1 129 ? -24.624 0.184 46.453 1.00 9.39 129 GLN B O 1
ATOM 2779 N N . MET B 1 130 ? -24.810 0.686 44.269 1.00 8.07 130 MET B N 1
ATOM 2780 C CA . MET B 1 130 ? -26.122 1.294 44.484 1.00 7.21 130 MET B CA 1
ATOM 2781 C C . MET B 1 130 ? -27.122 0.284 45.037 1.00 9.82 130 MET B C 1
ATOM 2782 O O . MET B 1 130 ? -27.956 0.633 45.882 1.00 8.67 130 MET B O 1
ATOM 2787 N N . GLU B 1 131 ? -27.021 -0.977 44.624 1.00 9.42 131 GLU B N 1
ATOM 2788 C CA . GLU B 1 131 ? -27.921 -1.986 45.174 1.00 10.04 131 GLU B CA 1
ATOM 2789 C C . GLU B 1 131 ? -27.678 -2.230 46.660 1.00 12.06 131 GLU B C 1
ATOM 2790 O O . GLU B 1 131 ? -28.565 -2.760 47.338 1.00 13.19 131 GLU B O 1
ATOM 2796 N N . LYS B 1 132 ? -26.511 -1.840 47.184 1.00 9.81 132 LYS B N 1
ATOM 2797 C CA . LYS B 1 132 ? -26.247 -1.949 48.620 1.00 10.62 132 LYS B CA 1
ATOM 2798 C C . LYS B 1 132 ? -26.738 -0.751 49.419 1.00 13.39 132 LYS B C 1
ATOM 2799 O O . LYS B 1 132 ? -26.994 -0.895 50.626 1.00 14.50 132 LYS B O 1
ATOM 2805 N N . ASN B 1 133 ? -26.827 0.442 48.818 1.00 9.61 133 ASN B N 1
ATOM 2806 C CA . ASN B 1 133 ? -27.175 1.634 49.590 1.00 11.68 133 ASN B CA 1
ATOM 2807 C C . ASN B 1 133 ? -28.469 2.288 49.109 1.00 12.23 133 ASN B C 1
ATOM 2808 O O . ASN B 1 133 ? -28.602 3.510 49.099 1.00 13.79 133 ASN B O 1
ATOM 2813 N N . GLY B 1 134 ? -29.471 1.478 48.778 1.00 9.68 134 GLY B N 1
ATOM 2814 C CA . GLY B 1 134 ? -30.801 2.021 48.580 1.00 10.87 134 GLY B CA 1
ATOM 2815 C C . GLY B 1 134 ? -31.066 2.598 47.211 1.00 13.09 134 GLY B C 1
ATOM 2816 O O . GLY B 1 134 ? -31.995 3.398 47.052 1.00 12.04 134 GLY B O 1
ATOM 2817 N N . GLY B 1 135 ? -30.284 2.221 46.223 1.00 8.04 135 GLY B N 1
ATOM 2818 C CA . GLY B 1 135 ? -30.502 2.694 44.871 1.00 9.41 135 GLY B CA 1
ATOM 2819 C C . GLY B 1 135 ? -29.630 3.885 44.531 1.00 9.68 135 GLY B C 1
ATOM 2820 O O . GLY B 1 135 ? -28.704 4.261 45.256 1.00 10.52 135 GLY B O 1
ATOM 2821 N N . GLY B 1 136 ? -29.947 4.488 43.392 1.00 8.16 136 GLY B N 1
ATOM 2822 C CA . GLY B 1 136 ? -29.166 5.609 42.916 1.00 8.91 136 GLY B CA 1
ATOM 2823 C C . GLY B 1 136 ? -29.526 5.933 41.480 1.00 7.42 136 GLY B C 1
ATOM 2824 O O . GLY B 1 136 ? -30.499 5.417 40.929 1.00 9.06 136 GLY B O 1
ATOM 2825 N N . VAL B 1 137 ? -28.721 6.807 40.888 1.00 7.72 137 VAL B N 1
ATOM 2826 C CA . VAL B 1 137 ? -29.003 7.339 39.560 1.00 6.22 137 VAL B CA 1
ATOM 2827 C C . VAL B 1 137 ? -27.704 7.392 38.776 1.00 8.05 137 VAL B C 1
ATOM 2828 O O . VAL B 1 137 ? -26.690 7.877 39.289 1.00 7.43 137 VAL B O 1
ATOM 2832 N N . ILE B 1 138 ? -27.737 6.916 37.529 1.00 6.92 138 ILE B N 1
ATOM 2833 C CA . ILE B 1 138 ? -26.580 6.929 36.632 1.00 6.74 138 ILE B CA 1
ATOM 2834 C C . ILE B 1 138 ? -26.919 7.806 35.433 1.00 6.02 138 ILE B C 1
ATOM 2835 O O . ILE B 1 138 ? -28.024 7.713 34.889 1.00 8.11 138 ILE B O 1
ATOM 2840 N N . VAL B 1 139 ? -25.979 8.663 35.028 1.00 5.11 139 VAL B N 1
ATOM 2841 C CA . VAL B 1 139 ? -26.057 9.361 33.746 1.00 7.06 139 VAL B CA 1
ATOM 2842 C C . VAL B 1 139 ? -24.863 8.915 32.913 1.00 8.07 139 VAL B C 1
ATOM 2843 O O . VAL B 1 139 ? -23.713 9.044 33.346 1.00 8.00 139 VAL B O 1
ATOM 2847 N N . ASN B 1 140 ? -25.134 8.383 31.726 1.00 7.18 140 ASN B N 1
ATOM 2848 C CA . ASN B 1 140 ? -24.087 8.003 30.789 1.00 7.22 140 ASN B CA 1
ATOM 2849 C C . ASN B 1 140 ? -23.918 9.105 29.755 1.00 7.46 140 ASN B C 1
ATOM 2850 O O . ASN B 1 140 ? -24.905 9.586 29.200 1.00 8.59 140 ASN B O 1
ATOM 2855 N N . MET B 1 141 ? -22.673 9.522 29.518 1.00 8.75 141 MET B N 1
ATOM 2856 C CA . MET B 1 141 ? -22.409 10.531 28.496 1.00 9.92 141 MET B CA 1
ATOM 2857 C C . MET B 1 141 ? -22.326 9.846 27.144 1.00 10.21 141 MET B C 1
ATOM 2858 O O . MET B 1 141 ? -21.373 9.110 26.857 1.00 12.26 141 MET B O 1
ATOM 2863 N N . ALA B 1 142 ? -23.321 10.081 26.305 1.00 9.58 142 ALA B N 1
ATOM 2864 C CA . ALA B 1 142 ? -23.297 9.632 24.921 1.00 8.28 142 ALA B CA 1
ATOM 2865 C C . ALA B 1 142 ? -22.905 10.823 24.042 1.00 10.04 142 ALA B C 1
ATOM 2866 O O . ALA B 1 142 ? -21.911 11.490 24.368 1.00 10.94 142 ALA B O 1
ATOM 2868 N N . SER B 1 143 ? -23.637 11.136 22.988 1.00 7.32 143 SER B N 1
ATOM 2869 C CA . SER B 1 143 ? -23.275 12.117 21.984 1.00 7.64 143 SER B CA 1
ATOM 2870 C C . SER B 1 143 ? -24.441 12.154 21.013 1.00 7.35 143 SER B C 1
ATOM 2871 O O . SER B 1 143 ? -25.220 11.204 20.944 1.00 7.03 143 SER B O 1
ATOM 2874 N N . ILE B 1 144 ? -24.542 13.240 20.239 1.00 6.62 144 ILE B N 1
ATOM 2875 C CA . ILE B 1 144 ? -25.380 13.160 19.041 1.00 6.67 144 ILE B CA 1
ATOM 2876 C C . ILE B 1 144 ? -24.974 11.966 18.202 1.00 6.92 144 ILE B C 1
ATOM 2877 O O . ILE B 1 144 ? -25.800 11.396 17.477 1.00 6.36 144 ILE B O 1
ATOM 2882 N N . HIS B 1 145 ? -23.710 11.560 18.287 1.00 6.54 145 HIS B N 1
ATOM 2883 C CA . HIS B 1 145 ? -23.244 10.433 17.495 1.00 6.04 145 HIS B CA 1
ATOM 2884 C C . HIS B 1 145 ? -23.609 9.099 18.121 1.00 6.85 145 HIS B C 1
ATOM 2885 O O . HIS B 1 145 ? -23.214 8.049 17.607 1.00 6.15 145 HIS B O 1
ATOM 2892 N N . GLY B 1 146 ? -24.436 9.129 19.171 1.00 6.11 146 GLY B N 1
ATOM 2893 C CA . GLY B 1 146 ? -25.202 7.959 19.557 1.00 6.74 146 GLY B CA 1
ATOM 2894 C C . GLY B 1 146 ? -26.434 7.703 18.703 1.00 6.54 146 GLY B C 1
ATOM 2895 O O . GLY B 1 146 ? -27.042 6.632 18.843 1.00 7.71 146 GLY B O 1
ATOM 2896 N N . ILE B 1 147 ? -26.821 8.651 17.831 1.00 7.09 147 ILE B N 1
ATOM 2897 C CA . ILE B 1 147 ? -27.962 8.427 16.935 1.00 5.51 147 ILE B CA 1
ATOM 2898 C C . ILE B 1 147 ? -27.716 8.843 15.478 1.00 6.60 147 ILE B C 1
ATOM 2899 O O . ILE B 1 147 ? -28.510 8.479 14.605 1.00 8.36 147 ILE B O 1
ATOM 2904 N N . VAL B 1 148 ? -26.651 9.607 15.193 1.00 7.53 148 VAL B N 1
ATOM 2905 C CA . VAL B 1 148 ? -26.281 9.953 13.817 1.00 7.44 148 VAL B CA 1
ATOM 2906 C C . VAL B 1 148 ? -24.778 9.783 13.622 1.00 7.09 148 VAL B C 1
ATOM 2907 O O . VAL B 1 148 ? -23.993 9.839 14.568 1.00 8.10 148 VAL B O 1
ATOM 2911 N N . ALA B 1 149 ? -24.377 9.601 12.361 1.00 6.47 149 ALA B N 1
ATOM 2912 C CA . ALA B 1 149 ? -22.979 9.317 12.061 1.00 6.56 149 ALA B CA 1
ATOM 2913 C C . ALA B 1 149 ? -22.097 10.554 12.221 1.00 9.00 149 ALA B C 1
ATOM 2914 O O . ALA B 1 149 ? -22.545 11.697 12.081 1.00 11.03 149 ALA B O 1
ATOM 2916 N N . ALA B 1 150 ? -20.816 10.297 12.518 1.00 9.09 150 ALA B N 1
ATOM 2917 C CA . ALA B 1 150 ? -19.744 11.289 12.468 1.00 11.33 150 ALA B CA 1
ATOM 2918 C C . ALA B 1 150 ? -18.752 10.771 11.437 1.00 10.00 150 ALA B C 1
ATOM 2919 O O . ALA B 1 150 ? -17.893 9.940 11.764 1.00 10.46 150 ALA B O 1
ATOM 2921 N N . PRO B 1 151 ? -18.864 11.185 10.176 1.00 10.81 151 PRO B N 1
ATOM 2922 C CA . PRO B 1 151 ? -17.928 10.692 9.156 1.00 12.58 151 PRO B CA 1
ATOM 2923 C C . PRO B 1 151 ? -16.475 10.888 9.584 1.00 10.36 151 PRO B C 1
ATOM 2924 O O . PRO B 1 151 ? -16.097 11.933 10.125 1.00 12.56 151 PRO B O 1
ATOM 2928 N N . LEU B 1 152 ? -15.681 9.843 9.366 1.00 10.58 152 LEU B N 1
ATOM 2929 C CA . LEU B 1 152 ? -14.275 9.664 9.734 1.00 11.30 152 LEU B CA 1
ATOM 2930 C C . LEU B 1 152 ? -14.115 9.301 11.208 1.00 11.31 152 LEU B C 1
ATOM 2931 O O . LEU B 1 152 ? -12.984 9.100 11.656 1.00 11.58 152 LEU B O 1
ATOM 2936 N N . SER B 1 153 ? -15.198 9.181 11.971 1.00 9.70 153 SER B N 1
ATOM 2937 C CA . SER B 1 153 ? -15.108 8.768 13.374 1.00 8.77 153 SER B CA 1
ATOM 2938 C C . SER B 1 153 ? -16.029 7.580 13.641 1.00 7.86 153 SER B C 1
ATOM 2939 O O . SER B 1 153 ? -16.858 7.601 14.548 1.00 9.58 153 SER B O 1
ATOM 2942 N N . SER B 1 154 ? -15.896 6.520 12.844 1.00 9.36 154 SER B N 1
ATOM 2943 C CA . SER B 1 154 ? -16.818 5.393 12.990 1.00 8.50 154 SER B CA 1
ATOM 2944 C C . SER B 1 154 ? -16.676 4.687 14.334 1.00 9.11 154 SER B C 1
ATOM 2945 O O . SER B 1 154 ? -17.675 4.176 14.857 1.00 7.58 154 SER B O 1
ATOM 2948 N N . ALA B 1 155 ? -15.469 4.623 14.905 1.00 8.88 155 ALA B N 1
ATOM 2949 C CA . ALA B 1 155 ? -15.317 3.951 16.196 1.00 7.42 155 ALA B CA 1
ATOM 2950 C C . ALA B 1 155 ? -16.055 4.707 17.294 1.00 7.95 155 ALA B C 1
ATOM 2951 O O . ALA B 1 155 ? -16.770 4.105 18.119 1.00 8.14 155 ALA B O 1
ATOM 2953 N N . TYR B 1 156 ? -15.929 6.033 17.297 1.00 8.81 156 TYR B N 1
ATOM 2954 C CA . TYR B 1 156 ? -16.653 6.857 18.252 1.00 7.60 156 TYR B CA 1
ATOM 2955 C C . TYR B 1 156 ? -18.162 6.714 18.084 1.00 8.08 156 TYR B C 1
ATOM 2956 O O . TYR B 1 156 ? -18.900 6.585 19.072 1.00 7.88 156 TYR B O 1
ATOM 2965 N N . THR B 1 157 ? -18.640 6.739 16.837 1.00 7.30 157 THR B N 1
ATOM 2966 C CA . THR B 1 157 ? -20.077 6.638 16.596 1.00 5.25 157 THR B CA 1
ATOM 2967 C C . THR B 1 157 ? -20.601 5.297 17.067 1.00 4.77 157 THR B C 1
ATOM 2968 O O . THR B 1 157 ? -21.670 5.212 17.679 1.00 7.78 157 THR B O 1
ATOM 2972 N N . SER B 1 158 ? -19.846 4.236 16.794 1.00 7.39 158 SER B N 1
ATOM 2973 C CA . SER B 1 158 ? -20.258 2.904 17.207 1.00 4.91 158 SER B CA 1
ATOM 2974 C C . SER B 1 158 ? -20.311 2.819 18.731 1.00 7.25 158 SER B C 1
ATOM 2975 O O . SER B 1 158 ? -21.280 2.305 19.309 1.00 7.89 158 SER B O 1
ATOM 2978 N N . ALA B 1 159 ? -19.260 3.318 19.395 1.00 7.44 159 ALA B N 1
ATOM 2979 C CA . ALA B 1 159 ? -19.203 3.307 20.856 1.00 8.01 159 ALA B CA 1
ATOM 2980 C C . ALA B 1 159 ? -20.351 4.098 21.471 1.00 8.38 159 ALA B C 1
ATOM 2981 O O . ALA B 1 159 ? -20.960 3.655 22.452 1.00 7.12 159 ALA B O 1
ATOM 2983 N N . LYS B 1 160 ? -20.673 5.261 20.912 1.00 6.58 160 LYS B N 1
ATOM 2984 C CA . LYS B 1 160 ? -21.723 6.064 21.531 1.00 6.36 160 LYS B CA 1
ATOM 2985 C C . LYS B 1 160 ? -23.112 5.501 21.259 1.00 6.08 160 LYS B C 1
ATOM 2986 O O . LYS B 1 160 ? -23.988 5.619 22.119 1.00 6.11 160 LYS B O 1
ATOM 2992 N N . HIS B 1 161 ? -23.331 4.905 20.078 1.00 5.88 161 HIS B N 1
ATOM 2993 C CA . HIS B 1 161 ? -24.541 4.114 19.847 1.00 5.18 161 HIS B CA 1
ATOM 2994 C C . HIS B 1 161 ? -24.670 3.008 20.886 1.00 6.09 161 HIS B C 1
ATOM 2995 O O . HIS B 1 161 ? -25.747 2.786 21.447 1.00 6.73 161 HIS B O 1
ATOM 3002 N N . ALA B 1 162 ? -23.567 2.336 21.180 1.00 5.31 162 ALA B N 1
ATOM 3003 C CA . ALA B 1 162 ? -23.605 1.268 22.166 1.00 5.87 162 ALA B CA 1
ATOM 3004 C C . ALA B 1 162 ? -23.978 1.798 23.545 1.00 6.51 162 ALA B C 1
ATOM 3005 O O . ALA B 1 162 ? -24.703 1.133 24.293 1.00 7.95 162 ALA B O 1
ATOM 3007 N N . VAL B 1 163 ? -23.489 2.990 23.901 1.00 5.08 163 VAL B N 1
ATOM 3008 C CA . VAL B 1 163 ? -23.837 3.577 25.196 1.00 5.39 163 VAL B CA 1
ATOM 3009 C C . VAL B 1 163 ? -25.336 3.824 25.284 1.00 7.66 163 VAL B C 1
ATOM 3010 O O . VAL B 1 163 ? -25.951 3.624 26.338 1.00 7.17 163 VAL B O 1
ATOM 3014 N N . VAL B 1 164 ? -25.955 4.248 24.180 1.00 6.26 164 VAL B N 1
ATOM 3015 C CA . VAL B 1 164 ? -27.404 4.450 24.182 1.00 5.67 164 VAL B CA 1
ATOM 3016 C C . VAL B 1 164 ? -28.119 3.134 24.446 1.00 8.46 164 VAL B C 1
ATOM 3017 O O . VAL B 1 164 ? -29.047 3.066 25.265 1.00 6.42 164 VAL B O 1
ATOM 3021 N N . GLY B 1 165 ? -27.681 2.063 23.788 1.00 6.32 165 GLY B N 1
ATOM 3022 C CA . GLY B 1 165 ? -28.310 0.768 24.004 1.00 6.32 165 GLY B CA 1
ATOM 3023 C C . GLY B 1 165 ? -28.100 0.236 25.412 1.00 5.27 165 GLY B C 1
ATOM 3024 O O . GLY B 1 165 ? -29.032 -0.296 26.028 1.00 5.68 165 GLY B O 1
ATOM 3025 N N . LEU B 1 166 ? -26.878 0.360 25.930 1.00 5.75 166 LEU B N 1
ATOM 3026 C CA . LEU B 1 166 ? -26.591 -0.038 27.309 1.00 5.64 166 LEU B CA 1
ATOM 3027 C C . LEU B 1 166 ? -27.507 0.684 28.289 1.00 6.44 166 LEU B C 1
ATOM 3028 O O . LEU B 1 166 ? -28.034 0.078 29.234 1.00 6.09 166 LEU B O 1
ATOM 3033 N N . THR B 1 167 ? -27.711 1.981 28.060 1.00 6.54 167 THR B N 1
ATOM 3034 C CA . THR B 1 167 ? -28.569 2.793 28.910 1.00 4.99 167 THR B CA 1
ATOM 3035 C C . THR B 1 167 ? -30.014 2.298 28.880 1.00 4.93 167 THR B C 1
ATOM 3036 O O . THR B 1 167 ? -30.673 2.209 29.925 1.00 5.86 167 THR B O 1
ATOM 3040 N N . LYS B 1 168 ? -30.538 2.001 27.687 1.00 6.12 168 LYS B N 1
ATOM 3041 C CA . LYS B 1 168 ? -31.890 1.443 27.594 1.00 5.44 168 LYS B CA 1
ATOM 3042 C C . LYS B 1 168 ? -31.994 0.154 28.396 1.00 6.53 168 LYS B C 1
ATOM 3043 O O . LYS B 1 168 ? -32.992 -0.087 29.093 1.00 6.43 168 LYS B O 1
ATOM 3049 N N . ASN B 1 169 ? -30.962 -0.683 28.310 1.00 5.44 169 ASN B N 1
ATOM 3050 C CA . ASN B 1 169 ? -30.998 -1.970 28.980 1.00 6.64 169 ASN B CA 1
ATOM 3051 C C . ASN B 1 169 ? -30.948 -1.809 30.491 1.00 7.06 169 ASN B C 1
ATOM 3052 O O . ASN B 1 169 ? -31.681 -2.493 31.207 1.00 7.12 169 ASN B O 1
ATOM 3057 N N . ILE B 1 170 ? -30.098 -0.910 30.999 1.00 5.42 170 ILE B N 1
ATOM 3058 C CA . ILE B 1 170 ? -30.028 -0.734 32.445 1.00 5.49 170 ILE B CA 1
ATOM 3059 C C . ILE B 1 170 ? -31.326 -0.137 32.962 1.00 5.46 170 ILE B C 1
ATOM 3060 O O . ILE B 1 170 ? -31.857 -0.566 33.990 1.00 6.58 170 ILE B O 1
ATOM 3065 N N . GLY B 1 171 ? -31.851 0.868 32.262 1.00 6.12 171 GLY B N 1
ATOM 3066 C CA . GLY B 1 171 ? -33.105 1.469 32.692 1.00 5.79 171 GLY B CA 1
ATOM 3067 C C . GLY B 1 171 ? -34.218 0.440 32.791 1.00 7.22 171 GLY B C 1
ATOM 3068 O O . GLY B 1 171 ? -34.954 0.396 33.778 1.00 7.29 171 GLY B O 1
ATOM 3069 N N . ALA B 1 172 ? -34.331 -0.423 31.779 1.00 5.89 172 ALA B N 1
ATOM 3070 C CA . ALA B 1 172 ? -35.359 -1.456 31.785 1.00 7.56 172 ALA B CA 1
ATOM 3071 C C . ALA B 1 172 ? -35.122 -2.473 32.892 1.00 9.72 172 ALA B C 1
ATOM 3072 O O . ALA B 1 172 ? -36.056 -2.839 33.621 1.00 10.12 172 ALA B O 1
ATOM 3074 N N . GLU B 1 173 ? -33.876 -2.916 33.056 1.00 8.31 173 GLU B N 1
ATOM 3075 C CA . GLU B 1 173 ? -33.567 -3.964 34.028 1.00 7.15 173 GLU B CA 1
ATOM 3076 C C . GLU B 1 173 ? -33.769 -3.501 35.467 1.00 8.67 173 GLU B C 1
ATOM 3077 O O . GLU B 1 173 ? -34.173 -4.294 36.331 1.00 8.85 173 GLU B O 1
ATOM 3083 N N . TYR B 1 174 ? -33.466 -2.236 35.757 1.00 6.51 174 TYR B N 1
ATOM 3084 C CA . TYR B 1 174 ? -33.429 -1.760 37.139 1.00 5.35 174 TYR B CA 1
ATOM 3085 C C . TYR B 1 174 ? -34.637 -0.897 37.492 1.00 6.88 174 TYR B C 1
ATOM 3086 O O . TYR B 1 174 ? -34.649 -0.263 38.555 1.00 7.29 174 TYR B O 1
ATOM 3095 N N . GLY B 1 175 ? -35.669 -0.908 36.650 1.00 8.55 175 GLY B N 1
ATOM 3096 C CA . GLY B 1 175 ? -36.816 -0.043 36.862 1.00 9.06 175 GLY B CA 1
ATOM 3097 C C . GLY B 1 175 ? -37.469 -0.215 38.218 1.00 10.15 175 GLY B C 1
ATOM 3098 O O . GLY B 1 175 ? -37.951 0.759 38.806 1.00 10.05 175 GLY B O 1
ATOM 3099 N N . GLN B 1 176 ? -37.496 -1.445 38.736 1.00 9.50 176 GLN B N 1
ATOM 3100 C CA . GLN B 1 176 ? -38.101 -1.709 40.036 1.00 10.40 176 GLN B CA 1
ATOM 3101 C C . GLN B 1 176 ? -37.059 -1.907 41.130 1.00 11.14 176 GLN B C 1
ATOM 3102 O O . GLN B 1 176 ? -37.386 -2.415 42.212 1.00 14.69 176 GLN B O 1
ATOM 3108 N N . LYS B 1 177 ? -35.820 -1.477 40.886 1.00 9.52 177 LYS B N 1
ATOM 3109 C CA . LYS B 1 177 ? -34.728 -1.622 41.838 1.00 8.13 177 LYS B CA 1
ATOM 3110 C C . LYS B 1 177 ? -34.212 -0.280 42.347 1.00 9.03 177 LYS B C 1
ATOM 3111 O O . LYS B 1 177 ? -33.063 -0.188 42.799 1.00 11.24 177 LYS B O 1
ATOM 3117 N N . ASN B 1 178 ? -35.043 0.764 42.282 1.00 9.00 178 ASN B N 1
ATOM 3118 C CA . ASN B 1 178 ? -34.725 2.077 42.847 1.00 9.16 178 ASN B CA 1
ATOM 3119 C C . ASN B 1 178 ? -33.498 2.700 42.198 1.00 9.25 178 ASN B C 1
ATOM 3120 O O . ASN B 1 178 ? -32.801 3.500 42.826 1.00 9.61 178 ASN B O 1
ATOM 3125 N N . ILE B 1 179 ? -33.239 2.340 40.942 1.00 8.56 179 ILE B N 1
ATOM 3126 C CA . ILE B 1 179 ? -32.097 2.828 40.179 1.00 7.56 179 ILE B CA 1
ATOM 3127 C C . ILE B 1 179 ? -32.633 3.353 38.857 1.00 8.53 179 ILE B C 1
ATOM 3128 O O . ILE B 1 179 ? -33.503 2.726 38.246 1.00 9.73 179 ILE B O 1
ATOM 3133 N N . ARG B 1 180 ? -32.162 4.528 38.445 1.00 7.02 180 ARG B N 1
ATOM 3134 C CA . ARG B 1 180 ? -32.470 5.050 37.117 1.00 5.50 180 ARG B CA 1
ATOM 3135 C C . ARG B 1 180 ? -31.169 5.233 36.354 1.00 5.83 180 ARG B C 1
ATOM 3136 O O . ARG B 1 180 ? -30.098 5.395 36.941 1.00 6.64 180 ARG B O 1
ATOM 3144 N N . CYS B 1 181 ? -31.276 5.206 35.027 1.00 4.97 181 CYS B N 1
ATOM 3145 C CA . CYS B 1 181 ? -30.108 5.340 34.165 1.00 4.83 181 CYS B CA 1
ATOM 3146 C C . CYS B 1 181 ? -30.559 6.014 32.879 1.00 6.93 181 CYS B C 1
ATOM 3147 O O . CYS B 1 181 ? -31.477 5.528 32.220 1.00 6.97 181 CYS B O 1
ATOM 3150 N N . ASN B 1 182 ? -29.936 7.132 32.528 1.00 6.08 182 ASN B N 1
ATOM 3151 C CA . ASN B 1 182 ? -30.281 7.842 31.302 1.00 5.43 182 ASN B CA 1
ATOM 3152 C C . ASN B 1 182 ? -29.007 8.286 30.619 1.00 5.97 182 ASN B C 1
ATOM 3153 O O . ASN B 1 182 ? -27.940 8.311 31.229 1.00 6.21 182 ASN B O 1
ATOM 3158 N N . ALA B 1 183 ? -29.130 8.632 29.340 1.00 5.25 183 ALA B N 1
ATOM 3159 C CA . ALA B 1 183 ? -27.988 9.038 28.532 1.00 6.34 183 ALA B CA 1
ATOM 3160 C C . ALA B 1 183 ? -28.188 10.460 28.028 1.00 6.81 183 ALA B C 1
ATOM 3161 O O . ALA B 1 183 ? -29.311 10.861 27.719 1.00 7.64 183 ALA B O 1
ATOM 3163 N N . VAL B 1 184 ? -27.089 11.220 27.952 1.00 5.64 184 VAL B N 1
ATOM 3164 C CA . VAL B 1 184 ? -27.101 12.581 27.437 1.00 6.88 184 VAL B CA 1
ATOM 3165 C C . VAL B 1 184 ? -26.372 12.610 26.101 1.00 7.00 184 VAL B C 1
ATOM 3166 O O . VAL B 1 184 ? -25.350 11.937 25.920 1.00 7.33 184 VAL B O 1
ATOM 3170 N N . GLY B 1 185 ? -26.923 13.366 25.150 1.00 6.09 185 GLY B N 1
ATOM 3171 C CA . GLY B 1 185 ? -26.356 13.440 23.822 1.00 8.16 185 GLY B CA 1
ATOM 3172 C C . GLY B 1 185 ? -26.008 14.862 23.415 1.00 8.02 185 GLY B C 1
ATOM 3173 O O . GLY B 1 185 ? -26.777 15.547 22.733 1.00 7.75 185 GLY B O 1
ATOM 3174 N N . PRO B 1 186 ? -24.823 15.324 23.813 1.00 6.81 186 PRO B N 1
ATOM 3175 C CA . PRO B 1 186 ? -24.379 16.653 23.388 1.00 6.67 186 PRO B CA 1
ATOM 3176 C C . PRO B 1 186 ? -23.972 16.659 21.925 1.00 7.51 186 PRO B C 1
ATOM 3177 O O . PRO B 1 186 ? -23.498 15.660 21.380 1.00 8.27 186 PRO B O 1
ATOM 3181 N N . ALA B 1 187 ? -24.177 17.814 21.290 1.00 8.74 187 ALA B N 1
ATOM 3182 C CA . ALA B 1 187 ? -23.547 18.083 20.001 1.00 8.17 187 ALA B CA 1
ATOM 3183 C C . ALA B 1 187 ? -22.140 18.600 20.260 1.00 10.53 187 ALA B C 1
ATOM 3184 O O . ALA B 1 187 ? -21.539 18.267 21.284 1.00 12.01 187 ALA B O 1
ATOM 3186 N N . TYR B 1 188 ? -21.603 19.411 19.360 1.00 11.21 188 TYR B N 1
ATOM 3187 C CA . TYR B 1 188 ? -20.226 19.864 19.520 1.00 12.72 188 TYR B CA 1
ATOM 3188 C C . TYR B 1 188 ? -20.162 20.980 20.553 1.00 13.45 188 TYR B C 1
ATOM 3189 O O . TYR B 1 188 ? -20.932 21.945 20.495 1.00 13.36 188 TYR B O 1
ATOM 3198 N N . ILE B 1 189 ? -19.253 20.811 21.513 1.00 13.54 189 ILE B N 1
ATOM 3199 C CA . ILE B 1 189 ? -19.123 21.641 22.704 1.00 13.16 189 ILE B CA 1
ATOM 3200 C C . ILE B 1 189 ? -17.755 22.297 22.643 1.00 19.86 189 ILE B C 1
ATOM 3201 O O . ILE B 1 189 ? -16.748 21.611 22.423 1.00 21.20 189 ILE B O 1
ATOM 3206 N N . GLU B 1 190 ? -17.719 23.615 22.819 1.00 16.39 190 GLU B N 1
ATOM 3207 C CA . GLU B 1 190 ? -16.452 24.340 22.828 1.00 23.40 190 GLU B CA 1
ATOM 3208 C C . GLU B 1 190 ? -15.481 23.759 23.855 1.00 27.09 190 GLU B C 1
ATOM 3209 O O . GLU B 1 190 ? -15.752 23.787 25.055 1.00 30.89 190 GLU B O 1
ATOM 3215 N N . MET B 1 201 ? -12.838 23.614 9.857 1.00 44.48 201 MET B N 1
ATOM 3216 C CA . MET B 1 201 ? -13.197 24.922 10.384 1.00 46.95 201 MET B CA 1
ATOM 3217 C C . MET B 1 201 ? -14.354 24.819 11.361 1.00 47.21 201 MET B C 1
ATOM 3218 O O . MET B 1 201 ? -15.260 23.992 11.195 1.00 40.85 201 MET B O 1
ATOM 3223 N N . LYS B 1 202 ? -14.323 25.660 12.395 1.00 47.15 202 LYS B N 1
ATOM 3224 C CA . LYS B 1 202 ? -15.457 25.742 13.302 1.00 42.10 202 LYS B CA 1
ATOM 3225 C C . LYS B 1 202 ? -16.669 26.367 12.621 1.00 41.89 202 LYS B C 1
ATOM 3226 O O . LYS B 1 202 ? -17.797 26.168 13.083 1.00 36.12 202 LYS B O 1
ATOM 3232 N N . GLU B 1 203 ? -16.461 27.089 11.515 1.00 40.46 203 GLU B N 1
ATOM 3233 C CA . GLU B 1 203 ? -17.580 27.623 10.743 1.00 37.82 203 GLU B CA 1
ATOM 3234 C C . GLU B 1 203 ? -18.427 26.500 10.155 1.00 30.60 203 GLU B C 1
ATOM 3235 O O . GLU B 1 203 ? -19.658 26.507 10.271 1.00 29.36 203 GLU B O 1
ATOM 3241 N N . ALA B 1 204 ? -17.782 25.531 9.502 1.00 33.83 204 ALA B N 1
ATOM 3242 C CA . ALA B 1 204 ? -18.515 24.401 8.942 1.00 29.91 204 ALA B CA 1
ATOM 3243 C C . ALA B 1 204 ? -19.229 23.621 10.038 1.00 24.28 204 ALA B C 1
ATOM 3244 O O . ALA B 1 204 ? -20.363 23.165 9.852 1.00 25.88 204 ALA B O 1
ATOM 3246 N N . LEU B 1 205 ? -18.580 23.471 11.191 1.00 25.80 205 LEU B N 1
ATOM 3247 C CA . LEU B 1 205 ? -19.192 22.768 12.312 1.00 24.63 205 LEU B CA 1
ATOM 3248 C C . LEU B 1 205 ? -20.386 23.544 12.861 1.00 17.23 205 LEU B C 1
ATOM 3249 O O . LEU B 1 205 ? -21.460 22.975 13.095 1.00 17.40 205 LEU B O 1
ATOM 3254 N N . ILE B 1 206 ? -20.217 24.851 13.074 1.00 16.91 206 ILE B N 1
ATOM 3255 C CA . ILE B 1 206 ? -21.318 25.674 13.568 1.00 17.10 206 ILE B CA 1
ATOM 3256 C C . ILE B 1 206 ? -22.495 25.649 12.597 1.00 14.81 206 ILE B C 1
ATOM 3257 O O . ILE B 1 206 ? -23.660 25.683 13.017 1.00 14.56 206 ILE B O 1
ATOM 3262 N N . SER B 1 207 ? -22.223 25.565 11.293 1.00 19.57 207 SER B N 1
ATOM 3263 C CA . SER B 1 207 ? -23.302 25.562 10.308 1.00 15.01 207 SER B CA 1
ATOM 3264 C C . SER B 1 207 ? -24.187 24.323 10.413 1.00 15.81 207 SER B C 1
ATOM 3265 O O . SER B 1 207 ? -25.310 24.336 9.901 1.00 18.61 207 SER B O 1
ATOM 3268 N N . LYS B 1 208 ? -23.719 23.265 11.075 1.00 15.66 208 LYS B N 1
ATOM 3269 C CA . LYS B 1 208 ? -24.524 22.072 11.296 1.00 13.07 208 LYS B CA 1
ATOM 3270 C C . LYS B 1 208 ? -25.388 22.162 12.547 1.00 13.40 208 LYS B C 1
ATOM 3271 O O . LYS B 1 208 ? -26.135 21.217 12.830 1.00 12.98 208 LYS B O 1
ATOM 3277 N N . HIS B 1 209 ? -25.309 23.265 13.294 1.00 9.38 209 HIS B N 1
ATOM 3278 C CA . HIS B 1 209 ? -26.141 23.475 14.478 1.00 10.14 209 HIS B CA 1
ATOM 3279 C C . HIS B 1 209 ? -27.152 24.573 14.182 1.00 12.24 209 HIS B C 1
ATOM 3280 O O . HIS B 1 209 ? -26.751 25.734 14.004 1.00 12.27 209 HIS B O 1
ATOM 3287 N N . PRO B 1 210 ? -28.455 24.284 14.135 1.00 8.75 210 PRO B N 1
ATOM 3288 C CA . PRO B 1 210 ? -29.439 25.361 13.913 1.00 9.83 210 PRO B CA 1
ATOM 3289 C C . PRO B 1 210 ? -29.330 26.543 14.872 1.00 13.73 210 PRO B C 1
ATOM 3290 O O . PRO B 1 210 ? -29.671 27.669 14.484 1.00 13.19 210 PRO B O 1
ATOM 3294 N N . MET B 1 211 ? -28.853 26.349 16.103 1.00 8.58 211 MET B N 1
ATOM 3295 C CA . MET B 1 211 ? -28.731 27.505 16.987 1.00 10.56 211 MET B CA 1
ATOM 3296 C C . MET B 1 211 ? -27.548 28.401 16.632 1.00 10.51 211 MET B C 1
ATOM 3297 O O . MET B 1 211 ? -27.395 29.461 17.250 1.00 14.22 211 MET B O 1
ATOM 3302 N N . GLY B 1 212 ? -26.716 28.004 15.673 1.00 12.17 212 GLY B N 1
ATOM 3303 C CA . GLY B 1 212 ? -25.721 28.915 15.129 1.00 14.12 212 GLY B CA 1
ATOM 3304 C C . GLY B 1 212 ? -24.521 29.147 16.008 1.00 16.86 212 GLY B C 1
ATOM 3305 O O . GLY B 1 212 ? -23.813 30.146 15.830 1.00 18.04 212 GLY B O 1
ATOM 3306 N N . ARG B 1 213 ? -24.273 28.254 16.958 1.00 12.55 213 ARG B N 1
ATOM 3307 C CA . ARG B 1 213 ? -23.077 28.289 17.787 1.00 11.34 213 ARG B CA 1
ATOM 3308 C C . ARG B 1 213 ? -22.837 26.879 18.295 1.00 12.85 213 ARG B C 1
ATOM 3309 O O . ARG B 1 213 ? -23.721 26.021 18.229 1.00 13.03 213 ARG B O 1
ATOM 3317 N N . LEU B 1 214 ? -21.644 26.657 18.836 1.00 12.07 214 LEU B N 1
ATOM 3318 C CA . LEU B 1 214 ? -21.399 25.434 19.583 1.00 11.64 214 LEU B CA 1
ATOM 3319 C C . LEU B 1 214 ? -21.974 25.557 20.990 1.00 9.92 214 LEU B C 1
ATOM 3320 O O . LEU B 1 214 ? -22.282 26.651 21.478 1.00 12.34 214 LEU B O 1
ATOM 3325 N N . GLY B 1 215 ? -22.121 24.406 21.649 1.00 11.49 215 GLY B N 1
ATOM 3326 C CA . GLY B 1 215 ? -22.561 24.404 23.024 1.00 7.96 215 GLY B CA 1
ATOM 3327 C C . GLY B 1 215 ? -21.430 24.698 23.996 1.00 9.91 215 GLY B C 1
ATOM 3328 O O . GLY B 1 215 ? -20.251 24.633 23.659 1.00 13.34 215 GLY B O 1
ATOM 3329 N N . LYS B 1 216 ? -21.815 25.009 25.226 1.00 10.16 216 LYS B N 1
ATOM 3330 C CA . LYS B 1 216 ? -20.891 25.229 26.335 1.00 11.68 216 LYS B CA 1
ATOM 3331 C C . LYS B 1 216 ? -20.974 24.067 27.318 1.00 11.30 216 LYS B C 1
ATOM 3332 O O . LYS B 1 216 ? -22.050 23.487 27.497 1.00 10.61 216 LYS B O 1
ATOM 3338 N N . PRO B 1 217 ? -19.867 23.706 27.975 1.00 9.61 217 PRO B N 1
ATOM 3339 C CA . PRO B 1 217 ? -19.918 22.545 28.884 1.00 10.02 217 PRO B CA 1
ATOM 3340 C C . PRO B 1 217 ? -20.934 22.706 30.002 1.00 10.54 217 PRO B C 1
ATOM 3341 O O . PRO B 1 217 ? -21.565 21.717 30.395 1.00 10.18 217 PRO B O 1
ATOM 3345 N N . GLU B 1 218 ? -21.129 23.926 30.508 1.00 10.35 218 GLU B N 1
ATOM 3346 C CA . GLU B 1 218 ? -22.117 24.153 31.559 1.00 10.85 218 GLU B CA 1
ATOM 3347 C C . GLU B 1 218 ? -23.532 23.870 31.077 1.00 11.65 218 GLU B C 1
ATOM 3348 O O . GLU B 1 218 ? -24.406 23.534 31.884 1.00 11.56 218 GLU B O 1
ATOM 3354 N N . GLU B 1 219 ? -23.777 23.992 29.770 1.00 10.17 219 GLU B N 1
ATOM 3355 C CA . GLU B 1 219 ? -25.108 23.707 29.245 1.00 9.91 219 GLU B CA 1
ATOM 3356 C C . GLU B 1 219 ? -25.388 22.213 29.229 1.00 7.75 219 GLU B C 1
ATOM 3357 O O . GLU B 1 219 ? -26.537 21.797 29.410 1.00 11.15 219 GLU B O 1
ATOM 3363 N N . VAL B 1 220 ? -24.358 21.402 28.999 1.00 7.26 220 VAL B N 1
ATOM 3364 C CA . VAL B 1 220 ? -24.507 19.957 29.122 1.00 9.31 220 VAL B CA 1
ATOM 3365 C C . VAL B 1 220 ? -24.690 19.579 30.579 1.00 9.46 220 VAL B C 1
ATOM 3366 O O . VAL B 1 220 ? -25.545 18.749 30.924 1.00 8.89 220 VAL B O 1
ATOM 3370 N N . ALA B 1 221 ? -23.898 20.201 31.460 1.00 8.16 221 ALA B N 1
ATOM 3371 C CA . ALA B 1 221 ? -23.967 19.891 32.882 1.00 7.25 221 ALA B CA 1
ATOM 3372 C C . ALA B 1 221 ? -25.345 20.168 33.470 1.00 7.67 221 ALA B C 1
ATOM 3373 O O . ALA B 1 221 ? -25.779 19.456 34.379 1.00 8.50 221 ALA B O 1
ATOM 3375 N N . GLU B 1 222 ? -26.051 21.198 32.991 1.00 7.83 222 GLU B N 1
ATOM 3376 C CA . GLU B 1 222 ? -27.380 21.456 33.537 1.00 9.69 222 GLU B CA 1
ATOM 3377 C C . GLU B 1 222 ? -28.310 20.281 33.281 1.00 8.74 222 GLU B C 1
ATOM 3378 O O . GLU B 1 222 ? -29.100 19.899 34.157 1.00 9.58 222 GLU B O 1
ATOM 3384 N N . LEU B 1 223 ? -28.222 19.689 32.088 1.00 7.37 223 LEU B N 1
ATOM 3385 C CA . LEU B 1 223 ? -29.057 18.528 31.790 1.00 7.45 223 LEU B CA 1
ATOM 3386 C C . LEU B 1 223 ? -28.634 17.321 32.616 1.00 8.99 223 LEU B C 1
ATOM 3387 O O . LEU B 1 223 ? -29.487 16.567 33.103 1.00 8.70 223 LEU B O 1
ATOM 3392 N N . VAL B 1 224 ? -27.328 17.120 32.789 1.00 7.51 224 VAL B N 1
ATOM 3393 C CA . VAL B 1 224 ? -26.862 16.014 33.625 1.00 6.69 224 VAL B CA 1
ATOM 3394 C C . VAL B 1 224 ? -27.375 16.180 35.047 1.00 7.65 224 VAL B C 1
ATOM 3395 O O . VAL B 1 224 ? -27.878 15.229 35.662 1.00 8.99 224 VAL B O 1
ATOM 3399 N N . LEU B 1 225 ? -27.276 17.403 35.585 1.00 9.30 225 LEU B N 1
ATOM 3400 C CA . LEU B 1 225 ? -27.766 17.672 36.933 1.00 7.65 225 LEU B CA 1
ATOM 3401 C C . LEU B 1 225 ? -29.249 17.340 37.062 1.00 9.29 225 LEU B C 1
ATOM 3402 O O . LEU B 1 225 ? -29.668 16.651 38.005 1.00 9.05 225 LEU B O 1
ATOM 3407 N N . PHE B 1 226 ? -30.054 17.782 36.094 1.00 8.03 226 PHE B N 1
ATOM 3408 C CA . PHE B 1 226 ? -31.477 17.479 36.132 1.00 7.78 226 PHE B CA 1
ATOM 3409 C C . PHE B 1 226 ? -31.722 15.972 36.155 1.00 7.40 226 PHE B C 1
ATOM 3410 O O . PHE B 1 226 ? -32.526 15.477 36.950 1.00 8.57 226 PHE B O 1
ATOM 3418 N N . LEU B 1 227 ? -31.027 15.231 35.290 1.00 7.56 227 LEU B N 1
ATOM 3419 C CA . LEU B 1 227 ? -31.224 13.787 35.203 1.00 6.15 227 LEU B CA 1
ATOM 3420 C C . LEU B 1 227 ? -30.641 13.037 36.397 1.00 8.04 227 LEU B C 1
ATOM 3421 O O . LEU B 1 227 ? -30.989 11.871 36.603 1.00 8.18 227 LEU B O 1
ATOM 3426 N N . SER B 1 228 ? -29.766 13.675 37.176 1.00 8.92 228 SER B N 1
ATOM 3427 C CA . SER B 1 228 ? -29.191 13.063 38.371 1.00 8.96 228 SER B CA 1
ATOM 3428 C C . SER B 1 228 ? -29.999 13.339 39.629 1.00 9.00 228 SER B C 1
ATOM 3429 O O . SER B 1 228 ? -29.737 12.721 40.666 1.00 11.84 228 SER B O 1
ATOM 3432 N N . SER B 1 229 ? -30.957 14.246 39.557 1.00 8.24 229 SER B N 1
ATOM 3433 C CA . SER B 1 229 ? -31.707 14.731 40.701 1.00 8.82 229 SER B CA 1
ATOM 3434 C C . SER B 1 229 ? -33.063 14.032 40.782 1.00 9.99 229 SER B C 1
ATOM 3435 O O . SER B 1 229 ? -33.509 13.354 39.850 1.00 10.46 229 SER B O 1
ATOM 3438 N N . GLU B 1 230 ? -33.727 14.211 41.925 1.00 11.21 230 GLU B N 1
ATOM 3439 C CA . GLU B 1 230 ? -35.080 13.695 42.109 1.00 11.16 230 GLU B CA 1
ATOM 3440 C C . GLU B 1 230 ? -36.101 14.325 41.165 1.00 10.55 230 GLU B C 1
ATOM 3441 O O . GLU B 1 230 ? -37.215 13.798 41.045 1.00 10.65 230 GLU B O 1
ATOM 3447 N N . LYS B 1 231 ? -35.762 15.431 40.495 1.00 9.20 231 LYS B N 1
ATOM 3448 C CA . LYS B 1 231 ? -36.721 16.067 39.595 1.00 8.49 231 LYS B CA 1
ATOM 3449 C C . LYS B 1 231 ? -37.067 15.157 38.426 1.00 9.84 231 LYS B C 1
ATOM 3450 O O . LYS B 1 231 ? -38.183 15.222 37.896 1.00 11.77 231 LYS B O 1
ATOM 3456 N N . SER B 1 232 ? -36.129 14.305 38.016 1.00 7.95 232 SER B N 1
ATOM 3457 C CA . SER B 1 232 ? -36.321 13.397 36.888 1.00 9.23 232 SER B CA 1
ATOM 3458 C C . SER B 1 232 ? -36.823 12.013 37.315 1.00 7.81 232 SER B C 1
ATOM 3459 O O . SER B 1 232 ? -36.511 11.013 36.654 1.00 6.91 232 SER B O 1
ATOM 3462 N N . SER B 1 233 ? -37.607 11.940 38.394 1.00 7.52 233 SER B N 1
ATOM 3463 C CA . SER B 1 233 ? -37.918 10.676 39.059 1.00 7.70 233 SER B CA 1
ATOM 3464 C C . SER B 1 233 ? -38.669 9.658 38.200 1.00 8.69 233 SER B C 1
ATOM 3465 O O . SER B 1 233 ? -38.619 8.469 38.533 1.00 8.56 233 SER B O 1
ATOM 3468 N N . PHE B 1 234 ? -39.363 10.061 37.123 1.00 7.08 234 PHE B N 1
ATOM 3469 C CA . PHE B 1 234 ? -40.034 9.090 36.252 1.00 6.35 234 PHE B CA 1
ATOM 3470 C C . PHE B 1 234 ? -39.306 8.928 34.923 1.00 8.13 234 PHE B C 1
ATOM 3471 O O . PHE B 1 234 ? -39.899 8.470 33.940 1.00 8.36 234 PHE B O 1
ATOM 3479 N N . MET B 1 235 ? -38.028 9.278 34.875 1.00 6.54 235 MET B N 1
ATOM 3480 C CA . MET B 1 235 ? -37.254 9.241 33.637 1.00 4.82 235 MET B CA 1
ATOM 3481 C C . MET B 1 235 ? -36.177 8.175 33.759 1.00 6.23 235 MET B C 1
ATOM 3482 O O . MET B 1 235 ? -35.291 8.277 34.613 1.00 6.50 235 MET B O 1
ATOM 3487 N N . THR B 1 236 ? -36.263 7.138 32.928 1.00 6.78 236 THR B N 1
ATOM 3488 C CA . THR B 1 236 ? -35.219 6.125 32.941 1.00 6.06 236 THR B CA 1
ATOM 3489 C C . THR B 1 236 ? -35.163 5.446 31.586 1.00 5.15 236 THR B C 1
ATOM 3490 O O . THR B 1 236 ? -36.166 5.387 30.869 1.00 6.13 236 THR B O 1
ATOM 3494 N N . GLY B 1 237 ? -33.970 4.945 31.252 1.00 6.38 237 GLY B N 1
ATOM 3495 C CA . GLY B 1 237 ? -33.699 4.294 29.979 1.00 6.55 237 GLY B CA 1
ATOM 3496 C C . GLY B 1 237 ? -33.653 5.218 28.784 1.00 8.44 237 GLY B C 1
ATOM 3497 O O . GLY B 1 237 ? -33.554 4.739 27.648 1.00 9.38 237 GLY B O 1
ATOM 3498 N N . GLY B 1 238 ? -33.734 6.523 28.999 1.00 6.26 238 GLY B N 1
ATOM 3499 C CA . GLY B 1 238 ? -33.945 7.464 27.924 1.00 5.50 238 GLY B CA 1
ATOM 3500 C C . GLY B 1 238 ? -32.669 8.124 27.443 1.00 7.05 238 GLY B C 1
ATOM 3501 O O . GLY B 1 238 ? -31.655 8.147 28.130 1.00 7.21 238 GLY B O 1
ATOM 3502 N N . TYR B 1 239 ? -32.752 8.660 26.226 1.00 6.70 239 TYR B N 1
ATOM 3503 C CA . TYR B 1 239 ? -31.677 9.412 25.591 1.00 6.68 239 TYR B CA 1
ATOM 3504 C C . TYR B 1 239 ? -32.127 10.856 25.429 1.00 6.95 239 TYR B C 1
ATOM 3505 O O . TYR B 1 239 ? -33.213 11.112 24.888 1.00 9.37 239 TYR B O 1
ATOM 3514 N N . TYR B 1 240 ? -31.294 11.789 25.892 1.00 6.14 240 TYR B N 1
ATOM 3515 C CA . TYR B 1 240 ? -31.684 13.189 26.046 1.00 7.02 240 TYR B CA 1
ATOM 3516 C C . TYR B 1 240 ? -30.681 14.085 25.337 1.00 6.09 240 TYR B C 1
ATOM 3517 O O . TYR B 1 240 ? -29.535 14.212 25.773 1.00 7.32 240 TYR B O 1
ATOM 3526 N N . LEU B 1 241 ? -31.135 14.721 24.259 1.00 7.40 241 LEU B N 1
ATOM 3527 C CA . LEU B 1 241 ? -30.281 15.573 23.442 1.00 8.88 241 LEU B CA 1
ATOM 3528 C C . LEU B 1 241 ? -29.985 16.901 24.121 1.00 7.96 241 LEU B C 1
ATOM 3529 O O . LEU B 1 241 ? -30.854 17.512 24.746 1.00 7.82 241 LEU B O 1
ATOM 3534 N N . VAL B 1 242 ? -28.762 17.378 23.934 1.00 6.37 242 VAL B N 1
ATOM 3535 C CA . VAL B 1 242 ? -28.455 18.779 24.206 1.00 7.33 242 VAL B CA 1
ATOM 3536 C C . VAL B 1 242 ? -27.586 19.213 23.031 1.00 7.50 242 VAL B C 1
ATOM 3537 O O . VAL B 1 242 ? -26.347 19.229 23.103 1.00 7.95 242 VAL B O 1
ATOM 3541 N N . ASP B 1 243 ? -28.247 19.512 21.899 1.00 6.84 243 ASP B N 1
ATOM 3542 C CA . ASP B 1 243 ? -27.571 19.494 20.605 1.00 7.74 243 ASP B CA 1
ATOM 3543 C C . ASP B 1 243 ? -27.773 20.742 19.760 1.00 8.01 243 ASP B C 1
ATOM 3544 O O . ASP B 1 243 ? -27.365 20.739 18.592 1.00 8.36 243 ASP B O 1
ATOM 3549 N N . GLY B 1 244 ? -28.396 21.791 20.296 1.00 7.42 244 GLY B N 1
ATOM 3550 C CA . GLY B 1 244 ? -28.560 23.005 19.512 1.00 7.66 244 GLY B CA 1
ATOM 3551 C C . GLY B 1 244 ? -29.346 22.806 18.239 1.00 8.49 244 GLY B C 1
ATOM 3552 O O . GLY B 1 244 ? -29.225 23.609 17.308 1.00 10.16 244 GLY B O 1
ATOM 3553 N N . GLY B 1 245 ? -30.136 21.738 18.167 1.00 7.62 245 GLY B N 1
ATOM 3554 C CA . GLY B 1 245 ? -30.910 21.426 16.986 1.00 7.60 245 GLY B CA 1
ATOM 3555 C C . GLY B 1 245 ? -30.236 20.506 15.985 1.00 7.76 245 GLY B C 1
ATOM 3556 O O . GLY B 1 245 ? -30.833 20.226 14.940 1.00 7.32 245 GLY B O 1
ATOM 3557 N N . TYR B 1 246 ? -29.021 20.031 16.266 1.00 7.64 246 TYR B N 1
ATOM 3558 C CA . TYR B 1 246 ? -28.230 19.318 15.263 1.00 6.95 246 TYR B CA 1
ATOM 3559 C C . TYR B 1 246 ? -28.995 18.157 14.645 1.00 7.60 246 TYR B C 1
ATOM 3560 O O . TYR B 1 246 ? -28.963 17.958 13.423 1.00 10.80 246 TYR B O 1
ATOM 3569 N N . THR B 1 247 ? -29.665 17.352 15.473 1.00 6.48 247 THR B N 1
ATOM 3570 C CA . THR B 1 247 ? -30.332 16.156 14.952 1.00 7.35 247 THR B CA 1
ATOM 3571 C C . THR B 1 247 ? -31.766 16.428 14.530 1.00 11.11 247 THR B C 1
ATOM 3572 O O . THR B 1 247 ? -32.444 15.512 14.047 1.00 12.52 247 THR B O 1
ATOM 3576 N N . ALA B 1 248 ? -32.238 17.662 14.673 1.00 7.94 248 ALA B N 1
ATOM 3577 C CA . ALA B 1 248 ? -33.601 17.960 14.249 1.00 8.57 248 ALA B CA 1
ATOM 3578 C C . ALA B 1 248 ? -33.740 17.963 12.731 1.00 10.67 248 ALA B C 1
ATOM 3579 O O . ALA B 1 248 ? -34.862 17.852 12.223 1.00 10.43 248 ALA B O 1
ATOM 3581 N N . VAL B 1 249 ? -32.631 18.071 12.003 1.00 9.74 249 VAL B N 1
ATOM 3582 C CA . VAL B 1 249 ? -32.664 18.128 10.544 1.00 11.11 249 VAL B CA 1
ATOM 3583 C C . VAL B 1 249 ? -31.950 16.929 9.946 1.00 12.53 249 VAL B C 1
ATOM 3584 O O . VAL B 1 249 ? -31.992 16.723 8.713 1.00 11.15 249 VAL B O 1
ATOM 3589 N N . GLY C 1 2 ? -45.114 -12.825 -12.808 1.00 29.76 2 GLY C N 1
ATOM 3590 C CA . GLY C 1 2 ? -44.613 -11.775 -11.943 1.00 17.05 2 GLY C CA 1
ATOM 3591 C C . GLY C 1 2 ? -44.935 -12.050 -10.493 1.00 16.13 2 GLY C C 1
ATOM 3592 O O . GLY C 1 2 ? -45.766 -12.908 -10.185 1.00 19.38 2 GLY C O 1
ATOM 3593 N N . ILE C 1 3 ? -44.293 -11.303 -9.589 1.00 15.67 3 ILE C N 1
ATOM 3594 C CA . ILE C 1 3 ? -44.441 -11.572 -8.158 1.00 15.06 3 ILE C CA 1
ATOM 3595 C C . ILE C 1 3 ? -45.743 -11.043 -7.583 1.00 13.68 3 ILE C C 1
ATOM 3596 O O . ILE C 1 3 ? -46.053 -11.332 -6.421 1.00 16.01 3 ILE C O 1
ATOM 3601 N N . LEU C 1 4 ? -46.513 -10.274 -8.358 1.00 13.70 4 LEU C N 1
ATOM 3602 C CA . LEU C 1 4 ? -47.834 -9.808 -7.949 1.00 14.53 4 LEU C CA 1
ATOM 3603 C C . LEU C 1 4 ? -48.932 -10.365 -8.841 1.00 14.74 4 LEU C C 1
ATOM 3604 O O . LEU C 1 4 ? -49.995 -9.743 -8.973 1.00 15.92 4 LEU C O 1
ATOM 3609 N N . ASP C 1 5 ? -48.691 -11.512 -9.470 1.00 16.52 5 ASP C N 1
ATOM 3610 C CA . ASP C 1 5 ? -49.623 -12.044 -10.451 1.00 19.24 5 ASP C CA 1
ATOM 3611 C C . ASP C 1 5 ? -51.032 -12.157 -9.879 1.00 19.26 5 ASP C C 1
ATOM 3612 O O . ASP C 1 5 ? -51.240 -12.739 -8.813 1.00 19.22 5 ASP C O 1
ATOM 3617 N N . ASN C 1 6 ? -51.990 -11.564 -10.592 1.00 20.32 6 ASN C N 1
ATOM 3618 C CA . ASN C 1 6 ? -53.423 -11.587 -10.300 1.00 25.71 6 ASN C CA 1
ATOM 3619 C C . ASN C 1 6 ? -53.799 -10.859 -9.017 1.00 22.21 6 ASN C C 1
ATOM 3620 O O . ASN C 1 6 ? -54.971 -10.906 -8.607 1.00 22.29 6 ASN C O 1
ATOM 3625 N N . LYS C 1 7 ? -52.858 -10.186 -8.369 1.00 15.51 7 LYS C N 1
ATOM 3626 C CA . LYS C 1 7 ? -53.220 -9.300 -7.272 1.00 12.13 7 LYS C CA 1
ATOM 3627 C C . LYS C 1 7 ? -53.837 -8.032 -7.835 1.00 10.54 7 LYS C C 1
ATOM 3628 O O . LYS C 1 7 ? -53.477 -7.585 -8.922 1.00 14.47 7 LYS C O 1
ATOM 3634 N N . VAL C 1 8 ? -54.772 -7.449 -7.088 1.00 11.78 8 VAL C N 1
ATOM 3635 C CA . VAL C 1 8 ? -55.349 -6.155 -7.439 1.00 10.09 8 VAL C CA 1
ATOM 3636 C C . VAL C 1 8 ? -54.724 -5.086 -6.560 1.00 9.13 8 VAL C C 1
ATOM 3637 O O . VAL C 1 8 ? -54.735 -5.209 -5.327 1.00 10.20 8 VAL C O 1
ATOM 3641 N N . ALA C 1 9 ? -54.205 -4.033 -7.192 1.00 9.75 9 ALA C N 1
ATOM 3642 C CA . ALA C 1 9 ? -53.432 -2.993 -6.524 1.00 9.09 9 ALA C CA 1
ATOM 3643 C C . ALA C 1 9 ? -54.002 -1.616 -6.843 1.00 12.90 9 ALA C C 1
ATOM 3644 O O . ALA C 1 9 ? -54.312 -1.307 -7.998 1.00 14.59 9 ALA C O 1
ATOM 3646 N N . LEU C 1 10 ? -54.122 -0.785 -5.816 1.00 8.47 10 LEU C N 1
ATOM 3647 C CA . LEU C 1 10 ? -54.564 0.598 -5.946 1.00 9.99 10 LEU C CA 1
ATOM 3648 C C . LEU C 1 10 ? -53.379 1.511 -5.650 1.00 10.28 10 LEU C C 1
ATOM 3649 O O . LEU C 1 10 ? -52.647 1.270 -4.690 1.00 11.56 10 LEU C O 1
ATOM 3654 N N . VAL C 1 11 ? -53.176 2.537 -6.477 1.00 9.41 11 VAL C N 1
ATOM 3655 C CA . VAL C 1 11 ? -52.153 3.564 -6.237 1.00 7.46 11 VAL C CA 1
ATOM 3656 C C . VAL C 1 11 ? -52.818 4.927 -6.348 1.00 10.59 11 VAL C C 1
ATOM 3657 O O . VAL C 1 11 ? -53.406 5.238 -7.387 1.00 10.00 11 VAL C O 1
ATOM 3661 N N . THR C 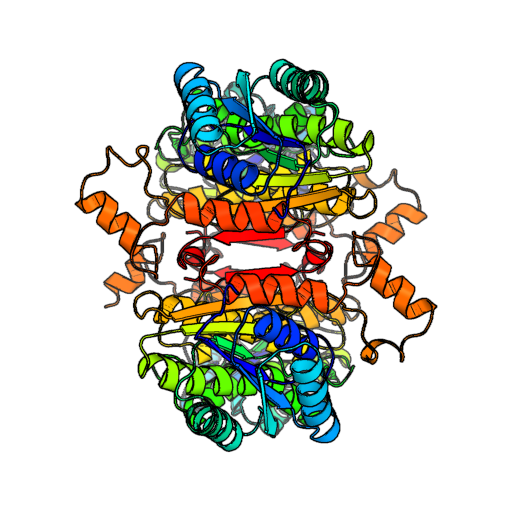1 12 ? -52.698 5.753 -5.309 1.00 10.98 12 THR C N 1
ATOM 3662 C CA . THR C 1 12 ? -53.163 7.133 -5.405 1.00 8.36 12 THR C CA 1
ATOM 3663 C C . THR C 1 12 ? -52.040 8.057 -5.867 1.00 8.13 12 THR C C 1
ATOM 3664 O O . THR C 1 12 ? -50.853 7.763 -5.701 1.00 10.02 12 THR C O 1
ATOM 3668 N N . GLY C 1 13 ? -52.428 9.176 -6.481 1.00 9.01 13 GLY C N 1
ATOM 3669 C CA . GLY C 1 13 ? -51.442 10.084 -7.042 1.00 9.68 13 GLY C CA 1
ATOM 3670 C C . GLY C 1 13 ? -50.563 9.456 -8.101 1.00 13.13 13 GLY C C 1
ATOM 3671 O O . GLY C 1 13 ? -49.383 9.807 -8.217 1.00 13.64 13 GLY C O 1
ATOM 3672 N N . ALA C 1 14 ? -51.120 8.549 -8.896 1.00 10.31 14 ALA C N 1
ATOM 3673 C CA . ALA C 1 14 ? -50.349 7.698 -9.791 1.00 9.78 14 ALA C CA 1
ATOM 3674 C C . ALA C 1 14 ? -50.137 8.295 -11.176 1.00 11.76 14 ALA C C 1
ATOM 3675 O O . ALA C 1 14 ? -49.589 7.610 -12.045 1.00 11.97 14 ALA C O 1
ATOM 3677 N N . GLY C 1 15 ? -50.548 9.546 -11.404 1.00 12.50 15 GLY C N 1
ATOM 3678 C CA . GLY C 1 15 ? -50.343 10.181 -12.695 1.00 14.32 15 GLY C CA 1
ATOM 3679 C C . GLY C 1 15 ? -48.954 10.733 -12.939 1.00 13.86 15 GLY C C 1
ATOM 3680 O O . GLY C 1 15 ? -48.645 11.124 -14.067 1.00 14.72 15 GLY C O 1
ATOM 3681 N N . SER C 1 16 ? -48.106 10.789 -11.915 1.00 13.34 16 SER C N 1
ATOM 3682 C CA . SER C 1 16 ? -46.780 11.359 -12.097 1.00 12.17 16 SER C CA 1
ATOM 3683 C C . SER C 1 16 ? -45.863 10.865 -10.989 1.00 12.64 16 SER C C 1
ATOM 3684 O O . SER C 1 16 ? -46.307 10.278 -9.998 1.00 12.58 16 SER C O 1
ATOM 3687 N N . GLY C 1 17 ? -44.568 11.107 -11.190 1.00 13.13 17 GLY C N 1
ATOM 3688 C CA . GLY C 1 17 ? -43.554 10.913 -10.161 1.00 14.04 17 GLY C CA 1
ATOM 3689 C C . GLY C 1 17 ? -43.519 9.519 -9.573 1.00 10.89 17 GLY C C 1
ATOM 3690 O O . GLY C 1 17 ? -43.583 8.499 -10.275 1.00 10.54 17 GLY C O 1
ATOM 3691 N N . ILE C 1 18 ? -43.400 9.477 -8.243 1.00 8.75 18 ILE C N 1
ATOM 3692 C CA . ILE C 1 18 ? -43.269 8.205 -7.534 1.00 7.89 18 ILE C CA 1
ATOM 3693 C C . ILE C 1 18 ? -44.488 7.320 -7.765 1.00 9.17 18 ILE C C 1
ATOM 3694 O O . ILE C 1 18 ? -44.359 6.111 -8.001 1.00 9.25 18 ILE C O 1
ATOM 3699 N N . GLY C 1 19 ? -45.690 7.897 -7.688 1.00 9.17 19 GLY C N 1
ATOM 3700 C CA . GLY C 1 19 ? -46.888 7.086 -7.847 1.00 8.31 19 GLY C CA 1
ATOM 3701 C C . GLY C 1 19 ? -46.982 6.446 -9.219 1.00 9.74 19 GLY C C 1
ATOM 3702 O O . GLY C 1 19 ? -47.403 5.289 -9.348 1.00 9.25 19 GLY C O 1
ATOM 3703 N N . LEU C 1 20 ? -46.587 7.190 -10.256 1.00 8.07 20 LEU C N 1
ATOM 3704 C CA . LEU C 1 20 ? -46.539 6.635 -11.609 1.00 9.91 20 LEU C CA 1
ATOM 3705 C C . LEU C 1 20 ? -45.553 5.474 -11.697 1.00 11.17 20 LEU C C 1
ATOM 3706 O O . LEU C 1 20 ? -45.854 4.432 -12.304 1.00 10.87 20 LEU C O 1
ATOM 3711 N N . ALA C 1 21 ? -44.373 5.625 -11.084 1.00 10.16 21 ALA C N 1
ATOM 3712 C CA . ALA C 1 21 ? -43.386 4.546 -11.107 1.00 10.52 21 ALA C CA 1
ATOM 3713 C C . ALA C 1 21 ? -43.877 3.334 -10.327 1.00 9.66 21 ALA C C 1
ATOM 3714 O O . ALA C 1 21 ? -43.624 2.188 -10.722 1.00 9.91 21 ALA C O 1
ATOM 3716 N N . VAL C 1 22 ? -44.592 3.565 -9.225 1.00 7.41 22 VAL C N 1
ATOM 3717 C CA . VAL C 1 22 ? -45.167 2.452 -8.472 1.00 7.00 22 VAL C CA 1
ATOM 3718 C C . VAL C 1 22 ? -46.215 1.722 -9.304 1.00 10.53 22 VAL C C 1
ATOM 3719 O O . VAL C 1 22 ? -46.239 0.486 -9.347 1.00 9.96 22 VAL C O 1
ATOM 3723 N N . ALA C 1 23 ? -47.097 2.474 -9.976 1.00 8.95 23 ALA C N 1
ATOM 3724 C CA . ALA C 1 23 ? -48.114 1.840 -10.814 1.00 8.88 23 ALA C CA 1
ATOM 3725 C C . ALA C 1 23 ? -47.473 0.996 -11.915 1.00 9.35 23 ALA C C 1
ATOM 3726 O O . ALA C 1 23 ? -47.890 -0.138 -12.163 1.00 10.38 23 ALA C O 1
ATOM 3728 N N . HIS C 1 24 ? -46.442 1.530 -12.571 1.00 10.70 24 HIS C N 1
ATOM 3729 C CA . HIS C 1 24 ? -45.725 0.757 -13.585 1.00 10.35 24 HIS C CA 1
ATOM 3730 C C . HIS C 1 24 ? -45.105 -0.508 -12.997 1.00 11.36 24 HIS C C 1
ATOM 3731 O O . HIS C 1 24 ? -45.172 -1.585 -13.602 1.00 10.96 24 HIS C O 1
ATOM 3738 N N . SER C 1 25 ? -44.457 -0.384 -11.837 1.00 10.10 25 SER C N 1
ATOM 3739 C CA . SER C 1 25 ? -43.812 -1.533 -11.208 1.00 10.35 25 SER C CA 1
ATOM 3740 C C . SER C 1 25 ? -44.828 -2.611 -10.858 1.00 11.04 25 SER C C 1
ATOM 3741 O O . SER C 1 25 ? -44.619 -3.806 -11.126 1.00 10.72 25 SER C O 1
ATOM 3744 N N . TYR C 1 26 ? -45.925 -2.210 -10.221 1.00 10.37 26 TYR C N 1
ATOM 3745 C CA . TYR C 1 26 ? -46.988 -3.152 -9.904 1.00 8.92 26 TYR C CA 1
ATOM 3746 C C . TYR C 1 26 ? -47.466 -3.870 -11.158 1.00 11.35 26 TYR C C 1
ATOM 3747 O O . TYR C 1 26 ? -47.637 -5.093 -11.164 1.00 10.89 26 TYR C O 1
ATOM 3756 N N . ALA C 1 27 ? -47.712 -3.113 -12.226 1.00 10.53 27 ALA C N 1
ATOM 3757 C CA . ALA C 1 27 ? -48.288 -3.712 -13.422 1.00 11.45 27 ALA C CA 1
ATOM 3758 C C . ALA C 1 27 ? -47.283 -4.602 -14.136 1.00 12.89 27 ALA C C 1
ATOM 3759 O O . ALA C 1 27 ? -47.663 -5.624 -14.719 1.00 13.83 27 ALA C O 1
ATOM 3761 N N . LYS C 1 28 ? -46.004 -4.228 -14.104 1.00 10.72 28 LYS C N 1
ATOM 3762 C CA . LYS C 1 28 ? -44.969 -5.071 -14.691 1.00 12.60 28 LYS C CA 1
ATOM 3763 C C . LYS C 1 28 ? -44.904 -6.432 -14.005 1.00 12.83 28 LYS C C 1
ATOM 3764 O O . LYS C 1 28 ? -44.585 -7.440 -14.646 1.00 15.78 28 LYS C O 1
ATOM 3770 N N . GLU C 1 29 ? -45.208 -6.487 -12.711 1.00 9.91 29 GLU C N 1
ATOM 3771 C CA . GLU C 1 29 ? -45.186 -7.736 -11.965 1.00 10.43 29 GLU C CA 1
ATOM 3772 C C . GLU C 1 29 ? -46.530 -8.450 -11.963 1.00 12.36 29 GLU C C 1
ATOM 3773 O O . GLU C 1 29 ? -46.725 -9.366 -11.159 1.00 14.15 29 GLU C O 1
ATOM 3779 N N . GLY C 1 30 ? -47.459 -8.047 -12.832 1.00 10.76 30 GLY C N 1
ATOM 3780 C CA . GLY C 1 30 ? -48.671 -8.806 -13.071 1.00 11.25 30 GLY C CA 1
ATOM 3781 C C . GLY C 1 30 ? -49.888 -8.394 -12.277 1.00 13.91 30 GLY C C 1
ATOM 3782 O O . GLY C 1 30 ? -50.909 -9.096 -12.329 1.00 14.81 30 GLY C O 1
ATOM 3783 N N . ALA C 1 31 ? -49.821 -7.296 -11.538 1.00 11.61 31 ALA C N 1
ATOM 3784 C CA . ALA C 1 31 ? -50.986 -6.850 -10.802 1.00 10.99 31 ALA C CA 1
ATOM 3785 C C . ALA C 1 31 ? -51.966 -6.173 -11.746 1.00 8.99 31 ALA C C 1
ATOM 3786 O O . ALA C 1 31 ? -51.581 -5.591 -12.762 1.00 11.20 31 ALA C O 1
ATOM 3788 N N . LYS C 1 32 ? -53.248 -6.258 -11.401 1.00 10.68 32 LYS C N 1
ATOM 3789 C CA . LYS C 1 32 ? -54.254 -5.398 -12.005 1.00 11.93 32 LYS C CA 1
ATOM 3790 C C . LYS C 1 32 ? -54.302 -4.110 -11.193 1.00 11.57 32 LYS C C 1
ATOM 3791 O O . LYS C 1 32 ? -54.612 -4.146 -9.997 1.00 11.68 32 LYS C O 1
ATOM 3797 N N . VAL C 1 33 ? -53.968 -2.988 -11.827 1.00 10.83 33 VAL C N 1
ATOM 3798 C CA . VAL C 1 33 ? -53.684 -1.744 -11.117 1.00 10.61 33 VAL C CA 1
ATOM 3799 C C . VAL C 1 33 ? -54.806 -0.745 -11.357 1.00 11.30 33 VAL C C 1
ATOM 3800 O O . VAL C 1 33 ? -55.112 -0.410 -12.509 1.00 11.82 33 VAL C O 1
ATOM 3804 N N . ILE C 1 34 ? -55.372 -0.222 -10.272 1.00 10.82 34 ILE C N 1
ATOM 3805 C CA . ILE C 1 34 ? -56.198 0.978 -10.343 1.00 10.12 34 ILE C CA 1
ATOM 3806 C C . ILE C 1 34 ? -55.266 2.172 -10.162 1.00 12.32 34 ILE C C 1
ATOM 3807 O O . ILE C 1 34 ? -54.651 2.339 -9.103 1.00 11.58 34 ILE C O 1
ATOM 3812 N N . VAL C 1 35 ? -55.130 2.966 -11.220 1.00 10.77 35 VAL C N 1
ATOM 3813 C CA . VAL C 1 35 ? -54.404 4.233 -11.199 1.00 8.68 35 VAL C CA 1
ATOM 3814 C C . VAL C 1 35 ? -55.402 5.306 -10.792 1.00 13.77 35 VAL C C 1
ATOM 3815 O O . VAL C 1 35 ? -56.378 5.548 -11.508 1.00 12.31 35 VAL C O 1
ATOM 3819 N N . SER C 1 36 ? -55.189 5.934 -9.639 1.00 10.28 36 SER C N 1
ATOM 3820 C CA . SER C 1 36 ? -56.030 7.043 -9.215 1.00 10.31 36 SER C CA 1
ATOM 3821 C C . SER C 1 36 ? -55.204 8.319 -9.199 1.00 12.43 36 SER C C 1
ATOM 3822 O O . SER C 1 36 ? -54.017 8.301 -8.855 1.00 11.83 36 SER C O 1
ATOM 3825 N N . ASP C 1 37 ? -55.833 9.419 -9.603 1.00 9.63 37 ASP C N 1
ATOM 3826 C CA . ASP C 1 37 ? -55.207 10.730 -9.568 1.00 11.12 37 ASP C CA 1
ATOM 3827 C C . ASP C 1 37 ? -56.316 11.763 -9.544 1.00 15.01 37 ASP C C 1
ATOM 3828 O O . ASP C 1 37 ? -57.439 11.492 -9.963 1.00 14.11 37 ASP C O 1
ATOM 3833 N N . ILE C 1 38 ? -55.985 12.953 -9.042 1.00 13.74 38 ILE C N 1
ATOM 3834 C CA . ILE C 1 38 ? -56.929 14.062 -9.126 1.00 16.48 38 ILE C CA 1
ATOM 3835 C C . ILE C 1 38 ? -56.947 14.680 -10.523 1.00 19.09 38 ILE C C 1
ATOM 3836 O O . ILE C 1 38 ? -57.945 15.312 -10.906 1.00 20.72 38 ILE C O 1
ATOM 3841 N N . ASN C 1 39 ? -55.886 14.478 -11.306 1.00 14.87 39 ASN C N 1
ATOM 3842 C CA . ASN C 1 39 ? -55.754 15.005 -12.661 1.00 18.22 39 ASN C CA 1
ATOM 3843 C C . ASN C 1 39 ? -56.076 13.878 -13.640 1.00 23.00 39 ASN C C 1
ATOM 3844 O O . ASN C 1 39 ? -55.297 12.927 -13.776 1.00 21.93 39 ASN C O 1
ATOM 3849 N N . GLU C 1 40 ? -57.212 13.992 -14.341 1.00 20.54 40 GLU C N 1
ATOM 3850 C CA . GLU C 1 40 ? -57.650 12.893 -15.198 1.00 22.14 40 GLU C CA 1
ATOM 3851 C C . GLU C 1 40 ? -56.775 12.739 -16.436 1.00 22.71 40 GLU C C 1
ATOM 3852 O O . GLU C 1 40 ? -56.628 11.622 -16.947 1.00 20.55 40 GLU C O 1
ATOM 3858 N N . ASP C 1 41 ? -56.195 13.828 -16.944 1.00 21.03 41 ASP C N 1
ATOM 3859 C CA . ASP C 1 41 ? -55.311 13.694 -18.099 1.00 22.90 41 ASP C CA 1
ATOM 3860 C C . ASP C 1 41 ? -54.062 12.902 -17.737 1.00 19.95 41 ASP C C 1
ATOM 3861 O O . ASP C 1 41 ? -53.646 12.007 -18.481 1.00 19.99 41 ASP C O 1
ATOM 3866 N N . HIS C 1 42 ? -53.460 13.210 -16.585 1.00 18.91 42 HIS C N 1
ATOM 3867 C CA . HIS C 1 42 ? -52.300 12.447 -16.126 1.00 17.71 42 HIS C CA 1
ATOM 3868 C C . HIS C 1 42 ? -52.677 10.995 -15.865 1.00 15.10 42 HIS C C 1
ATOM 3869 O O . HIS C 1 42 ? -51.947 10.070 -16.247 1.00 13.90 42 HIS C O 1
ATOM 3876 N N . GLY C 1 43 ? -53.805 10.785 -15.185 1.00 16.48 43 GLY C N 1
ATOM 3877 C CA . GLY C 1 43 ? -54.213 9.437 -14.837 1.00 13.98 43 GLY C CA 1
ATOM 3878 C C . GLY C 1 43 ? -54.498 8.590 -16.058 1.00 18.28 43 GLY C C 1
ATOM 3879 O O . GLY C 1 43 ? -54.082 7.431 -16.132 1.00 13.40 43 GLY C O 1
ATOM 3880 N N . ASN C 1 44 ? -55.207 9.162 -17.037 1.00 16.32 44 ASN C N 1
ATOM 3881 C CA . ASN C 1 44 ? -55.497 8.423 -18.259 1.00 16.58 44 ASN C CA 1
ATOM 3882 C C . ASN C 1 44 ? -54.222 8.104 -19.022 1.00 14.68 44 ASN C C 1
ATOM 3883 O O . ASN C 1 44 ? -54.070 6.992 -19.551 1.00 15.35 44 ASN C O 1
ATOM 3888 N N . LYS C 1 45 ? -53.291 9.060 -19.098 1.00 15.12 45 LYS C N 1
ATOM 3889 C CA . LYS C 1 45 ? -52.055 8.808 -19.832 1.00 16.09 45 LYS C CA 1
ATOM 3890 C C . LYS C 1 45 ? -51.220 7.736 -19.145 1.00 16.78 45 LYS C C 1
ATOM 3891 O O . LYS C 1 45 ? -50.595 6.901 -19.814 1.00 15.29 45 LYS C O 1
ATOM 3897 N N . ALA C 1 46 ? -51.207 7.736 -17.808 1.00 16.21 46 ALA C N 1
ATOM 3898 C CA . ALA C 1 46 ? -50.494 6.700 -17.070 1.00 15.42 46 ALA C CA 1
ATOM 3899 C C . ALA C 1 46 ? -51.029 5.318 -17.415 1.00 14.63 46 ALA C C 1
ATOM 3900 O O . ALA C 1 46 ? -50.261 4.376 -17.652 1.00 14.29 46 ALA C O 1
ATOM 3902 N N . VAL C 1 47 ? -52.356 5.182 -17.437 1.00 12.86 47 VAL C N 1
ATOM 3903 C CA . VAL C 1 47 ? -52.985 3.904 -17.743 1.00 11.00 47 VAL C CA 1
ATOM 3904 C C . VAL C 1 47 ? -52.626 3.468 -19.155 1.00 14.09 47 VAL C C 1
ATOM 3905 O O . VAL C 1 47 ? -52.242 2.314 -19.390 1.00 13.73 47 VAL C O 1
ATOM 3909 N N . GLU C 1 48 ? -52.724 4.390 -20.118 1.00 14.85 48 GLU C N 1
ATOM 3910 C CA . GLU C 1 48 ? -52.412 4.020 -21.495 1.00 14.97 48 GLU C CA 1
ATOM 3911 C C . GLU C 1 48 ? -50.960 3.586 -21.645 1.00 15.70 48 GLU C C 1
ATOM 3912 O O . GLU C 1 48 ? -50.670 2.660 -22.412 1.00 15.76 48 GLU C O 1
ATOM 3918 N N . ASP C 1 49 ? -50.046 4.205 -20.887 1.00 12.45 49 ASP C N 1
ATOM 3919 C CA . ASP C 1 49 ? -48.631 3.840 -20.962 1.00 13.42 49 ASP C CA 1
ATOM 3920 C C . ASP C 1 49 ? -48.377 2.485 -20.319 1.00 12.19 49 ASP C C 1
ATOM 3921 O O . ASP C 1 49 ? -47.541 1.714 -20.800 1.00 12.96 49 ASP C O 1
ATOM 3926 N N . ILE C 1 50 ? -49.074 2.187 -19.219 1.00 11.14 50 ILE C N 1
ATOM 3927 C CA . ILE C 1 50 ? -48.962 0.872 -18.594 1.00 9.82 50 ILE C CA 1
ATOM 3928 C C . ILE C 1 50 ? -49.452 -0.208 -19.547 1.00 13.30 50 ILE C C 1
ATOM 3929 O O . ILE C 1 50 ? -48.823 -1.263 -19.693 1.00 13.18 50 ILE C O 1
ATOM 3934 N N . LYS C 1 51 ? -50.575 0.048 -20.224 1.00 12.72 51 LYS C N 1
ATOM 3935 C CA . LYS C 1 51 ? -51.118 -0.951 -21.140 1.00 11.52 51 LYS C CA 1
ATOM 3936 C C . LYS C 1 51 ? -50.229 -1.126 -22.361 1.00 12.83 51 LYS C C 1
ATOM 3937 O O . LYS C 1 51 ? -50.136 -2.236 -22.898 1.00 13.92 51 LYS C O 1
ATOM 3943 N N . ALA C 1 52 ? -49.555 -0.056 -22.798 1.00 11.68 52 ALA C N 1
ATOM 3944 C CA . ALA C 1 52 ? -48.639 -0.146 -23.931 1.00 12.93 52 ALA C CA 1
ATOM 3945 C C . ALA C 1 52 ? -47.459 -1.061 -23.647 1.00 17.54 52 ALA C C 1
ATOM 3946 O O . ALA C 1 52 ? -46.871 -1.603 -24.587 1.00 17.22 52 ALA C O 1
ATOM 3948 N N . GLN C 1 53 ? -47.091 -1.240 -22.383 1.00 13.14 53 GLN C N 1
ATOM 3949 C CA . GLN C 1 53 ? -46.071 -2.218 -22.027 1.00 15.93 53 GLN C CA 1
ATOM 3950 C C . GLN C 1 53 ? -46.637 -3.608 -21.784 1.00 18.36 53 GLN C C 1
ATOM 3951 O O . GLN C 1 53 ? -45.889 -4.500 -21.369 1.00 24.14 53 GLN C O 1
ATOM 3957 N N . GLY C 1 54 ? -47.926 -3.818 -22.014 1.00 16.29 54 GLY C N 1
ATOM 3958 C CA . GLY C 1 54 ? -48.517 -5.125 -21.814 1.00 16.36 54 GLY C CA 1
ATOM 3959 C C . GLY C 1 54 ? -49.184 -5.356 -20.475 1.00 19.52 54 GLY C C 1
ATOM 3960 O O . GLY C 1 54 ? -49.620 -6.485 -20.212 1.00 16.88 54 GLY C O 1
ATOM 3961 N N . GLY C 1 55 ? -49.292 -4.327 -19.625 1.00 16.29 55 GLY C N 1
ATOM 3962 C CA . GLY C 1 55 ? -49.888 -4.475 -18.313 1.00 13.74 55 GLY C CA 1
ATOM 3963 C C . GLY C 1 55 ? -51.382 -4.191 -18.304 1.00 13.00 55 GLY C C 1
ATOM 3964 O O . GLY C 1 55 ? -51.982 -3.801 -19.304 1.00 15.38 55 GLY C O 1
ATOM 3965 N N . GLU C 1 56 ? -51.985 -4.390 -17.132 1.00 12.39 56 GLU C N 1
ATOM 3966 C CA . GLU C 1 56 ? -53.420 -4.211 -16.937 1.00 11.36 56 GLU C CA 1
ATOM 3967 C C . GLU C 1 56 ? -53.655 -3.092 -15.934 1.00 13.78 56 GLU C C 1
ATOM 3968 O O . GLU C 1 56 ? -53.200 -3.180 -14.786 1.00 12.77 56 GLU C O 1
ATOM 3974 N N . ALA C 1 57 ? -54.367 -2.050 -16.359 1.00 12.29 57 ALA C N 1
ATOM 3975 C CA . ALA C 1 57 ? -54.644 -0.919 -15.478 1.00 11.98 57 ALA C CA 1
ATOM 3976 C C . ALA C 1 57 ? -55.927 -0.221 -15.910 1.00 13.26 57 ALA C C 1
ATOM 3977 O O . ALA C 1 57 ? -56.335 -0.288 -17.071 1.00 13.94 57 ALA C O 1
ATOM 3979 N N . SER C 1 58 ? -56.547 0.473 -14.951 1.00 12.96 58 SER C N 1
ATOM 3980 C CA . SER C 1 58 ? -57.753 1.262 -15.183 1.00 12.62 58 SER C CA 1
ATOM 3981 C C . SER C 1 58 ? -57.680 2.517 -14.325 1.00 12.25 58 SER C C 1
ATOM 3982 O O . SER C 1 58 ? -57.114 2.495 -13.228 1.00 12.75 58 SER C O 1
ATOM 3985 N N . PHE C 1 59 ? -58.260 3.608 -14.823 1.00 13.26 59 PHE C N 1
ATOM 3986 C CA . PHE C 1 59 ? -58.195 4.891 -14.138 1.00 13.58 59 PHE C CA 1
ATOM 3987 C C . PHE C 1 59 ? -59.473 5.172 -13.354 1.00 16.71 59 PHE C C 1
ATOM 3988 O O . PHE C 1 59 ? -60.581 4.938 -13.847 1.00 17.38 59 PHE C O 1
ATOM 3996 N N . VAL C 1 60 ? -59.309 5.678 -12.128 1.00 14.01 60 VAL C N 1
ATOM 3997 C CA . VAL C 1 60 ? -60.426 6.138 -11.302 1.00 13.78 60 VAL C CA 1
ATOM 3998 C C . VAL C 1 60 ? -60.017 7.449 -10.640 1.00 17.79 60 VAL C C 1
ATOM 3999 O O . VAL C 1 60 ? -59.060 7.480 -9.857 1.00 14.14 60 VAL C O 1
ATOM 4003 N N . LYS C 1 61 ? -60.742 8.522 -10.943 1.00 16.49 61 LYS C N 1
ATOM 4004 C CA . LYS C 1 61 ? -60.439 9.836 -10.385 1.00 15.96 61 LYS C CA 1
ATOM 4005 C C . LYS C 1 61 ? -60.801 9.893 -8.908 1.00 16.02 61 LYS C C 1
ATOM 4006 O O . LYS C 1 61 ? -61.841 9.377 -8.486 1.00 16.41 61 LYS C O 1
ATOM 4012 N N . ALA C 1 62 ? -59.940 10.532 -8.114 1.00 13.71 62 ALA C N 1
ATOM 4013 C CA . ALA C 1 62 ? -60.252 10.740 -6.709 1.00 11.38 62 ALA C CA 1
ATOM 4014 C C . ALA C 1 62 ? -59.412 11.883 -6.156 1.00 14.41 62 ALA C C 1
ATOM 4015 O O . ALA C 1 62 ? -58.245 12.057 -6.529 1.00 14.84 62 ALA C O 1
ATOM 4017 N N . ASP C 1 63 ? -60.043 12.670 -5.286 1.00 12.71 63 ASP C N 1
ATOM 4018 C CA . ASP C 1 63 ? -59.377 13.636 -4.420 1.00 12.21 63 ASP C CA 1
ATOM 4019 C C . ASP C 1 63 ? -59.318 12.990 -3.043 1.00 11.28 63 ASP C C 1
ATOM 4020 O O . ASP C 1 63 ? -60.355 12.815 -2.388 1.00 13.71 63 ASP C O 1
ATOM 4025 N N . THR C 1 64 ? -58.111 12.608 -2.613 1.00 13.75 64 THR C N 1
ATOM 4026 C CA . THR C 1 64 ? -57.998 11.829 -1.383 1.00 12.99 64 THR C CA 1
ATOM 4027 C C . THR C 1 64 ? -58.360 12.627 -0.140 1.00 11.07 64 THR C C 1
ATOM 4028 O O . THR C 1 64 ? -58.551 12.022 0.923 1.00 13.98 64 THR C O 1
ATOM 4032 N N . SER C 1 65 ? -58.470 13.953 -0.234 1.00 12.73 65 SER C N 1
ATOM 4033 C CA . SER C 1 65 ? -58.907 14.720 0.931 1.00 13.27 65 SER C CA 1
ATOM 4034 C C . SER C 1 65 ? -60.402 14.576 1.192 1.00 13.88 65 SER C C 1
ATOM 4035 O O . SER C 1 65 ? -60.875 14.978 2.262 1.00 13.71 65 SER C O 1
ATOM 4038 N N . ASN C 1 66 ? -61.152 13.997 0.251 1.00 13.41 66 ASN C N 1
ATOM 4039 C CA . ASN C 1 66 ? -62.584 13.801 0.405 1.00 13.93 66 ASN C CA 1
ATOM 4040 C C . ASN C 1 66 ? -62.844 12.353 0.792 1.00 13.93 66 ASN C C 1
ATOM 4041 O O . ASN C 1 66 ? -62.660 11.462 -0.053 1.00 12.83 66 ASN C O 1
ATOM 4046 N N . PRO C 1 67 ? -63.269 12.059 2.026 1.00 12.04 67 PRO C N 1
ATOM 4047 C CA . PRO C 1 67 ? -63.452 10.648 2.410 1.00 8.64 67 PRO C CA 1
ATOM 4048 C C . PRO C 1 67 ? -64.486 9.935 1.559 1.00 10.77 67 PRO C C 1
ATOM 4049 O O . PRO C 1 67 ? -64.325 8.737 1.292 1.00 13.03 67 PRO C O 1
ATOM 4053 N N . GLU C 1 68 ? -65.532 10.637 1.108 1.00 12.58 68 GLU C N 1
ATOM 4054 C CA . GLU C 1 68 ? -66.516 10.006 0.230 1.00 14.35 68 GLU C CA 1
ATOM 4055 C C . GLU C 1 68 ? -65.874 9.516 -1.057 1.00 13.92 68 GLU C C 1
ATOM 4056 O O . GLU C 1 68 ? -66.218 8.438 -1.562 1.00 15.57 68 GLU C O 1
ATOM 4062 N N . GLU C 1 69 ? -64.958 10.309 -1.618 1.00 11.64 69 GLU C N 1
ATOM 4063 C CA . GLU C 1 69 ? -64.323 9.915 -2.870 1.00 11.04 69 GLU C CA 1
ATOM 4064 C C . GLU C 1 69 ? -63.370 8.749 -2.663 1.00 13.61 69 GLU C C 1
ATOM 4065 O O . GLU C 1 69 ? -63.266 7.877 -3.534 1.00 13.31 69 GLU C O 1
ATOM 4071 N N . VAL C 1 70 ? -62.686 8.696 -1.513 1.00 12.04 70 VAL C N 1
ATOM 4072 C CA . VAL C 1 70 ? -61.791 7.572 -1.248 1.00 11.33 70 VAL C CA 1
ATOM 4073 C C . VAL C 1 70 ? -62.592 6.292 -1.046 1.00 12.80 70 VAL C C 1
ATOM 4074 O O . VAL C 1 70 ? -62.222 5.219 -1.550 1.00 11.28 70 VAL C O 1
ATOM 4078 N N . GLU C 1 71 ? -63.704 6.381 -0.312 1.00 10.69 71 GLU C N 1
ATOM 4079 C CA . GLU C 1 71 ? -64.569 5.220 -0.140 1.00 11.14 71 GLU C CA 1
ATOM 4080 C C . GLU C 1 71 ? -65.071 4.722 -1.488 1.00 11.58 71 GLU C C 1
ATOM 4081 O O . GLU C 1 71 ? -65.053 3.516 -1.762 1.00 11.75 71 GLU C O 1
ATOM 4087 N N . ALA C 1 72 ? -65.504 5.648 -2.351 1.00 13.15 72 ALA C N 1
ATOM 4088 C CA . ALA C 1 72 ? -65.992 5.275 -3.670 1.00 12.31 72 ALA C CA 1
ATOM 4089 C C . ALA C 1 72 ? -64.877 4.697 -4.532 1.00 11.61 72 ALA C C 1
ATOM 4090 O O . ALA C 1 72 ? -65.132 3.815 -5.364 1.00 12.45 72 ALA C O 1
ATOM 4092 N N . LEU C 1 73 ? -63.645 5.186 -4.347 1.00 12.90 73 LEU C N 1
ATOM 4093 C CA . LEU C 1 73 ? -62.501 4.670 -5.090 1.00 10.93 73 LEU C CA 1
ATOM 4094 C C . LEU C 1 73 ? -62.240 3.208 -4.754 1.00 10.97 73 LEU C C 1
ATOM 4095 O O . LEU C 1 73 ? -62.003 2.395 -5.653 1.00 13.24 73 LEU C O 1
ATOM 4100 N N . VAL C 1 74 ? -62.282 2.851 -3.465 1.00 10.45 74 VAL C N 1
ATOM 4101 C CA . VAL C 1 74 ? -62.125 1.452 -3.082 1.00 9.28 74 VAL C CA 1
ATOM 4102 C C . VAL C 1 74 ? -63.295 0.624 -3.607 1.00 11.92 74 VAL C C 1
ATOM 4103 O O . VAL C 1 74 ? -63.106 -0.492 -4.113 1.00 14.11 74 VAL C O 1
ATOM 4107 N N . LYS C 1 75 ? -64.515 1.157 -3.516 1.00 13.76 75 LYS C N 1
ATOM 4108 C CA . LYS C 1 75 ? -65.666 0.410 -4.018 1.00 15.46 75 LYS C CA 1
ATOM 4109 C C . LYS C 1 75 ? -65.553 0.177 -5.517 1.00 13.06 75 LYS C C 1
ATOM 4110 O O . LYS C 1 75 ? -65.904 -0.903 -6.019 1.00 13.14 75 LYS C O 1
ATOM 4116 N N . ARG C 1 76 ? -65.066 1.183 -6.250 1.00 11.93 76 ARG C N 1
ATOM 4117 C CA . ARG C 1 76 ? -64.922 1.064 -7.697 1.00 12.12 76 ARG C CA 1
ATOM 4118 C C . ARG C 1 76 ? -63.825 0.071 -8.065 1.00 15.00 76 ARG C C 1
ATOM 4119 O O . ARG C 1 76 ? -63.953 -0.667 -9.049 1.00 13.40 76 ARG C O 1
ATOM 4127 N N . THR C 1 77 ? -62.735 0.045 -7.291 1.00 11.65 77 THR C N 1
ATOM 4128 C CA . THR C 1 77 ? -61.700 -0.969 -7.481 1.00 11.11 77 THR C CA 1
ATOM 4129 C C . THR C 1 77 ? -62.288 -2.371 -7.408 1.00 11.45 77 THR C C 1
ATOM 4130 O O . THR C 1 77 ? -61.980 -3.235 -8.239 1.00 11.66 77 THR C O 1
ATOM 4134 N N . VAL C 1 78 ? -63.124 -2.615 -6.399 1.00 12.48 78 VAL C N 1
ATOM 4135 C CA . VAL C 1 78 ? -63.747 -3.922 -6.232 1.00 14.38 78 VAL C CA 1
ATOM 4136 C C . VAL C 1 78 ? -64.731 -4.183 -7.366 1.00 14.97 78 VAL C C 1
ATOM 4137 O O . VAL C 1 78 ? -64.829 -5.306 -7.878 1.00 15.38 78 VAL C O 1
ATOM 4141 N N . GLU C 1 79 ? -65.456 -3.149 -7.790 1.00 13.06 79 GLU C N 1
ATOM 4142 C CA . GLU C 1 79 ? -66.403 -3.313 -8.891 1.00 16.49 79 GLU C CA 1
ATOM 4143 C C . GLU C 1 79 ? -65.689 -3.704 -10.178 1.00 16.70 79 GLU C C 1
ATOM 4144 O O . GLU C 1 79 ? -66.192 -4.533 -10.950 1.00 17.49 79 GLU C O 1
ATOM 4150 N N . ILE C 1 80 ? -64.507 -3.131 -10.413 1.00 13.72 80 ILE C N 1
ATOM 4151 C CA . ILE C 1 80 ? -63.783 -3.354 -11.661 1.00 12.75 80 ILE C CA 1
ATOM 4152 C C . ILE C 1 80 ? -63.022 -4.671 -11.619 1.00 14.48 80 ILE C C 1
ATOM 4153 O O . ILE C 1 80 ? -63.100 -5.480 -12.554 1.00 15.91 80 ILE C O 1
ATOM 4158 N N . TYR C 1 81 ? -62.274 -4.917 -10.538 1.00 13.38 81 TYR C N 1
ATOM 4159 C CA . TYR C 1 81 ? -61.376 -6.059 -10.484 1.00 13.94 81 TYR C CA 1
ATOM 4160 C C . TYR C 1 81 ? -61.745 -7.100 -9.432 1.00 13.56 81 TYR C C 1
ATOM 4161 O O . TYR C 1 81 ? -61.066 -8.131 -9.342 1.00 17.31 81 TYR C O 1
ATOM 4170 N N . GLY C 1 82 ? -62.772 -6.864 -8.614 1.00 15.26 82 GLY C N 1
ATOM 4171 C CA . GLY C 1 82 ? -63.338 -7.902 -7.771 1.00 16.78 82 GLY C CA 1
ATOM 4172 C C . GLY C 1 82 ? -62.800 -7.998 -6.361 1.00 17.73 82 GLY C C 1
ATOM 4173 O O . GLY C 1 82 ? -63.374 -8.732 -5.544 1.00 16.17 82 GLY C O 1
ATOM 4174 N N . ARG C 1 83 ? -61.729 -7.288 -6.038 1.00 13.26 83 ARG C N 1
ATOM 4175 C CA . ARG C 1 83 ? -61.076 -7.443 -4.745 1.00 13.27 83 ARG C CA 1
ATOM 4176 C C . ARG C 1 83 ? -60.031 -6.342 -4.643 1.00 11.82 83 ARG C C 1
ATOM 4177 O O . ARG C 1 83 ? -59.800 -5.593 -5.601 1.00 12.23 83 ARG C O 1
ATOM 4185 N N . LEU C 1 84 ? -59.396 -6.255 -3.470 1.00 11.94 84 LEU C N 1
ATOM 4186 C CA . LEU C 1 84 ? -58.275 -5.341 -3.250 1.00 10.15 84 LEU C CA 1
ATOM 4187 C C . LEU C 1 84 ? -57.212 -6.054 -2.431 1.00 9.52 84 LEU C C 1
ATOM 4188 O O . LEU C 1 84 ? -57.462 -6.429 -1.282 1.00 11.18 84 LEU C O 1
ATOM 4193 N N . ASP C 1 85 ? -56.019 -6.221 -3.010 1.00 9.78 85 ASP C N 1
ATOM 4194 C CA . ASP C 1 85 ? -54.935 -6.923 -2.339 1.00 9.26 85 ASP C CA 1
ATOM 4195 C C . ASP C 1 85 ? -53.813 -6.014 -1.872 1.00 8.48 85 ASP C C 1
ATOM 4196 O O . ASP C 1 85 ? -53.157 -6.327 -0.875 1.00 10.47 85 ASP C O 1
ATOM 4201 N N . ILE C 1 86 ? -53.575 -4.919 -2.582 1.00 9.58 86 ILE C N 1
ATOM 4202 C CA . ILE C 1 86 ? -52.424 -4.049 -2.360 1.00 7.89 86 ILE C CA 1
ATOM 4203 C C . ILE C 1 86 ? -52.883 -2.611 -2.524 1.00 8.96 86 ILE C C 1
ATOM 4204 O O . ILE C 1 86 ? -53.645 -2.302 -3.441 1.00 8.98 86 ILE C O 1
ATOM 4209 N N . ALA C 1 87 ? -52.420 -1.721 -1.642 1.00 8.38 87 ALA C N 1
ATOM 4210 C CA . ALA C 1 87 ? -52.717 -0.310 -1.809 1.00 8.16 87 ALA C CA 1
ATOM 4211 C C . ALA C 1 87 ? -51.496 0.507 -1.440 1.00 8.20 87 ALA C C 1
ATOM 4212 O O . ALA C 1 87 ? -50.850 0.246 -0.421 1.00 8.70 87 ALA C O 1
ATOM 4214 N N . CYS C 1 88 ? -51.199 1.507 -2.261 1.00 6.25 88 CYS C N 1
ATOM 4215 C CA . CYS C 1 88 ? -50.112 2.438 -1.978 1.00 6.24 88 CYS C CA 1
ATOM 4216 C C . CYS C 1 88 ? -50.710 3.841 -1.891 1.00 6.81 88 CYS C C 1
ATOM 4217 O O . CYS C 1 88 ? -51.201 4.379 -2.889 1.00 7.76 88 CYS C O 1
ATOM 4220 N N . ASN C 1 89 ? -50.706 4.411 -0.684 1.00 7.57 89 ASN C N 1
ATOM 4221 C CA . ASN C 1 89 ? -51.275 5.738 -0.427 1.00 7.24 89 ASN C CA 1
ATOM 4222 C C . ASN C 1 89 ? -50.178 6.763 -0.651 1.00 8.31 89 ASN C C 1
ATOM 4223 O O . ASN C 1 89 ? -49.399 7.081 0.249 1.00 10.05 89 ASN C O 1
ATOM 4228 N N . ASN C 1 90 ? -50.136 7.302 -1.866 1.00 7.50 90 ASN C N 1
ATOM 4229 C CA . ASN C 1 90 ? -49.009 8.090 -2.340 1.00 8.55 90 ASN C CA 1
ATOM 4230 C C . ASN C 1 90 ? -49.329 9.553 -2.614 1.00 12.44 90 ASN C C 1
ATOM 4231 O O . ASN C 1 90 ? -48.420 10.383 -2.533 1.00 13.17 90 ASN C O 1
ATOM 4236 N N . ALA C 1 91 ? -50.582 9.899 -2.915 1.00 9.96 91 ALA C N 1
ATOM 4237 C CA . ALA C 1 91 ? -50.916 11.274 -3.277 1.00 12.39 91 ALA C CA 1
ATOM 4238 C C . ALA C 1 91 ? -50.527 12.237 -2.160 1.00 12.07 91 ALA C C 1
ATOM 4239 O O . ALA C 1 91 ? -50.831 12.001 -0.988 1.00 13.34 91 ALA C O 1
ATOM 4241 N N . GLY C 1 92 ? -49.842 13.321 -2.530 1.00 13.35 92 GLY C N 1
ATOM 4242 C CA . GLY C 1 92 ? -49.426 14.309 -1.547 1.00 14.45 92 GLY C CA 1
ATOM 4243 C C . GLY C 1 92 ? -49.083 15.628 -2.210 1.00 15.49 92 GLY C C 1
ATOM 4244 O O . GLY C 1 92 ? -48.906 15.711 -3.428 1.00 19.79 92 GLY C O 1
ATOM 4245 N N . ILE C 1 93 ? -48.989 16.673 -1.382 1.00 14.58 93 ILE C N 1
ATOM 4246 C CA . ILE C 1 93 ? -48.608 18.009 -1.831 1.00 17.68 93 ILE C CA 1
ATOM 4247 C C . ILE C 1 93 ? -47.524 18.551 -0.904 1.00 14.56 93 ILE C C 1
ATOM 4248 O O . ILE C 1 93 ? -47.401 18.144 0.251 1.00 13.98 93 ILE C O 1
ATOM 4253 N N . GLY C 1 94 ? -46.741 19.497 -1.424 1.00 17.33 94 GLY C N 1
ATOM 4254 C CA . GLY C 1 94 ? -45.651 20.070 -0.652 1.00 20.28 94 GLY C CA 1
ATOM 4255 C C . GLY C 1 94 ? -46.029 21.226 0.259 1.00 18.47 94 GLY C C 1
ATOM 4256 O O . GLY C 1 94 ? -45.419 21.405 1.321 1.00 19.19 94 GLY C O 1
ATOM 4257 N N . GLY C 1 95 ? -47.023 22.021 -0.136 1.00 21.08 95 GLY C N 1
ATOM 4258 C CA . GLY C 1 95 ? -47.458 23.158 0.652 1.00 19.10 95 GLY C CA 1
ATOM 4259 C C . GLY C 1 95 ? -46.607 24.396 0.424 1.00 15.66 95 GLY C C 1
ATOM 4260 O O . GLY C 1 95 ? -45.571 24.372 -0.236 1.00 20.16 95 GLY C O 1
ATOM 4261 N N . GLU C 1 96 ? -47.057 25.509 0.996 1.00 16.75 96 GLU C N 1
ATOM 4262 C CA . GLU C 1 96 ? -46.263 26.720 0.890 1.00 16.97 96 GLU C CA 1
ATOM 4263 C C . GLU C 1 96 ? -44.998 26.604 1.740 1.00 16.86 96 GLU C C 1
ATOM 4264 O O . GLU C 1 96 ? -44.879 25.746 2.625 1.00 15.98 96 GLU C O 1
ATOM 4270 N N . GLN C 1 97 ? -44.034 27.467 1.446 1.00 15.24 97 GLN C N 1
ATOM 4271 C CA . GLN C 1 97 ? -42.806 27.567 2.221 1.00 16.69 97 GLN C CA 1
ATOM 4272 C C . GLN C 1 97 ? -42.862 28.847 3.039 1.00 15.56 97 GLN C C 1
ATOM 4273 O O . GLN C 1 97 ? -42.930 29.946 2.476 1.00 19.20 97 GLN C O 1
ATOM 4279 N N . ALA C 1 98 ? -42.838 28.700 4.362 1.00 11.95 98 ALA C N 1
ATOM 4280 C CA . ALA C 1 98 ? -42.912 29.823 5.281 1.00 10.71 98 ALA C CA 1
ATOM 4281 C C . ALA C 1 98 ? -42.475 29.337 6.653 1.00 11.88 98 ALA C C 1
ATOM 4282 O O . ALA C 1 98 ? -42.598 28.151 6.970 1.00 11.83 98 ALA C O 1
ATOM 4284 N N . LEU C 1 99 ? -41.947 30.259 7.451 1.00 12.09 99 LEU C N 1
ATOM 4285 C CA . LEU C 1 99 ? -41.654 29.947 8.841 1.00 11.94 99 LEU C CA 1
ATOM 4286 C C . LEU C 1 99 ? -42.936 29.533 9.543 1.00 10.33 99 LEU C C 1
ATOM 4287 O O . LEU C 1 99 ? -44.030 29.981 9.189 1.00 10.64 99 LEU C O 1
ATOM 4292 N N . ALA C 1 100 ? -42.799 28.669 10.553 1.00 9.72 100 ALA C N 1
ATOM 4293 C CA . ALA C 1 100 ? -43.983 28.182 11.250 1.00 10.60 100 ALA C CA 1
ATOM 4294 C C . ALA C 1 100 ? -44.843 29.327 11.778 1.00 12.01 100 ALA C C 1
ATOM 4295 O O . ALA C 1 100 ? -46.075 29.284 11.688 1.00 12.08 100 ALA C O 1
ATOM 4297 N N . GLY C 1 101 ? -44.215 30.359 12.341 1.00 10.95 101 GLY C N 1
ATOM 4298 C CA . GLY C 1 101 ? -44.975 31.490 12.837 1.00 12.78 101 GLY C CA 1
ATOM 4299 C C . GLY C 1 101 ? -45.669 32.288 11.749 1.00 13.51 101 GLY C C 1
ATOM 4300 O O . GLY C 1 101 ? -46.604 33.040 12.045 1.00 15.74 101 GLY C O 1
ATOM 4301 N N . ASP C 1 102 ? -45.239 32.130 10.501 1.00 10.70 102 ASP C N 1
ATOM 4302 C CA . ASP C 1 102 ? -45.843 32.803 9.357 1.00 12.97 102 ASP C CA 1
ATOM 4303 C C . ASP C 1 102 ? -46.761 31.893 8.551 1.00 12.92 102 ASP C C 1
ATOM 4304 O O . ASP C 1 102 ? -47.317 32.338 7.539 1.00 15.41 102 ASP C O 1
ATOM 4309 N N . TYR C 1 103 ? -46.945 30.641 8.972 1.00 9.25 103 TYR C N 1
ATOM 4310 C CA . TYR C 1 103 ? -47.567 29.646 8.105 1.00 9.78 103 TYR C CA 1
ATOM 4311 C C . TYR C 1 103 ? -49.062 29.900 7.996 1.00 11.19 103 TYR C C 1
ATOM 4312 O O . TYR C 1 103 ? -49.745 30.101 9.005 1.00 13.58 103 TYR C O 1
ATOM 4321 N N . GLY C 1 104 ? -49.571 29.888 6.769 1.00 11.85 104 GLY C N 1
ATOM 4322 C CA . GLY C 1 104 ? -50.976 30.185 6.564 1.00 11.48 104 GLY C CA 1
ATOM 4323 C C . GLY C 1 104 ? -51.867 29.103 7.144 1.00 11.45 104 GLY C C 1
ATOM 4324 O O . GLY C 1 104 ? -51.570 27.911 7.063 1.00 11.00 104 GLY C O 1
ATOM 4325 N N . LEU C 1 105 ? -52.984 29.532 7.730 1.00 11.05 105 LEU C N 1
ATOM 4326 C CA . LEU C 1 105 ? -53.982 28.575 8.186 1.00 10.21 105 LEU C CA 1
ATOM 4327 C C . LEU C 1 105 ? -54.474 27.729 7.025 1.00 15.68 105 LEU C C 1
ATOM 4328 O O . LEU C 1 105 ? -54.653 26.514 7.168 1.00 13.04 105 LEU C O 1
ATOM 4333 N N . ASP C 1 106 ? -54.673 28.357 5.858 1.00 13.57 106 ASP C N 1
ATOM 4334 C CA . ASP C 1 106 ? -55.144 27.615 4.693 1.00 14.07 106 ASP C CA 1
ATOM 4335 C C . ASP C 1 106 ? -54.128 26.573 4.247 1.00 12.76 106 ASP C C 1
ATOM 4336 O O . ASP C 1 106 ? -54.495 25.426 3.972 1.00 12.13 106 ASP C O 1
ATOM 4341 N N . SER C 1 107 ? -52.842 26.931 4.200 1.00 13.85 107 SER C N 1
ATOM 4342 C CA . SER C 1 107 ? -51.867 25.957 3.727 1.00 14.45 107 SER C CA 1
ATOM 4343 C C . SER C 1 107 ? -51.676 24.833 4.738 1.00 12.18 107 SER C C 1
ATOM 4344 O O . SER C 1 107 ? -51.529 23.670 4.350 1.00 12.86 107 SER C O 1
ATOM 4347 N N . TRP C 1 108 ? -51.702 25.150 6.038 1.00 11.15 108 TRP C N 1
ATOM 4348 C CA . TRP C 1 108 ? -51.663 24.091 7.045 1.00 9.46 108 TRP C CA 1
ATOM 4349 C C . TRP C 1 108 ? -52.795 23.093 6.826 1.00 11.44 108 TRP C C 1
ATOM 4350 O O . TRP C 1 108 ? -52.569 21.875 6.759 1.00 10.38 108 TRP C O 1
ATOM 4361 N N . ARG C 1 109 ? -54.031 23.591 6.731 1.00 8.89 109 ARG C N 1
ATOM 4362 C CA . ARG C 1 109 ? -55.168 22.686 6.597 1.00 10.79 109 ARG C CA 1
ATOM 4363 C C . ARG C 1 109 ? -55.051 21.847 5.335 1.00 11.92 109 ARG C C 1
ATOM 4364 O O . ARG C 1 109 ? -55.292 20.631 5.364 1.00 12.13 109 ARG C O 1
ATOM 4372 N N . LYS C 1 110 ? -54.693 22.483 4.218 1.00 12.03 110 LYS C N 1
ATOM 4373 C CA . LYS C 1 110 ? -54.637 21.772 2.942 1.00 12.72 110 LYS C CA 1
ATOM 4374 C C . LYS C 1 110 ? -53.603 20.658 2.983 1.00 14.08 110 LYS C C 1
ATOM 4375 O O . LYS C 1 110 ? -53.884 19.518 2.588 1.00 13.60 110 LYS C O 1
ATOM 4381 N N . VAL C 1 111 ? -52.410 20.956 3.501 1.00 9.97 111 VAL C N 1
ATOM 4382 C CA . VAL C 1 111 ? -51.347 19.950 3.535 1.00 10.28 111 VAL C CA 1
ATOM 4383 C C . VAL C 1 111 ? -51.740 18.792 4.446 1.00 10.81 111 VAL C C 1
ATOM 4384 O O . VAL C 1 111 ? -51.560 17.619 4.102 1.00 10.53 111 VAL C O 1
ATOM 4388 N N . LEU C 1 112 ? -52.271 19.098 5.628 1.00 8.53 112 LEU C N 1
ATOM 4389 C CA . LEU C 1 112 ? -52.658 18.013 6.518 1.00 8.73 112 LEU C CA 1
ATOM 4390 C C . LEU C 1 112 ? -53.842 17.230 5.968 1.00 11.06 112 LEU C C 1
ATOM 4391 O O . LEU C 1 112 ? -53.933 16.019 6.200 1.00 11.10 112 LEU C O 1
ATOM 4396 N N . SER C 1 113 ? -54.746 17.887 5.231 1.00 10.65 113 SER C N 1
ATOM 4397 C CA . SER C 1 113 ? -55.914 17.175 4.721 1.00 9.70 113 SER C CA 1
ATOM 4398 C C . SER C 1 113 ? -55.526 16.143 3.668 1.00 10.72 113 SER C C 1
ATOM 4399 O O . SER C 1 113 ? -56.085 15.038 3.650 1.00 12.31 113 SER C O 1
ATOM 4402 N N . ILE C 1 114 ? -54.565 16.467 2.800 1.00 9.78 114 ILE C N 1
ATOM 4403 C CA . ILE C 1 114 ? -54.159 15.522 1.759 1.00 11.83 114 ILE C CA 1
ATOM 4404 C C . ILE C 1 114 ? -53.136 14.533 2.296 1.00 12.68 114 ILE C C 1
ATOM 4405 O O . ILE C 1 114 ? -53.304 13.316 2.163 1.00 10.51 114 ILE C O 1
ATOM 4410 N N . ASN C 1 115 ? -52.068 15.043 2.915 1.00 9.84 115 ASN C N 1
ATOM 4411 C CA . ASN C 1 115 ? -50.932 14.210 3.285 1.00 9.80 115 ASN C CA 1
ATOM 4412 C C . ASN C 1 115 ? -51.196 13.352 4.512 1.00 11.13 115 ASN C C 1
ATOM 4413 O O . ASN C 1 115 ? -50.530 12.326 4.678 1.00 11.89 115 ASN C O 1
ATOM 4418 N N . LEU C 1 116 ? -52.134 13.728 5.381 1.00 8.27 116 LEU C N 1
ATOM 4419 C CA . LEU C 1 116 ? -52.487 12.861 6.499 1.00 8.42 116 LEU C CA 1
ATOM 4420 C C . LEU C 1 116 ? -53.909 12.329 6.390 1.00 8.92 116 LEU C C 1
ATOM 4421 O O . LEU C 1 116 ? -54.090 11.110 6.330 1.00 9.72 116 LEU C O 1
ATOM 4426 N N . ASP C 1 117 ? -54.928 13.204 6.391 1.00 10.08 117 ASP C N 1
ATOM 4427 C CA . ASP C 1 117 ? -56.303 12.711 6.382 1.00 9.39 117 ASP C CA 1
ATOM 4428 C C . ASP C 1 117 ? -56.539 11.801 5.182 1.00 9.55 117 ASP C C 1
ATOM 4429 O O . ASP C 1 117 ? -57.162 10.742 5.314 1.00 10.83 117 ASP C O 1
ATOM 4434 N N . GLY C 1 118 ? -56.010 12.184 4.017 1.00 9.04 118 GLY C N 1
ATOM 4435 C CA . GLY C 1 118 ? -56.201 11.377 2.822 1.00 10.98 118 GLY C CA 1
ATOM 4436 C C . GLY C 1 118 ? -55.548 10.018 2.923 1.00 11.16 118 GLY C C 1
ATOM 4437 O O . GLY C 1 118 ? -56.064 9.031 2.382 1.00 10.08 118 GLY C O 1
ATOM 4438 N N . VAL C 1 119 ? -54.412 9.940 3.617 1.00 8.85 119 VAL C N 1
ATOM 4439 C CA . VAL C 1 119 ? -53.787 8.644 3.860 1.00 8.34 119 VAL C CA 1
ATOM 4440 C C . VAL C 1 119 ? -54.627 7.820 4.834 1.00 9.92 119 VAL C C 1
ATOM 4441 O O . VAL C 1 119 ? -54.828 6.613 4.639 1.00 8.81 119 VAL C O 1
ATOM 4445 N N . PHE C 1 120 ? -55.134 8.455 5.898 1.00 8.12 120 PHE C N 1
ATOM 4446 C CA . PHE C 1 120 ? -56.018 7.746 6.816 1.00 8.64 120 PHE C CA 1
ATOM 4447 C C . PHE C 1 120 ? -57.282 7.261 6.109 1.00 8.48 120 PHE C C 1
ATOM 4448 O O . PHE C 1 120 ? -57.706 6.120 6.323 1.00 9.03 120 PHE C O 1
ATOM 4456 N N . TYR C 1 121 ? -57.908 8.112 5.281 1.00 9.37 121 TYR C N 1
ATOM 4457 C CA . TYR C 1 121 ? -59.128 7.677 4.593 1.00 9.58 121 TYR C CA 1
ATOM 4458 C C . TYR C 1 121 ? -58.838 6.484 3.697 1.00 10.47 121 TYR C C 1
ATOM 4459 O O . TYR C 1 121 ? -59.610 5.515 3.656 1.00 10.00 121 TYR C O 1
ATOM 4468 N N . GLY C 1 122 ? -57.714 6.531 2.984 1.00 8.98 122 GLY C N 1
ATOM 4469 C CA . GLY C 1 122 ? -57.324 5.386 2.185 1.00 8.33 122 GLY C CA 1
ATOM 4470 C C . GLY C 1 122 ? -57.155 4.148 3.031 1.00 9.04 122 GLY C C 1
ATOM 4471 O O . GLY C 1 122 ? -57.760 3.108 2.756 1.00 8.67 122 GLY C O 1
ATOM 4472 N N . CYS C 1 123 ? -56.355 4.249 4.102 1.00 8.16 123 CYS C N 1
ATOM 4473 C CA . CYS C 1 123 ? -56.161 3.091 4.966 1.00 7.93 123 CYS C CA 1
ATOM 4474 C C . CYS C 1 123 ? -57.481 2.572 5.500 1.00 8.47 123 CYS C C 1
ATOM 4475 O O . CYS C 1 123 ? -57.697 1.356 5.535 1.00 9.87 123 CYS C O 1
ATOM 4478 N N . LYS C 1 124 ? -58.362 3.476 5.947 1.00 9.11 124 LYS C N 1
ATOM 4479 C CA . LYS C 1 124 ? -59.638 3.054 6.514 1.00 8.98 124 LYS C CA 1
ATOM 4480 C C . LYS C 1 124 ? -60.390 2.165 5.537 1.00 10.05 124 LYS C C 1
ATOM 4481 O O . LYS C 1 124 ? -60.763 1.034 5.865 1.00 10.76 124 LYS C O 1
ATOM 4487 N N . TYR C 1 125 ? -60.621 2.663 4.327 1.00 9.60 125 TYR C N 1
ATOM 4488 C CA . TYR C 1 125 ? -61.473 1.929 3.396 1.00 10.45 125 TYR C CA 1
ATOM 4489 C C . TYR C 1 125 ? -60.728 0.775 2.735 1.00 10.58 125 TYR C C 1
ATOM 4490 O O . TYR C 1 125 ? -61.353 -0.232 2.363 1.00 11.08 125 TYR C O 1
ATOM 4499 N N . GLU C 1 126 ? -59.397 0.881 2.614 1.00 8.48 126 GLU C N 1
ATOM 4500 C CA . GLU C 1 126 ? -58.617 -0.261 2.157 1.00 8.79 126 GLU C CA 1
ATOM 4501 C C . GLU C 1 126 ? -58.693 -1.399 3.162 1.00 8.93 126 GLU C C 1
ATOM 4502 O O . GLU C 1 126 ? -58.918 -2.557 2.789 1.00 9.96 126 GLU C O 1
ATOM 4508 N N . LEU C 1 127 ? -58.498 -1.086 4.448 1.00 9.21 127 LEU C N 1
ATOM 4509 C CA . LEU C 1 127 ? -58.563 -2.108 5.488 1.00 7.96 127 LEU C CA 1
ATOM 4510 C C . LEU C 1 127 ? -59.926 -2.777 5.504 1.00 11.47 127 LEU C C 1
ATOM 4511 O O . LEU C 1 127 ? -60.026 -4.002 5.632 1.00 12.63 127 LEU C O 1
ATOM 4516 N N . GLU C 1 128 ? -60.989 -1.992 5.363 1.00 12.55 128 GLU C N 1
ATOM 4517 C CA . GLU C 1 128 ? -62.311 -2.601 5.413 1.00 12.14 128 GLU C CA 1
ATOM 4518 C C . GLU C 1 128 ? -62.520 -3.571 4.258 1.00 13.07 128 GLU C C 1
ATOM 4519 O O . GLU C 1 128 ? -63.115 -4.640 4.444 1.00 12.96 128 GLU C O 1
ATOM 4525 N N . GLN C 1 129 ? -62.003 -3.246 3.074 1.00 11.56 129 GLN C N 1
ATOM 4526 C CA . GLN C 1 129 ? -62.136 -4.195 1.975 1.00 11.25 129 GLN C CA 1
ATOM 4527 C C . GLN C 1 129 ? -61.205 -5.392 2.152 1.00 12.25 129 GLN C C 1
ATOM 4528 O O . GLN C 1 129 ? -61.584 -6.533 1.865 1.00 10.87 129 GLN C O 1
ATOM 4534 N N . MET C 1 130 ? -59.975 -5.158 2.621 1.00 11.20 130 MET C N 1
ATOM 4535 C CA . MET C 1 130 ? -59.045 -6.275 2.748 1.00 11.49 130 MET C CA 1
ATOM 4536 C C . MET C 1 130 ? -59.558 -7.322 3.731 1.00 12.26 130 MET C C 1
ATOM 4537 O O . MET C 1 130 ? -59.348 -8.526 3.525 1.00 13.61 130 MET C O 1
ATOM 4542 N N . GLU C 1 131 ? -60.249 -6.897 4.788 1.00 11.49 131 GLU C N 1
ATOM 4543 C CA . GLU C 1 131 ? -60.816 -7.869 5.714 1.00 14.08 131 GLU C CA 1
ATOM 4544 C C . GLU C 1 131 ? -61.903 -8.712 5.060 1.00 14.65 131 GLU C C 1
ATOM 4545 O O . GLU C 1 131 ? -62.251 -9.767 5.598 1.00 17.39 131 GLU C O 1
ATOM 4551 N N . LYS C 1 132 ? -62.418 -8.286 3.906 1.00 14.55 132 LYS C N 1
ATOM 4552 C CA . LYS C 1 132 ? -63.414 -9.068 3.181 1.00 13.86 132 LYS C CA 1
ATOM 4553 C C . LYS C 1 132 ? -62.810 -10.033 2.170 1.00 19.29 132 LYS C C 1
ATOM 4554 O O . LYS C 1 132 ? -63.506 -10.964 1.747 1.00 22.54 132 LYS C O 1
ATOM 4560 N N . ASN C 1 133 ? -61.557 -9.840 1.748 1.00 16.06 133 ASN C N 1
ATOM 4561 C CA . ASN C 1 133 ? -60.958 -10.781 0.800 1.00 15.36 133 ASN C CA 1
ATOM 4562 C C . ASN C 1 133 ? -59.647 -11.364 1.328 1.00 15.74 133 ASN C C 1
ATOM 4563 O O . ASN C 1 133 ? -58.662 -11.488 0.594 1.00 18.21 133 ASN C O 1
ATOM 4568 N N . GLY C 1 134 ? -59.626 -11.764 2.599 1.00 15.45 134 GLY C N 1
ATOM 4569 C CA . GLY C 1 134 ? -58.542 -12.574 3.109 1.00 14.34 134 GLY C CA 1
ATOM 4570 C C . GLY C 1 134 ? -57.291 -11.828 3.504 1.00 15.81 134 GLY C C 1
ATOM 4571 O O . GLY C 1 134 ? -56.274 -12.468 3.800 1.00 18.28 134 GLY C O 1
ATOM 4572 N N . GLY C 1 135 ? -57.327 -10.505 3.522 1.00 12.15 135 GLY C N 1
ATOM 4573 C CA . GLY C 1 135 ? -56.185 -9.711 3.933 1.00 12.27 135 GLY C CA 1
ATOM 4574 C C . GLY C 1 135 ? -55.610 -8.910 2.777 1.00 11.80 135 GLY C C 1
ATOM 4575 O O . GLY C 1 135 ? -56.219 -8.756 1.715 1.00 12.19 135 GLY C O 1
ATOM 4576 N N . GLY C 1 136 ? -54.404 -8.392 3.004 1.00 9.14 136 GLY C N 1
ATOM 4577 C CA . GLY C 1 136 ? -53.767 -7.562 2.003 1.00 10.08 136 GLY C CA 1
ATOM 4578 C C . GLY C 1 136 ? -52.599 -6.801 2.599 1.00 10.55 136 GLY C C 1
ATOM 4579 O O . GLY C 1 136 ? -52.179 -7.055 3.733 1.00 10.27 136 GLY C O 1
ATOM 4580 N N . VAL C 1 137 ? -52.070 -5.876 1.801 1.00 8.46 137 VAL C N 1
ATOM 4581 C CA . VAL C 1 137 ? -50.850 -5.149 2.156 1.00 7.29 137 VAL C CA 1
ATOM 4582 C C . VAL C 1 137 ? -51.009 -3.684 1.767 1.00 8.53 137 VAL C C 1
ATOM 4583 O O . VAL C 1 137 ? -51.423 -3.379 0.645 1.00 7.46 137 VAL C O 1
ATOM 4587 N N . ILE C 1 138 ? -50.669 -2.779 2.694 1.00 7.33 138 ILE C N 1
ATOM 4588 C CA . ILE C 1 138 ? -50.706 -1.335 2.470 1.00 6.04 138 ILE C CA 1
ATOM 4589 C C . ILE C 1 138 ? -49.290 -0.783 2.572 1.00 5.25 138 ILE C C 1
ATOM 4590 O O . ILE C 1 138 ? -48.527 -1.180 3.456 1.00 6.83 138 ILE C O 1
ATOM 4595 N N . VAL C 1 139 ? -48.935 0.115 1.657 1.00 5.75 139 VAL C N 1
ATOM 4596 C CA . VAL C 1 139 ? -47.709 0.906 1.771 1.00 5.09 139 VAL C CA 1
ATOM 4597 C C . VAL C 1 139 ? -48.127 2.365 1.833 1.00 6.97 139 VAL C C 1
ATOM 4598 O O . VAL C 1 139 ? -48.814 2.853 0.933 1.00 8.09 139 VAL C O 1
ATOM 4602 N N . ASN C 1 140 ? -47.721 3.058 2.887 1.00 6.67 140 ASN C N 1
ATOM 4603 C CA . ASN C 1 140 ? -47.970 4.489 3.010 1.00 7.59 140 ASN C CA 1
ATOM 4604 C C . ASN C 1 140 ? -46.730 5.258 2.582 1.00 7.78 140 ASN C C 1
ATOM 4605 O O . ASN C 1 140 ? -45.628 4.958 3.037 1.00 7.71 140 ASN C O 1
ATOM 4610 N N . MET C 1 141 ? -46.906 6.245 1.710 1.00 8.65 141 MET C N 1
ATOM 4611 C CA . MET C 1 141 ? -45.787 7.103 1.328 1.00 8.37 141 MET C CA 1
ATOM 4612 C C . MET C 1 141 ? -45.584 8.159 2.403 1.00 12.33 141 MET C C 1
ATOM 4613 O O . MET C 1 141 ? -46.424 9.050 2.587 1.00 10.86 141 MET C O 1
ATOM 4618 N N . ALA C 1 142 ? -44.474 8.056 3.120 1.00 8.74 142 ALA C N 1
ATOM 4619 C CA . ALA C 1 142 ? -44.050 9.090 4.052 1.00 8.56 142 ALA C CA 1
ATOM 4620 C C . ALA C 1 142 ? -42.946 9.909 3.375 1.00 9.21 142 ALA C C 1
ATOM 4621 O O . ALA C 1 142 ? -43.149 10.328 2.230 1.00 10.90 142 ALA C O 1
ATOM 4623 N N . SER C 1 143 ? -41.804 10.114 3.995 1.00 8.55 143 SER C N 1
ATOM 4624 C CA . SER C 1 143 ? -40.745 11.002 3.559 1.00 7.69 143 SER C CA 1
ATOM 4625 C C . SER C 1 143 ? -39.645 10.861 4.589 1.00 8.06 143 SER C C 1
ATOM 4626 O O . SER C 1 143 ? -39.893 10.411 5.715 1.00 8.09 143 SER C O 1
ATOM 4629 N N . ILE C 1 144 ? -38.431 11.281 4.213 1.00 6.24 144 ILE C N 1
ATOM 4630 C CA . ILE C 1 144 ? -37.443 11.557 5.258 1.00 6.63 144 ILE C CA 1
ATOM 4631 C C . ILE C 1 144 ? -38.022 12.520 6.276 1.00 7.21 144 ILE C C 1
ATOM 4632 O O . ILE C 1 144 ? -37.629 12.508 7.447 1.00 5.98 144 ILE C O 1
ATOM 4637 N N . HIS C 1 145 ? -38.958 13.368 5.859 1.00 6.05 145 HIS C N 1
ATOM 4638 C CA . HIS C 1 145 ? -39.510 14.343 6.782 1.00 6.00 145 HIS C CA 1
ATOM 4639 C C . HIS C 1 145 ? -40.605 13.761 7.661 1.00 6.48 145 HIS C C 1
ATOM 4640 O O . HIS C 1 145 ? -41.248 14.498 8.417 1.00 6.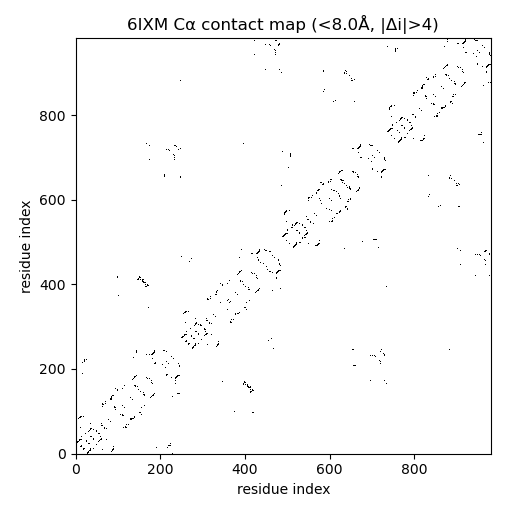84 145 HIS C O 1
ATOM 4647 N N . GLY C 1 146 ? -40.768 12.437 7.631 1.00 5.82 146 GLY C N 1
ATOM 4648 C CA . GLY C 1 146 ? -41.424 11.739 8.718 1.00 6.89 146 GLY C CA 1
ATOM 4649 C C . GLY C 1 146 ? -40.535 11.508 9.929 1.00 7.45 146 GLY C C 1
ATOM 4650 O O . GLY C 1 146 ? -41.050 11.105 10.978 1.00 7.63 146 GLY C O 1
ATOM 4651 N N . ILE C 1 147 ? -39.223 11.736 9.815 1.00 8.28 147 ILE C N 1
ATOM 4652 C CA . ILE C 1 147 ? -38.340 11.620 10.974 1.00 6.92 147 ILE C CA 1
ATOM 4653 C C . ILE C 1 147 ? -37.404 12.808 11.171 1.00 7.40 147 ILE C C 1
ATOM 4654 O O . ILE C 1 147 ? -36.840 12.940 12.272 1.00 7.55 147 ILE C O 1
ATOM 4659 N N . VAL C 1 148 ? -37.178 13.700 10.189 1.00 7.26 148 VAL C N 1
ATOM 4660 C CA . VAL C 1 148 ? -36.379 14.905 10.395 1.00 7.26 148 VAL C CA 1
ATOM 4661 C C . VAL C 1 148 ? -37.106 16.103 9.792 1.00 6.61 148 VAL C C 1
ATOM 4662 O O . VAL C 1 148 ? -37.953 15.970 8.909 1.00 7.32 148 VAL C O 1
ATOM 4666 N N . ALA C 1 149 ? -36.739 17.292 10.261 1.00 7.96 149 ALA C N 1
ATOM 4667 C CA . ALA C 1 149 ? -37.445 18.502 9.855 1.00 6.52 149 ALA C CA 1
ATOM 4668 C C . ALA C 1 149 ? -37.104 18.924 8.430 1.00 8.59 149 ALA C C 1
ATOM 4669 O O . ALA C 1 149 ? -36.044 18.598 7.891 1.00 10.46 149 ALA C O 1
ATOM 4671 N N . ALA C 1 150 ? -38.042 19.648 7.813 1.00 10.09 150 ALA C N 1
ATOM 4672 C CA . ALA C 1 150 ? -37.836 20.335 6.538 1.00 10.38 150 ALA C CA 1
ATOM 4673 C C . ALA C 1 150 ? -38.104 21.801 6.829 1.00 9.40 150 ALA C C 1
ATOM 4674 O O . ALA C 1 150 ? -39.262 22.234 6.782 1.00 9.97 150 ALA C O 1
ATOM 4676 N N . PRO C 1 151 ? -37.081 22.584 7.177 1.00 12.29 151 PRO C N 1
ATOM 4677 C CA . PRO C 1 151 ? -37.308 23.994 7.513 1.00 12.05 151 PRO C CA 1
ATOM 4678 C C . PRO C 1 151 ? -38.091 24.692 6.414 1.00 11.28 151 PRO C C 1
ATOM 4679 O O . PRO C 1 151 ? -37.807 24.519 5.225 1.00 11.60 151 PRO C O 1
ATOM 4683 N N . LEU C 1 152 ? -39.108 25.448 6.832 1.00 12.17 152 LEU C N 1
ATOM 4684 C CA . LEU C 1 152 ? -40.088 26.200 6.042 1.00 11.53 152 LEU C CA 1
ATOM 4685 C C . LEU C 1 152 ? -41.234 25.319 5.545 1.00 10.93 152 LEU C C 1
ATOM 4686 O O . LEU C 1 152 ? -42.148 25.836 4.886 1.00 11.14 152 LEU C O 1
ATOM 4691 N N . SER C 1 153 ? -41.245 24.021 5.854 1.00 9.10 153 SER C N 1
ATOM 4692 C CA . SER C 1 153 ? -42.332 23.124 5.458 1.00 10.03 153 SER C CA 1
ATOM 4693 C C . SER C 1 153 ? -42.891 22.400 6.676 1.00 8.00 153 SER C C 1
ATOM 4694 O O . SER C 1 153 ? -42.972 21.169 6.714 1.00 9.89 153 SER C O 1
ATOM 4697 N N . SER C 1 154 ? -43.309 23.168 7.690 1.00 7.33 154 SER C N 1
ATOM 4698 C CA . SER C 1 154 ? -43.704 22.541 8.951 1.00 8.02 154 SER C CA 1
ATOM 4699 C C . SER C 1 154 ? -44.964 21.698 8.803 1.00 8.04 154 SER C C 1
ATOM 4700 O O . SER C 1 154 ? -45.087 20.666 9.472 1.00 7.30 154 SER C O 1
ATOM 4703 N N . ALA C 1 155 ? -45.899 22.095 7.938 1.00 7.52 155 ALA C N 1
ATOM 4704 C CA . ALA C 1 155 ? -47.095 21.276 7.749 1.00 7.65 155 ALA C CA 1
ATOM 4705 C C . ALA C 1 155 ? -46.747 19.935 7.109 1.00 6.43 155 ALA C C 1
ATOM 4706 O O . ALA C 1 155 ? -47.290 18.889 7.491 1.00 7.31 155 ALA C O 1
ATOM 4708 N N . TYR C 1 156 ? -45.854 19.951 6.119 1.00 7.69 156 TYR C N 1
ATOM 4709 C CA . TYR C 1 156 ? -45.442 18.716 5.469 1.00 7.42 156 TYR C CA 1
ATOM 4710 C C . TYR C 1 156 ? -44.767 17.773 6.458 1.00 7.22 156 TYR C C 1
ATOM 4711 O O . TYR C 1 156 ? -45.083 16.577 6.519 1.00 6.76 156 TYR C O 1
ATOM 4720 N N . THR C 1 157 ? -43.835 18.306 7.250 1.00 6.66 157 THR C N 1
ATOM 4721 C CA . THR C 1 157 ? -43.128 17.497 8.242 1.00 6.22 157 THR C CA 1
ATOM 4722 C C . THR C 1 157 ? -44.092 16.907 9.256 1.00 6.64 157 THR C C 1
ATOM 4723 O O . THR C 1 157 ? -43.982 15.731 9.630 1.00 7.01 157 THR C O 1
ATOM 4727 N N . SER C 1 158 ? -45.031 17.725 9.730 1.00 5.34 158 SER C N 1
ATOM 4728 C CA . SER C 1 158 ? -46.001 17.244 10.710 1.00 6.43 158 SER C CA 1
ATOM 4729 C C . SER C 1 158 ? -46.869 16.136 10.114 1.00 6.20 158 SER C C 1
ATOM 4730 O O . SER C 1 158 ? -47.112 15.102 10.751 1.00 6.73 158 SER C O 1
ATOM 4733 N N . ALA C 1 159 ? -47.357 16.336 8.887 1.00 6.12 159 ALA C N 1
ATOM 4734 C CA . ALA C 1 159 ? -48.187 15.319 8.246 1.00 5.89 159 ALA C CA 1
ATOM 4735 C C . ALA C 1 159 ? -47.416 14.028 8.028 1.00 6.25 159 ALA C C 1
ATOM 4736 O O . ALA C 1 159 ? -47.950 12.937 8.256 1.00 6.30 159 ALA C O 1
ATOM 4738 N N . LYS C 1 160 ? -46.155 14.125 7.595 1.00 7.01 160 LYS C N 1
ATOM 4739 C CA . LYS C 1 160 ? -45.399 12.914 7.284 1.00 7.19 160 LYS C CA 1
ATOM 4740 C C . LYS C 1 160 ? -44.997 12.170 8.551 1.00 8.13 160 LYS C C 1
ATOM 4741 O O . LYS C 1 160 ? -44.990 10.936 8.574 1.00 6.87 160 LYS C O 1
ATOM 4747 N N . HIS C 1 161 ? -44.661 12.903 9.621 1.00 6.62 161 HIS C N 1
ATOM 4748 C CA . HIS C 1 161 ? -44.520 12.277 10.931 1.00 5.89 161 HIS C CA 1
ATOM 4749 C C . HIS C 1 161 ? -45.789 11.522 11.309 1.00 7.32 161 HIS C C 1
ATOM 4750 O O . HIS C 1 161 ? -45.729 10.376 11.773 1.00 7.54 161 HIS C O 1
ATOM 4757 N N . ALA C 1 162 ? -46.952 12.161 11.123 1.00 5.84 162 ALA C N 1
ATOM 4758 C CA . ALA C 1 162 ? -48.216 11.508 11.468 1.00 6.34 162 ALA C CA 1
ATOM 4759 C C . ALA C 1 162 ? -48.420 10.219 10.667 1.00 7.71 162 ALA C C 1
ATOM 4760 O O . ALA C 1 162 ? -48.942 9.226 11.195 1.00 6.91 162 ALA C O 1
ATOM 4762 N N . VAL C 1 163 ? -47.995 10.203 9.403 1.00 7.13 163 VAL C N 1
ATOM 4763 C CA . VAL C 1 163 ? -48.141 8.990 8.593 1.00 8.16 163 VAL C CA 1
ATOM 4764 C C . VAL C 1 163 ? -47.309 7.852 9.174 1.00 7.58 163 VAL C C 1
ATOM 4765 O O . VAL C 1 163 ? -47.743 6.690 9.198 1.00 7.51 163 VAL C O 1
ATOM 4769 N N . VAL C 1 164 ? -46.114 8.166 9.677 1.00 7.76 164 VAL C N 1
ATOM 4770 C CA . VAL C 1 164 ? -45.294 7.143 10.320 1.00 8.16 164 VAL C CA 1
ATOM 4771 C C . VAL C 1 164 ? -46.027 6.553 11.516 1.00 7.46 164 VAL C C 1
ATOM 4772 O O . VAL C 1 164 ? -46.068 5.329 11.699 1.00 7.51 164 VAL C O 1
ATOM 4776 N N . GLY C 1 165 ? -46.643 7.416 12.332 1.00 8.17 165 GLY C N 1
ATOM 4777 C CA . GLY C 1 165 ? -47.348 6.936 13.510 1.00 6.09 165 GLY C CA 1
ATOM 4778 C C . GLY C 1 165 ? -48.555 6.092 13.155 1.00 7.63 165 GLY C C 1
ATOM 4779 O O . GLY C 1 165 ? -48.780 5.027 13.744 1.00 7.77 165 GLY C O 1
ATOM 4780 N N . LEU C 1 166 ? -49.360 6.577 12.208 1.00 6.27 166 LEU C N 1
ATOM 4781 C CA . LEU C 1 166 ? -50.505 5.815 11.716 1.00 8.00 166 LEU C CA 1
ATOM 4782 C C . LEU C 1 166 ? -50.082 4.436 11.227 1.00 9.24 166 LEU C C 1
ATOM 4783 O O . LEU C 1 166 ? -50.755 3.435 11.505 1.00 7.33 166 LEU C O 1
ATOM 4788 N N . THR C 1 167 ? -48.960 4.371 10.496 1.00 5.67 167 THR C N 1
ATOM 4789 C CA . THR C 1 167 ? -48.450 3.093 9.997 1.00 7.30 167 THR C CA 1
ATOM 4790 C C . THR C 1 167 ? -48.085 2.141 11.138 1.00 9.61 167 THR C C 1
ATOM 4791 O O . THR C 1 167 ? -48.390 0.936 11.081 1.00 6.90 167 THR C O 1
ATOM 4795 N N . LYS C 1 168 ? -47.388 2.649 12.166 1.00 6.41 168 LYS C N 1
ATOM 4796 C CA . LYS C 1 168 ? -47.101 1.806 13.323 1.00 6.08 168 LYS C CA 1
ATOM 4797 C C . LYS C 1 168 ? -48.391 1.274 13.928 1.00 7.67 168 LYS C C 1
ATOM 4798 O O . LYS C 1 168 ? -48.475 0.096 14.298 1.00 8.24 168 LYS C O 1
ATOM 4804 N N . ASN C 1 169 ? -49.409 2.131 14.036 1.00 7.10 169 ASN C N 1
ATOM 4805 C CA . ASN C 1 169 ? -50.664 1.701 14.649 1.00 6.74 169 ASN C CA 1
ATOM 4806 C C . ASN C 1 169 ? -51.345 0.612 13.830 1.00 7.86 169 ASN C C 1
ATOM 4807 O O . ASN C 1 169 ? -51.809 -0.392 14.381 1.00 8.99 169 ASN C O 1
ATOM 4812 N N . ILE C 1 170 ? -51.408 0.785 12.514 1.00 6.66 170 ILE C N 1
ATOM 4813 C CA . ILE C 1 170 ? -52.101 -0.202 11.696 1.00 8.50 170 ILE C CA 1
ATOM 4814 C C . ILE C 1 170 ? -51.344 -1.516 11.715 1.00 9.96 170 ILE C C 1
ATOM 4815 O O . ILE C 1 170 ? -51.944 -2.591 11.821 1.00 8.73 170 ILE C O 1
ATOM 4820 N N . GLY C 1 171 ? -50.017 -1.459 11.615 1.00 8.44 171 GLY C N 1
ATOM 4821 C CA . GLY C 1 171 ? -49.249 -2.695 11.678 1.00 7.87 171 GLY C CA 1
ATOM 4822 C C . GLY C 1 171 ? -49.502 -3.459 12.964 1.00 8.90 171 GLY C C 1
ATOM 4823 O O . GLY C 1 171 ? -49.720 -4.677 12.952 1.00 9.43 171 GLY C O 1
ATOM 4824 N N . ALA C 1 172 ? -49.480 -2.754 14.094 1.00 8.34 172 ALA C N 1
ATOM 4825 C CA . ALA C 1 172 ? -49.712 -3.408 15.376 1.00 8.36 172 ALA C CA 1
ATOM 4826 C C . ALA C 1 172 ? -51.139 -3.948 15.466 1.00 12.00 172 ALA C C 1
ATOM 4827 O O . ALA C 1 172 ? -51.360 -5.095 15.880 1.00 11.63 172 ALA C O 1
ATOM 4829 N N . GLU C 1 173 ? -52.121 -3.142 15.051 1.00 8.49 173 GLU C N 1
ATOM 4830 C CA . GLU C 1 173 ? -53.524 -3.535 15.205 1.00 9.13 173 GLU C CA 1
ATOM 4831 C C . GLU C 1 173 ? -53.898 -4.725 14.331 1.00 9.36 173 GLU C C 1
ATOM 4832 O O . GLU C 1 173 ? -54.735 -5.547 14.727 1.00 10.85 173 GLU C O 1
ATOM 4838 N N . TYR C 1 174 ? -53.316 -4.826 13.137 1.00 7.46 174 TYR C N 1
ATOM 4839 C CA . TYR C 1 174 ? -53.767 -5.806 12.159 1.00 9.71 174 TYR C CA 1
ATOM 4840 C C . TYR C 1 174 ? -52.795 -6.968 11.996 1.00 8.44 174 TYR C C 1
ATOM 4841 O O . TYR C 1 174 ? -52.924 -7.737 11.039 1.00 9.85 174 TYR C O 1
ATOM 4850 N N . GLY C 1 175 ? -51.852 -7.126 12.926 1.00 9.76 175 GLY C N 1
ATOM 4851 C CA . GLY C 1 175 ? -50.805 -8.124 12.767 1.00 9.36 175 GLY C CA 1
ATOM 4852 C C . GLY C 1 175 ? -51.329 -9.537 12.634 1.00 11.67 175 GLY C C 1
ATOM 4853 O O . GLY C 1 175 ? -50.749 -10.351 11.912 1.00 11.17 175 GLY C O 1
ATOM 4854 N N . GLN C 1 176 ? -52.429 -9.854 13.321 1.00 11.35 176 GLN C N 1
ATOM 4855 C CA . GLN C 1 176 ? -53.000 -11.192 13.248 1.00 12.29 176 GLN C CA 1
ATOM 4856 C C . GLN C 1 176 ? -54.239 -11.244 12.366 1.00 14.78 176 GLN C C 1
ATOM 4857 O O . GLN C 1 176 ? -55.030 -12.193 12.469 1.00 16.13 176 GLN C O 1
ATOM 4863 N N . LYS C 1 177 ? -54.419 -10.247 11.496 1.00 9.40 177 LYS C N 1
ATOM 4864 C CA . LYS C 1 177 ? -55.552 -10.176 10.576 1.00 12.97 177 LYS C CA 1
ATOM 4865 C C . LYS C 1 177 ? -55.114 -10.295 9.118 1.00 11.25 177 LYS C C 1
ATOM 4866 O O . LYS C 1 177 ? -55.848 -9.876 8.213 1.00 13.62 177 LYS C O 1
ATOM 4872 N N . ASN C 1 178 ? -53.929 -10.868 8.875 1.00 12.54 178 ASN C N 1
ATOM 4873 C CA . ASN C 1 178 ? -53.412 -11.122 7.525 1.00 14.31 178 ASN C CA 1
ATOM 4874 C C . ASN C 1 178 ? -53.268 -9.833 6.720 1.00 11.19 178 ASN C C 1
ATOM 4875 O O . ASN C 1 178 ? -53.373 -9.829 5.494 1.00 11.74 178 ASN C O 1
ATOM 4880 N N . ILE C 1 179 ? -53.015 -8.722 7.407 1.00 10.57 179 ILE C N 1
ATOM 4881 C CA . ILE C 1 179 ? -52.820 -7.426 6.772 1.00 9.45 179 ILE C CA 1
ATOM 4882 C C . ILE C 1 179 ? -51.505 -6.867 7.286 1.00 8.41 179 ILE C C 1
ATOM 4883 O O . ILE C 1 179 ? -51.237 -6.939 8.489 1.00 12.17 179 ILE C O 1
ATOM 4888 N N . ARG C 1 180 ? -50.676 -6.352 6.381 1.00 7.18 180 ARG C N 1
ATOM 4889 C CA . ARG C 1 180 ? -49.449 -5.655 6.748 1.00 7.06 180 ARG C CA 1
ATOM 4890 C C . ARG C 1 180 ? -49.527 -4.205 6.285 1.00 8.08 180 ARG C C 1
ATOM 4891 O O . ARG C 1 180 ? -50.220 -3.883 5.316 1.00 8.19 180 ARG C O 1
ATOM 4899 N N . CYS C 1 181 ? -48.821 -3.323 6.994 1.00 6.92 181 CYS C N 1
ATOM 4900 C CA . CYS C 1 181 ? -48.787 -1.909 6.636 1.00 5.99 181 CYS C CA 1
ATOM 4901 C C . CYS C 1 181 ? -47.414 -1.365 6.975 1.00 5.76 181 CYS C C 1
ATOM 4902 O O . CYS C 1 181 ? -46.982 -1.478 8.125 1.00 7.15 181 CYS C O 1
ATOM 4905 N N . ASN C 1 182 ? -46.753 -0.752 5.993 1.00 7.04 182 ASN C N 1
ATOM 4906 C CA . ASN C 1 182 ? -45.424 -0.179 6.188 1.00 4.94 182 ASN C CA 1
ATOM 4907 C C . ASN C 1 182 ? -45.376 1.172 5.499 1.00 6.45 182 ASN C C 1
ATOM 4908 O O . ASN C 1 182 ? -46.198 1.463 4.630 1.00 7.97 182 ASN C O 1
ATOM 4913 N N . ALA C 1 183 ? -44.417 2.011 5.907 1.00 5.87 183 ALA C N 1
ATOM 4914 C CA . ALA C 1 183 ? -44.236 3.331 5.322 1.00 7.97 183 ALA C CA 1
ATOM 4915 C C . ALA C 1 183 ? -42.858 3.440 4.676 1.00 5.81 183 ALA C C 1
ATOM 4916 O O . ALA C 1 183 ? -41.879 2.866 5.164 1.00 7.33 183 ALA C O 1
ATOM 4918 N N . VAL C 1 184 ? -42.794 4.187 3.577 1.00 6.21 184 VAL C N 1
ATOM 4919 C CA . VAL C 1 184 ? -41.554 4.431 2.844 1.00 4.57 184 VAL C CA 1
ATOM 4920 C C . VAL C 1 184 ? -41.157 5.889 3.028 1.00 7.46 184 VAL C C 1
ATOM 4921 O O . VAL C 1 184 ? -42.008 6.786 2.981 1.00 8.24 184 VAL C O 1
ATOM 4925 N N . GLY C 1 185 ? -39.861 6.122 3.224 1.00 5.98 185 GLY C N 1
ATOM 4926 C CA . GLY C 1 185 ? -39.356 7.455 3.454 1.00 5.97 185 GLY C CA 1
ATOM 4927 C C . GLY C 1 185 ? -38.333 7.892 2.421 1.00 6.82 185 GLY C C 1
ATOM 4928 O O . GLY C 1 185 ? -37.121 7.794 2.642 1.00 6.85 185 GLY C O 1
ATOM 4929 N N . PRO C 1 186 ? -38.796 8.403 1.279 1.00 6.12 186 PRO C N 1
ATOM 4930 C CA . PRO C 1 186 ? -37.854 8.925 0.286 1.00 5.16 186 PRO C CA 1
ATOM 4931 C C . PRO C 1 186 ? -37.215 10.226 0.729 1.00 7.48 186 PRO C C 1
ATOM 4932 O O . PRO C 1 186 ? -37.828 11.051 1.410 1.00 7.81 186 PRO C O 1
ATOM 4936 N N . ALA C 1 187 ? -35.969 10.414 0.300 1.00 6.98 187 ALA C N 1
ATOM 4937 C CA . ALA C 1 187 ? -35.373 11.739 0.350 1.00 7.11 187 ALA C CA 1
ATOM 4938 C C . ALA C 1 187 ? -35.828 12.517 -0.874 1.00 8.75 187 ALA C C 1
ATOM 4939 O O . ALA C 1 187 ? -36.930 12.293 -1.387 1.00 9.87 187 ALA 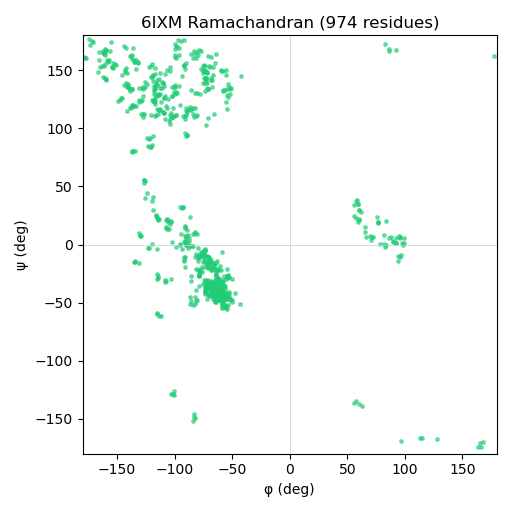C O 1
ATOM 4941 N N . TYR C 1 188 ? -34.997 13.428 -1.359 1.00 8.61 188 TYR C N 1
ATOM 4942 C CA . TYR C 1 188 ? -35.403 14.246 -2.490 1.00 8.16 188 TYR C CA 1
ATOM 4943 C C . TYR C 1 188 ? -35.224 13.477 -3.791 1.00 7.48 188 TYR C C 1
ATOM 4944 O O . TYR C 1 188 ? -34.166 12.896 -4.046 1.00 9.37 188 TYR C O 1
ATOM 4953 N N . ILE C 1 189 ? -36.273 13.481 -4.610 1.00 10.19 189 ILE C N 1
ATOM 4954 C CA . ILE C 1 189 ? -36.382 12.646 -5.799 1.00 11.24 189 ILE C CA 1
ATOM 4955 C C . ILE C 1 189 ? -36.482 13.568 -7.003 1.00 14.30 189 ILE C C 1
ATOM 4956 O O . ILE C 1 189 ? -37.277 14.516 -6.996 1.00 15.05 189 ILE C O 1
ATOM 4961 N N . GLU C 1 190 ? -35.682 13.287 -8.030 1.00 11.31 190 GLU C N 1
ATOM 4962 C CA . GLU C 1 190 ? -35.663 14.085 -9.254 1.00 16.53 190 GLU C CA 1
ATOM 4963 C C . GLU C 1 190 ? -36.941 13.794 -10.026 1.00 18.25 190 GLU C C 1
ATOM 4964 O O . GLU C 1 190 ? -37.092 12.731 -10.631 1.00 20.46 190 GLU C O 1
ATOM 4970 N N . THR C 1 191 ? -37.893 14.718 -9.947 1.00 20.05 191 THR C N 1
ATOM 4971 C CA . THR C 1 191 ? -39.124 14.701 -10.725 1.00 28.83 191 THR C CA 1
ATOM 4972 C C . THR C 1 191 ? -39.375 16.116 -11.237 1.00 29.98 191 THR C C 1
ATOM 4973 O O . THR C 1 191 ? -38.692 17.058 -10.813 1.00 24.60 191 THR C O 1
ATOM 4977 N N . PRO C 1 192 ? -40.322 16.309 -12.161 1.00 33.57 192 PRO C N 1
ATOM 4978 C CA . PRO C 1 192 ? -40.670 17.678 -12.581 1.00 39.29 192 PRO C CA 1
ATOM 4979 C C . PRO C 1 192 ? -41.157 18.596 -11.455 1.00 38.45 192 PRO C C 1
ATOM 4980 O O . PRO C 1 192 ? -41.356 19.789 -11.715 1.00 43.98 192 PRO C O 1
ATOM 4984 N N . LEU C 1 193 ? -41.354 18.096 -10.230 1.00 32.43 193 LEU C N 1
ATOM 4985 C CA . LEU C 1 193 ? -41.743 18.979 -9.132 1.00 32.87 193 LEU C CA 1
ATOM 4986 C C . LEU C 1 193 ? -40.615 19.927 -8.741 1.00 40.83 193 LEU C C 1
ATOM 4987 O O . LEU C 1 193 ? -40.865 21.074 -8.351 1.00 38.63 193 LEU C O 1
ATOM 4992 N N . LEU C 1 194 ? -39.371 19.454 -8.798 1.00 36.49 194 LEU C N 1
ATOM 4993 C CA . LEU C 1 194 ? -38.208 20.271 -8.487 1.00 32.08 194 LEU C CA 1
ATOM 4994 C C . LEU C 1 194 ? -37.711 21.046 -9.703 1.00 39.81 194 LEU C C 1
ATOM 4995 O O . LEU C 1 194 ? -36.531 21.420 -9.754 1.00 36.70 194 LEU C O 1
ATOM 5000 N N . GLU C 1 195 ? -38.594 21.295 -10.677 1.00 39.19 195 GLU C N 1
ATOM 5001 C CA . GLU C 1 195 ? -38.195 21.966 -11.910 1.00 44.64 195 GLU C CA 1
ATOM 5002 C C . GLU C 1 195 ? -37.772 23.406 -11.653 1.00 38.31 195 GLU C C 1
ATOM 5003 O O . GLU C 1 195 ? -36.845 23.909 -12.297 1.00 45.00 195 GLU C O 1
ATOM 5009 N N . SER C 1 196 ? -38.444 24.085 -10.723 1.00 38.18 196 SER C N 1
ATOM 5010 C CA . SER C 1 196 ? -38.219 25.512 -10.525 1.00 42.15 196 SER C CA 1
ATOM 5011 C C . SER C 1 196 ? -36.902 25.824 -9.825 1.00 38.39 196 SER C C 1
ATOM 5012 O O . SER C 1 196 ? -36.475 26.984 -9.849 1.00 31.49 196 SER C O 1
ATOM 5015 N N . LEU C 1 197 ? -36.249 24.836 -9.217 1.00 31.81 197 LEU C N 1
ATOM 5016 C CA . LEU C 1 197 ? -35.009 25.096 -8.497 1.00 25.21 197 LEU C CA 1
ATOM 5017 C C . LEU C 1 197 ? -33.897 25.497 -9.460 1.00 26.92 197 LEU C C 1
ATOM 5018 O O . LEU C 1 197 ? -33.715 24.878 -10.515 1.00 24.14 197 LEU C O 1
ATOM 5023 N N . THR C 1 198 ? -33.144 26.530 -9.092 1.00 24.33 198 THR C N 1
ATOM 5024 C CA . THR C 1 198 ? -31.930 26.835 -9.833 1.00 22.46 198 THR C CA 1
ATOM 5025 C C . THR C 1 198 ? -30.934 25.687 -9.690 1.00 17.46 198 THR C C 1
ATOM 5026 O O . THR C 1 198 ? -31.063 24.822 -8.816 1.00 19.06 198 THR C O 1
ATOM 5030 N N . LYS C 1 199 ? -29.927 25.681 -10.568 1.00 16.27 199 LYS C N 1
ATOM 5031 C CA . LYS C 1 199 ? -28.873 24.677 -10.465 1.00 15.50 199 LYS C CA 1
ATOM 5032 C C . LYS C 1 199 ? -28.173 24.769 -9.113 1.00 19.22 199 LYS C C 1
ATOM 5033 O O . LYS C 1 199 ? -27.854 23.745 -8.494 1.00 14.65 199 LYS C O 1
ATOM 5039 N N . GLU C 1 200 ? -27.950 25.992 -8.628 1.00 14.27 200 GLU C N 1
ATOM 5040 C CA . GLU C 1 200 ? -27.363 26.174 -7.304 1.00 13.62 200 GLU C CA 1
ATOM 5041 C C . GLU C 1 200 ? -28.248 25.581 -6.210 1.00 13.86 200 GLU C C 1
ATOM 5042 O O . GLU C 1 200 ? -27.743 24.942 -5.281 1.00 13.41 200 GLU C O 1
ATOM 5048 N N . MET C 1 201 ? -29.566 25.796 -6.292 1.00 17.18 201 MET C N 1
ATOM 5049 C CA . MET C 1 201 ? -30.475 25.231 -5.291 1.00 16.00 201 MET C CA 1
ATOM 5050 C C . MET C 1 201 ? -30.454 23.707 -5.317 1.00 16.68 201 MET C C 1
ATOM 5051 O O . MET C 1 201 ? -30.452 23.058 -4.261 1.00 17.07 201 MET C O 1
ATOM 5056 N N . LYS C 1 202 ? -30.470 23.111 -6.510 1.00 14.49 202 LYS C N 1
ATOM 5057 C CA . LYS C 1 202 ? -30.417 21.655 -6.577 1.00 15.12 202 LYS C CA 1
ATOM 5058 C C . LYS C 1 202 ? -29.074 21.134 -6.073 1.00 14.16 202 LYS C C 1
ATOM 5059 O O . LYS C 1 202 ? -29.013 20.089 -5.415 1.00 13.10 202 LYS C O 1
ATOM 5065 N N . GLU C 1 203 ? -27.986 21.850 -6.364 1.00 13.03 203 GLU C N 1
ATOM 5066 C CA . GLU C 1 203 ? -26.690 21.442 -5.833 1.00 11.10 203 GLU C CA 1
ATOM 5067 C C . GLU C 1 203 ? -26.687 21.482 -4.307 1.00 11.36 203 GLU C C 1
ATOM 5068 O O . GLU C 1 203 ? -26.079 20.622 -3.657 1.00 11.03 203 GLU C O 1
ATOM 5074 N N . ALA C 1 204 ? -27.371 22.465 -3.715 1.00 11.75 204 ALA C N 1
ATOM 5075 C CA . ALA C 1 204 ? -27.472 22.507 -2.257 1.00 12.83 204 ALA C CA 1
ATOM 5076 C C . ALA C 1 204 ? -28.271 21.324 -1.720 1.00 12.44 204 ALA C C 1
ATOM 5077 O O . ALA C 1 204 ? 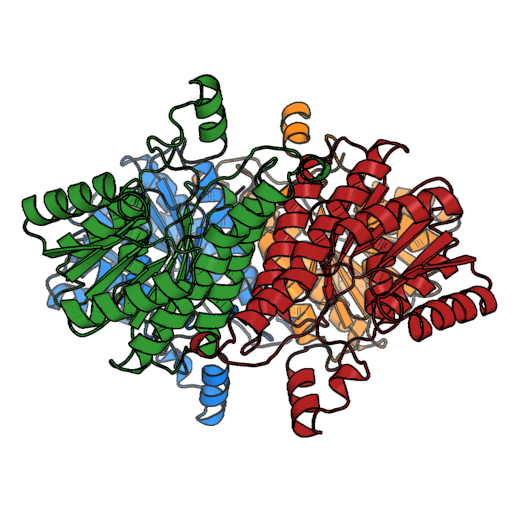-27.900 20.736 -0.695 1.00 14.54 204 ALA C O 1
ATOM 5079 N N . LEU C 1 205 ? -29.381 20.980 -2.387 1.00 13.89 205 LEU C N 1
ATOM 5080 C CA . LEU C 1 205 ? -30.147 19.787 -2.027 1.00 11.50 205 LEU C CA 1
ATOM 5081 C C . LEU C 1 205 ? -29.283 18.542 -2.125 1.00 13.47 205 LEU C C 1
ATOM 5082 O O . LEU C 1 205 ? -29.276 17.697 -1.220 1.00 10.26 205 LEU C O 1
ATOM 5087 N N . ILE C 1 206 ? -28.547 18.410 -3.232 1.00 9.61 206 ILE C N 1
ATOM 5088 C CA . ILE C 1 206 ? -27.734 17.219 -3.455 1.00 10.83 206 ILE C CA 1
ATOM 5089 C C . ILE C 1 206 ? -26.677 17.094 -2.373 1.00 11.59 206 ILE C C 1
ATOM 5090 O O . ILE C 1 206 ? -26.360 15.988 -1.921 1.00 10.52 206 ILE C O 1
ATOM 5095 N N . SER C 1 207 ? -26.155 18.227 -1.899 1.00 10.28 207 SER C N 1
ATOM 5096 C CA . SER C 1 207 ? -25.121 18.186 -0.872 1.00 10.00 207 SER C CA 1
ATOM 5097 C C . SER C 1 207 ? -25.616 17.593 0.442 1.00 11.14 207 SER C C 1
ATOM 5098 O O . SER C 1 207 ? -24.793 17.216 1.283 1.00 14.36 207 SER C O 1
ATOM 5101 N N . LYS C 1 208 ? -26.932 17.495 0.638 1.00 11.43 208 LYS C N 1
ATOM 5102 C CA . LYS C 1 208 ? -27.497 16.902 1.846 1.00 10.65 208 LYS C CA 1
ATOM 5103 C C . LYS C 1 208 ? -27.675 15.392 1.725 1.00 8.74 208 LYS C C 1
ATOM 5104 O O . LYS C 1 208 ? -28.097 14.753 2.700 1.00 9.93 208 LYS C O 1
ATOM 5110 N N . HIS C 1 209 ? -27.376 14.815 0.561 1.00 7.46 209 HIS C N 1
ATOM 5111 C CA . HIS C 1 209 ? -27.445 13.372 0.339 1.00 8.33 209 HIS C CA 1
ATOM 5112 C C . HIS C 1 209 ? -26.034 12.815 0.213 1.00 9.67 209 HIS C C 1
ATOM 5113 O O . HIS C 1 209 ? -25.332 13.139 -0.762 1.00 9.96 209 HIS C O 1
ATOM 5120 N N . PRO C 1 210 ? -25.572 11.985 1.151 1.00 7.76 210 PRO C N 1
ATOM 5121 C CA . PRO C 1 210 ? -24.214 11.423 1.041 1.00 9.12 210 PRO C CA 1
ATOM 5122 C C . PRO C 1 210 ? -23.926 10.704 -0.265 1.00 9.18 210 PRO C C 1
ATOM 5123 O O . PRO C 1 210 ? -22.759 10.649 -0.675 1.00 10.30 210 PRO C O 1
ATOM 5127 N N . MET C 1 211 ? -24.935 10.131 -0.929 1.00 6.90 211 MET C N 1
ATOM 5128 C CA . MET C 1 211 ? -24.707 9.477 -2.215 1.00 7.85 211 MET C CA 1
ATOM 5129 C C . MET C 1 211 ? -24.461 10.460 -3.358 1.00 10.41 211 MET C C 1
ATOM 5130 O O . MET C 1 211 ? -24.150 10.005 -4.470 1.00 11.02 211 MET C O 1
ATOM 5135 N N . GLY C 1 212 ? -24.563 11.771 -3.121 1.00 10.97 212 GLY C N 1
ATOM 5136 C CA . GLY C 1 212 ? -24.096 12.753 -4.096 1.00 8.70 212 GLY C CA 1
ATOM 5137 C C . GLY C 1 212 ? -24.999 12.969 -5.285 1.00 9.69 212 GLY C C 1
ATOM 5138 O O . GLY C 1 212 ? -24.544 13.484 -6.314 1.00 11.67 212 GLY C O 1
ATOM 5139 N N . ARG C 1 213 ? -26.266 12.585 -5.175 1.00 8.80 213 ARG C N 1
ATOM 5140 C CA . ARG C 1 213 ? -27.262 12.784 -6.219 1.00 7.82 213 ARG C CA 1
ATOM 5141 C C . ARG C 1 213 ? -28.634 12.710 -5.564 1.00 9.99 213 ARG C C 1
ATOM 5142 O O . ARG C 1 213 ? -28.772 12.250 -4.431 1.00 11.75 213 ARG C O 1
ATOM 5150 N N . LEU C 1 214 ? -29.651 13.149 -6.302 1.00 8.57 214 LEU C N 1
ATOM 5151 C CA . LEU C 1 214 ? -31.031 12.901 -5.916 1.00 8.44 214 LEU C CA 1
ATOM 5152 C C . LEU C 1 214 ? -31.442 11.493 -6.340 1.00 9.91 214 LEU C C 1
ATOM 5153 O O . LEU C 1 214 ? -30.814 10.868 -7.201 1.00 10.96 214 LEU C O 1
ATOM 5158 N N . GLY C 1 215 ? -32.506 10.989 -5.726 1.00 8.78 215 GLY C N 1
ATOM 5159 C CA . GLY C 1 215 ? -32.998 9.679 -6.095 1.00 6.97 215 GLY C CA 1
ATOM 5160 C C . GLY C 1 215 ? -33.901 9.749 -7.318 1.00 10.72 215 GLY C C 1
ATOM 5161 O O . GLY C 1 215 ? -34.334 10.819 -7.735 1.00 10.42 215 GLY C O 1
ATOM 5162 N N . LYS C 1 216 ? -34.178 8.578 -7.890 1.00 10.17 216 LYS C N 1
ATOM 5163 C CA . LYS C 1 216 ? -35.111 8.469 -9.009 1.00 9.19 216 LYS C CA 1
ATOM 5164 C C . LYS C 1 216 ? -36.423 7.834 -8.564 1.00 8.68 216 LYS C C 1
ATOM 5165 O O . LYS C 1 216 ? -36.435 7.004 -7.649 1.00 10.17 216 LYS C O 1
ATOM 5171 N N . PRO C 1 217 ? -37.547 8.186 -9.200 1.00 8.96 217 PRO C N 1
ATOM 5172 C CA . PRO C 1 217 ? -38.828 7.580 -8.786 1.00 8.42 217 PRO C CA 1
ATOM 5173 C C . PRO C 1 217 ? -38.811 6.067 -8.856 1.00 9.58 217 PRO C C 1
ATOM 5174 O O . PRO C 1 217 ? -39.408 5.406 -7.998 1.00 9.24 217 PRO C O 1
ATOM 5178 N N . GLU C 1 218 ? -38.132 5.500 -9.859 1.00 9.55 218 GLU C N 1
ATOM 5179 C CA . GLU C 1 218 ? -38.040 4.048 -9.980 1.00 8.97 218 GLU C CA 1
ATOM 5180 C C . GLU C 1 218 ? -37.358 3.412 -8.774 1.00 9.69 218 GLU C C 1
ATOM 5181 O O . GLU C 1 218 ? -37.670 2.274 -8.414 1.00 10.42 218 GLU C O 1
ATOM 5187 N N . GLU C 1 219 ? -36.421 4.117 -8.146 1.00 8.58 219 GLU C N 1
ATOM 5188 C CA . GLU C 1 219 ? -35.734 3.546 -6.992 1.00 8.83 219 GLU C CA 1
ATOM 5189 C C . GLU C 1 219 ? -36.634 3.521 -5.764 1.00 8.57 219 GLU C C 1
ATOM 5190 O O . GLU C 1 219 ? -36.512 2.614 -4.927 1.00 10.41 219 GLU C O 1
ATOM 5196 N N . VAL C 1 220 ? -37.526 4.504 -5.628 1.00 7.59 220 VAL C N 1
ATOM 5197 C CA . VAL C 1 220 ? -38.548 4.422 -4.587 1.00 7.02 220 VAL C CA 1
ATOM 5198 C C . VAL C 1 220 ? -39.517 3.286 -4.893 1.00 7.05 220 VAL C C 1
ATOM 5199 O O . VAL C 1 220 ? -39.945 2.549 -3.998 1.00 8.01 220 VAL C O 1
ATOM 5203 N N . ALA C 1 221 ? -39.895 3.144 -6.164 1.00 6.96 221 ALA C N 1
ATOM 5204 C CA . ALA C 1 221 ? -40.886 2.138 -6.520 1.00 7.39 221 ALA C CA 1
ATOM 5205 C C . ALA C 1 221 ? -40.376 0.727 -6.270 1.00 6.55 221 ALA C C 1
ATOM 5206 O O . ALA C 1 221 ? -41.171 -0.159 -5.943 1.00 7.60 221 ALA C O 1
ATOM 5208 N N . GLU C 1 222 ? -39.062 0.494 -6.392 1.00 9.24 222 GLU C N 1
ATOM 5209 C CA . GLU C 1 222 ? -38.546 -0.837 -6.084 1.00 7.82 222 GLU C CA 1
ATOM 5210 C C . GLU C 1 222 ? -38.782 -1.197 -4.621 1.00 7.45 222 GLU C C 1
ATOM 5211 O O . GLU C 1 222 ? -39.127 -2.343 -4.301 1.00 8.22 222 GLU C O 1
ATOM 5217 N N . LEU C 1 223 ? -38.585 -0.236 -3.716 1.00 6.80 223 LEU C N 1
ATOM 5218 C CA . LEU C 1 223 ? -38.855 -0.490 -2.306 1.00 7.37 223 LEU C CA 1
ATOM 5219 C C . LEU C 1 223 ? -40.344 -0.704 -2.061 1.00 6.90 223 LEU C C 1
ATOM 5220 O O . LEU C 1 223 ? -40.733 -1.616 -1.319 1.00 6.63 223 LEU C O 1
ATOM 5225 N N . VAL C 1 224 ? -41.194 0.117 -2.690 1.00 6.26 224 VAL C N 1
ATOM 5226 C CA . VAL C 1 224 ? -42.637 -0.078 -2.553 1.00 6.17 224 VAL C CA 1
ATOM 5227 C C . VAL C 1 224 ? -43.031 -1.467 -3.042 1.00 5.53 224 VAL C C 1
ATOM 5228 O O . VAL C 1 224 ? -43.814 -2.171 -2.392 1.00 7.16 224 VAL C O 1
ATOM 5232 N N . LEU C 1 225 ? -42.488 -1.884 -4.186 1.00 8.44 225 LEU C N 1
ATOM 5233 C CA . LEU C 1 225 ? -42.814 -3.202 -4.723 1.00 7.41 225 LEU C CA 1
ATOM 5234 C C . LEU C 1 225 ? -42.423 -4.303 -3.745 1.00 8.03 225 LEU C C 1
ATOM 5235 O O . LEU C 1 225 ? -43.210 -5.219 -3.477 1.00 7.17 225 LEU C O 1
ATOM 5240 N N . PHE C 1 226 ? -41.214 -4.213 -3.178 1.00 7.10 226 PHE C N 1
ATOM 5241 C CA . PHE C 1 226 ? -40.768 -5.216 -2.219 1.00 8.07 226 PHE C CA 1
ATOM 5242 C C . PHE C 1 226 ? -41.714 -5.278 -1.022 1.00 6.55 226 PHE C C 1
ATOM 5243 O O . PHE C 1 226 ? -42.158 -6.356 -0.619 1.00 7.71 226 PHE C O 1
ATOM 5251 N N . LEU C 1 227 ? -42.066 -4.119 -0.472 1.00 6.76 227 LEU C N 1
ATOM 5252 C CA . LEU C 1 227 ? -42.949 -4.062 0.688 1.00 6.90 227 LEU C CA 1
ATOM 5253 C C . LEU C 1 227 ? -44.391 -4.437 0.365 1.00 7.64 227 LEU C C 1
ATOM 5254 O O . LEU C 1 227 ? -45.156 -4.715 1.294 1.00 7.53 227 LEU C O 1
ATOM 5259 N N . SER C 1 228 ? -44.774 -4.456 -0.914 1.00 6.12 228 SER C N 1
ATOM 5260 C CA . SER C 1 228 ? -46.111 -4.858 -1.336 1.00 6.77 228 SER C CA 1
ATOM 5261 C C . SER C 1 228 ? -46.216 -6.336 -1.658 1.00 9.30 228 SER C C 1
ATOM 5262 O O . SER C 1 228 ? -47.330 -6.846 -1.786 1.00 12.34 228 SER C O 1
ATOM 5265 N N . SER C 1 229 ? -45.092 -7.010 -1.797 1.00 8.83 229 SER C N 1
ATOM 5266 C CA . SER C 1 229 ? -44.996 -8.394 -2.227 1.00 8.88 229 SER C CA 1
ATOM 5267 C C . SER C 1 229 ? -44.897 -9.325 -1.016 1.00 9.86 229 SER C C 1
ATOM 5268 O O . SER C 1 229 ? -44.701 -8.906 0.133 1.00 10.89 229 SER C O 1
ATOM 5271 N N . GLU C 1 230 ? -45.042 -10.616 -1.294 1.00 10.32 230 GLU C N 1
ATOM 5272 C CA . GLU C 1 230 ? -44.904 -11.612 -0.243 1.00 10.30 230 GLU C CA 1
ATOM 5273 C C . GLU C 1 230 ? -43.471 -11.749 0.245 1.00 8.48 230 GLU C C 1
ATOM 5274 O O . GLU C 1 230 ? -43.253 -12.397 1.274 1.00 10.48 230 GLU C O 1
ATOM 5280 N N . LYS C 1 231 ? -42.498 -11.151 -0.451 1.00 9.30 231 LYS C N 1
ATOM 5281 C CA . LYS C 1 231 ? -41.118 -11.220 0.024 1.00 8.87 231 LYS C CA 1
ATOM 5282 C C . LYS C 1 231 ? -40.952 -10.535 1.375 1.00 10.30 231 LYS C C 1
ATOM 5283 O O . LYS C 1 231 ? -40.105 -10.944 2.171 1.00 11.86 231 LYS C O 1
ATOM 5289 N N . SER C 1 232 ? -41.763 -9.512 1.653 1.00 9.58 232 SER C N 1
ATOM 5290 C CA . SER C 1 232 ? -41.698 -8.789 2.917 1.00 8.19 232 SER C CA 1
ATOM 5291 C C . SER C 1 232 ? -42.663 -9.343 3.975 1.00 7.21 232 SER C C 1
ATOM 5292 O O . SER C 1 232 ? -43.130 -8.588 4.834 1.00 8.35 232 SER C O 1
ATOM 5295 N N . SER C 1 233 ? -42.921 -10.658 3.972 1.00 7.68 233 SER C N 1
ATOM 5296 C CA . SER C 1 233 ? -43.993 -11.250 4.782 1.00 8.91 233 SER C CA 1
ATOM 5297 C C . SER C 1 233 ? -43.836 -11.076 6.295 1.00 8.64 233 SER C C 1
ATOM 5298 O O . SER C 1 233 ? -44.843 -11.187 7.003 1.00 9.19 233 SER C O 1
ATOM 5301 N N . PHE C 1 234 ? -42.638 -10.833 6.836 1.00 8.04 234 PHE C N 1
ATOM 5302 C CA . PHE C 1 234 ? -42.524 -10.615 8.279 1.00 7.70 234 PHE C CA 1
ATOM 5303 C C . PHE C 1 234 ? -42.290 -9.148 8.616 1.00 7.06 234 PHE C C 1
ATOM 5304 O O . PHE C 1 234 ? -41.844 -8.830 9.722 1.00 8.06 234 PHE C O 1
ATOM 5312 N N . MET C 1 235 ? -42.642 -8.241 7.711 1.00 6.54 235 MET C N 1
ATOM 5313 C CA . MET C 1 235 ? -42.377 -6.818 7.886 1.00 6.07 235 MET C CA 1
ATOM 5314 C C . MET C 1 235 ? -43.701 -6.074 8.002 1.00 7.39 235 MET C C 1
ATOM 5315 O O . MET C 1 235 ? -44.493 -6.053 7.051 1.00 7.69 235 MET C O 1
ATOM 5320 N N . THR C 1 236 ? -43.941 -5.458 9.160 1.00 7.46 236 THR C N 1
ATOM 5321 C CA . THR C 1 236 ? -45.155 -4.669 9.337 1.00 5.92 236 THR C CA 1
ATOM 5322 C C . THR C 1 236 ? -44.921 -3.607 10.398 1.00 5.56 236 THR C C 1
ATOM 5323 O O . THR C 1 236 ? -44.074 -3.768 11.284 1.00 6.49 236 THR C O 1
ATOM 5327 N N . GLY C 1 237 ? -45.665 -2.505 10.275 1.00 6.61 237 GLY C N 1
ATOM 5328 C CA . GLY C 1 237 ? -45.552 -1.360 11.161 1.00 7.75 237 GLY C CA 1
ATOM 5329 C C . GLY C 1 237 ? -44.291 -0.548 11.002 1.00 7.67 237 GLY C C 1
ATOM 5330 O O . GLY C 1 237 ? -44.087 0.397 11.776 1.00 9.18 237 GLY C O 1
ATOM 5331 N N . GLY C 1 238 ? -43.437 -0.881 10.028 1.00 6.84 238 GLY C N 1
ATOM 5332 C CA . GLY C 1 238 ? -42.119 -0.293 9.925 1.00 6.71 238 GLY C CA 1
ATOM 5333 C C . GLY C 1 238 ? -42.021 0.890 8.978 1.00 6.76 238 GLY C C 1
ATOM 5334 O O . GLY C 1 238 ? -42.882 1.136 8.136 1.00 8.27 238 GLY C O 1
ATOM 5335 N N . TYR C 1 239 ? -40.936 1.634 9.157 1.00 6.81 239 TYR C N 1
ATOM 5336 C CA . TYR C 1 239 ? -40.595 2.802 8.362 1.00 6.04 239 TYR C CA 1
ATOM 5337 C C . TYR C 1 239 ? -39.290 2.507 7.650 1.00 5.71 239 TYR C C 1
ATOM 5338 O O . TYR C 1 239 ? -38.305 2.133 8.295 1.00 7.76 239 TYR C O 1
ATOM 5347 N N . TYR C 1 240 ? -39.288 2.653 6.328 1.00 6.32 240 TYR C N 1
ATOM 5348 C CA . TYR C 1 240 ? -38.203 2.149 5.492 1.00 5.87 240 TYR C CA 1
ATOM 5349 C C . TYR C 1 240 ? -37.667 3.278 4.626 1.00 6.69 240 TYR C C 1
ATOM 5350 O O . TYR C 1 240 ? -38.362 3.751 3.723 1.00 7.80 240 TYR C O 1
ATOM 5359 N N . LEU C 1 241 ? -36.428 3.688 4.905 1.00 6.86 241 LEU C N 1
ATOM 5360 C CA . LEU C 1 241 ? -35.805 4.804 4.202 1.00 7.18 241 LEU C CA 1
ATOM 5361 C C . LEU C 1 241 ? -35.396 4.438 2.785 1.00 7.27 241 LEU C C 1
ATOM 5362 O O . LEU C 1 241 ? -34.885 3.347 2.516 1.00 8.72 241 LEU C O 1
ATOM 5367 N N . VAL C 1 242 ? -35.548 5.395 1.887 1.00 5.35 242 VAL C N 1
ATOM 5368 C CA . VAL C 1 242 ? -34.848 5.296 0.613 1.00 7.39 242 VAL C CA 1
ATOM 5369 C C . VAL C 1 242 ? -34.310 6.702 0.355 1.00 6.20 242 VAL C C 1
ATOM 5370 O O . VAL C 1 242 ? -34.904 7.513 -0.372 1.00 5.86 242 VAL C O 1
ATOM 5374 N N . ASP C 1 243 ? -33.176 7.012 0.999 1.00 6.75 243 ASP C N 1
ATOM 5375 C CA . ASP C 1 243 ? -32.807 8.405 1.225 1.00 7.45 243 ASP C CA 1
ATOM 5376 C C . ASP C 1 243 ? -31.376 8.763 0.831 1.00 7.17 243 ASP C C 1
ATOM 5377 O O . ASP C 1 243 ? -30.930 9.878 1.139 1.00 7.43 243 ASP C O 1
ATOM 5382 N N . GLY C 1 244 ? -30.650 7.875 0.153 1.00 5.81 244 GLY C N 1
ATOM 5383 C CA . GLY C 1 244 ? -29.293 8.214 -0.249 1.00 7.58 244 GLY C CA 1
ATOM 5384 C C . GLY C 1 244 ? -28.386 8.598 0.901 1.00 7.63 244 GLY C C 1
ATOM 5385 O O . GLY C 1 244 ? -27.391 9.304 0.696 1.00 9.29 244 GLY C O 1
ATOM 5386 N N . GLY C 1 245 ? -28.711 8.167 2.121 1.00 6.99 245 GLY C N 1
ATOM 5387 C CA . GLY C 1 245 ? -27.936 8.506 3.294 1.00 6.78 245 GLY C CA 1
ATOM 5388 C C . GLY C 1 245 ? -28.338 9.778 4.017 1.00 5.49 245 GLY C C 1
ATOM 5389 O O . GLY C 1 245 ? -27.682 10.132 5.001 1.00 6.88 245 GLY C O 1
ATOM 5390 N N . TYR C 1 246 ? -29.389 10.471 3.567 1.00 7.65 246 TYR C N 1
ATOM 5391 C CA . TYR C 1 246 ? -29.741 11.792 4.098 1.00 5.93 246 TYR C CA 1
ATOM 5392 C C . TYR C 1 246 ? -29.839 11.800 5.622 1.00 6.04 246 TYR C C 1
ATOM 5393 O O . TYR C 1 246 ? -29.311 12.704 6.286 1.00 8.17 246 TYR C O 1
ATOM 5402 N N . THR C 1 247 ? -30.534 10.814 6.192 1.00 6.31 247 THR C N 1
ATOM 5403 C CA . THR C 1 247 ? -30.771 10.776 7.635 1.00 7.15 247 THR C CA 1
ATOM 5404 C C . THR C 1 247 ? -29.688 10.037 8.403 1.00 10.25 247 THR C C 1
ATOM 5405 O O . THR C 1 247 ? -29.786 9.952 9.632 1.00 10.49 247 THR C O 1
ATOM 5409 N N . ALA C 1 248 ? -28.665 9.502 7.726 1.00 7.80 248 ALA C N 1
ATOM 5410 C CA . ALA C 1 248 ? -27.576 8.857 8.448 1.00 7.60 248 ALA C CA 1
ATOM 5411 C C . ALA C 1 248 ? -26.700 9.856 9.195 1.00 7.50 248 ALA C C 1
ATOM 5412 O O . ALA C 1 248 ? -25.985 9.451 10.120 1.00 9.66 248 ALA C O 1
ATOM 5414 N N . VAL C 1 249 ? -26.734 11.137 8.817 1.00 8.59 249 VAL C N 1
ATOM 5415 C CA . VAL C 1 249 ? -25.900 12.168 9.439 1.00 10.60 249 VAL C CA 1
ATOM 5416 C C . VAL C 1 249 ? -26.731 13.210 10.167 1.00 10.02 249 VAL C C 1
ATOM 5417 O O . VAL C 1 249 ? -26.189 14.083 10.864 1.00 8.82 249 VAL C O 1
ATOM 5422 N N . GLY D 1 2 ? -37.128 32.238 42.229 1.00 17.90 2 GLY D N 1
ATOM 5423 C CA . GLY D 1 2 ? -37.552 31.163 41.344 1.00 15.11 2 GLY D CA 1
ATOM 5424 C C . GLY D 1 2 ? -36.858 31.209 39.997 1.00 13.29 2 GLY D C 1
ATOM 5425 O O . GLY D 1 2 ? -36.423 32.276 39.552 1.00 18.06 2 GLY D O 1
ATOM 5426 N N . ILE D 1 3 ? -36.738 30.055 39.329 1.00 12.16 3 ILE D N 1
ATOM 5427 C CA . ILE D 1 3 ? -35.945 30.016 38.103 1.00 12.28 3 ILE D CA 1
ATOM 5428 C C . ILE D 1 3 ? -36.677 30.614 36.914 1.00 11.56 3 ILE D C 1
ATOM 5429 O O . ILE D 1 3 ? -36.071 30.775 35.846 1.00 13.69 3 ILE D O 1
ATOM 5434 N N . LEU D 1 4 ? -37.956 30.967 37.073 1.00 10.04 4 LEU D N 1
ATOM 5435 C CA . LEU D 1 4 ? -38.713 31.660 36.033 1.00 10.43 4 LEU D CA 1
ATOM 5436 C C . LEU D 1 4 ? -39.199 33.022 36.516 1.00 10.82 4 LEU D C 1
ATOM 5437 O O . LEU D 1 4 ? -40.240 33.506 36.069 1.00 11.46 4 LEU D O 1
ATOM 5442 N N . ASP D 1 5 ? -38.459 33.656 37.423 1.00 11.64 5 ASP D N 1
ATOM 5443 C CA . ASP D 1 5 ? -38.972 34.854 38.081 1.00 13.25 5 ASP D CA 1
ATOM 5444 C C . ASP D 1 5 ? -39.384 35.906 37.057 1.00 10.94 5 ASP D C 1
ATOM 5445 O O . ASP D 1 5 ? -38.582 36.316 36.208 1.00 14.41 5 ASP D O 1
ATOM 5450 N N . ASN D 1 6 ? -40.653 36.307 37.126 1.00 10.92 6 ASN D N 1
ATOM 5451 C CA . ASN D 1 6 ? -41.252 37.370 36.324 1.00 13.00 6 ASN D CA 1
ATOM 5452 C C . ASN D 1 6 ? -41.301 37.051 34.835 1.00 14.56 6 ASN D C 1
ATOM 5453 O O . ASN D 1 6 ? -41.601 37.946 34.030 1.00 16.26 6 ASN D O 1
ATOM 5458 N N . LYS D 1 7 ? -41.027 35.809 34.439 1.00 10.65 7 LYS D N 1
ATOM 5459 C CA . LYS D 1 7 ? -41.361 35.383 33.086 1.00 11.48 7 LYS D CA 1
ATOM 5460 C C . LYS D 1 7 ? -42.870 35.220 32.965 1.00 10.25 7 LYS D C 1
ATOM 5461 O O . LYS D 1 7 ? -43.532 34.777 33.905 1.00 13.38 7 LYS D O 1
ATOM 5467 N N . VAL D 1 8 ? -43.417 35.575 31.804 1.00 7.33 8 VAL D N 1
ATOM 5468 C CA . VAL D 1 8 ? -44.840 35.414 31.530 1.00 7.60 8 VAL D CA 1
ATOM 5469 C C . VAL D 1 8 ? -45.025 34.096 30.790 1.00 7.61 8 VAL D C 1
ATOM 5470 O O . VAL D 1 8 ? -44.466 33.903 29.708 1.00 8.30 8 VAL D O 1
ATOM 5474 N N . ALA D 1 9 ? -45.808 33.198 31.377 1.00 8.31 9 ALA D N 1
ATOM 5475 C CA . ALA D 1 9 ? -45.925 31.824 30.899 1.00 7.29 9 ALA D CA 1
ATOM 5476 C C . ALA D 1 9 ? -47.383 31.457 30.688 1.00 10.80 9 ALA D C 1
ATOM 5477 O O . ALA D 1 9 ? -48.201 31.589 31.605 1.00 13.50 9 ALA D O 1
ATOM 5479 N N . LEU D 1 10 ? -47.693 30.957 29.493 1.00 7.56 10 LEU D N 1
ATOM 5480 C CA . LEU D 1 10 ? -49.029 30.511 29.126 1.00 7.93 10 LEU D CA 1
ATOM 5481 C C . LEU D 1 10 ? -49.092 28.983 29.171 1.00 9.41 10 LEU D C 1
ATOM 5482 O O . LEU D 1 10 ? -48.167 28.311 28.704 1.00 9.61 10 LEU D O 1
ATOM 5487 N N . VAL D 1 11 ? -50.167 28.438 29.751 1.00 8.01 11 VAL D N 1
ATOM 5488 C CA . VAL D 1 11 ? -50.389 26.986 29.774 1.00 7.08 11 VAL D CA 1
ATOM 5489 C C . VAL D 1 11 ? -51.799 26.713 29.263 1.00 9.23 11 VAL D C 1
ATOM 5490 O O . VAL D 1 11 ? -52.772 27.230 29.824 1.00 9.44 11 VAL D O 1
ATOM 5494 N N . THR D 1 12 ? -51.921 25.887 28.223 1.00 7.97 12 THR D N 1
ATOM 5495 C CA . THR D 1 12 ? -53.246 25.487 27.760 1.00 9.16 12 THR D CA 1
ATOM 5496 C C . THR D 1 12 ? -53.675 24.188 28.439 1.00 9.29 12 THR D C 1
ATOM 5497 O O . THR D 1 12 ? -52.844 23.386 28.870 1.00 11.11 12 THR D O 1
ATOM 5501 N N . GLY D 1 13 ? -54.988 24.002 28.551 1.00 10.23 13 GLY D N 1
ATOM 5502 C CA . GLY D 1 13 ? -55.504 22.853 29.283 1.00 12.63 13 GLY D CA 1
ATOM 5503 C C . GLY D 1 13 ? -55.028 22.816 30.717 1.00 12.54 13 GLY D C 1
ATOM 5504 O O . GLY D 1 13 ? -54.753 21.737 31.259 1.00 12.44 13 GLY D O 1
ATOM 5505 N N . ALA D 1 14 ? -54.940 23.980 31.355 1.00 10.51 14 ALA D N 1
ATOM 5506 C CA . ALA D 1 14 ? -54.291 24.084 32.652 1.00 11.13 14 ALA D CA 1
ATOM 5507 C C . ALA D 1 14 ? -55.252 23.871 33.809 1.00 11.95 14 ALA D C 1
ATOM 5508 O O . ALA D 1 14 ? -54.849 24.044 34.962 1.00 11.40 14 ALA D O 1
ATOM 5510 N N . GLY D 1 15 ? -56.498 23.481 33.534 1.00 12.54 15 GLY D N 1
ATOM 5511 C CA . GLY D 1 15 ? -57.461 23.252 34.594 1.00 14.07 15 GLY D CA 1
ATOM 5512 C C . GLY D 1 15 ? -57.344 21.921 35.307 1.00 15.67 15 GLY D C 1
ATOM 5513 O O . GLY D 1 15 ? -57.965 21.752 36.364 1.00 17.55 15 GLY D O 1
ATOM 5514 N N . SER D 1 16 ? -56.560 20.981 34.780 1.00 13.47 16 SER D N 1
ATOM 5515 C CA . SER D 1 16 ? -56.502 19.650 35.373 1.00 16.57 16 SER D CA 1
ATOM 5516 C C . SER D 1 16 ? -55.247 18.921 34.908 1.00 13.66 16 SER D C 1
ATOM 5517 O O . SER D 1 16 ? -54.588 19.321 33.947 1.00 13.56 16 SER D O 1
ATOM 5520 N N . GLY D 1 17 ? -54.925 17.840 35.618 1.00 13.25 17 GLY D N 1
ATOM 5521 C CA . GLY D 1 17 ? -53.901 16.912 35.152 1.00 11.60 17 GLY D CA 1
ATOM 5522 C C . GLY D 1 17 ? -52.536 17.542 34.968 1.00 12.16 17 GLY D C 1
ATOM 5523 O O . GLY D 1 17 ? -52.055 18.313 35.808 1.00 11.24 17 GLY D O 1
ATOM 5524 N N . ILE D 1 18 ? -51.884 17.182 33.856 1.00 10.60 18 ILE D N 1
ATOM 5525 C CA . ILE D 1 18 ? -50.522 17.645 33.609 1.00 9.45 18 ILE D CA 1
ATOM 5526 C C . ILE D 1 18 ? -50.488 19.160 33.492 1.00 9.85 18 ILE D C 1
ATOM 5527 O O . ILE D 1 18 ? -49.587 19.818 34.028 1.00 9.52 18 ILE D O 1
ATOM 5532 N N . GLY D 1 19 ? -51.460 19.733 32.785 1.00 9.55 19 GLY D N 1
ATOM 5533 C CA . GLY D 1 19 ? -51.464 21.175 32.593 1.00 8.04 19 GLY D CA 1
ATOM 5534 C C . GLY D 1 19 ? -51.567 21.939 33.898 1.00 10.01 19 GLY D C 1
ATOM 5535 O O . GLY D 1 19 ? -50.924 22.977 34.071 1.00 8.76 19 GLY D O 1
ATOM 5536 N N . LEU D 1 20 ? -52.381 21.435 34.829 1.00 10.57 20 LEU D N 1
ATOM 5537 C CA . LEU D 1 20 ? -52.498 22.056 36.144 1.00 9.83 20 LEU D CA 1
ATOM 5538 C C . LEU D 1 20 ? -51.182 21.969 36.901 1.00 9.93 20 LEU D C 1
ATOM 5539 O O . LEU D 1 20 ? -50.765 22.938 37.551 1.00 9.34 20 LEU D O 1
ATOM 5544 N N . ALA D 1 21 ? -50.514 20.815 36.831 1.00 8.87 21 ALA D N 1
ATOM 5545 C CA . ALA D 1 21 ? -49.221 20.668 37.491 1.00 9.90 21 ALA D CA 1
ATOM 5546 C C . ALA D 1 21 ? -48.177 21.594 36.875 1.00 9.11 21 ALA D C 1
ATOM 5547 O O . ALA D 1 21 ? -47.339 22.151 37.587 1.00 10.46 21 ALA D O 1
ATOM 5549 N N . VAL D 1 22 ? -48.212 21.772 35.548 1.00 8.62 22 VAL D N 1
ATOM 5550 C CA . VAL D 1 22 ? -47.288 22.696 34.895 1.00 8.45 22 VAL D CA 1
ATOM 5551 C C . VAL D 1 22 ? -47.545 24.122 35.372 1.00 7.04 22 VAL D C 1
ATOM 5552 O O . VAL D 1 22 ? -46.614 24.862 35.704 1.00 10.14 22 VAL D O 1
ATOM 5556 N N . ALA D 1 23 ? -48.815 24.526 35.408 1.00 8.84 23 ALA D N 1
ATOM 5557 C CA . ALA D 1 23 ? -49.137 25.880 35.851 1.00 7.29 23 ALA D CA 1
ATOM 5558 C C . ALA D 1 23 ? -48.666 26.110 37.284 1.00 8.59 23 ALA D C 1
ATOM 5559 O O . ALA D 1 23 ? -48.078 27.157 37.596 1.00 10.00 23 ALA D O 1
ATOM 5561 N N . HIS D 1 24 ? -48.878 25.125 38.163 1.00 10.41 24 HIS D N 1
ATOM 5562 C CA . HIS D 1 24 ? -48.395 25.272 39.535 1.00 9.80 24 HIS D CA 1
ATOM 5563 C C . HIS D 1 24 ? -46.878 25.346 39.586 1.00 10.26 24 HIS D C 1
ATOM 5564 O O . HIS D 1 24 ? -46.314 26.130 40.365 1.00 11.35 24 HIS D O 1
ATOM 5571 N N . SER D 1 25 ? -46.198 24.517 38.787 1.00 8.44 25 SER D N 1
ATOM 5572 C CA . SER D 1 25 ? -44.742 24.509 38.774 1.00 11.56 25 SER D CA 1
ATOM 5573 C C . SER D 1 25 ? -44.197 25.843 38.278 1.00 9.90 25 SER D C 1
ATOM 5574 O O . SER D 1 25 ? -43.280 26.422 38.877 1.00 10.40 25 SER D O 1
ATOM 5577 N N . TYR D 1 26 ? -44.773 26.357 37.191 1.00 8.42 26 TYR D N 1
ATOM 5578 C CA . TYR D 1 26 ? -44.363 27.653 36.668 1.00 8.96 26 TYR D CA 1
ATOM 5579 C C . TYR D 1 26 ? -44.526 28.743 37.722 1.00 9.48 26 TYR D C 1
ATOM 5580 O O . TYR D 1 26 ? -43.620 29.555 37.940 1.00 10.20 26 TYR D O 1
ATOM 5589 N N . ALA D 1 27 ? -45.686 28.774 38.380 1.00 10.64 27 ALA D N 1
ATOM 5590 C CA . ALA D 1 27 ? -45.969 29.833 39.349 1.00 11.55 27 ALA D CA 1
ATOM 5591 C C . ALA D 1 27 ? -45.077 29.720 40.576 1.00 11.75 27 ALA D C 1
ATOM 5592 O O . ALA D 1 27 ? -44.636 30.741 41.127 1.00 11.58 27 ALA D O 1
ATOM 5594 N N . LYS D 1 28 ? -44.791 28.488 41.012 1.00 10.92 28 LYS D N 1
ATOM 5595 C CA . LYS D 1 28 ? -43.904 28.283 42.151 1.00 10.55 28 LYS D CA 1
ATOM 5596 C C . LYS D 1 28 ? -42.510 28.833 41.881 1.00 11.97 28 LYS D C 1
ATOM 5597 O O . LYS D 1 28 ? -41.822 29.284 42.811 1.00 12.51 28 LYS D O 1
ATOM 5603 N N . GLU D 1 29 ? -42.069 28.794 40.620 1.00 10.26 29 GLU D N 1
ATOM 5604 C CA . GLU D 1 29 ? -40.772 29.307 40.210 1.00 9.04 29 GLU D CA 1
ATOM 5605 C C . GLU D 1 29 ? -40.837 30.769 39.778 1.00 10.42 29 GLU D C 1
ATOM 5606 O O . GLU D 1 29 ? -39.903 31.264 39.136 1.00 10.73 29 GLU D O 1
ATOM 5612 N N . GLY D 1 30 ? -41.918 31.471 40.126 1.00 9.66 30 GLY D N 1
ATOM 5613 C CA . GLY D 1 30 ? -41.971 32.913 39.985 1.00 12.40 30 GLY D CA 1
ATOM 5614 C C . GLY D 1 30 ? -42.550 33.429 38.684 1.00 13.87 30 GLY D C 1
ATOM 5615 O O . GLY D 1 30 ? -42.537 34.645 38.455 1.00 12.17 30 GLY D O 1
ATOM 5616 N N . ALA D 1 31 ? -43.065 32.562 37.827 1.00 8.82 31 ALA D N 1
ATOM 5617 C CA . ALA D 1 31 ? -43.657 33.047 36.589 1.00 8.65 31 ALA D CA 1
ATOM 5618 C C . ALA D 1 31 ? -45.025 33.684 36.836 1.00 9.06 31 ALA D C 1
ATOM 5619 O O . ALA D 1 31 ? -45.730 33.364 37.795 1.00 11.18 31 ALA D O 1
ATOM 5621 N N . LYS D 1 32 ? -45.400 34.602 35.950 1.00 8.31 32 LYS D N 1
ATOM 5622 C CA . LYS D 1 32 ? -46.761 35.120 35.911 1.00 9.52 32 LYS D CA 1
ATOM 5623 C C . LYS D 1 32 ? -47.523 34.264 34.907 1.00 8.22 32 LYS D C 1
ATOM 5624 O O . LYS D 1 32 ? -47.241 34.314 33.707 1.00 10.14 32 LYS D O 1
ATOM 5630 N N . VAL D 1 33 ? -48.463 33.454 35.397 1.00 9.27 33 VAL D N 1
ATOM 5631 C CA . VAL D 1 33 ? -49.025 32.364 34.608 1.00 8.97 33 VAL D CA 1
ATOM 5632 C C . VAL D 1 33 ? -50.394 32.749 34.079 1.00 9.34 33 VAL D C 1
ATOM 5633 O O . VAL D 1 33 ? -51.280 33.153 34.844 1.00 11.18 33 VAL D O 1
ATOM 5637 N N . ILE D 1 34 ? -50.582 32.606 32.772 1.00 8.51 34 ILE D N 1
ATOM 5638 C CA . ILE D 1 34 ? -51.915 32.606 32.194 1.00 9.15 34 ILE D CA 1
ATOM 5639 C C . ILE D 1 34 ? -52.380 31.160 32.179 1.00 11.21 34 ILE D C 1
ATOM 5640 O O . ILE D 1 34 ? -51.833 30.327 31.447 1.00 9.34 34 ILE D O 1
ATOM 5645 N N . VAL D 1 35 ? -53.376 30.872 33.003 1.00 8.95 35 VAL D N 1
ATOM 5646 C CA . VAL D 1 35 ? -54.050 29.580 33.031 1.00 8.63 35 VAL D CA 1
ATOM 5647 C C . VAL D 1 35 ? -55.147 29.618 31.977 1.00 10.42 35 VAL D C 1
ATOM 5648 O O . VAL D 1 35 ? -56.076 30.423 32.076 1.00 10.57 35 VAL D O 1
ATOM 5652 N N . SER D 1 36 ? -55.034 28.783 30.944 1.00 8.74 36 SER D N 1
ATOM 5653 C CA . SER D 1 36 ? -56.080 28.685 29.940 1.00 9.72 36 SER D CA 1
ATOM 5654 C C . SER D 1 36 ? -56.701 27.299 29.984 1.00 11.23 36 SER D C 1
ATOM 5655 O O . SER D 1 36 ? -56.010 26.297 30.204 1.00 12.09 36 SER D O 1
ATOM 5658 N N . ASP D 1 37 ? -58.013 27.261 29.804 1.00 12.27 37 ASP D N 1
ATOM 5659 C CA . ASP D 1 37 ? -58.757 26.013 29.749 1.00 13.61 37 ASP D CA 1
ATOM 5660 C C . ASP D 1 37 ? -60.076 26.317 29.063 1.00 15.84 37 ASP D C 1
ATOM 5661 O O . ASP D 1 37 ? -60.540 27.460 29.058 1.00 15.11 37 ASP D O 1
ATOM 5666 N N . ILE D 1 38 ? -60.669 25.279 28.470 1.00 15.79 38 ILE D N 1
ATOM 5667 C CA . ILE D 1 38 ? -62.006 25.407 27.896 1.00 16.97 38 ILE D CA 1
ATOM 5668 C C . ILE D 1 38 ? -63.081 25.425 28.971 1.00 18.87 38 ILE D C 1
ATOM 5669 O O . ILE D 1 38 ? -64.218 25.837 28.697 1.00 24.47 38 ILE D O 1
ATOM 5674 N N . ASN D 1 39 ? -62.740 25.031 30.202 1.00 17.92 39 ASN D N 1
ATOM 5675 C CA . ASN D 1 39 ? -63.669 24.926 31.324 1.00 21.31 39 ASN D CA 1
ATOM 5676 C C . ASN D 1 39 ? -63.365 26.048 32.316 1.00 20.08 39 ASN D C 1
ATOM 5677 O O . ASN D 1 39 ? -62.345 26.006 33.017 1.00 19.65 39 ASN D O 1
ATOM 5682 N N . GLU D 1 40 ? -64.257 27.042 32.383 1.00 20.99 40 GLU D N 1
ATOM 5683 C CA . GLU D 1 40 ? -64.024 28.196 33.251 1.00 19.03 40 GLU D CA 1
ATOM 5684 C C . GLU D 1 40 ? -63.948 27.804 34.720 1.00 16.90 40 GLU D C 1
ATOM 5685 O O . GLU D 1 40 ? -63.164 28.383 35.481 1.00 18.20 40 GLU D O 1
ATOM 5691 N N . ASP D 1 41 ? -64.779 26.852 35.151 1.00 18.90 41 ASP D N 1
ATOM 5692 C CA . ASP D 1 41 ? -64.754 26.429 36.549 1.00 19.45 41 ASP D CA 1
ATOM 5693 C C . ASP D 1 41 ? -63.378 25.894 36.933 1.00 20.07 41 ASP D C 1
ATOM 5694 O O . ASP D 1 41 ? -62.800 26.302 37.950 1.00 18.10 41 ASP D O 1
ATOM 5699 N N . HIS D 1 42 ? -62.829 24.994 36.114 1.00 18.92 42 HIS D N 1
ATOM 5700 C CA . HIS D 1 42 ? -61.502 24.440 36.375 1.00 20.49 42 HIS D CA 1
ATOM 5701 C C . HIS D 1 42 ? -60.431 25.521 36.334 1.00 13.79 42 HIS D C 1
ATOM 5702 O O . HIS D 1 42 ? -59.548 25.570 37.197 1.00 13.73 42 HIS D O 1
ATOM 5709 N N . GLY D 1 43 ? -60.477 26.378 35.312 1.00 14.71 43 GLY D N 1
ATOM 5710 C CA . GLY D 1 43 ? -59.445 27.390 35.163 1.00 15.28 43 GLY D CA 1
ATOM 5711 C C . GLY D 1 43 ? -59.442 28.395 36.300 1.00 12.87 43 GLY D C 1
ATOM 5712 O O . GLY D 1 43 ? -58.388 28.727 36.848 1.00 13.28 43 GLY D O 1
ATOM 5713 N N . ASN D 1 44 ? -60.624 28.891 36.673 1.00 15.50 44 ASN D N 1
ATOM 5714 C CA . ASN D 1 44 ? -60.696 29.845 37.771 1.00 16.89 44 ASN D CA 1
ATOM 5715 C C . ASN D 1 44 ? -60.246 29.216 39.087 1.00 16.16 44 ASN D C 1
ATOM 5716 O O . ASN D 1 44 ? -59.584 29.872 39.899 1.00 15.91 44 ASN D O 1
ATOM 5721 N N . LYS D 1 45 ? -60.582 27.938 39.308 1.00 17.99 45 LYS D N 1
ATOM 5722 C CA . LYS D 1 45 ? -60.127 27.246 40.510 1.00 17.81 45 LYS D CA 1
ATOM 5723 C C . LYS D 1 45 ? -58.611 27.082 40.520 1.00 15.87 45 LYS D C 1
ATOM 5724 O O . LYS D 1 45 ? -57.969 27.208 41.570 1.00 17.63 45 LYS D O 1
ATOM 5730 N N . ALA D 1 46 ? -58.018 26.804 39.359 1.00 15.19 46 ALA D N 1
ATOM 5731 C CA . ALA D 1 46 ? -56.566 26.681 39.298 1.00 15.70 46 ALA D CA 1
ATOM 5732 C C . ALA D 1 46 ? -55.886 27.991 39.680 1.00 12.79 46 ALA D C 1
ATOM 5733 O O . ALA D 1 46 ? -54.909 27.995 40.439 1.00 13.78 46 ALA D O 1
ATOM 5735 N N . VAL D 1 47 ? -56.400 29.113 39.169 1.00 12.27 47 VAL D N 1
ATOM 5736 C CA . VAL D 1 47 ? -55.833 30.422 39.487 1.00 13.02 47 VAL D CA 1
ATOM 5737 C C . VAL D 1 47 ? -55.938 30.694 40.986 1.00 14.59 47 VAL D C 1
ATOM 5738 O O . VAL D 1 47 ? -54.974 31.120 41.631 1.00 15.00 47 VAL D O 1
ATOM 5742 N N . GLU D 1 48 ? -57.118 30.447 41.557 1.00 16.55 48 GLU D N 1
ATOM 5743 C CA . GLU D 1 48 ? -57.312 30.621 42.996 1.00 20.39 48 GLU D CA 1
ATOM 5744 C C . GLU D 1 48 ? -56.307 29.799 43.803 1.00 18.83 48 GLU D C 1
ATOM 5745 O O . GLU D 1 48 ? -55.709 30.301 44.767 1.00 17.55 48 GLU D O 1
ATOM 5751 N N . ASP D 1 49 ? -56.091 28.537 43.413 1.00 15.68 49 ASP D N 1
ATOM 5752 C CA . ASP D 1 49 ? -55.146 27.688 44.134 1.00 17.63 49 ASP D CA 1
ATOM 5753 C C . ASP D 1 49 ? -53.709 28.161 43.960 1.00 19.95 49 ASP D C 1
ATOM 5754 O O . ASP D 1 49 ? -52.908 28.084 44.899 1.00 19.38 49 ASP D O 1
ATOM 5759 N N . ILE D 1 50 ? -53.353 28.628 42.762 1.00 16.42 50 ILE D N 1
ATOM 5760 C CA . ILE D 1 50 ? -52.006 29.148 42.551 1.00 14.20 50 ILE D CA 1
ATOM 5761 C C . ILE D 1 50 ? -51.764 30.367 43.433 1.00 15.37 50 ILE D C 1
ATOM 5762 O O . ILE D 1 50 ? -50.705 30.501 44.061 1.00 16.66 50 ILE D O 1
ATOM 5767 N N . LYS D 1 51 ? -52.743 31.271 43.495 1.00 15.91 51 LYS D N 1
ATOM 5768 C CA . LYS D 1 51 ? -52.599 32.470 44.315 1.00 17.62 51 LYS D CA 1
ATOM 5769 C C . LYS D 1 51 ? -52.504 32.123 45.797 1.00 17.43 51 LYS D C 1
ATOM 5770 O O . LYS D 1 51 ? -51.761 32.769 46.545 1.00 19.16 51 LYS D O 1
ATOM 5776 N N . ALA D 1 52 ? -53.247 31.106 46.240 1.00 18.19 52 ALA D N 1
ATOM 5777 C CA . ALA D 1 52 ? -53.209 30.721 47.647 1.00 24.84 52 ALA D CA 1
ATOM 5778 C C . ALA D 1 52 ? -51.866 30.123 48.049 1.00 25.85 52 ALA D C 1
ATOM 5779 O O . ALA D 1 52 ? -51.540 30.097 49.241 1.00 26.63 52 ALA D O 1
ATOM 5781 N N . GLN D 1 53 ? -51.082 29.642 47.090 1.00 19.51 53 GLN D N 1
ATOM 5782 C CA . GLN D 1 53 ? -49.747 29.142 47.364 1.00 21.30 53 GLN D CA 1
ATOM 5783 C C . GLN D 1 53 ? -48.671 30.196 47.150 1.00 18.01 53 GLN D C 1
ATOM 5784 O O . GLN D 1 53 ? -47.481 29.871 47.198 1.00 24.21 53 GLN D O 1
ATOM 5790 N N . GLY D 1 54 ? -49.064 31.447 46.933 1.00 17.60 54 GLY D N 1
ATOM 5791 C CA . GLY D 1 54 ? -48.137 32.550 46.837 1.00 19.04 54 GLY D CA 1
ATOM 5792 C C . GLY D 1 54 ? -47.795 32.989 45.433 1.00 21.39 54 GLY D C 1
ATOM 5793 O O . GLY D 1 54 ? -46.985 33.911 45.276 1.00 17.58 54 GLY D O 1
ATOM 5794 N N . GLY D 1 55 ? -48.379 32.365 44.410 1.00 17.68 55 GLY D N 1
ATOM 5795 C CA . GLY D 1 55 ? -48.024 32.645 43.039 1.00 17.54 55 GLY D CA 1
ATOM 5796 C C . GLY D 1 55 ? -48.956 33.643 42.364 1.00 16.29 55 GLY D C 1
ATOM 5797 O O . GLY D 1 55 ? -49.962 34.094 42.906 1.00 16.83 55 GLY D O 1
ATOM 5798 N N . GLU D 1 56 ? -48.592 33.974 41.127 1.00 10.35 56 GLU D N 1
ATOM 5799 C CA . GLU D 1 56 ? -49.317 34.934 40.307 1.00 11.97 56 GLU D CA 1
ATOM 5800 C C . GLU D 1 56 ? -49.907 34.230 39.095 1.00 12.64 56 GLU D C 1
ATOM 5801 O O . GLU D 1 56 ? -49.184 33.557 38.349 1.00 11.00 56 GLU D O 1
ATOM 5807 N N . ALA D 1 57 ? -51.210 34.406 38.885 1.00 10.54 57 ALA D N 1
ATOM 5808 C CA . ALA D 1 57 ? -51.852 33.787 37.734 1.00 11.38 57 ALA D CA 1
ATOM 5809 C C . ALA D 1 57 ? -53.139 34.519 37.397 1.00 11.35 57 ALA D C 1
ATOM 5810 O O . ALA D 1 57 ? -53.720 35.216 38.231 1.00 13.13 57 ALA D O 1
ATOM 5812 N N . SER D 1 58 ? -53.576 34.348 36.149 1.00 9.77 58 SER D N 1
ATOM 5813 C CA . SER D 1 58 ? -54.849 34.874 35.671 1.00 9.77 58 SER D CA 1
ATOM 5814 C C . SER D 1 58 ? -55.448 33.867 34.703 1.00 12.49 58 SER D C 1
ATOM 5815 O O . SER D 1 58 ? -54.720 33.152 34.008 1.00 11.57 58 SER D O 1
ATOM 5818 N N . PHE D 1 59 ? -56.775 33.828 34.633 1.00 11.43 59 PHE D N 1
ATOM 5819 C CA . PHE D 1 59 ? -57.466 32.865 33.780 1.00 10.50 59 PHE D CA 1
ATOM 5820 C C . PHE D 1 59 ? -57.924 33.500 32.469 1.00 13.30 59 PHE D C 1
ATOM 5821 O O . PHE D 1 59 ? -58.484 34.597 32.458 1.00 13.17 59 PHE D O 1
ATOM 5829 N N . VAL D 1 60 ? -57.703 32.791 31.361 1.00 11.45 60 VAL D N 1
ATOM 5830 C CA . VAL D 1 60 ? -58.238 33.184 30.056 1.00 10.71 60 VAL D CA 1
ATOM 5831 C C . VAL D 1 60 ? -58.798 31.942 29.380 1.00 14.17 60 VAL D C 1
ATOM 5832 O O . VAL D 1 60 ? -58.051 30.999 29.096 1.00 11.79 60 VAL D O 1
ATOM 5836 N N . LYS D 1 61 ? -60.090 31.961 29.072 1.00 12.78 61 LYS D N 1
ATOM 5837 C CA . LYS D 1 61 ? -60.746 30.816 28.464 1.00 12.60 61 LYS D CA 1
ATOM 5838 C C . LYS D 1 61 ? -60.369 30.709 26.993 1.00 12.02 61 LYS D C 1
ATOM 5839 O O . LYS D 1 61 ? -60.295 31.716 26.282 1.00 15.63 61 LYS D O 1
ATOM 5845 N N . ALA D 1 62 ? -60.135 29.478 26.534 1.00 11.93 62 ALA D N 1
ATOM 5846 C CA . ALA D 1 62 ? -59.863 29.249 25.122 1.00 11.62 62 ALA D CA 1
ATOM 5847 C C . ALA D 1 62 ? -60.118 27.789 24.766 1.00 13.67 62 ALA D C 1
ATOM 5848 O O . ALA D 1 62 ? -59.820 26.885 25.550 1.00 14.93 62 ALA D O 1
ATOM 5850 N N . ASP D 1 63 ? -60.680 27.584 23.578 1.00 12.87 63 ASP D N 1
ATOM 5851 C CA . ASP D 1 63 ? -60.748 26.288 22.907 1.00 10.97 63 ASP D CA 1
ATOM 5852 C C . ASP D 1 63 ? -59.618 26.265 21.882 1.00 11.68 63 ASP D C 1
ATOM 5853 O O . ASP D 1 63 ? -59.654 27.019 20.903 1.00 12.96 63 ASP D O 1
ATOM 5858 N N . THR D 1 64 ? -58.601 25.424 22.118 1.00 13.11 64 THR D N 1
ATOM 5859 C CA . THR D 1 64 ? -57.420 25.448 21.261 1.00 10.90 64 THR D CA 1
ATOM 5860 C C . THR D 1 64 ? -57.701 24.954 19.845 1.00 12.62 64 THR D C 1
ATOM 5861 O O . THR D 1 64 ? -56.890 25.218 18.953 1.00 11.31 64 THR D O 1
ATOM 5865 N N . SER D 1 65 ? -58.828 24.283 19.600 1.00 11.30 65 SER D N 1
ATOM 5866 C CA . SER D 1 65 ? -59.169 23.921 18.228 1.00 11.26 65 SER D CA 1
ATOM 5867 C C . SER D 1 65 ? -59.676 25.112 17.421 1.00 12.92 65 SER D C 1
ATOM 5868 O O . SER D 1 65 ? -59.825 24.996 16.198 1.00 11.85 65 SER D O 1
ATOM 5871 N N . ASN D 1 66 ? -59.892 26.258 18.071 1.00 11.96 66 ASN D N 1
ATOM 5872 C CA . ASN D 1 66 ? -60.376 27.475 17.423 1.00 12.01 66 ASN D CA 1
ATOM 5873 C C . ASN D 1 66 ? -59.234 28.472 17.266 1.00 10.41 66 ASN D C 1
ATOM 5874 O O . ASN D 1 66 ? -58.814 29.082 18.264 1.00 10.66 66 ASN D O 1
ATOM 5879 N N . PRO D 1 67 ? -58.696 28.680 16.060 1.00 11.57 67 PRO D N 1
ATOM 5880 C CA . PRO D 1 67 ? -57.508 29.542 15.932 1.00 10.66 67 PRO D CA 1
ATOM 5881 C C . PRO D 1 67 ? -57.762 30.989 16.325 1.00 9.16 67 PRO D C 1
ATOM 5882 O O . PRO D 1 67 ? -56.846 31.647 16.832 1.00 10.25 67 PRO D O 1
ATOM 5886 N N . GLU D 1 68 ? -58.976 31.502 16.104 1.00 10.76 68 GLU D N 1
ATOM 5887 C CA . GLU D 1 68 ? -59.306 32.846 16.578 1.00 14.11 68 GLU D CA 1
ATOM 5888 C C . GLU D 1 68 ? -59.169 32.947 18.094 1.00 12.54 68 GLU D C 1
ATOM 5889 O O . GLU D 1 68 ? -58.647 33.944 18.617 1.00 12.30 68 GLU D O 1
ATOM 5895 N N . GLU D 1 69 ? -59.623 31.920 18.815 1.00 11.02 69 GLU D N 1
ATOM 5896 C CA . GLU D 1 69 ? -59.514 31.946 20.271 1.00 9.36 69 GLU D CA 1
ATOM 5897 C C . GLU D 1 69 ? -58.071 31.786 20.735 1.00 11.66 69 GLU D C 1
ATOM 5898 O O . GLU D 1 69 ? -57.694 32.342 21.773 1.00 11.72 69 GLU D O 1
ATOM 5904 N N . VAL D 1 70 ? -57.251 31.027 20.000 1.00 10.15 70 VAL D N 1
ATOM 5905 C CA . VAL D 1 70 ? -55.843 30.906 20.382 1.00 9.24 70 VAL D CA 1
ATOM 5906 C C . VAL D 1 70 ? -55.107 32.222 20.143 1.00 9.71 70 VAL D C 1
ATOM 5907 O O . VAL D 1 70 ? -54.310 32.668 20.979 1.00 10.34 70 VAL D O 1
ATOM 5911 N N . GLU D 1 71 ? -55.348 32.862 19.000 1.00 11.04 71 GLU D N 1
ATOM 5912 C CA . GLU D 1 71 ? -54.735 34.158 18.761 1.00 9.75 71 GLU D CA 1
ATOM 5913 C C . GLU D 1 71 ? -55.174 35.161 19.823 1.00 9.67 71 GLU D C 1
ATOM 5914 O O . GLU D 1 71 ? -54.356 35.940 20.329 1.00 11.62 71 GLU D O 1
ATOM 5920 N N . ALA D 1 72 ? -56.461 35.133 20.188 1.00 9.90 72 ALA D N 1
ATOM 5921 C CA . ALA D 1 72 ? -56.980 36.028 21.220 1.00 12.36 72 ALA D CA 1
ATOM 5922 C C . ALA D 1 72 ? -56.389 35.715 22.593 1.00 12.19 72 ALA D C 1
ATOM 5923 O O . ALA D 1 72 ? -56.217 36.627 23.418 1.00 12.55 72 ALA D O 1
ATOM 5925 N N . LEU D 1 73 ? -56.078 34.440 22.851 1.00 11.00 73 LEU D N 1
ATOM 5926 C CA . LEU D 1 73 ? -55.460 34.052 24.119 1.00 8.63 73 LEU D CA 1
ATOM 5927 C C . LEU D 1 73 ? -54.077 34.672 24.274 1.00 9.83 73 LEU D C 1
ATOM 5928 O O . LEU D 1 73 ? -53.727 35.186 25.346 1.00 10.82 73 LEU D O 1
ATOM 5933 N N . VAL D 1 74 ? -53.279 34.646 23.208 1.00 8.99 74 VAL D N 1
ATOM 5934 C CA . VAL D 1 74 ? -51.966 35.278 23.244 1.00 8.03 74 VAL D CA 1
ATOM 5935 C C . VAL D 1 74 ? -52.108 36.792 23.383 1.00 10.33 74 VAL D C 1
ATOM 5936 O O . VAL D 1 74 ? -51.377 37.427 24.155 1.00 12.06 74 VAL D O 1
ATOM 5940 N N . LYS D 1 75 ? -53.061 37.385 22.658 1.00 9.86 75 LYS D N 1
ATOM 5941 C CA . LYS D 1 75 ? -53.289 38.824 22.770 1.00 13.43 75 LYS D CA 1
ATOM 5942 C C . LYS D 1 75 ? -53.688 39.211 24.188 1.00 13.41 75 LYS D C 1
ATOM 5943 O O . LYS D 1 75 ? -53.205 40.214 24.726 1.00 14.05 75 LYS D O 1
ATOM 5949 N N . ARG D 1 76 ? -54.556 38.417 24.812 1.00 12.73 76 ARG D N 1
ATOM 5950 C CA . ARG D 1 76 ? -54.987 38.705 26.177 1.00 11.85 76 ARG D CA 1
ATOM 5951 C C . ARG D 1 76 ? -53.836 38.544 27.164 1.00 11.81 76 ARG D C 1
ATOM 5952 O O . ARG D 1 76 ? -53.717 39.320 28.120 1.00 14.95 76 ARG D O 1
ATOM 5960 N N . THR D 1 77 ? -52.986 37.531 26.958 1.00 9.11 77 THR D N 1
ATOM 5961 C CA . THR D 1 77 ? -51.766 37.396 27.754 1.00 10.04 77 THR D CA 1
ATOM 5962 C C . THR D 1 77 ? -50.952 38.684 27.742 1.00 12.12 77 THR D C 1
ATOM 5963 O O . THR D 1 77 ? -50.471 39.147 28.783 1.00 11.14 77 THR D O 1
ATOM 5967 N N . VAL D 1 78 ? -50.799 39.282 26.564 1.00 12.62 78 VAL D N 1
ATOM 5968 C CA . VAL D 1 78 ? -50.013 40.503 26.431 1.00 14.52 78 VAL D CA 1
ATOM 5969 C C . VAL D 1 78 ? -50.739 41.683 27.074 1.00 12.28 78 VAL D C 1
ATOM 5970 O O . VAL D 1 78 ? -50.108 42.562 27.673 1.00 13.25 78 VAL D O 1
ATOM 5974 N N . GLU D 1 79 ? -52.069 41.712 26.988 1.00 12.78 79 GLU D N 1
ATOM 5975 C CA . GLU D 1 79 ? -52.825 42.769 27.656 1.00 14.22 79 GLU D CA 1
ATOM 5976 C C . GLU D 1 79 ? -52.672 42.691 29.169 1.00 16.70 79 GLU D C 1
ATOM 5977 O O . GLU D 1 79 ? -52.577 43.725 29.844 1.00 17.48 79 GLU D O 1
ATOM 5983 N N . ILE D 1 80 ? -52.636 41.476 29.722 1.00 11.47 80 ILE D N 1
ATOM 5984 C CA . ILE D 1 80 ? -52.599 41.315 31.175 1.00 11.28 80 ILE D CA 1
ATOM 5985 C C . ILE D 1 80 ? -51.185 41.504 31.714 1.00 13.07 80 ILE D C 1
ATOM 5986 O O . ILE D 1 80 ? -50.972 42.241 32.685 1.00 13.82 80 ILE D O 1
ATOM 5991 N N . TYR D 1 81 ? -50.194 40.854 31.103 1.00 10.52 81 TYR D N 1
ATOM 5992 C CA . TYR D 1 81 ? -48.854 40.809 31.672 1.00 10.35 81 TYR D CA 1
ATOM 5993 C C . TYR D 1 81 ? -47.781 41.414 30.777 1.00 10.53 81 TYR D C 1
ATOM 5994 O O . TYR D 1 81 ? -46.607 41.399 31.156 1.00 13.36 81 TYR D O 1
ATOM 6003 N N . GLY D 1 82 ? -48.141 41.928 29.600 1.00 10.50 82 GLY D N 1
ATOM 6004 C CA . GLY D 1 82 ? -47.252 42.783 28.840 1.00 13.15 82 GLY D CA 1
ATOM 6005 C C . GLY D 1 82 ? -46.391 42.115 27.787 1.00 13.57 82 GLY D C 1
ATOM 6006 O O . GLY D 1 82 ? -45.831 42.818 26.942 1.00 14.33 82 GLY D O 1
ATOM 6007 N N . ARG D 1 83 ? -46.270 40.791 27.797 1.00 10.87 83 ARG D N 1
ATOM 6008 C CA . ARG D 1 83 ? -45.331 40.089 26.928 1.00 11.24 83 ARG D CA 1
ATOM 6009 C C . ARG D 1 83 ? -45.651 38.611 27.059 1.00 11.00 83 ARG D C 1
ATOM 6010 O O . ARG D 1 83 ? -46.465 38.222 27.895 1.00 9.89 83 ARG D O 1
ATOM 6018 N N . LEU D 1 84 ? -44.977 37.789 26.248 1.00 8.78 84 LEU D N 1
ATOM 6019 C CA . LEU D 1 84 ? -45.073 36.335 26.346 1.00 8.83 84 LEU D CA 1
ATOM 6020 C C . LEU D 1 84 ? -43.676 35.746 26.293 1.00 9.19 84 LEU D C 1
ATOM 6021 O O . LEU D 1 84 ? -42.974 35.904 25.288 1.00 10.69 84 LEU D O 1
ATOM 6026 N N . ASP D 1 85 ? -43.279 35.047 27.361 1.00 8.87 85 ASP D N 1
ATOM 6027 C CA . ASP D 1 85 ? -41.936 34.485 27.455 1.00 9.09 85 ASP D CA 1
ATOM 6028 C C . ASP D 1 85 ? -41.894 32.978 27.310 1.00 8.73 85 ASP D C 1
ATOM 6029 O O . ASP D 1 85 ? -40.899 32.446 26.808 1.00 8.99 85 ASP D O 1
ATOM 6034 N N . ILE D 1 86 ? -42.940 32.292 27.755 1.00 7.24 86 ILE D N 1
ATOM 6035 C CA . ILE D 1 86 ? -42.972 30.836 27.838 1.00 5.73 86 ILE D CA 1
ATOM 6036 C C . ILE D 1 86 ? -44.370 30.383 27.464 1.00 6.46 86 ILE D C 1
ATOM 6037 O O . ILE D 1 86 ? -45.357 30.985 27.896 1.00 8.12 86 ILE D O 1
ATOM 6042 N N . ALA D 1 87 ? -44.466 29.300 26.693 1.00 7.79 87 ALA D N 1
ATOM 6043 C CA . ALA D 1 87 ? -45.776 28.717 26.432 1.00 5.84 87 ALA D CA 1
ATOM 6044 C C . ALA D 1 87 ? -45.697 27.203 26.466 1.00 8.40 87 ALA D C 1
ATOM 6045 O O . ALA D 1 87 ? -44.781 26.621 25.880 1.00 7.88 87 ALA D O 1
ATOM 6047 N N . CYS D 1 88 ? -46.662 26.575 27.143 1.00 6.29 88 CYS D N 1
ATOM 6048 C CA . CYS D 1 88 ? -46.810 25.119 27.154 1.00 6.21 88 CYS D CA 1
ATOM 6049 C C . CYS D 1 88 ? -48.123 24.757 26.473 1.00 8.27 88 CYS D C 1
ATOM 6050 O O . CYS D 1 88 ? -49.212 25.041 26.997 1.00 7.51 88 CYS D O 1
ATOM 6053 N N . ASN D 1 89 ? -48.021 24.122 25.310 1.00 5.66 89 ASN D N 1
ATOM 6054 C CA . ASN D 1 89 ? -49.188 23.703 24.543 1.00 6.78 89 ASN D CA 1
ATOM 6055 C C . ASN D 1 89 ? -49.540 22.289 24.984 1.00 7.79 89 ASN D C 1
ATOM 6056 O O . ASN D 1 89 ? -48.988 21.299 24.484 1.00 9.87 89 ASN D O 1
ATOM 6061 N N . ASN D 1 90 ? -50.474 22.205 25.918 1.00 7.85 90 ASN D N 1
ATOM 6062 C CA . ASN D 1 90 ? -50.743 20.981 26.649 1.00 8.11 90 ASN D CA 1
ATOM 6063 C C . ASN D 1 90 ? -52.119 20.397 26.384 1.00 11.44 90 ASN D C 1
ATOM 6064 O O . ASN D 1 90 ? -52.270 19.175 26.460 1.00 13.53 90 ASN D O 1
ATOM 6069 N N . ALA D 1 91 ? -53.113 21.225 26.053 1.00 8.83 91 ALA D N 1
ATOM 6070 C CA . ALA D 1 91 ? -54.490 20.754 25.963 1.00 12.14 91 ALA D CA 1
ATOM 6071 C C . ALA D 1 91 ? -54.599 19.623 24.950 1.00 10.56 91 ALA D C 1
ATOM 6072 O O . ALA D 1 91 ? -54.064 19.714 23.845 1.00 11.99 91 ALA D O 1
ATOM 6074 N N . GLY D 1 92 ? -55.289 18.550 25.334 1.00 14.41 92 GLY D N 1
ATOM 6075 C CA . GLY D 1 92 ? -55.443 17.418 24.436 1.00 13.88 92 GLY D CA 1
ATOM 6076 C C . GLY D 1 92 ? -56.612 16.563 24.868 1.00 18.68 92 GLY D C 1
ATOM 6077 O O . GLY D 1 92 ? -57.151 16.725 25.964 1.00 23.72 92 GLY D O 1
ATOM 6078 N N . ILE D 1 93 ? -57.005 15.642 23.979 1.00 14.49 93 ILE D N 1
ATOM 6079 C CA . ILE D 1 93 ? -58.070 14.680 24.253 1.00 16.31 93 ILE D CA 1
ATOM 6080 C C . ILE D 1 93 ? -57.616 13.293 23.819 1.00 21.85 93 ILE D C 1
ATOM 6081 O O . ILE D 1 93 ? -56.822 13.135 22.889 1.00 18.26 93 ILE D O 1
ATOM 6086 N N . GLY D 1 94 ? -58.145 12.274 24.489 1.00 21.40 94 GLY D N 1
ATOM 6087 C CA . GLY D 1 94 ? -57.707 10.920 24.209 1.00 19.70 94 GLY D CA 1
ATOM 6088 C C . GLY D 1 94 ? -58.325 10.320 22.963 1.00 21.17 94 GLY D C 1
ATOM 6089 O O . GLY D 1 94 ? -57.666 9.555 22.246 1.00 21.71 94 GLY D O 1
ATOM 6090 N N . GLY D 1 95 ? -59.591 10.645 22.698 1.00 19.05 95 GLY D N 1
ATOM 6091 C CA . GLY D 1 95 ? -60.287 10.159 21.523 1.00 14.48 95 GLY D CA 1
ATOM 6092 C C . GLY D 1 95 ? -60.948 8.802 21.723 1.00 16.98 95 GLY D C 1
ATOM 6093 O O . GLY D 1 95 ? -60.689 8.075 22.683 1.00 19.50 95 GLY D O 1
ATOM 6094 N N . GLU D 1 96 ? -61.820 8.453 20.779 1.00 19.93 96 GLU D N 1
ATOM 6095 C CA . GLU D 1 96 ? -62.449 7.140 20.802 1.00 21.68 96 GLU D CA 1
ATOM 6096 C C . GLU D 1 96 ? -61.404 6.039 20.601 1.00 23.70 96 GLU D C 1
ATOM 6097 O O . GLU D 1 96 ? -60.321 6.261 20.054 1.00 16.25 96 GLU D O 1
ATOM 6103 N N . GLN D 1 97 ? -61.732 4.841 21.076 1.00 18.36 97 GLN D N 1
ATOM 6104 C CA . GLN D 1 97 ? -60.893 3.667 20.875 1.00 17.98 97 GLN D CA 1
ATOM 6105 C C . GLN D 1 97 ? -61.565 2.753 19.861 1.00 21.25 97 GLN D C 1
ATOM 6106 O O . GLN D 1 97 ? -62.685 2.283 20.091 1.00 18.98 97 GLN D O 1
ATOM 6112 N N . ALA D 1 98 ? -60.881 2.510 18.746 1.00 13.83 98 ALA D N 1
ATOM 6113 C CA . ALA D 1 98 ? -61.375 1.635 17.694 1.00 13.25 98 ALA D CA 1
ATOM 6114 C C . ALA D 1 98 ? -60.207 1.262 16.798 1.00 13.46 98 ALA D C 1
ATOM 6115 O O . ALA D 1 98 ? -59.232 2.011 16.693 1.00 13.55 98 ALA D O 1
ATOM 6117 N N . LEU D 1 99 ? -60.315 0.100 16.156 1.00 12.46 99 LEU D N 1
ATOM 6118 C CA . LEU D 1 99 ? -59.363 -0.247 15.107 1.00 10.09 99 LEU D CA 1
ATOM 6119 C C . LEU D 1 99 ? -59.390 0.810 14.008 1.00 13.22 99 LEU D C 1
ATOM 6120 O O . LEU D 1 99 ? -60.415 1.445 13.743 1.00 11.64 99 LEU D O 1
ATOM 6125 N N . ALA D 1 100 ? -58.239 1.008 13.364 1.00 8.96 100 ALA D N 1
ATOM 6126 C CA . ALA D 1 100 ? -58.140 2.041 12.336 1.00 7.38 100 ALA D CA 1
ATOM 6127 C C . ALA D 1 100 ? -59.232 1.910 11.276 1.00 11.28 100 ALA D C 1
ATOM 6128 O O . ALA D 1 100 ? -59.840 2.911 10.877 1.00 10.61 100 ALA D O 1
ATOM 6130 N N . GLY D 1 101 ? -59.515 0.685 10.819 1.00 12.10 101 GLY D N 1
ATOM 6131 C CA . GLY D 1 101 ? -60.563 0.519 9.828 1.00 12.52 101 GLY D CA 1
ATOM 6132 C C . GLY D 1 101 ? -61.941 0.896 10.342 1.00 12.01 101 GLY D C 1
ATOM 6133 O O . GLY D 1 101 ? -62.819 1.277 9.559 1.00 14.68 101 GLY D O 1
ATOM 6134 N N . ASP D 1 102 ? -62.149 0.809 11.653 1.00 11.92 102 ASP D N 1
ATOM 6135 C CA . ASP D 1 102 ? -63.428 1.148 12.273 1.00 12.49 102 ASP D CA 1
ATOM 6136 C C . ASP D 1 102 ? -63.475 2.577 12.787 1.00 14.44 102 ASP D C 1
ATOM 6137 O O . ASP D 1 102 ? -64.496 2.983 13.357 1.00 14.23 102 ASP D O 1
ATOM 6142 N N . TYR D 1 103 ? -62.399 3.343 12.623 1.00 12.00 103 TYR D N 1
ATOM 6143 C CA . TYR D 1 103 ? -62.314 4.637 13.285 1.00 10.87 103 TYR D CA 1
ATOM 6144 C C . TYR D 1 103 ? -63.265 5.639 12.637 1.00 11.10 103 TYR D C 1
ATOM 6145 O O . TYR D 1 103 ? -63.330 5.748 11.408 1.00 12.41 103 TYR D O 1
ATOM 6154 N N . GLY D 1 104 ? -63.990 6.379 13.473 1.00 12.44 104 GLY D N 1
ATOM 6155 C CA . GLY D 1 104 ? -64.971 7.318 12.961 1.00 11.56 104 GLY D CA 1
ATOM 6156 C C . GLY D 1 104 ? -64.315 8.480 12.239 1.00 13.19 104 GLY D C 1
ATOM 6157 O O . GLY D 1 104 ? -63.271 8.986 12.649 1.00 12.26 104 GLY D O 1
ATOM 6158 N N . LEU D 1 105 ? -64.948 8.902 11.143 1.00 12.01 105 LEU D N 1
ATOM 6159 C CA . LEU D 1 105 ? -64.459 10.053 10.385 1.00 12.06 105 LEU D CA 1
ATOM 6160 C C . LEU D 1 105 ? -64.408 11.311 11.249 1.00 13.81 105 LEU D C 1
ATOM 6161 O O . LEU D 1 105 ? -63.395 12.020 11.289 1.00 12.27 105 LEU D O 1
ATOM 6166 N N . ASP D 1 106 ? -65.505 11.625 11.932 1.00 13.76 106 ASP D N 1
ATOM 6167 C CA . ASP D 1 106 ? -65.500 12.827 12.757 1.00 12.92 106 ASP D CA 1
ATOM 6168 C C . ASP D 1 106 ? -64.629 12.657 13.996 1.00 12.20 106 ASP D C 1
ATOM 6169 O O . ASP D 1 106 ? -63.993 13.622 14.442 1.00 13.33 106 ASP D O 1
ATOM 6174 N N . SER D 1 107 ? -64.593 11.451 14.569 1.00 11.32 107 SER D N 1
ATOM 6175 C CA . SER D 1 107 ? -63.723 11.198 15.711 1.00 11.48 107 SER D CA 1
ATOM 6176 C C . SER D 1 107 ? -62.269 11.450 15.343 1.00 11.73 107 SER D C 1
ATOM 6177 O O . SER D 1 107 ? -61.512 12.038 16.123 1.00 13.97 107 SER D O 1
ATOM 6180 N N . TRP D 1 108 ? -61.862 10.993 14.159 1.00 10.81 108 TRP D N 1
ATOM 6181 C CA . TRP D 1 108 ? -60.499 11.233 13.688 1.00 9.05 108 TRP D CA 1
ATOM 6182 C C . TRP D 1 108 ? -60.198 12.726 13.611 1.00 12.26 108 TRP D C 1
ATOM 6183 O O . TRP D 1 108 ? -59.182 13.196 14.135 1.00 11.53 108 TRP D O 1
ATOM 6194 N N . ARG D 1 109 ? -61.078 13.492 12.962 1.00 10.64 109 ARG D N 1
ATOM 6195 C CA . ARG D 1 109 ? -60.826 14.922 12.840 1.00 10.60 109 ARG D CA 1
ATOM 6196 C C . ARG D 1 109 ? -60.852 15.624 14.194 1.00 10.67 109 ARG D C 1
ATOM 6197 O O . ARG D 1 109 ? -60.076 16.562 14.408 1.00 13.85 109 ARG D O 1
ATOM 6205 N N . LYS D 1 110 ? -61.708 15.188 15.122 1.00 11.46 110 LYS D N 1
ATOM 6206 C CA . LYS D 1 110 ? -61.752 15.845 16.426 1.00 11.56 110 LYS D CA 1
ATOM 6207 C C . LYS D 1 110 ? -60.431 15.686 17.171 1.00 13.61 110 LYS D C 1
ATOM 6208 O O . LYS D 1 110 ? -59.924 16.645 17.763 1.00 12.38 110 LYS D O 1
ATOM 6214 N N . VAL D 1 111 ? -59.846 14.488 17.133 1.00 11.92 111 VAL D N 1
ATOM 6215 C CA . VAL D 1 111 ? -58.584 14.268 17.828 1.00 10.11 111 VAL D CA 1
ATOM 6216 C C . VAL D 1 111 ? -57.469 15.080 17.184 1.00 9.83 111 VAL D C 1
ATOM 6217 O O . VAL D 1 111 ? -56.662 15.713 17.878 1.00 11.00 111 VAL D O 1
ATOM 6221 N N . LEU D 1 112 ? -57.404 15.086 15.853 1.00 9.43 112 LEU D N 1
ATOM 6222 C CA . LEU D 1 112 ? -56.358 15.858 15.192 1.00 9.37 112 LEU D CA 1
ATOM 6223 C C . LEU D 1 112 ? -56.544 17.350 15.413 1.00 11.18 112 LEU D C 1
ATOM 6224 O O . LEU D 1 112 ? -55.552 18.072 15.569 1.00 11.68 112 LEU D O 1
ATOM 6229 N N . SER D 1 113 ? -57.797 17.825 15.472 1.00 11.53 113 SER D N 1
ATOM 6230 C CA . SER D 1 113 ? -58.018 19.265 15.590 1.00 11.02 113 SER D CA 1
ATOM 6231 C C . SER D 1 113 ? -57.500 19.798 16.920 1.00 11.74 113 SER D C 1
ATOM 6232 O O . SER D 1 113 ? -56.884 20.870 16.959 1.00 12.71 113 SER D O 1
ATOM 6235 N N . ILE D 1 114 ? -57.706 19.056 18.010 1.00 8.79 114 ILE D N 1
ATOM 6236 C CA . ILE D 1 114 ? -57.221 19.505 19.316 1.00 13.02 114 ILE D CA 1
ATOM 6237 C C . ILE D 1 114 ? -55.753 19.157 19.501 1.00 11.52 114 ILE D C 1
ATOM 6238 O O . ILE D 1 114 ? -54.930 20.012 19.852 1.00 12.30 114 ILE D O 1
ATOM 6243 N N . ASN D 1 115 ? -55.399 17.891 19.273 1.00 8.90 115 ASN D N 1
ATOM 6244 C CA . ASN D 1 115 ? -54.073 17.413 19.646 1.00 10.84 115 ASN D CA 1
ATOM 6245 C C . ASN D 1 115 ? -52.979 17.847 18.685 1.00 11.33 115 ASN D C 1
ATOM 6246 O O . ASN D 1 115 ? -51.812 17.875 19.088 1.00 11.95 115 ASN D O 1
ATOM 6251 N N . LEU D 1 116 ? -53.310 18.171 17.436 1.00 8.71 116 LEU D N 1
ATOM 6252 C CA . LEU D 1 116 ? -52.315 18.693 16.510 1.00 8.39 116 LEU D CA 1
ATOM 6253 C C . LEU D 1 116 ? -52.614 20.129 16.102 1.00 8.48 116 LEU D C 1
ATOM 6254 O O . LEU D 1 116 ? -51.776 21.007 16.324 1.00 8.81 116 LEU D O 1
ATOM 6259 N N . ASP D 1 117 ? -53.788 20.398 15.511 1.00 9.41 117 ASP D N 1
ATOM 6260 C CA . ASP D 1 117 ? -54.036 21.744 15.000 1.00 8.95 117 ASP D CA 1
ATOM 6261 C C . ASP D 1 117 ? -53.963 22.768 16.122 1.00 9.55 117 ASP D C 1
ATOM 6262 O O . ASP D 1 117 ? -53.380 23.839 15.944 1.00 8.93 117 ASP D O 1
ATOM 6267 N N . GLY D 1 118 ? -54.517 22.440 17.296 1.00 9.18 118 GLY D N 1
ATOM 6268 C CA . GLY D 1 118 ? -54.456 23.375 18.417 1.00 9.53 118 GLY D CA 1
ATOM 6269 C C . GLY D 1 118 ? -53.039 23.658 18.884 1.00 9.50 118 GLY D C 1
ATOM 6270 O O . GLY D 1 118 ? -52.727 24.778 19.312 1.00 10.39 118 GLY D O 1
ATOM 6271 N N . VAL D 1 119 ? -52.164 22.655 18.806 1.00 8.64 119 VAL D N 1
ATOM 6272 C CA . VAL D 1 119 ? -50.757 22.879 19.109 1.00 6.80 119 VAL D CA 1
ATOM 6273 C C . VAL D 1 119 ? -50.125 23.775 18.051 1.00 9.81 119 VAL D C 1
ATOM 6274 O O . VAL D 1 119 ? -49.332 24.670 18.367 1.00 10.27 119 VAL D O 1
ATOM 6278 N N . PHE D 1 120 ? -50.470 23.563 16.775 1.00 7.66 120 PHE D N 1
ATOM 6279 C CA . PHE D 1 120 ? -49.939 24.430 15.736 1.00 6.73 120 PHE D CA 1
ATOM 6280 C C . PHE D 1 120 ? -50.439 25.865 15.894 1.00 7.55 120 PHE D C 1
ATOM 6281 O O . PHE D 1 120 ? -49.649 26.811 15.804 1.00 9.02 120 PHE D O 1
ATOM 6289 N N . TYR D 1 121 ? -51.746 26.049 16.108 1.00 8.34 121 TYR D N 1
ATOM 6290 C CA . TYR D 1 121 ? -52.262 27.399 16.333 1.00 7.94 121 TYR D CA 1
ATOM 6291 C C . TYR D 1 121 ? -51.545 28.067 17.499 1.00 9.39 121 TYR D C 1
ATOM 6292 O O . TYR D 1 121 ? -51.133 29.232 17.415 1.00 8.44 121 TYR D O 1
ATOM 6301 N N . GLY D 1 122 ? -51.392 27.341 18.604 1.00 7.75 122 GLY D N 1
ATOM 6302 C CA . GLY D 1 122 ? -50.641 27.895 19.720 1.00 7.25 122 GLY D CA 1
ATOM 6303 C C . GLY D 1 122 ? -49.249 28.332 19.312 1.00 9.15 122 GLY D C 1
ATOM 6304 O O . GLY D 1 122 ? -48.867 29.486 19.506 1.00 8.07 122 GLY D O 1
ATOM 6305 N N . CYS D 1 123 ? -48.475 27.420 18.710 1.00 6.99 123 CYS D N 1
ATOM 6306 C CA . CYS D 1 123 ? -47.120 27.778 18.289 1.00 6.11 123 CYS D CA 1
ATOM 6307 C C . CYS D 1 123 ? -47.125 28.972 17.347 1.00 8.48 123 CYS D C 1
ATOM 6308 O O . CYS D 1 123 ? -46.272 29.857 17.456 1.00 8.81 123 CYS D O 1
ATOM 6311 N N . LYS D 1 124 ? -48.073 29.008 16.406 1.00 8.19 124 LYS D N 1
ATOM 6312 C CA . LYS D 1 124 ? -48.095 30.096 15.437 1.00 8.50 124 LYS D CA 1
ATOM 6313 C C . LYS D 1 124 ? -48.228 31.444 16.134 1.00 8.61 124 LYS D C 1
ATOM 6314 O O . LYS D 1 124 ? -47.410 32.346 15.922 1.00 11.01 124 LYS D O 1
ATOM 6320 N N . TYR D 1 125 ? -49.246 31.597 16.979 1.00 8.21 125 TYR D N 1
ATOM 6321 C CA . TYR D 1 125 ? -49.479 32.909 17.569 1.00 7.69 125 TYR D CA 1
ATOM 6322 C C . TYR D 1 125 ? -48.521 33.190 18.720 1.00 9.51 125 TYR D C 1
ATOM 6323 O O . TYR D 1 125 ? -48.209 34.355 18.982 1.00 10.57 125 TYR D O 1
ATOM 6332 N N . GLU D 1 126 ? -48.006 32.141 19.371 1.00 7.52 126 GLU D N 1
ATOM 6333 C CA . GLU D 1 126 ? -46.939 32.320 20.358 1.00 8.55 126 GLU D CA 1
ATOM 6334 C C . GLU D 1 126 ? -45.660 32.836 19.709 1.00 7.91 126 GLU D C 1
ATOM 6335 O O . GLU D 1 126 ? -45.030 33.778 20.213 1.00 11.12 126 GLU D O 1
ATOM 6341 N N . LEU D 1 127 ? -45.236 32.201 18.611 1.00 8.61 127 LEU D N 1
ATOM 6342 C CA . LEU D 1 127 ? -44.039 32.646 17.905 1.00 6.19 127 LEU D CA 1
ATOM 6343 C C . LEU D 1 127 ? -44.181 34.090 17.444 1.00 8.64 127 LEU D C 1
ATOM 6344 O O . LEU D 1 127 ? -43.245 34.886 17.593 1.00 10.29 127 LEU D O 1
ATOM 6349 N N . GLU D 1 128 ? -45.350 34.437 16.893 1.00 11.01 128 GLU D N 1
ATOM 6350 C CA . GLU D 1 128 ? -45.629 35.815 16.483 1.00 12.84 128 GLU D CA 1
ATOM 6351 C C . GLU D 1 128 ? -45.303 36.797 17.595 1.00 12.17 128 GLU D C 1
ATOM 6352 O O . GLU D 1 128 ? -44.618 37.807 17.379 1.00 12.91 128 GLU D O 1
ATOM 6358 N N . GLN D 1 129 ? -45.807 36.518 18.798 1.00 10.83 129 GLN D N 1
ATOM 6359 C CA . GLN D 1 129 ? -45.598 37.436 19.907 1.00 10.00 129 GLN D CA 1
ATOM 6360 C C . GLN D 1 129 ? -44.169 37.370 20.418 1.00 12.17 129 GLN D C 1
ATOM 6361 O O . GLN D 1 129 ? -43.591 38.397 20.788 1.00 11.54 129 GLN D O 1
ATOM 6367 N N . MET D 1 130 ? -43.581 36.175 20.466 1.00 9.91 130 MET D N 1
ATOM 6368 C CA . MET D 1 130 ? -42.229 36.072 21.005 1.00 8.65 130 MET D CA 1
ATOM 6369 C C . MET D 1 130 ? -41.236 36.869 20.167 1.00 13.78 130 MET D C 1
ATOM 6370 O O . MET D 1 130 ? -40.311 37.485 20.709 1.00 12.94 130 MET D O 1
ATOM 6375 N N . GLU D 1 131 ? -41.424 36.893 18.845 1.00 12.92 131 GLU D N 1
ATOM 6376 C CA . GLU D 1 131 ? -40.549 37.693 17.997 1.00 12.57 131 GLU D CA 1
ATOM 6377 C C . GLU D 1 131 ? -40.674 39.177 18.295 1.00 16.86 131 GLU D C 1
ATOM 6378 O O . GLU D 1 131 ? -39.726 39.925 18.041 1.00 18.26 131 GLU D O 1
ATOM 6384 N N . LYS D 1 132 ? -41.805 39.608 18.849 1.00 13.45 132 LYS D N 1
ATOM 6385 C CA . LYS D 1 132 ? -41.980 41.005 19.226 1.00 13.34 132 LYS D CA 1
ATOM 6386 C C . LYS D 1 132 ? -41.362 41.362 20.569 1.00 19.99 132 LYS D C 1
ATOM 6387 O O . LYS D 1 132 ? -41.158 42.553 20.826 1.00 16.16 132 LYS D O 1
ATOM 6393 N N . ASN D 1 133 ? -41.107 40.400 21.458 1.00 12.32 133 ASN D N 1
ATOM 6394 C CA . ASN D 1 133 ? -40.535 40.756 22.754 1.00 11.66 133 ASN D CA 1
ATOM 6395 C C . ASN D 1 133 ? -39.248 39.989 23.066 1.00 13.20 133 ASN D C 1
ATOM 6396 O O . ASN D 1 133 ? -39.011 39.582 24.204 1.00 16.99 133 ASN D O 1
ATOM 6401 N N . GLY D 1 134 ? -38.385 39.807 22.064 1.00 14.06 134 GLY D N 1
ATOM 6402 C CA . GLY D 1 134 ? -37.027 39.349 22.295 1.00 13.20 134 GLY D CA 1
ATOM 6403 C C . GLY D 1 134 ? -36.820 37.848 22.320 1.00 16.03 134 GLY D C 1
ATOM 6404 O O . GLY D 1 134 ? -35.711 37.397 22.635 1.00 18.28 134 GLY D O 1
ATOM 6405 N N . GLY D 1 135 ? -37.836 37.061 22.008 1.00 12.06 135 GLY D N 1
ATOM 6406 C CA . GLY D 1 135 ? -37.700 35.616 21.982 1.00 12.95 135 GLY D CA 1
ATOM 6407 C C . GLY D 1 135 ? -38.548 34.963 23.055 1.00 10.55 135 GLY D C 1
ATOM 6408 O O . GLY D 1 135 ? -39.417 35.590 23.668 1.00 11.18 135 GLY D O 1
ATOM 6409 N N . GLY D 1 136 ? -38.281 33.682 23.285 1.00 8.62 136 GLY D N 1
ATOM 6410 C CA . GLY D 1 136 ? -39.086 32.926 24.225 1.00 9.61 136 GLY D CA 1
ATOM 6411 C C . GLY D 1 136 ? -38.831 31.437 24.083 1.00 7.84 136 GLY D C 1
ATOM 6412 O O . GLY D 1 136 ? -37.953 31.008 23.341 1.00 11.34 136 GLY D O 1
ATOM 6413 N N . VAL D 1 137 ? -39.618 30.661 24.822 1.00 7.21 137 VAL D N 1
ATOM 6414 C CA . VAL D 1 137 ? -39.450 29.210 24.874 1.00 6.10 137 VAL D CA 1
ATOM 6415 C C . VAL D 1 137 ? -40.821 28.559 24.798 1.00 7.41 137 VAL D C 1
ATOM 6416 O O . VAL D 1 137 ? -41.738 28.957 25.520 1.00 7.36 137 VAL D O 1
ATOM 6420 N N . ILE D 1 138 ? -40.955 27.535 23.949 1.00 8.37 138 ILE D N 1
ATOM 6421 C CA . ILE D 1 138 ? -42.193 26.775 23.803 1.00 5.97 138 ILE D CA 1
ATOM 6422 C C . ILE D 1 138 ? -41.939 25.323 24.194 1.00 5.71 138 ILE D C 1
ATOM 6423 O O . ILE D 1 138 ? -40.917 24.744 23.808 1.00 6.84 138 ILE D O 1
ATOM 6428 N N . VAL D 1 139 ? -42.862 24.739 24.965 1.00 5.94 139 VAL D N 1
ATOM 6429 C CA . VAL D 1 139 ? -42.884 23.291 25.208 1.00 5.07 139 VAL D CA 1
ATOM 6430 C C . VAL D 1 139 ? -44.187 22.734 24.654 1.00 6.41 139 VAL D C 1
ATOM 6431 O O . VAL D 1 139 ? -45.276 23.198 25.015 1.00 8.25 139 VAL D O 1
ATOM 6435 N N . ASN D 1 140 ? -44.079 21.743 23.773 1.00 4.86 140 ASN D N 1
ATOM 6436 C CA . ASN D 1 140 ? -45.244 21.072 23.215 1.00 7.33 140 ASN D CA 1
ATOM 6437 C C . ASN D 1 140 ? -45.451 19.751 23.929 1.00 5.79 140 ASN D C 1
ATOM 6438 O O . ASN D 1 140 ? -44.503 18.985 24.093 1.00 8.26 140 ASN D O 1
ATOM 6443 N N . MET D 1 141 ? -46.682 19.488 24.364 1.00 8.01 141 MET D N 1
ATOM 6444 C CA . MET D 1 141 ? -46.966 18.219 25.030 1.00 7.82 141 MET D CA 1
ATOM 6445 C C . MET D 1 141 ? -47.233 17.168 23.966 1.00 10.84 141 MET D C 1
ATOM 6446 O O . MET D 1 141 ? -48.222 17.247 23.237 1.00 12.86 141 MET D O 1
ATOM 6451 N N . ALA D 1 142 ? -46.339 16.201 23.843 1.00 9.06 142 ALA D N 1
ATOM 6452 C CA . ALA D 1 142 ? -46.552 15.063 22.959 1.00 7.83 142 ALA D CA 1
ATOM 6453 C C . ALA D 1 142 ? -46.944 13.864 23.825 1.00 9.34 142 ALA D C 1
ATOM 6454 O O . ALA D 1 142 ? -47.835 14.018 24.669 1.00 11.95 142 ALA D O 1
ATOM 6456 N N . SER D 1 143 ? -46.303 12.719 23.695 1.00 7.95 143 SER D N 1
ATOM 6457 C CA . SER D 1 143 ? -46.679 11.475 24.341 1.00 6.94 143 SER D CA 1
ATOM 6458 C C . SER D 1 143 ? -45.613 10.470 23.942 1.00 6.34 143 SER D C 1
ATOM 6459 O O . SER D 1 143 ? -44.926 10.664 22.937 1.00 7.06 143 SER D O 1
ATOM 6462 N N . ILE D 1 144 ? -45.501 9.378 24.712 1.00 5.56 144 ILE D N 1
ATOM 6463 C CA . ILE D 1 144 ? -44.825 8.195 24.176 1.00 5.02 144 ILE D CA 1
ATOM 6464 C C . ILE D 1 144 ? -45.397 7.843 22.816 1.00 7.45 144 ILE D C 1
ATOM 6465 O O . ILE D 1 144 ? -44.683 7.329 21.952 1.00 6.70 144 ILE D O 1
ATOM 6470 N N . HIS D 1 145 ? -46.673 8.147 22.584 1.00 7.43 145 HIS D N 1
ATOM 6471 C CA . HIS D 1 145 ? -47.298 7.812 21.312 1.00 5.77 145 HIS D CA 1
ATOM 6472 C C . HIS D 1 145 ? -46.996 8.825 20.222 1.00 6.76 145 HIS D C 1
ATOM 6473 O O . HIS D 1 145 ? -47.574 8.746 19.131 1.00 7.53 145 HIS D O 1
ATOM 6480 N N . GLY D 1 146 ? -46.059 9.734 20.488 1.00 6.38 146 GLY D N 1
ATOM 6481 C CA . GLY D 1 146 ? -45.333 10.404 19.428 1.00 6.27 146 GLY D CA 1
ATOM 6482 C C . GLY D 1 146 ? -44.215 9.581 18.806 1.00 6.62 146 GLY D C 1
ATOM 6483 O O . GLY D 1 146 ? -43.655 10.008 17.788 1.00 6.62 146 GLY D O 1
ATOM 6484 N N . ILE D 1 147 ? -43.861 8.428 19.386 1.00 7.15 147 ILE D N 1
ATOM 6485 C CA . ILE D 1 147 ? -42.821 7.598 18.776 1.00 6.28 147 ILE D CA 1
ATOM 6486 C C . ILE D 1 147 ? -43.185 6.114 18.734 1.00 6.96 147 ILE D C 1
ATOM 6487 O O . ILE D 1 147 ? -42.521 5.353 18.024 1.00 7.33 147 ILE D O 1
ATOM 6492 N N . VAL D 1 148 ? -44.203 5.670 19.489 1.00 7.75 148 VAL D N 1
ATOM 6493 C CA . VAL D 1 148 ? -44.684 4.291 19.392 1.00 7.26 148 VAL D CA 1
ATOM 6494 C C . VAL D 1 148 ? -46.208 4.267 19.333 1.00 6.82 148 VAL D C 1
ATOM 6495 O O . VAL D 1 148 ? -46.893 5.184 19.788 1.00 8.92 148 VAL D O 1
ATOM 6499 N N . ALA D 1 149 ? -46.734 3.177 18.776 1.00 5.98 149 ALA D N 1
ATOM 6500 C CA . ALA D 1 149 ? -48.171 3.032 18.556 1.00 6.85 149 ALA D CA 1
ATOM 6501 C C . ALA D 1 149 ? -48.952 2.885 19.858 1.00 9.16 149 ALA D C 1
ATOM 6502 O O . ALA D 1 149 ? -48.448 2.396 20.869 1.00 9.84 149 ALA D O 1
ATOM 6504 N N . ALA D 1 150 ? -50.215 3.315 19.806 1.00 8.63 150 ALA D N 1
ATOM 6505 C CA . ALA D 1 150 ? -51.210 3.052 20.847 1.00 9.35 150 ALA D CA 1
ATOM 6506 C C . ALA D 1 150 ? -52.347 2.325 20.151 1.00 8.15 150 ALA D C 1
ATOM 6507 O O . ALA D 1 150 ? -53.267 2.965 19.618 1.00 10.12 150 ALA D O 1
ATOM 6509 N N . PRO D 1 151 ? -52.313 0.996 20.107 1.00 10.90 151 PRO D N 1
ATOM 6510 C CA . PRO D 1 151 ? -53.384 0.257 19.431 1.00 12.95 151 PRO D CA 1
ATOM 6511 C C . PRO D 1 151 ? -54.753 0.704 19.924 1.00 10.02 151 PRO D C 1
ATOM 6512 O O . PRO D 1 151 ? -54.973 0.897 21.127 1.00 11.29 151 PRO D O 1
ATOM 6516 N N . LEU D 1 152 ? -55.650 0.921 18.966 1.00 10.76 152 LEU D N 1
ATOM 6517 C CA . LEU D 1 152 ? -57.028 1.406 19.084 1.00 11.45 152 LEU D CA 1
ATOM 6518 C C . LEU D 1 152 ? -57.070 2.925 19.183 1.00 13.06 152 LEU D C 1
ATOM 6519 O O . LEU D 1 152 ? -58.173 3.495 19.225 1.00 10.87 152 LEU D O 1
ATOM 6524 N N . SER D 1 153 ? -55.920 3.611 19.202 1.00 9.85 153 SER D N 1
ATOM 6525 C CA . SER D 1 153 ? -55.899 5.071 19.260 1.00 9.31 153 SER D CA 1
ATOM 6526 C C . SER D 1 153 ? -55.044 5.649 18.123 1.00 9.44 153 SER D C 1
ATOM 6527 O O . SER D 1 153 ? -54.134 6.446 18.353 1.00 9.44 153 SER D O 1
ATOM 6530 N N . SER D 1 154 ? -55.368 5.276 16.880 1.00 9.77 154 SER D N 1
ATOM 6531 C CA . SER D 1 154 ? -54.533 5.708 15.757 1.00 8.52 154 SER D CA 1
ATOM 6532 C C . SER D 1 154 ? -54.561 7.221 15.561 1.00 9.55 154 SER D C 1
ATOM 6533 O O . SER D 1 154 ? -53.554 7.801 15.151 1.00 7.81 154 SER D O 1
ATOM 6536 N N . ALA D 1 155 ? -55.692 7.882 15.833 1.00 7.48 155 ALA D N 1
ATOM 6537 C CA . ALA D 1 155 ? -55.734 9.330 15.635 1.00 7.70 155 ALA D CA 1
ATOM 6538 C C . ALA D 1 155 ? -54.830 10.040 16.634 1.00 6.23 155 ALA D C 1
ATOM 6539 O O . ALA D 1 155 ? -54.092 10.967 16.274 1.00 8.00 155 ALA D O 1
ATOM 6541 N N . TYR D 1 156 ? -54.862 9.597 17.885 1.00 7.49 156 TYR D N 1
ATOM 6542 C CA . TYR D 1 156 ? -54.002 10.174 18.909 1.00 7.18 156 TYR D CA 1
ATOM 6543 C C . TYR D 1 156 ? -52.531 9.968 18.568 1.00 8.60 156 TYR D C 1
ATOM 6544 O O . TYR D 1 156 ? -51.723 10.905 18.651 1.00 6.70 156 TYR D O 1
ATOM 6553 N N . THR D 1 157 ? -52.167 8.744 18.173 1.00 6.87 157 THR D N 1
ATOM 6554 C CA . THR D 1 157 ? -50.781 8.460 17.806 1.00 5.69 157 THR D CA 1
ATOM 6555 C C . THR D 1 157 ? -50.343 9.327 16.632 1.00 6.10 157 THR D C 1
ATOM 6556 O O . THR D 1 157 ? -49.230 9.869 16.616 1.00 7.27 157 THR D O 1
ATOM 6560 N N . SER D 1 158 ? -51.206 9.453 15.628 1.00 6.81 158 SER D N 1
ATOM 6561 C CA . SER D 1 158 ? -50.874 10.256 14.463 1.00 6.60 158 SER D CA 1
ATOM 6562 C C . SER D 1 158 ? -50.682 11.716 14.861 1.00 7.30 158 SER D C 1
ATOM 6563 O O . SER D 1 158 ? -49.715 12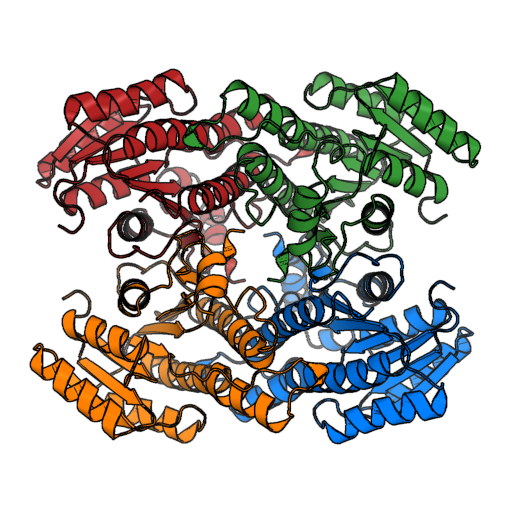.367 14.457 1.00 6.42 158 SER D O 1
ATOM 6566 N N . ALA D 1 159 ? -51.593 12.240 15.687 1.00 7.35 159 ALA D N 1
ATOM 6567 C CA . ALA D 1 159 ? -51.485 13.629 16.123 1.00 6.58 159 ALA D CA 1
ATOM 6568 C C . ALA D 1 159 ? -50.211 13.860 16.920 1.00 5.36 159 ALA D C 1
ATOM 6569 O O . ALA D 1 159 ? -49.525 14.873 16.723 1.00 6.91 159 ALA D O 1
ATOM 6571 N N . LYS D 1 160 ? -49.877 12.937 17.827 1.00 5.60 160 LYS D N 1
ATOM 6572 C CA . LYS D 1 160 ? -48.710 13.144 18.683 1.00 7.10 160 LYS D CA 1
ATOM 6573 C C . LYS D 1 160 ? -47.407 12.983 17.898 1.00 7.09 160 LYS D C 1
ATOM 6574 O O . LYS D 1 160 ? -46.439 13.707 18.148 1.00 6.84 160 LYS D O 1
ATOM 6580 N N . HIS D 1 161 ? -47.358 12.046 16.941 1.00 6.82 161 HIS D N 1
ATOM 6581 C CA . HIS D 1 161 ? -46.234 12.010 16.012 1.00 7.31 161 HIS D CA 1
ATOM 6582 C C . HIS D 1 161 ? -46.083 13.348 15.296 1.00 7.10 161 HIS D C 1
ATOM 6583 O O . HIS D 1 161 ? -44.973 13.880 15.160 1.00 6.59 161 HIS D O 1
ATOM 6590 N N . ALA D 1 162 ? -47.197 13.907 14.820 1.00 6.79 162 ALA D N 1
ATOM 6591 C CA . ALA D 1 162 ? -47.134 15.188 14.122 1.00 6.33 162 ALA D CA 1
ATOM 6592 C C . ALA D 1 162 ? -46.595 16.293 15.025 1.00 6.38 162 ALA D C 1
ATOM 6593 O O . ALA D 1 162 ? -45.858 17.177 14.565 1.00 7.70 162 ALA D O 1
ATOM 6595 N N . VAL D 1 163 ? -46.937 16.263 16.318 1.00 6.01 163 VAL D N 1
ATOM 6596 C CA . VAL D 1 163 ? -46.417 17.278 17.238 1.00 6.18 163 VAL D CA 1
ATOM 6597 C C . VAL D 1 163 ? -44.899 17.173 17.342 1.00 7.11 163 VAL D C 1
ATOM 6598 O O . VAL D 1 163 ? -44.189 18.186 17.421 1.00 7.60 163 VAL D O 1
ATOM 6602 N N . VAL D 1 164 ? -44.374 15.949 17.334 1.00 7.11 164 VAL D N 1
ATOM 6603 C CA . VAL D 1 164 ? -42.925 15.770 17.357 1.00 5.46 164 VAL D CA 1
ATOM 6604 C C . VAL D 1 164 ? -42.295 16.411 16.126 1.00 6.82 164 VAL D C 1
ATOM 6605 O O . VAL D 1 164 ? -41.294 17.134 16.224 1.00 7.50 164 VAL D O 1
ATOM 6609 N N . GLY D 1 165 ? -42.882 16.170 14.949 1.00 6.71 165 GLY D N 1
ATOM 6610 C CA . GLY D 1 165 ? -42.331 16.745 13.734 1.00 7.67 165 GLY D CA 1
ATOM 6611 C C . GLY D 1 165 ? -42.404 18.259 13.723 1.00 6.56 165 GLY D C 1
ATOM 6612 O O . GLY D 1 165 ? -41.448 18.935 13.327 1.00 7.06 165 GLY D O 1
ATOM 6613 N N . LEU D 1 166 ? -43.543 18.809 14.156 1.00 5.74 166 LEU D N 1
ATOM 6614 C CA . LEU D 1 166 ? -43.687 20.258 14.222 1.00 6.41 166 LEU D CA 1
ATOM 6615 C C . LEU D 1 166 ? -42.628 20.864 15.127 1.00 7.46 166 LEU D C 1
ATOM 6616 O O . LEU D 1 166 ? -42.054 21.916 14.815 1.00 7.37 166 LEU D O 1
ATOM 6621 N N . THR D 1 167 ? -42.360 20.196 16.256 1.00 6.92 167 THR D N 1
ATOM 6622 C CA . THR D 1 167 ? -41.368 20.674 17.209 1.00 6.36 167 THR D CA 1
ATOM 6623 C C . THR D 1 167 ? -39.972 20.693 16.593 1.00 7.22 167 THR D C 1
ATOM 6624 O O . THR D 1 167 ? -39.207 21.644 16.794 1.00 6.87 167 THR D O 1
ATOM 6628 N N . LYS D 1 168 ? -39.607 19.635 15.865 1.00 6.85 168 LYS D N 1
ATOM 6629 C CA . LYS D 1 168 ? -38.325 19.639 15.163 1.00 6.03 168 LYS D CA 1
ATOM 6630 C C . LYS D 1 168 ? -38.249 20.818 14.199 1.00 7.09 168 LYS D C 1
ATOM 6631 O O . LYS D 1 168 ? -37.216 21.497 14.109 1.00 7.33 168 LYS D O 1
ATOM 6637 N N . ASN D 1 169 ? -39.340 21.081 13.471 1.00 6.73 169 ASN D N 1
ATOM 6638 C CA . ASN D 1 169 ? -39.315 22.159 12.487 1.00 7.16 169 ASN D CA 1
ATOM 6639 C C . ASN D 1 169 ? -39.133 23.517 13.157 1.00 7.71 169 ASN D C 1
ATOM 6640 O O . ASN D 1 169 ? -38.313 24.329 12.712 1.00 9.04 169 ASN D O 1
ATOM 6645 N N . ILE D 1 170 ? -39.893 23.785 14.226 1.00 7.02 170 ILE D N 1
ATOM 6646 C CA . ILE D 1 170 ? -39.796 25.082 14.905 1.00 7.15 170 ILE D CA 1
ATOM 6647 C C . ILE D 1 170 ? -38.405 25.264 15.505 1.00 8.53 170 ILE D C 1
ATOM 6648 O O . ILE D 1 170 ? -37.776 26.319 15.356 1.00 9.26 170 ILE D O 1
ATOM 6653 N N . GLY D 1 171 ? -37.887 24.227 16.169 1.00 7.11 171 GLY D N 1
ATOM 6654 C CA . GLY D 1 171 ? -36.546 24.320 16.726 1.00 7.38 171 GLY D CA 1
ATOM 6655 C C . GLY D 1 171 ? -35.487 24.642 15.685 1.00 7.91 171 GLY D C 1
ATOM 6656 O O . GLY D 1 171 ? -34.628 25.500 15.905 1.00 9.78 171 GLY D O 1
ATOM 6657 N N . ALA D 1 172 ? -35.543 23.973 14.531 1.00 9.43 172 ALA D N 1
ATOM 6658 C CA . ALA D 1 172 ? -34.565 24.238 13.481 1.00 9.06 172 ALA D CA 1
ATOM 6659 C C . ALA D 1 172 ? -34.746 25.631 12.894 1.00 10.32 172 ALA D C 1
ATOM 6660 O O . ALA D 1 172 ? -33.760 26.345 12.658 1.00 11.68 172 ALA D O 1
ATOM 6662 N N . GLU D 1 173 ? -36.000 26.033 12.655 1.00 8.64 173 GLU D N 1
ATOM 6663 C CA . GLU D 1 173 ? -36.279 27.308 11.993 1.00 9.07 173 GLU D CA 1
ATOM 6664 C C . GLU D 1 173 ? -35.892 28.498 12.856 1.00 9.12 173 GLU D C 1
ATOM 6665 O O . GLU D 1 173 ? -35.476 29.539 12.332 1.00 9.90 173 GLU D O 1
ATOM 6671 N N . TYR D 1 174 ? -36.067 28.392 14.176 1.00 9.32 174 TYR D N 1
ATOM 6672 C CA . TYR D 1 174 ? -35.931 29.549 15.053 1.00 6.71 174 TYR D CA 1
ATOM 6673 C C . TYR D 1 174 ? -34.647 29.521 15.880 1.00 7.03 174 TYR D C 1
ATOM 6674 O O . TYR D 1 174 ? -34.503 30.317 16.813 1.00 9.84 174 TYR D O 1
ATOM 6683 N N . GLY D 1 175 ? -33.698 28.649 15.524 1.00 9.32 175 GLY D N 1
ATOM 6684 C CA . GLY D 1 175 ? -32.499 28.470 16.324 1.00 10.60 175 GLY D CA 1
ATOM 6685 C C . GLY D 1 175 ? -31.701 29.741 16.525 1.00 9.11 175 GLY D C 1
ATOM 6686 O O . GLY D 1 175 ? -31.090 29.930 17.578 1.00 10.18 175 GLY D O 1
ATOM 6687 N N . GLN D 1 176 ? -31.676 30.619 15.524 1.00 10.18 176 GLN D N 1
ATOM 6688 C CA . GLN D 1 176 ? -30.966 31.887 15.648 1.00 13.01 176 GLN D CA 1
ATOM 6689 C C . GLN D 1 176 ? -31.906 33.062 15.892 1.00 14.51 176 GLN D C 1
ATOM 6690 O O . GLN D 1 176 ? -31.513 34.221 15.697 1.00 15.47 176 GLN D O 1
ATOM 6696 N N . LYS D 1 177 ? -33.126 32.796 16.359 1.00 11.97 177 LYS D N 1
ATOM 6697 C CA . LYS D 1 177 ? -34.098 33.846 16.641 1.00 12.17 177 LYS D CA 1
ATOM 6698 C C . LYS D 1 177 ? -34.444 33.933 18.125 1.00 9.58 177 LYS D C 1
ATOM 6699 O O . LYS D 1 177 ? -35.518 34.437 18.478 1.00 12.92 177 LYS D O 1
ATOM 6705 N N . ASN D 1 178 ? -33.555 33.458 19.003 1.00 10.96 178 ASN D N 1
ATOM 6706 C CA . ASN D 1 178 ? -33.742 33.551 20.455 1.00 10.66 178 ASN D CA 1
ATOM 6707 C C . ASN D 1 178 ? -35.004 32.837 20.922 1.00 11.30 178 ASN D C 1
ATOM 6708 O O . ASN D 1 178 ? -35.619 33.235 21.911 1.00 10.15 178 ASN D O 1
ATOM 6713 N N . ILE D 1 179 ? -35.400 31.794 20.207 1.00 11.15 179 ILE D N 1
ATOM 6714 C CA . ILE D 1 179 ? -36.597 31.026 20.513 1.00 7.19 179 ILE D CA 1
ATOM 6715 C C . ILE D 1 179 ? -36.219 29.557 20.516 1.00 7.30 179 ILE D C 1
ATOM 6716 O O . ILE D 1 179 ? -35.476 29.099 19.642 1.00 10.60 179 ILE D O 1
ATOM 6721 N N . ARG D 1 180 ? -36.687 28.824 21.520 1.00 7.48 180 ARG D N 1
ATOM 6722 C CA . ARG D 1 180 ? -36.480 27.384 21.567 1.00 6.50 180 ARG D CA 1
ATOM 6723 C C . ARG D 1 180 ? -37.828 26.692 21.646 1.00 6.39 180 ARG D C 1
ATOM 6724 O O . ARG D 1 180 ? -38.794 27.246 22.173 1.00 6.87 180 ARG D O 1
ATOM 6732 N N . CYS D 1 181 ? -37.873 25.455 21.143 1.00 6.47 181 CYS D N 1
ATOM 6733 C CA . CYS D 1 181 ? -39.104 24.677 21.133 1.00 6.04 181 CYS D CA 1
ATOM 6734 C C . CYS D 1 181 ? -38.751 23.205 21.301 1.00 6.36 181 CYS D C 1
ATOM 6735 O O . CYS D 1 181 ? -37.970 22.667 20.511 1.00 6.73 181 CYS D O 1
ATOM 6738 N N . ASN D 1 182 ? -39.333 22.558 22.310 1.00 5.55 182 ASN D N 1
ATOM 6739 C CA . ASN D 1 182 ? -39.071 21.144 22.559 1.00 5.13 182 ASN D CA 1
ATOM 6740 C C . ASN D 1 182 ? -40.375 20.452 22.905 1.00 5.80 182 ASN D C 1
ATOM 6741 O O . ASN D 1 182 ? -41.356 21.100 23.266 1.00 7.69 182 ASN D O 1
ATOM 6746 N N . ALA D 1 183 ? -40.375 19.124 22.802 1.00 6.24 183 ALA D N 1
ATOM 6747 C CA . ALA D 1 183 ? -41.559 18.325 23.052 1.00 5.65 183 ALA D CA 1
ATOM 6748 C C . ALA D 1 183 ? -41.289 17.357 24.193 1.00 5.17 183 ALA D C 1
ATOM 6749 O O . ALA D 1 183 ? -40.179 16.834 24.330 1.00 6.75 183 ALA D O 1
ATOM 6751 N N . VAL D 1 184 ? -42.314 17.107 24.993 1.00 6.26 184 VAL D N 1
ATOM 6752 C CA . VAL D 1 184 ? -42.230 16.170 26.108 1.00 7.06 184 VAL D CA 1
ATOM 6753 C C . VAL D 1 184 ? -43.085 14.948 25.800 1.00 7.78 184 VAL D C 1
ATOM 6754 O O . VAL D 1 184 ? -44.194 15.072 25.277 1.00 8.48 184 VAL D O 1
ATOM 6758 N N . GLY D 1 185 ? -42.578 13.766 26.153 1.00 5.75 185 GLY D N 1
ATOM 6759 C CA . GLY D 1 185 ? -43.295 12.539 25.874 1.00 5.83 185 GLY D CA 1
ATOM 6760 C C . GLY D 1 185 ? -43.616 11.720 27.111 1.00 6.26 185 GLY D C 1
ATOM 6761 O O . GLY D 1 185 ? -42.891 10.787 27.459 1.00 7.79 185 GLY D O 1
ATOM 6762 N N . PRO D 1 186 ? -44.714 12.037 27.795 1.00 6.64 186 PRO D N 1
ATOM 6763 C CA . PRO D 1 186 ? -45.096 11.226 28.959 1.00 6.75 186 PRO D CA 1
ATOM 6764 C C . PRO D 1 186 ? -45.616 9.860 28.553 1.00 6.98 186 PRO D C 1
ATOM 6765 O O . PRO D 1 186 ? -46.242 9.688 27.504 1.00 7.73 186 PRO D O 1
ATOM 6769 N N . ALA D 1 187 ? -45.374 8.881 29.428 1.00 7.00 187 ALA D N 1
ATOM 6770 C CA . ALA D 1 187 ? -46.116 7.631 29.349 1.00 6.61 187 ALA D CA 1
ATOM 6771 C C . ALA D 1 187 ? -47.457 7.786 30.059 1.00 8.90 187 ALA D C 1
ATOM 6772 O O . ALA D 1 187 ? -48.031 8.879 30.080 1.00 10.99 187 ALA D O 1
ATOM 6774 N N . TYR D 1 188 ? -47.976 6.710 30.646 1.00 8.08 188 TYR D N 1
ATOM 6775 C CA . TYR D 1 188 ? -49.300 6.786 31.254 1.00 8.35 188 TYR D CA 1
ATOM 6776 C C . TYR D 1 188 ? -49.200 7.388 32.652 1.00 8.84 188 TYR D C 1
ATOM 6777 O O . TYR D 1 188 ? -48.335 7.001 33.452 1.00 9.43 188 TYR D O 1
ATOM 6786 N N . ILE D 1 189 ? -50.052 8.378 32.917 1.00 11.12 189 ILE D N 1
ATOM 6787 C CA . ILE D 1 189 ? -49.966 9.232 34.097 1.00 11.82 189 ILE D CA 1
ATOM 6788 C C . ILE D 1 189 ? -51.226 9.024 34.924 1.00 16.50 189 ILE D C 1
ATOM 6789 O O . ILE D 1 189 ? -52.336 9.033 34.380 1.00 17.99 189 ILE D O 1
ATOM 6794 N N . GLU D 1 190 ? -51.051 8.851 36.235 1.00 11.45 190 GLU D N 1
ATOM 6795 C CA . GLU D 1 190 ? -52.177 8.670 37.148 1.00 16.14 190 GLU D CA 1
ATOM 6796 C C . GLU D 1 190 ? -53.006 9.949 37.186 1.00 24.04 190 GLU D C 1
ATOM 6797 O O . GLU D 1 190 ? -52.529 10.992 37.649 1.00 26.33 190 GLU D O 1
ATOM 6803 N N . THR D 1 191 ? -54.239 9.879 36.662 1.00 27.78 191 THR D N 1
ATOM 6804 C CA . THR D 1 191 ? -55.244 10.935 36.772 1.00 34.85 191 THR D CA 1
ATOM 6805 C C . THR D 1 191 ? -56.610 10.273 36.912 1.00 36.92 191 THR D C 1
ATOM 6806 O O . THR D 1 191 ? -56.717 9.048 36.768 1.00 32.87 191 THR D O 1
ATOM 6810 N N . PRO D 1 192 ? -57.671 11.029 37.217 1.00 39.20 192 PRO D N 1
ATOM 6811 C CA . PRO D 1 192 ? -59.018 10.434 37.196 1.00 43.43 192 PRO D CA 1
ATOM 6812 C C . PRO D 1 192 ? -59.439 9.881 35.841 1.00 45.62 192 PRO D C 1
ATOM 6813 O O . PRO D 1 192 ? -60.376 9.074 35.790 1.00 47.37 192 PRO D O 1
ATOM 6817 N N . LEU D 1 193 ? -58.779 10.281 34.746 1.00 48.12 193 LEU D N 1
ATOM 6818 C CA . LEU D 1 193 ? -59.092 9.708 33.437 1.00 46.96 193 LEU D CA 1
ATOM 6819 C C . LEU D 1 193 ? -58.924 8.193 33.430 1.00 47.82 193 LEU D C 1
ATOM 6820 O O . LEU D 1 193 ? -59.633 7.493 32.696 1.00 51.93 193 LEU D O 1
ATOM 6825 N N . LEU D 1 194 ? -58.003 7.670 34.240 1.00 45.80 194 LEU D N 1
ATOM 6826 C CA . LEU D 1 194 ? -57.691 6.248 34.274 1.00 41.95 194 LEU D CA 1
ATOM 6827 C C . LEU D 1 194 ? -58.373 5.506 35.416 1.00 48.16 194 LEU D C 1
ATOM 6828 O O . LEU D 1 194 ? -58.210 4.287 35.523 1.00 48.16 194 LEU D O 1
ATOM 6833 N N . GLU D 1 195 ? -59.121 6.201 36.275 1.00 51.45 195 GLU D N 1
ATOM 6834 C CA . GLU D 1 195 ? -59.758 5.546 37.413 1.00 50.88 195 GLU D CA 1
ATOM 6835 C C . GLU D 1 195 ? -60.958 4.700 37.013 1.00 50.55 195 GLU D C 1
ATOM 6836 O O . GLU D 1 195 ? -61.488 3.968 37.856 1.00 50.13 195 GLU D O 1
ATOM 6842 N N . SER D 1 196 ? -61.394 4.782 35.756 1.00 50.07 196 SER D N 1
ATOM 6843 C CA . SER D 1 196 ? -62.469 3.940 35.251 1.00 48.42 196 SER D CA 1
ATOM 6844 C C . SER D 1 196 ? -62.004 2.533 34.888 1.00 51.32 196 SER D C 1
ATOM 6845 O O . SER D 1 196 ? -62.846 1.645 34.704 1.00 46.94 196 SER D O 1
ATOM 6848 N N . LEU D 1 197 ? -60.697 2.308 34.786 1.00 45.88 197 LEU D N 1
ATOM 6849 C CA . LEU D 1 197 ? -60.181 1.017 34.362 1.00 41.26 197 LEU D CA 1
ATOM 6850 C C . LEU D 1 197 ? -60.348 -0.021 35.466 1.00 38.00 197 LEU D C 1
ATOM 6851 O O . LEU D 1 197 ? -60.314 0.294 36.658 1.00 37.80 197 LEU D O 1
ATOM 6856 N N . THR D 1 198 ? -60.527 -1.273 35.056 1.00 36.19 198 THR D N 1
ATOM 6857 C CA . THR D 1 198 ? -60.591 -2.358 36.021 1.00 36.33 198 THR D CA 1
ATOM 6858 C C . THR D 1 198 ? -59.227 -2.570 36.676 1.00 41.60 198 THR D C 1
ATOM 6859 O O . THR D 1 198 ? -58.193 -2.114 36.183 1.00 32.73 198 THR D O 1
ATOM 6863 N N . LYS D 1 199 ? -59.253 -3.253 37.826 1.00 38.22 199 LYS D N 1
ATOM 6864 C CA . LYS D 1 199 ? -58.037 -3.801 38.423 1.00 35.53 199 LYS D CA 1
ATOM 6865 C C . LYS D 1 199 ? -57.162 -4.441 37.356 1.00 37.16 199 LYS D C 1
ATOM 6866 O O . LYS D 1 199 ? -55.963 -4.154 37.252 1.00 32.06 199 LYS D O 1
ATOM 6872 N N . GLU D 1 200 ? -57.771 -5.323 36.556 1.00 33.79 200 GLU D N 1
ATOM 6873 C CA . GLU D 1 200 ? -57.092 -6.006 35.461 1.00 36.99 200 GLU D CA 1
ATOM 6874 C C . GLU D 1 200 ? -56.423 -5.016 34.519 1.00 32.90 200 GLU D C 1
ATOM 6875 O O . GLU D 1 200 ? -55.236 -5.154 34.196 1.00 30.45 200 GLU D O 1
ATOM 6881 N N . MET D 1 201 ? -57.180 -4.018 34.049 1.00 28.42 201 MET D N 1
ATOM 6882 C CA . MET D 1 201 ? -56.666 -3.098 33.038 1.00 31.30 201 MET D CA 1
ATOM 6883 C C . MET D 1 201 ? -55.542 -2.237 33.592 1.00 29.00 201 MET D C 1
ATOM 6884 O O . MET D 1 201 ? -54.555 -1.972 32.894 1.00 26.13 201 MET D O 1
ATOM 6889 N N . LYS D 1 202 ? -55.687 -1.768 34.834 1.00 30.34 202 LYS D N 1
ATOM 6890 C CA . LYS D 1 202 ? -54.651 -0.944 35.443 1.00 26.07 202 LYS D CA 1
ATOM 6891 C C . LYS D 1 202 ? -53.358 -1.730 35.614 1.00 20.72 202 LYS D C 1
ATOM 6892 O O . LYS D 1 202 ? -52.270 -1.230 35.297 1.00 18.53 202 LYS D O 1
ATOM 6898 N N . GLU D 1 203 ? -53.454 -2.974 36.089 1.00 18.66 203 GLU D N 1
ATOM 6899 C CA . GLU D 1 203 ? -52.249 -3.775 36.272 1.00 22.55 203 GLU D CA 1
ATOM 6900 C C . GLU D 1 203 ? -51.582 -4.080 34.938 1.00 17.92 203 GLU D C 1
ATOM 6901 O O . GLU D 1 203 ? -50.348 -4.121 34.850 1.00 17.70 203 GLU D O 1
ATOM 6907 N N . ALA D 1 204 ? -52.378 -4.296 33.886 1.00 16.44 204 ALA D N 1
ATOM 6908 C CA . ALA D 1 204 ? -51.803 -4.555 32.572 1.00 16.91 204 ALA D CA 1
ATOM 6909 C C . ALA D 1 204 ? -51.072 -3.328 32.046 1.00 17.29 204 ALA D C 1
ATOM 6910 O O . ALA D 1 204 ? -50.008 -3.446 31.428 1.00 16.23 204 ALA D O 1
ATOM 6912 N N . LEU D 1 205 ? -51.632 -2.144 32.288 1.00 16.15 205 LEU D N 1
ATOM 6913 C CA . LEU D 1 205 ? -50.986 -0.909 31.867 1.00 12.86 205 LEU D CA 1
ATOM 6914 C C . LEU D 1 205 ? -49.674 -0.697 32.607 1.00 11.35 205 LEU D C 1
ATOM 6915 O O . LEU D 1 205 ? -48.656 -0.342 31.998 1.00 11.63 205 LEU D O 1
ATOM 6920 N N . ILE D 1 206 ? -49.687 -0.901 33.924 1.00 11.04 206 ILE D N 1
ATOM 6921 C CA . ILE D 1 206 ? -48.474 -0.754 34.721 1.00 9.19 206 ILE D CA 1
ATOM 6922 C C . ILE D 1 206 ? -47.408 -1.737 34.263 1.00 10.78 206 ILE D C 1
ATOM 6923 O O . ILE D 1 206 ? -46.212 -1.424 34.293 1.00 11.02 206 ILE D O 1
ATOM 6928 N N . SER D 1 207 ? -47.815 -2.932 33.816 1.00 12.17 207 SER D N 1
ATOM 6929 C CA . SER D 1 207 ? -46.854 -3.936 33.369 1.00 10.42 207 SER D CA 1
ATOM 6930 C C . SER D 1 207 ? -46.042 -3.490 32.159 1.00 12.13 207 SER D C 1
ATOM 6931 O O . SER D 1 207 ? -44.946 -4.025 31.939 1.00 12.98 207 SER D O 1
ATOM 6934 N N . LYS D 1 208 ? -46.543 -2.526 31.383 1.00 11.67 208 LYS D N 1
ATOM 6935 C CA . LYS D 1 208 ? -45.819 -1.988 30.238 1.00 9.32 208 LYS D CA 1
ATOM 6936 C C . LYS D 1 208 ? -44.827 -0.896 30.619 1.00 9.71 208 LYS D C 1
ATOM 6937 O O . LYS D 1 208 ? -44.141 -0.375 29.732 1.00 9.97 208 LYS D O 1
ATOM 6943 N N . HIS D 1 209 ? -44.736 -0.537 31.894 1.00 7.74 209 HIS D N 1
ATOM 6944 C CA . HIS D 1 209 ? -43.755 0.440 32.355 1.00 7.98 209 HIS D CA 1
ATOM 6945 C C . HIS D 1 209 ? -42.698 -0.265 33.197 1.00 9.40 209 HIS D C 1
ATOM 6946 O O . HIS D 1 209 ? -43.020 -0.766 34.286 1.00 8.25 209 HIS D O 1
ATOM 6953 N N . PRO D 1 210 ? -41.439 -0.324 32.754 1.00 8.47 210 PRO D N 1
ATOM 6954 C CA . PRO D 1 210 ? -40.390 -0.977 33.560 1.00 8.51 210 PRO D CA 1
ATOM 6955 C C . PRO D 1 210 ? -40.262 -0.449 34.980 1.00 7.91 210 PRO D C 1
ATOM 6956 O O . PRO D 1 210 ? -39.828 -1.199 35.867 1.00 8.26 210 PRO D O 1
ATOM 6960 N N . MET D 1 211 ? -40.623 0.809 35.238 1.00 8.35 211 MET D N 1
ATOM 6961 C CA . MET D 1 211 ? -40.544 1.325 36.597 1.00 8.59 211 MET D CA 1
ATOM 6962 C C . MET D 1 211 ? -41.643 0.782 37.497 1.00 10.52 211 MET D C 1
ATOM 6963 O O . MET D 1 211 ? -41.606 1.038 38.709 1.00 11.27 211 MET D O 1
ATOM 6968 N N . GLY D 1 212 ? -42.591 0.022 36.951 1.00 10.16 212 GLY D N 1
ATOM 6969 C CA . GLY D 1 212 ? -43.520 -0.711 37.789 1.00 11.96 212 GLY D CA 1
ATOM 6970 C C . GLY D 1 212 ? -44.602 0.129 38.414 1.00 10.16 212 GLY D C 1
ATOM 6971 O O . GLY D 1 212 ? -45.143 -0.258 39.458 1.00 11.00 212 GLY D O 1
ATOM 6972 N N . ARG D 1 213 ? -44.924 1.272 37.814 1.00 7.91 213 ARG D N 1
ATOM 6973 C CA . ARG D 1 213 ? -45.953 2.181 38.300 1.00 8.87 213 ARG D CA 1
ATOM 6974 C C . ARG D 1 213 ? -46.248 3.152 37.172 1.00 11.02 213 ARG D C 1
ATOM 6975 O O . ARG D 1 213 ? -45.488 3.255 36.204 1.00 8.97 213 ARG D O 1
ATOM 6983 N N . LEU D 1 214 ? -47.357 3.869 37.313 1.00 9.28 214 LEU D N 1
ATOM 6984 C CA . LEU D 1 214 ? -47.649 4.979 36.420 1.00 7.76 214 LEU D CA 1
ATOM 6985 C C . LEU D 1 214 ? -46.936 6.236 36.907 1.00 8.57 214 LEU D C 1
ATOM 6986 O O . LEU D 1 214 ? -46.513 6.344 38.071 1.00 9.17 214 LEU D O 1
ATOM 6991 N N . GLY D 1 215 ? -46.781 7.197 35.988 1.00 8.09 215 GLY D N 1
ATOM 6992 C CA . GLY D 1 215 ? -46.197 8.465 36.364 1.00 8.28 215 GLY D CA 1
ATOM 6993 C C . GLY D 1 215 ? -47.198 9.370 37.068 1.00 9.89 215 GLY D C 1
ATOM 6994 O O . GLY D 1 215 ? -48.404 9.128 37.075 1.00 10.40 215 GLY D O 1
ATOM 6995 N N . LYS D 1 216 ? -46.665 10.435 37.677 1.00 8.34 216 LYS D N 1
ATOM 6996 C CA . LYS D 1 216 ? -47.491 11.422 38.351 1.00 8.75 216 LYS D CA 1
ATOM 6997 C C . LYS D 1 216 ? -47.419 12.739 37.590 1.00 10.17 216 LYS D C 1
ATOM 6998 O O . LYS D 1 216 ? -46.395 13.035 36.964 1.00 9.93 216 LYS D O 1
ATOM 7004 N N . PRO D 1 217 ? -48.496 13.533 37.581 1.00 6.84 217 PRO D N 1
ATOM 7005 C CA . PRO D 1 217 ? -48.463 14.777 36.790 1.00 9.98 217 PRO D CA 1
ATOM 7006 C C . PRO D 1 217 ? -47.306 15.693 37.160 1.00 10.78 217 PRO D C 1
ATOM 7007 O O . PRO D 1 217 ? -46.706 16.312 36.270 1.00 8.95 217 PRO D O 1
ATOM 7011 N N . GLU D 1 218 ? -46.977 15.791 38.453 1.00 10.49 218 GLU D N 1
ATOM 7012 C CA . GLU D 1 218 ? -45.864 16.624 38.896 1.00 10.56 218 GLU D CA 1
ATOM 7013 C C . GLU D 1 218 ? -44.543 16.172 38.290 1.00 10.80 218 GLU D C 1
ATOM 7014 O O . GLU D 1 218 ? -43.632 16.988 38.105 1.00 10.01 218 GLU D O 1
ATOM 7020 N N . GLU D 1 219 ? -44.408 14.869 38.006 1.00 9.53 219 GLU D N 1
ATOM 7021 C CA . GLU D 1 219 ? -43.172 14.374 37.414 1.00 10.46 219 GLU D CA 1
ATOM 7022 C C . GLU D 1 219 ? -43.041 14.821 35.968 1.00 7.61 219 GLU D C 1
ATOM 7023 O O . GLU D 1 219 ? -41.927 15.080 35.495 1.00 9.84 219 GLU D O 1
ATOM 7029 N N . VAL D 1 220 ? -44.163 14.919 35.255 1.00 7.96 220 VAL D N 1
ATOM 7030 C CA . VAL D 1 220 ? -44.139 15.499 33.918 1.00 8.09 220 VAL D CA 1
ATOM 7031 C C . VAL D 1 220 ? -43.830 16.987 34.003 1.00 8.16 220 VAL D C 1
ATOM 7032 O O . VAL D 1 220 ? -43.040 17.522 33.214 1.00 8.07 220 VAL D O 1
ATOM 7036 N N . ALA D 1 221 ? -44.428 17.673 34.984 1.00 7.93 221 ALA D N 1
ATOM 7037 C CA . ALA D 1 221 ? -44.238 19.115 35.083 1.00 8.07 221 ALA D CA 1
ATOM 7038 C C . ALA D 1 221 ? -42.790 19.484 35.383 1.00 8.50 221 ALA D C 1
ATOM 7039 O O . ALA D 1 221 ? -42.334 20.557 34.977 1.00 8.75 221 ALA D O 1
ATOM 7041 N N . GLU D 1 222 ? -42.057 18.642 36.120 1.00 7.88 222 GLU D N 1
ATOM 7042 C CA . GLU D 1 222 ? -40.652 18.959 36.385 1.00 8.30 222 GLU D CA 1
ATOM 7043 C C . GLU D 1 222 ? -39.849 19.019 35.093 1.00 6.82 222 GLU D C 1
ATOM 7044 O O . GLU D 1 222 ? -38.977 19.881 34.931 1.00 7.62 222 GLU D O 1
ATOM 7050 N N . LEU D 1 223 ? -40.158 18.135 34.138 1.00 5.91 223 LEU D N 1
ATOM 7051 C CA . LEU D 1 223 ? -39.434 18.166 32.871 1.00 7.77 223 LEU D CA 1
ATOM 7052 C C . LEU D 1 223 ? -39.863 19.365 32.035 1.00 8.92 223 LEU D C 1
ATOM 7053 O O . LEU D 1 223 ? -39.024 20.015 31.396 1.00 7.20 223 LEU D O 1
ATOM 7058 N N . VAL D 1 224 ? -41.160 19.682 32.040 1.00 5.92 224 VAL D N 1
ATOM 7059 C CA . VAL D 1 224 ? -41.628 20.876 31.333 1.00 7.52 224 VAL D CA 1
ATOM 7060 C C . VAL D 1 224 ? -40.951 22.115 31.896 1.00 8.32 224 VAL D C 1
ATOM 7061 O O . VAL D 1 224 ? -40.518 23.001 31.143 1.00 9.18 224 VAL D O 1
ATOM 7065 N N . LEU D 1 225 ? -40.846 22.190 33.231 1.00 6.56 225 LEU D N 1
ATOM 7066 C CA . LEU D 1 225 ? -40.196 23.328 33.878 1.00 7.34 225 LEU D CA 1
ATOM 7067 C C . LEU D 1 225 ? -38.753 23.470 33.422 1.00 7.84 225 LEU D C 1
ATOM 7068 O O . LEU D 1 225 ? -38.311 24.564 33.038 1.00 8.74 225 LEU D O 1
ATOM 7073 N N . PHE D 1 226 ? -38.008 22.360 33.436 1.00 6.85 226 PHE D N 1
ATOM 7074 C CA . PHE D 1 226 ? -36.612 22.394 33.027 1.00 6.66 226 PHE D CA 1
ATOM 7075 C C . PHE D 1 226 ? -36.480 22.908 31.598 1.00 6.98 226 PHE D C 1
ATOM 7076 O O . PHE D 1 226 ? -35.660 23.788 31.316 1.00 7.27 226 PHE D O 1
ATOM 7084 N N . LEU D 1 227 ? -37.314 22.385 30.691 1.00 7.61 227 LEU D N 1
ATOM 7085 C CA . LEU D 1 227 ? -37.259 22.747 29.281 1.00 6.69 227 LEU D CA 1
ATOM 7086 C C . LEU D 1 227 ? -37.768 24.158 29.017 1.00 6.32 227 LEU D C 1
ATOM 7087 O O . LEU D 1 227 ? -37.490 24.704 27.946 1.00 8.71 227 LEU D O 1
ATOM 7092 N N . SER D 1 228 ? -38.497 24.755 29.969 1.00 7.56 228 SER D N 1
ATOM 7093 C CA . SER D 1 228 ? -38.985 26.129 29.848 1.00 5.71 228 SER D CA 1
ATOM 7094 C C . SER D 1 228 ? -38.029 27.153 30.446 1.00 10.14 228 SER D C 1
ATOM 7095 O O . SER D 1 228 ? -38.229 28.356 30.236 1.00 10.58 228 SER D O 1
ATOM 7098 N N . SER D 1 229 ? -37.009 26.708 31.175 1.00 8.56 229 SER D N 1
ATOM 7099 C CA . SER D 1 229 ? -36.078 27.565 31.899 1.00 9.43 229 SER D CA 1
ATOM 7100 C C . SER D 1 229 ? -34.800 27.783 31.094 1.00 10.06 229 SER D C 1
ATOM 7101 O O . SER D 1 229 ? -34.542 27.107 30.098 1.00 12.18 229 SER D O 1
ATOM 7104 N N . GLU D 1 230 ? -33.970 28.715 31.571 1.00 11.88 230 GLU D N 1
ATOM 7105 C CA . GLU D 1 230 ? -32.682 28.967 30.933 1.00 10.71 230 GLU D CA 1
ATOM 7106 C C . GLU D 1 230 ? -31.696 27.818 31.129 1.00 11.08 230 GLU D C 1
ATOM 7107 O O . GLU D 1 230 ? -30.674 27.768 30.432 1.00 10.80 230 GLU D O 1
ATOM 7113 N N . LYS D 1 231 ? -31.990 26.873 32.023 1.00 9.35 231 LYS D N 1
ATOM 7114 C CA . LYS D 1 231 ? -31.081 25.748 32.225 1.00 9.03 231 LYS D CA 1
ATOM 7115 C C . LYS D 1 231 ? -30.976 24.884 30.978 1.00 9.03 231 LYS D C 1
ATOM 7116 O O . LYS D 1 231 ? -29.943 24.246 30.747 1.00 11.64 231 LYS D O 1
ATOM 7122 N N . SER D 1 232 ? -32.024 24.865 30.157 1.00 8.50 232 SER D N 1
ATOM 7123 C CA . SER D 1 232 ? -32.039 24.086 28.925 1.00 9.22 232 SER D CA 1
ATOM 7124 C C . SER D 1 232 ? -31.570 24.892 27.715 1.00 9.96 232 SER D C 1
ATOM 7125 O O . SER D 1 232 ? -32.011 24.631 26.594 1.00 8.81 232 SER D O 1
ATOM 7128 N N . SER D 1 233 ? -30.642 25.829 27.915 1.00 7.30 233 SER D N 1
ATOM 7129 C CA . SER D 1 233 ? -30.355 26.839 26.899 1.00 8.33 233 SER D CA 1
ATOM 7130 C C . SER D 1 233 ? -29.788 26.294 25.592 1.00 8.45 233 SER D C 1
ATOM 7131 O O . SER D 1 233 ? -29.883 26.997 24.581 1.00 8.93 233 SER D O 1
ATOM 7134 N N . PHE D 1 234 ? -29.195 25.091 25.560 1.00 8.69 234 PHE D N 1
ATOM 7135 C CA . PHE D 1 234 ? -28.699 24.548 24.297 1.00 7.98 234 PHE D CA 1
ATOM 7136 C C . PHE D 1 234 ? -29.580 23.413 23.789 1.00 7.60 234 PHE D C 1
ATOM 7137 O O . PHE D 1 234 ? -29.130 22.604 22.978 1.00 9.28 234 PHE D O 1
ATOM 7145 N N . MET D 1 235 ? -30.825 23.342 24.250 1.00 7.57 235 MET D N 1
ATOM 7146 C CA . MET D 1 235 ? -31.739 22.269 23.869 1.00 6.88 235 MET D CA 1
ATOM 7147 C C . MET D 1 235 ? -32.864 22.852 23.027 1.00 5.91 235 MET D C 1
ATOM 7148 O O . MET D 1 235 ? -33.641 23.680 23.511 1.00 6.39 235 MET D O 1
ATOM 7153 N N . THR D 1 236 ? -32.951 22.429 21.768 1.00 7.30 236 THR D N 1
ATOM 7154 C CA . THR D 1 236 ? -34.079 22.840 20.945 1.00 6.96 236 THR D CA 1
ATOM 7155 C C . THR D 1 236 ? -34.366 21.774 19.895 1.00 7.06 236 THR D C 1
ATOM 7156 O O . THR D 1 236 ? -33.490 20.996 19.502 1.00 7.58 236 THR D O 1
ATOM 7160 N N . GLY D 1 237 ? -35.617 21.760 19.442 1.00 5.73 237 GLY D N 1
ATOM 7161 C CA . GLY D 1 237 ? -36.087 20.817 18.444 1.00 6.78 237 GLY D CA 1
ATOM 7162 C C . GLY D 1 237 ? -36.190 19.391 18.932 1.00 9.28 237 GLY D C 1
ATOM 7163 O O . GLY D 1 237 ? -36.434 18.494 18.124 1.00 9.99 237 GLY D O 1
ATOM 7164 N N . GLY D 1 238 ? -36.002 19.152 20.229 1.00 5.76 238 GLY D N 1
ATOM 7165 C CA . GLY D 1 238 ? -35.856 17.811 20.743 1.00 7.05 238 GLY D CA 1
ATOM 7166 C C . GLY D 1 238 ? -37.123 17.249 21.352 1.00 7.12 238 GLY D C 1
ATOM 7167 O O . GLY D 1 238 ? -38.050 17.973 21.698 1.00 8.48 238 GLY D O 1
ATOM 7168 N N . TYR D 1 239 ? -37.133 15.923 21.462 1.00 7.72 239 TYR D N 1
ATOM 7169 C CA . TYR D 1 239 ? -38.203 15.154 22.075 1.00 8.39 239 TYR D CA 1
ATOM 7170 C C . TYR D 1 239 ? -37.641 14.495 23.327 1.00 8.07 239 TYR D C 1
ATOM 7171 O O . TYR D 1 239 ? -36.586 13.850 23.271 1.00 8.88 239 TYR D O 1
ATOM 7180 N N . TYR D 1 240 ? -38.343 14.654 24.445 1.00 6.51 240 TYR D N 1
ATOM 7181 C CA . TYR D 1 240 ? -37.816 14.291 25.758 1.00 6.43 240 TYR D CA 1
ATOM 7182 C C . TYR D 1 240 ? -38.826 13.419 26.487 1.00 6.47 240 TYR D C 1
ATOM 7183 O O . TYR D 1 240 ? -39.897 13.897 26.878 1.00 7.26 240 TYR D O 1
ATOM 7192 N N . LEU D 1 241 ? -38.463 12.146 26.677 1.00 7.01 241 LEU D N 1
ATOM 7193 C CA . LEU D 1 241 ? -39.332 11.182 27.345 1.00 6.22 241 LEU D CA 1
ATOM 7194 C C . LEU D 1 241 ? -39.430 11.415 28.845 1.00 6.98 241 LEU D C 1
ATOM 7195 O O . LEU D 1 241 ? -38.443 11.741 29.515 1.00 8.13 241 LEU D O 1
ATOM 7200 N N . VAL D 1 242 ? -40.633 11.210 29.380 1.00 6.36 242 VAL D N 1
ATOM 7201 C CA . VAL D 1 242 ? -40.801 11.007 30.819 1.00 5.81 242 VAL D CA 1
ATOM 7202 C C . VAL D 1 242 ? -41.744 9.806 30.947 1.00 8.64 242 VAL D C 1
ATOM 7203 O O . VAL D 1 242 ? -42.970 9.939 31.120 1.00 6.48 242 VAL D O 1
ATOM 7207 N N . ASP D 1 243 ? -41.160 8.605 30.805 1.00 6.77 243 ASP D N 1
ATOM 7208 C CA . ASP D 1 243 ? -41.952 7.438 30.438 1.00 5.78 243 ASP D CA 1
ATOM 7209 C C . ASP D 1 243 ? -41.748 6.204 31.311 1.00 5.33 243 ASP D C 1
ATOM 7210 O O . ASP D 1 243 ? -42.301 5.148 30.988 1.00 6.07 243 ASP D O 1
ATOM 7215 N N . GLY D 1 244 ? -41.012 6.301 32.417 1.00 6.28 244 GLY D N 1
ATOM 7216 C CA . GLY D 1 244 ? -40.826 5.129 33.259 1.00 6.47 244 GLY D CA 1
ATOM 7217 C C . GLY D 1 244 ? -40.182 3.948 32.561 1.00 7.46 244 GLY D C 1
ATOM 7218 O O . GLY D 1 244 ? -40.312 2.805 33.023 1.00 7.55 244 GLY D O 1
ATOM 7219 N N . GLY D 1 245 ? -39.500 4.187 31.442 1.00 5.47 245 GLY D N 1
ATOM 7220 C CA . GLY D 1 245 ? -38.884 3.117 30.677 1.00 7.34 245 GLY D CA 1
ATOM 7221 C C . GLY D 1 245 ? -39.737 2.530 29.567 1.00 6.72 245 GLY D C 1
ATOM 7222 O O . GLY D 1 245 ? -39.272 1.607 28.882 1.00 6.95 245 GLY D O 1
ATOM 7223 N N . TYR D 1 246 ? -40.954 3.045 29.356 1.00 7.16 246 TYR D N 1
ATOM 7224 C CA . TYR D 1 246 ? -41.909 2.414 28.440 1.00 6.69 246 TYR D CA 1
ATOM 7225 C C . TYR D 1 246 ? -41.309 2.147 27.063 1.00 8.02 246 TYR D C 1
ATOM 7226 O O . TYR D 1 246 ? -41.496 1.063 26.493 1.00 7.35 246 TYR D O 1
ATOM 7235 N N . THR D 1 247 ? -40.622 3.136 26.489 1.00 5.74 247 THR D N 1
ATOM 7236 C CA . THR D 1 247 ? -40.100 2.996 25.131 1.00 7.99 247 THR D CA 1
ATOM 7237 C C . THR D 1 247 ? -38.681 2.443 25.096 1.00 8.89 247 THR D C 1
ATOM 7238 O O . THR D 1 247 ? -38.102 2.314 24.005 1.00 9.99 247 THR D O 1
ATOM 7242 N N . ALA D 1 248 ? -38.102 2.108 26.245 1.00 6.96 248 ALA D N 1
ATOM 7243 C CA . ALA D 1 248 ? -36.771 1.511 26.230 1.00 7.69 248 ALA D CA 1
ATOM 7244 C C . ALA D 1 248 ? -36.806 0.071 25.742 1.00 7.15 248 ALA D C 1
ATOM 7245 O O . ALA D 1 248 ? -35.769 -0.453 25.321 1.00 9.77 248 ALA D O 1
ATOM 7247 N N . VAL D 1 249 ? -37.971 -0.573 25.784 1.00 9.45 249 VAL D N 1
ATOM 7248 C CA . VAL D 1 249 ? -38.116 -1.968 25.392 1.00 9.48 249 VAL D CA 1
ATOM 7249 C C . VAL D 1 249 ? -38.975 -2.118 24.139 1.00 11.21 249 VAL D C 1
ATOM 7250 O O . VAL D 1 249 ? -39.072 -3.222 23.567 1.00 8.49 249 VAL D O 1
#

Nearest PDB structures (foldseek):
  5x8h-assembly1_C  TM=9.988E-01  e=4.861E-51  Chryseobacterium sp. CA49
  6ixm-assembly1_B  TM=1.003E+00  e=6.459E-49  Chryseobacterium sp. CA49
  8y83-assembly1_A  TM=1.000E+00  e=1.823E-45  Sphingobacterium siyangense
  4ure-assembly1_A  TM=9.891E-01  e=6.553E-36  Aromatoleum aromaticum EbN1
  7djs-assembly1_D  TM=9.737E-01  e=1.706E-33  Pseudomonas aeruginosa

InterPro domains:
  IPR002347 Short-chain dehydrogenase/reductase SDR [PF13561] (13-247)
  IPR002347 Short-chain dehydrogenase/reductase SDR [PR00080] (82-93)
  IPR002347 Short-chain dehydrogenase/reductase SDR [PR00080] (136-144)
  IPR002347 Short-chain dehydrogenase/reductase SDR [PR00080] (156-175)
  IPR002347 Short-chain dehydrogenase/reductase SDR [PR00081] (8-25)
  IPR002347 Short-chain dehydrogenase/reductase SDR [PR00081] (82-93)
  IPR002347 Short-chain dehydrogenase/reductase SDR [PR00081] (130-146)
  IPR002347 Short-chain dehydrogenase/reductase SDR [PR00081] (156-175)
  IPR002347 Short-chain dehydrogenase/reductase SDR [PR00081] (177-194)
  IPR002347 Short-chain dehydrogenase/reductase SDR [PR00081] (210-230)
  IPR020904 Short-chain dehydrogenase/reductase, conserved site [PS00061] (143-171)
  IPR036291 NAD(P)-binding domain superfamily [SSF51735] (5-248)

Secondary structure (DSSP, 8-state):
-TTTT-EEEETTTTSHHHHHHHHHHHHTT-EEEEEES-HHHHHHHHHHHHHTT-EEEEEE--TT-HHHHHHHHHHHHHHHS---EEEE--------B-GGG--HHHHHHHHIIIIIHHHHHHHHHHHHHHHTT-EEEEEE--GGGTS--TTBHHHHHHHHHHHHHHHHHHHHTTTTTEEEEEEEE--B-SGGGGGS-HHHHHHHHHTSTTSS-B-HHHHHHHHHHHHSGGGTT--S-EEEESTTGGG-/-TTTT-EEEETTTTSHHHHHHHHHHHHTT-EEEEEES-HHHHHHHHHHHHHTT-EEEEEE--TTSHHHHHHHHHHHHHHHS---EEEE--------B-GGG--HHHHHHHHIIIIIHHHHHHHHHHHHHTTTT-EEEEEE--GGGTS--TTBHHHHHHHHHHHHHHHHHHHHTTTTTEEEEEEEE--B--HHHHHHTSTTSS-B-HHHHHHHHHHHHSGGGTT--S-EEEESTTGGG-/-TTTT-EEEETTTTSHHHHHHHHHHHHTT-EEEEEES-HHHHHHHHHHHHHTT-EEEEEE--TT-HHHHHHHHHHHHHHHS---EEEE--------B-GGG--HHHHHHHHIIIIIHHHHHHHHHHHHHTTTT-EEEEEE--GGGTS--TTBHHHHHHHHHHHHHHHHHHHHTTTTTEEEEEEEE--B-SGGGGGS-HHHHHHHHTTSTTSS-B-HHHHHHHHHHHHSGGGTT--S-EEEESTTGGG-/-TTTT-EEEETTTTSHHHHHHHHHHHHTT-EEEEEES-HHHHHHHHHHHHHTT-EEEEEE--TT-HHHHHHHHHHHHHHHS---EEEE--------B-GGG--HHHHHHHHIIIIIHHHHHHHHHHHHHHHTT-EEEEEE--GGGTS--TTBHHHHHHHHHHHHHHHHHHHHTTTTTEEEEEEEE--B-SGGGTTS-HHHHHHHHHTSTTSS-B-HHHHHHHHHHHHSGGGTT--S-EEEESTTGGG-

B-factor: mean 15.28, std 9.0, range [4.53, 62.35]

Organism: NCBI:txid1345601